Protein AF-W6NCD6-F1 (afdb_monomer_lite)

Structure (mmCIF, N/CA/C/O backbone):
data_AF-W6NCD6-F1
#
_entry.id   AF-W6NCD6-F1
#
loop_
_atom_site.group_PDB
_atom_site.id
_atom_site.type_symbol
_atom_site.label_atom_id
_atom_site.label_alt_id
_atom_site.label_comp_id
_atom_site.label_asym_id
_atom_site.label_entity_id
_atom_site.label_seq_id
_atom_site.pdbx_PDB_ins_code
_atom_site.Cartn_x
_atom_site.Cartn_y
_atom_site.Cartn_z
_atom_site.occupancy
_atom_site.B_iso_or_equiv
_atom_site.auth_seq_id
_atom_site.auth_comp_id
_atom_site.auth_asym_id
_atom_site.auth_atom_id
_atom_site.pdbx_PDB_model_num
ATOM 1 N N . MET A 1 1 ? 37.510 27.294 16.127 1.00 32.56 1 MET A N 1
ATOM 2 C CA . MET A 1 1 ? 36.136 27.109 16.637 1.00 32.56 1 MET A CA 1
ATOM 3 C C . MET A 1 1 ? 35.145 27.165 15.482 1.00 32.56 1 MET A C 1
ATOM 5 O O . MET A 1 1 ? 34.640 28.230 15.162 1.00 32.56 1 MET A O 1
ATOM 9 N N . VAL A 1 2 ? 34.904 26.016 14.852 1.00 23.12 2 VAL A N 1
ATOM 10 C CA . VAL A 1 2 ? 33.651 25.692 14.153 1.00 23.12 2 VAL A CA 1
ATOM 11 C C . VAL A 1 2 ? 33.385 24.240 14.541 1.00 23.12 2 VAL A C 1
ATOM 13 O O . VAL A 1 2 ? 33.982 23.328 13.977 1.00 23.12 2 VAL A O 1
ATOM 16 N N . THR A 1 3 ? 32.606 24.037 15.599 1.00 29.98 3 THR A N 1
ATOM 17 C CA . THR A 1 3 ? 32.344 22.724 16.198 1.00 29.98 3 THR A CA 1
ATOM 18 C C . THR A 1 3 ? 31.242 22.003 15.425 1.00 29.98 3 THR A C 1
ATOM 20 O O . THR A 1 3 ? 30.069 22.026 15.785 1.00 29.98 3 THR A O 1
ATOM 23 N N . SER A 1 4 ? 31.617 21.376 14.308 1.00 26.52 4 SER A N 1
ATOM 24 C CA . SER A 1 4 ? 30.729 20.506 13.531 1.00 26.52 4 SER A CA 1
ATOM 25 C C . SER A 1 4 ? 30.893 19.048 13.971 1.00 26.52 4 SER A C 1
ATOM 27 O O . SER A 1 4 ? 31.775 18.342 13.477 1.00 26.52 4 SER A O 1
ATOM 29 N N . VAL A 1 5 ? 30.046 18.603 14.902 1.00 27.19 5 VAL A N 1
ATOM 30 C CA . VAL A 1 5 ? 29.971 17.200 15.346 1.00 27.19 5 VAL A CA 1
ATOM 31 C C . VAL A 1 5 ? 29.553 16.309 14.172 1.00 27.19 5 VAL A C 1
ATOM 33 O O . VAL A 1 5 ? 28.506 16.530 13.562 1.00 27.19 5 VAL A O 1
ATOM 36 N N . LEU A 1 6 ? 30.354 15.287 13.861 1.00 28.48 6 LEU A N 1
ATOM 37 C CA . LEU A 1 6 ? 30.043 14.320 12.808 1.00 28.48 6 LEU A CA 1
ATOM 38 C C . LEU A 1 6 ? 29.272 13.129 13.396 1.00 28.48 6 LEU A C 1
ATOM 40 O O . LEU A 1 6 ? 29.861 12.115 13.770 1.00 28.48 6 LEU A O 1
ATOM 44 N N . ILE A 1 7 ? 27.946 13.248 13.478 1.00 29.78 7 ILE A N 1
ATOM 45 C CA . ILE A 1 7 ? 27.084 12.122 13.859 1.00 29.78 7 ILE A CA 1
ATOM 46 C C . ILE A 1 7 ? 27.031 11.124 12.695 1.00 29.78 7 ILE A C 1
ATOM 48 O O . ILE A 1 7 ? 26.679 11.483 11.572 1.00 29.78 7 ILE A O 1
ATOM 52 N N . VAL A 1 8 ? 27.370 9.864 12.976 1.00 28.66 8 VAL A N 1
ATOM 53 C CA . VAL A 1 8 ? 27.222 8.737 12.047 1.00 28.66 8 VAL A CA 1
ATOM 54 C C . VAL A 1 8 ? 26.136 7.821 12.597 1.00 28.66 8 VAL A C 1
ATOM 56 O O . VAL A 1 8 ? 26.387 7.059 13.528 1.00 28.66 8 VAL A O 1
ATOM 59 N N . GLU A 1 9 ? 24.935 7.902 12.029 1.00 26.36 9 GLU A N 1
ATOM 60 C CA . GLU A 1 9 ? 23.851 6.963 12.330 1.00 26.36 9 GLU A CA 1
ATOM 61 C C . GLU A 1 9 ? 24.221 5.554 11.829 1.00 26.36 9 GLU A C 1
ATOM 63 O O . GLU A 1 9 ? 24.693 5.384 10.703 1.00 26.36 9 GLU A O 1
ATOM 68 N N . ASP A 1 10 ? 24.018 4.538 12.670 1.00 32.06 10 ASP A N 1
ATOM 69 C CA . ASP A 1 10 ? 24.252 3.123 12.361 1.00 32.06 10 ASP A CA 1
ATOM 70 C C . ASP A 1 10 ? 23.118 2.272 12.958 1.00 32.06 10 ASP A C 1
ATOM 72 O O . ASP A 1 10 ? 22.523 2.633 13.970 1.00 32.06 10 ASP A O 1
ATOM 76 N N . ASN A 1 11 ? 22.809 1.144 12.321 1.00 31.00 11 ASN A N 1
ATOM 77 C CA . ASN A 1 11 ? 21.652 0.288 12.617 1.00 31.00 11 ASN A CA 1
ATOM 78 C C . ASN A 1 11 ? 22.023 -0.984 13.410 1.00 31.00 11 ASN A C 1
ATOM 80 O O . ASN A 1 11 ? 21.273 -1.962 13.407 1.00 31.00 11 ASN A O 1
ATOM 84 N N . CYS A 1 12 ? 23.186 -1.008 14.067 1.00 30.34 12 CYS A N 1
ATOM 85 C CA . CYS A 1 12 ? 23.703 -2.185 14.765 1.00 30.34 12 CYS A CA 1
ATOM 86 C C . CYS A 1 12 ? 23.645 -2.024 16.296 1.00 30.34 12 CYS A C 1
ATOM 88 O O . CYS A 1 12 ? 24.584 -1.521 16.909 1.00 30.34 12 CYS A O 1
ATOM 90 N N . CYS A 1 13 ? 22.553 -2.523 16.892 1.00 30.52 13 CYS A N 1
ATOM 91 C CA . CYS A 1 13 ? 22.258 -2.560 18.335 1.00 30.52 13 CYS A CA 1
ATOM 92 C C . CYS A 1 13 ? 22.010 -1.192 19.012 1.00 30.52 13 CYS A C 1
ATOM 94 O O . CYS A 1 13 ? 22.627 -0.184 18.693 1.00 30.52 13 CYS A O 1
ATOM 96 N N . PHE A 1 14 ? 21.123 -1.164 20.015 1.00 30.02 14 PHE A N 1
ATOM 97 C CA . PHE A 1 14 ? 20.713 0.051 20.750 1.00 30.02 14 PHE A CA 1
ATOM 98 C C . PHE A 1 14 ? 21.757 0.573 21.770 1.00 30.02 14 PHE A C 1
ATOM 100 O O . PHE A 1 14 ? 21.414 1.192 22.775 1.00 30.02 14 PHE A O 1
ATOM 107 N N . CYS A 1 15 ? 23.051 0.354 21.522 1.00 30.30 15 CYS A N 1
ATOM 108 C CA . CYS A 1 15 ? 24.141 0.920 22.316 1.00 30.30 15 CYS A CA 1
ATOM 109 C C . CYS A 1 15 ? 24.669 2.214 21.670 1.00 30.30 15 CYS A C 1
ATOM 111 O O . CYS A 1 15 ? 25.488 2.174 20.750 1.00 30.30 15 CYS A O 1
ATOM 113 N N . ASN A 1 16 ? 24.226 3.370 22.178 1.00 31.03 16 ASN A N 1
ATOM 114 C CA . ASN A 1 16 ? 24.680 4.707 21.759 1.00 31.03 16 ASN A CA 1
ATOM 115 C C . ASN A 1 16 ? 26.126 5.004 22.224 1.00 31.03 16 ASN A C 1
ATOM 117 O O . ASN A 1 16 ? 26.366 5.911 23.018 1.00 31.03 16 ASN A O 1
ATOM 121 N N . THR A 1 17 ? 27.103 4.234 21.740 1.00 32.81 17 THR A N 1
ATOM 122 C CA . THR A 1 17 ? 28.497 4.244 22.227 1.00 32.81 17 THR A CA 1
ATOM 123 C C . THR A 1 17 ? 29.495 4.600 21.116 1.00 32.81 17 THR A C 1
ATOM 125 O O . THR A 1 17 ? 30.497 3.917 20.916 1.00 32.81 17 THR A O 1
ATOM 128 N N . ALA A 1 18 ? 29.208 5.672 20.366 1.00 31.69 18 ALA A N 1
ATOM 129 C CA . ALA A 1 18 ? 30.136 6.288 19.406 1.00 31.69 18 ALA A CA 1
ATOM 130 C C . ALA A 1 18 ? 29.798 7.770 19.119 1.00 31.69 18 ALA A C 1
ATOM 132 O O . ALA A 1 18 ? 29.758 8.200 17.965 1.00 31.69 18 ALA A O 1
ATOM 133 N N . ALA A 1 19 ? 29.534 8.568 20.159 1.00 27.66 19 ALA A N 1
ATOM 134 C CA . ALA A 1 19 ? 29.408 10.016 20.000 1.00 27.66 19 ALA A CA 1
ATOM 135 C C . ALA A 1 19 ? 30.785 10.627 19.677 1.00 27.66 19 ALA A C 1
ATOM 137 O O . ALA A 1 19 ? 31.642 10.741 20.551 1.00 27.66 19 ALA A O 1
ATOM 138 N N . PHE A 1 20 ? 31.005 11.019 18.419 1.00 34.09 20 PHE A N 1
ATOM 139 C CA . PHE A 1 20 ? 32.215 11.732 17.999 1.00 34.09 20 PHE A CA 1
ATOM 140 C C . PHE A 1 20 ? 32.176 13.203 18.438 1.00 34.09 20 PHE A C 1
ATOM 142 O O . PHE A 1 20 ? 32.015 14.112 17.619 1.00 34.09 20 PHE A O 1
ATOM 149 N N . THR A 1 21 ? 32.391 13.450 19.732 1.00 31.09 21 THR A N 1
ATOM 150 C CA . THR A 1 21 ? 32.902 14.749 20.182 1.00 31.09 21 THR A CA 1
ATOM 151 C C . THR A 1 21 ? 34.319 14.891 19.636 1.00 31.09 21 THR A C 1
ATOM 153 O O . THR A 1 21 ? 35.280 14.374 20.200 1.00 31.09 21 THR A O 1
ATOM 156 N N . LEU A 1 22 ? 34.448 15.547 18.481 1.00 33.09 22 LEU A N 1
ATOM 157 C CA . LEU A 1 22 ? 35.745 15.938 17.939 1.00 33.09 22 LEU A CA 1
ATOM 158 C C . LEU A 1 22 ? 36.435 16.842 18.965 1.00 33.09 22 LEU A C 1
ATOM 160 O O . LEU A 1 22 ? 35.840 17.837 19.383 1.00 33.09 22 LEU A O 1
ATOM 164 N N . ALA A 1 23 ? 37.671 16.508 19.341 1.00 35.03 23 ALA A N 1
ATOM 165 C CA . ALA A 1 23 ? 38.485 17.248 20.303 1.00 35.03 23 ALA A CA 1
ATOM 166 C C . ALA A 1 23 ? 38.765 18.685 19.821 1.00 35.03 23 ALA A C 1
ATOM 168 O O . ALA A 1 23 ? 39.742 18.973 19.135 1.00 35.03 23 ALA A O 1
ATOM 169 N N . THR A 1 24 ? 37.801 19.565 20.079 1.00 36.69 24 THR A N 1
ATOM 170 C CA . THR A 1 24 ? 37.738 20.941 19.565 1.00 36.69 24 THR A CA 1
ATOM 171 C C . THR A 1 24 ? 37.051 21.913 20.533 1.00 36.69 24 THR A C 1
ATOM 173 O O . THR A 1 24 ? 37.029 23.118 20.266 1.00 36.69 24 THR A O 1
ATOM 176 N N . GLU A 1 25 ? 36.539 21.404 21.660 1.00 38.94 25 GLU A N 1
ATOM 177 C CA . GLU A 1 25 ? 36.110 22.190 22.826 1.00 38.94 25 GLU A CA 1
ATOM 178 C C . GLU A 1 25 ? 37.101 21.998 23.982 1.00 38.94 25 GLU A C 1
ATOM 180 O O . GLU A 1 25 ? 37.597 22.991 24.521 1.00 38.94 25 GLU A O 1
ATOM 185 N N . ASP A 1 26 ? 37.509 20.752 24.256 1.00 42.72 26 ASP A N 1
ATOM 186 C CA . ASP A 1 26 ? 38.704 20.478 25.055 1.00 42.72 26 ASP A CA 1
ATOM 187 C C . ASP A 1 26 ? 39.990 20.847 24.313 1.00 42.72 26 ASP A C 1
ATOM 189 O O . ASP A 1 26 ? 40.179 20.534 23.137 1.00 42.72 26 ASP A O 1
ATOM 193 N N . LYS A 1 27 ? 40.892 21.525 25.028 1.00 47.91 27 LYS A N 1
ATOM 194 C CA . LYS A 1 27 ? 42.153 22.071 24.488 1.00 47.91 27 LYS A CA 1
ATOM 195 C C . LYS A 1 27 ? 43.330 21.101 24.582 1.00 47.91 27 LYS A C 1
ATOM 197 O O . LYS A 1 27 ? 44.432 21.454 24.170 1.00 47.91 27 LYS A O 1
ATOM 202 N N . ASN A 1 28 ? 43.093 19.926 25.157 1.00 56.69 28 ASN A N 1
ATOM 203 C CA . ASN A 1 28 ? 44.129 19.019 25.629 1.00 56.69 28 ASN A CA 1
ATOM 204 C C . ASN A 1 28 ? 44.162 17.691 24.857 1.00 56.69 28 ASN A C 1
ATOM 206 O O . ASN A 1 28 ? 44.822 16.769 25.312 1.00 56.69 28 ASN A O 1
ATOM 210 N N . VAL A 1 29 ? 43.486 17.557 23.710 1.00 52.00 29 VAL A N 1
ATOM 211 C CA . VAL A 1 29 ? 43.483 16.306 22.929 1.00 52.00 29 VAL A CA 1
ATOM 212 C C . VAL A 1 29 ? 43.707 16.579 21.437 1.00 52.00 29 VAL A C 1
ATOM 214 O O . VAL A 1 29 ? 42.870 17.205 20.793 1.00 52.00 29 VAL A O 1
ATOM 217 N N . ASP A 1 30 ? 44.801 16.061 20.877 1.00 56.19 30 ASP A N 1
ATOM 218 C CA . ASP A 1 30 ? 45.125 16.136 19.445 1.00 56.19 30 ASP A CA 1
ATOM 219 C C . ASP A 1 30 ? 44.758 14.826 18.720 1.00 56.19 30 ASP A C 1
ATOM 221 O O . ASP A 1 30 ? 45.014 13.721 19.203 1.00 56.19 30 ASP A O 1
ATOM 225 N N . LEU A 1 31 ? 44.189 14.930 17.515 1.00 54.69 31 LEU A N 1
ATOM 226 C CA . LEU A 1 31 ? 43.793 13.789 16.677 1.00 54.69 31 LEU A CA 1
ATOM 227 C C . LEU A 1 31 ? 44.863 13.493 15.611 1.00 54.69 31 LEU A C 1
ATOM 229 O O . LEU A 1 31 ? 45.054 14.289 14.693 1.00 54.69 31 LEU A O 1
ATOM 233 N N . PHE A 1 32 ? 45.519 12.330 15.690 1.00 55.84 32 PHE A N 1
ATOM 234 C CA . PHE A 1 32 ? 46.688 12.008 14.857 1.00 55.84 32 PHE A CA 1
ATOM 235 C C . PHE A 1 32 ? 46.392 11.092 13.667 1.00 55.84 32 PHE A C 1
ATOM 237 O O . PHE A 1 32 ? 46.956 11.284 12.590 1.00 55.84 32 PHE A O 1
ATOM 244 N N . PHE A 1 33 ? 45.526 10.088 13.830 1.00 60.16 33 PHE A N 1
ATOM 245 C CA . PHE A 1 33 ? 45.247 9.120 12.765 1.00 60.16 33 PHE A CA 1
ATOM 246 C C . PHE A 1 33 ? 43.812 8.598 12.830 1.00 60.16 33 PHE A C 1
ATOM 248 O O . PHE A 1 33 ? 43.268 8.388 13.911 1.00 60.16 33 PHE A O 1
ATOM 255 N N . VAL A 1 34 ? 43.197 8.346 11.672 1.00 55.19 34 VAL A N 1
ATOM 256 C CA . VAL A 1 34 ? 41.864 7.734 11.578 1.00 55.19 34 VAL A CA 1
ATOM 257 C C . VAL A 1 34 ? 41.810 6.785 10.384 1.00 55.19 34 VAL A C 1
ATOM 259 O O . VAL A 1 34 ? 42.128 7.177 9.261 1.00 55.19 34 VAL A O 1
ATOM 262 N N . SER A 1 35 ? 41.343 5.556 10.609 1.00 59.53 35 SER A N 1
ATOM 263 C CA . SER A 1 35 ? 40.934 4.633 9.551 1.00 59.53 35 SER A CA 1
ATOM 264 C C . SER A 1 35 ? 39.423 4.426 9.582 1.00 59.53 35 SER A C 1
ATOM 266 O O . SER A 1 35 ? 38.862 3.993 10.585 1.00 59.53 35 SER A O 1
ATOM 268 N N . PHE A 1 36 ? 38.769 4.694 8.451 1.00 53.50 36 PHE A N 1
ATOM 269 C CA . PHE A 1 36 ? 37.336 4.458 8.238 1.00 53.50 36 PHE A CA 1
ATOM 270 C C . PHE A 1 36 ? 37.049 3.171 7.445 1.00 53.50 36 PHE A C 1
ATOM 272 O O . PHE A 1 36 ? 35.945 3.004 6.925 1.00 53.50 36 PHE A O 1
ATOM 279 N N . ARG A 1 37 ? 38.032 2.273 7.283 1.00 53.38 37 ARG A N 1
ATOM 280 C CA . ARG A 1 37 ? 37.803 1.013 6.561 1.00 53.38 37 ARG A CA 1
ATOM 281 C C . ARG A 1 37 ? 36.894 0.091 7.368 1.00 53.38 37 ARG A C 1
ATOM 283 O O . ARG A 1 37 ? 37.076 -0.046 8.570 1.00 53.38 37 ARG A O 1
ATOM 290 N N . ASN A 1 38 ? 35.928 -0.514 6.687 1.00 54.44 38 ASN A N 1
ATOM 291 C CA . ASN A 1 38 ? 34.978 -1.465 7.249 1.00 54.44 38 ASN A CA 1
ATOM 292 C C . ASN A 1 38 ? 34.730 -2.550 6.189 1.00 54.44 38 ASN A C 1
ATOM 294 O O . ASN A 1 38 ? 34.022 -2.315 5.207 1.00 54.44 38 ASN A O 1
ATOM 298 N N . GLY A 1 39 ? 35.402 -3.687 6.330 1.00 53.12 39 GLY A N 1
ATOM 299 C CA . GLY A 1 39 ? 35.430 -4.784 5.360 1.00 53.12 39 GLY A CA 1
ATOM 300 C C . GLY A 1 39 ? 35.928 -6.070 6.016 1.00 53.12 39 GLY A C 1
ATOM 301 O O . GLY A 1 39 ? 36.193 -6.064 7.213 1.00 53.12 39 GLY A O 1
ATOM 302 N N . LEU A 1 40 ? 36.071 -7.160 5.251 1.00 57.62 40 LEU A N 1
ATOM 303 C CA . LEU A 1 40 ? 36.496 -8.452 5.808 1.00 57.62 40 LEU A CA 1
ATOM 304 C C . LEU A 1 40 ? 37.850 -8.306 6.525 1.00 57.62 40 LEU A C 1
ATOM 306 O O . LEU A 1 40 ? 38.872 -8.085 5.872 1.00 57.62 40 LEU A O 1
ATOM 310 N N . TYR A 1 41 ? 37.827 -8.414 7.853 1.00 65.19 41 TYR A N 1
ATOM 311 C CA . TYR A 1 41 ? 38.957 -8.159 8.756 1.00 65.19 41 TYR A CA 1
ATOM 312 C C . TYR A 1 41 ? 39.589 -6.741 8.693 1.00 65.19 41 TYR A C 1
ATOM 314 O O . TYR A 1 41 ? 40.673 -6.534 9.235 1.00 65.19 41 TYR A O 1
ATOM 322 N N . GLU A 1 42 ? 38.934 -5.746 8.080 1.00 70.25 42 GLU A N 1
ATOM 323 C CA . GLU A 1 42 ? 39.328 -4.326 8.154 1.00 70.25 42 GLU A CA 1
ATOM 324 C C . GLU A 1 42 ? 38.350 -3.566 9.063 1.00 70.25 42 GLU A C 1
ATOM 326 O O . GLU A 1 42 ? 37.198 -3.362 8.681 1.00 70.25 42 GLU A O 1
ATOM 331 N N . VAL A 1 43 ? 38.800 -3.119 10.243 1.00 64.31 43 VAL A N 1
ATOM 332 C CA . VAL A 1 43 ? 37.953 -2.432 11.243 1.00 64.31 43 VAL A CA 1
ATOM 333 C C . VAL A 1 43 ? 38.239 -0.924 11.352 1.00 64.31 43 VAL A C 1
ATOM 335 O O . VAL A 1 43 ? 39.404 -0.521 11.257 1.00 64.31 43 VAL A O 1
ATOM 338 N N . PRO A 1 44 ? 37.230 -0.071 11.627 1.00 60.59 44 PRO A N 1
ATOM 339 C CA . PRO A 1 44 ? 37.461 1.352 11.863 1.00 60.59 44 PRO A CA 1
ATOM 340 C C . PRO A 1 44 ? 38.169 1.609 13.200 1.00 60.59 44 PRO A C 1
ATOM 342 O O . PRO A 1 44 ? 37.777 1.062 14.234 1.00 60.59 44 PRO A O 1
ATOM 345 N N . PHE A 1 45 ? 39.171 2.489 13.202 1.00 71.75 45 PHE A N 1
ATOM 346 C CA . PHE A 1 45 ? 39.900 2.878 14.413 1.00 71.75 45 PHE A CA 1
ATOM 347 C C . PHE A 1 45 ? 40.453 4.308 14.341 1.00 71.75 45 PHE A C 1
ATOM 349 O O . PHE A 1 45 ? 40.574 4.898 13.266 1.00 71.75 45 PHE A O 1
ATOM 356 N N . VAL A 1 46 ? 40.798 4.855 15.503 1.00 62.41 46 VAL A N 1
ATOM 357 C CA . VAL A 1 46 ? 41.297 6.221 15.714 1.00 62.41 46 VAL A CA 1
ATOM 358 C C . VAL A 1 46 ? 42.553 6.179 16.584 1.00 62.41 46 VAL A C 1
ATOM 360 O O . VAL A 1 46 ? 42.644 5.331 17.465 1.00 62.41 46 VAL A O 1
ATOM 363 N N . VAL A 1 47 ? 43.487 7.109 16.375 1.00 69.81 47 VAL A N 1
ATOM 364 C CA . VAL A 1 47 ? 44.588 7.417 17.300 1.00 69.81 47 VAL A CA 1
ATOM 365 C C . VAL A 1 47 ? 44.578 8.903 17.634 1.00 69.81 47 VAL A C 1
ATOM 367 O O . VAL A 1 47 ? 44.560 9.749 16.734 1.00 69.81 47 VAL A O 1
ATOM 370 N N . LEU A 1 48 ? 44.622 9.210 18.925 1.00 69.12 48 LEU A N 1
ATOM 371 C CA . LEU A 1 48 ? 44.687 10.560 19.483 1.00 69.12 48 LEU A CA 1
ATOM 372 C C . LEU A 1 48 ? 45.755 10.628 20.583 1.00 69.12 48 LEU A C 1
ATOM 374 O O . LEU A 1 48 ? 46.084 9.602 21.175 1.00 69.12 48 LEU A O 1
ATOM 378 N N . ALA A 1 49 ? 46.293 11.814 20.859 1.00 68.94 49 ALA A N 1
ATOM 379 C CA . ALA A 1 49 ? 47.100 12.064 22.048 1.00 68.94 49 ALA A CA 1
ATOM 380 C C . ALA A 1 49 ? 46.316 12.967 22.999 1.00 68.94 49 ALA A C 1
ATOM 382 O O . ALA A 1 49 ? 45.938 14.079 22.646 1.00 68.94 49 ALA A O 1
ATOM 383 N N . ASP A 1 50 ? 46.075 12.469 24.200 1.00 70.06 50 ASP A N 1
ATOM 384 C CA . ASP A 1 50 ? 45.534 13.208 25.327 1.00 70.06 50 ASP A CA 1
ATOM 385 C C . ASP A 1 50 ? 46.706 13.790 26.128 1.00 70.06 50 ASP A C 1
ATOM 387 O O . ASP A 1 50 ? 47.489 13.074 26.751 1.00 70.06 50 ASP A O 1
ATOM 391 N N . HIS A 1 51 ? 46.846 15.109 26.075 1.00 75.69 51 HIS A N 1
ATOM 392 C CA . HIS A 1 51 ? 47.877 15.891 26.745 1.00 75.69 51 HIS A CA 1
ATOM 393 C C . HIS A 1 51 ? 47.588 16.140 28.233 1.00 75.69 51 HIS A C 1
ATOM 395 O O . HIS A 1 51 ? 48.505 16.522 28.967 1.00 75.69 51 HIS A O 1
ATOM 401 N N . GLU A 1 52 ? 46.353 15.912 28.691 1.00 66.81 52 GLU A N 1
ATOM 402 C CA . GLU A 1 52 ? 45.952 16.050 30.093 1.00 66.81 52 GLU A CA 1
ATOM 403 C C . GLU A 1 52 ? 46.294 14.786 30.883 1.00 66.81 52 GLU A C 1
ATOM 405 O O . GLU A 1 52 ? 47.055 14.858 31.852 1.00 66.81 52 GLU A O 1
ATOM 410 N N . THR A 1 53 ? 45.847 13.614 30.418 1.00 63.94 53 THR A N 1
ATOM 411 C CA . THR A 1 53 ? 46.272 12.328 31.004 1.00 63.94 53 THR A CA 1
ATOM 412 C C . THR A 1 53 ? 47.676 11.906 30.567 1.00 63.94 53 THR A C 1
ATOM 414 O O . THR A 1 53 ? 48.242 10.982 31.149 1.00 63.94 53 THR A O 1
ATOM 417 N N . ARG A 1 54 ? 48.261 12.597 29.574 1.00 78.75 54 ARG A N 1
ATOM 418 C CA . ARG A 1 54 ? 49.531 12.252 28.908 1.00 78.75 54 ARG A CA 1
ATOM 419 C C . ARG A 1 54 ? 49.507 10.827 28.363 1.00 78.75 54 ARG A C 1
ATOM 421 O O . ARG A 1 54 ? 50.376 10.013 28.672 1.00 78.75 54 ARG A O 1
ATOM 428 N N . SER A 1 55 ? 48.509 10.544 27.537 1.00 71.88 55 SER A N 1
ATOM 429 C CA . SER A 1 55 ? 48.287 9.234 26.928 1.00 71.88 55 SER A CA 1
ATOM 430 C C . SER A 1 55 ? 48.182 9.330 25.409 1.00 71.88 55 SER A C 1
ATOM 432 O O . SER A 1 55 ? 47.645 10.291 24.873 1.00 71.88 55 SER A O 1
ATOM 434 N N . ILE A 1 56 ? 48.648 8.313 24.695 1.00 77.31 56 ILE A N 1
ATOM 435 C CA . ILE A 1 56 ? 48.345 8.088 23.280 1.00 77.31 56 ILE A CA 1
ATOM 436 C C . ILE A 1 56 ? 47.269 7.007 23.239 1.00 77.31 56 ILE A C 1
ATOM 438 O O . ILE A 1 56 ? 47.543 5.873 23.616 1.00 77.31 56 ILE A O 1
ATOM 442 N N . VAL A 1 57 ? 46.053 7.338 22.811 1.00 71.31 57 VAL A N 1
ATOM 443 C CA . VAL A 1 57 ? 44.898 6.432 22.864 1.00 71.31 57 VAL A CA 1
ATOM 444 C C . VAL A 1 57 ? 44.536 5.937 21.466 1.00 71.31 57 VAL A C 1
ATOM 446 O O . VAL A 1 57 ? 44.226 6.729 20.576 1.00 71.31 57 VAL A O 1
ATOM 449 N N . ILE A 1 58 ? 44.539 4.616 21.285 1.00 75.56 58 ILE A N 1
ATOM 450 C CA . ILE A 1 58 ? 44.069 3.918 20.086 1.00 75.56 58 ILE A CA 1
ATOM 451 C C . ILE A 1 58 ? 42.657 3.386 20.357 1.00 75.56 58 ILE A C 1
ATOM 453 O O . ILE A 1 58 ? 42.498 2.425 21.105 1.00 75.56 58 ILE A O 1
ATOM 457 N N . THR A 1 59 ? 41.628 3.964 19.741 1.00 66.88 59 THR A N 1
ATOM 458 C CA . THR A 1 59 ? 40.222 3.569 19.957 1.00 66.88 59 THR A CA 1
ATOM 459 C C . THR A 1 59 ? 39.679 2.785 18.762 1.00 66.88 59 THR A C 1
ATOM 461 O O . THR A 1 59 ? 39.678 3.292 17.640 1.00 66.88 59 THR A O 1
ATOM 464 N N . ILE A 1 60 ? 39.184 1.563 18.992 1.00 64.94 60 ILE A N 1
ATOM 465 C CA . ILE A 1 60 ? 38.714 0.632 17.948 1.00 64.94 60 ILE A CA 1
ATOM 466 C C . ILE A 1 60 ? 37.185 0.478 17.984 1.00 64.94 60 ILE A C 1
ATOM 468 O O . ILE A 1 60 ? 36.600 0.191 19.033 1.00 64.94 60 ILE A O 1
ATOM 472 N N . ARG A 1 61 ? 36.520 0.610 16.826 1.00 63.31 61 ARG A N 1
ATOM 473 C CA . ARG A 1 61 ? 35.073 0.376 16.685 1.00 63.31 61 ARG A CA 1
ATOM 474 C C . ARG A 1 61 ? 34.774 -1.118 16.566 1.00 63.31 61 ARG A C 1
ATOM 476 O O . ARG A 1 61 ? 35.265 -1.795 15.668 1.00 63.31 61 ARG A O 1
ATOM 483 N N . GLY A 1 62 ? 33.885 -1.618 17.422 1.00 55.16 62 GLY A N 1
ATOM 484 C CA . GLY A 1 62 ? 33.360 -2.980 17.334 1.00 55.16 62 GLY A CA 1
ATOM 485 C C . GLY A 1 62 ? 32.310 -3.155 16.239 1.00 55.16 62 GLY A C 1
ATOM 486 O O . GLY A 1 62 ? 31.126 -3.212 16.550 1.00 55.16 62 GLY A O 1
ATOM 487 N N . SER A 1 63 ? 32.731 -3.266 14.977 1.00 48.47 63 SER A N 1
ATOM 488 C CA . SER A 1 63 ? 31.847 -3.605 13.854 1.00 48.47 63 SER A CA 1
ATOM 489 C C . SER A 1 63 ? 32.380 -4.798 13.057 1.00 48.47 63 SER A C 1
ATOM 491 O O . SER A 1 63 ? 33.127 -4.621 12.100 1.00 48.47 63 SER A O 1
ATOM 493 N N . CYS A 1 64 ? 31.962 -6.013 13.422 1.00 44.00 64 CYS A N 1
ATOM 494 C CA . CYS A 1 64 ? 32.008 -7.145 12.495 1.00 44.00 64 CYS A CA 1
ATOM 495 C C . CYS A 1 64 ? 30.851 -7.000 11.502 1.00 44.00 64 CYS A C 1
ATOM 497 O O . CYS A 1 64 ? 29.712 -6.761 11.914 1.00 44.00 64 CYS A O 1
ATOM 499 N N . SER A 1 65 ? 31.106 -7.166 10.206 1.00 41.28 65 SER A N 1
ATOM 500 C CA . SER A 1 65 ? 30.020 -7.285 9.239 1.00 41.28 65 SER A CA 1
ATOM 501 C C . SER A 1 65 ? 29.342 -8.656 9.365 1.00 41.28 65 SER A C 1
ATOM 503 O O . SER A 1 65 ? 29.904 -9.612 9.907 1.00 41.28 65 SER A O 1
ATOM 505 N N . LEU A 1 66 ? 28.142 -8.796 8.793 1.00 36.72 66 LEU A N 1
ATOM 506 C CA . LEU A 1 66 ? 27.493 -10.106 8.665 1.00 36.72 66 LEU A CA 1
ATOM 507 C C . LEU A 1 66 ? 28.349 -11.095 7.847 1.00 36.72 66 LEU A C 1
ATOM 509 O O . LEU A 1 66 ? 28.214 -12.303 8.016 1.00 36.72 66 LEU A O 1
ATOM 513 N N . VAL A 1 67 ? 29.245 -10.593 6.985 1.00 38.78 67 VAL A N 1
ATOM 514 C CA . VAL A 1 67 ? 30.186 -11.423 6.224 1.00 38.78 67 VAL A CA 1
ATOM 515 C C . VAL A 1 67 ? 31.295 -11.956 7.130 1.00 38.78 67 VAL A C 1
ATOM 517 O O . VAL A 1 67 ? 31.583 -13.144 7.039 1.00 38.78 67 VAL A O 1
ATOM 520 N N . ASP A 1 68 ? 31.859 -11.152 8.039 1.00 44.31 68 ASP A N 1
ATOM 521 C CA . ASP A 1 68 ? 32.837 -11.634 9.032 1.00 44.31 68 ASP A CA 1
ATOM 522 C C . ASP A 1 68 ? 32.202 -12.712 9.922 1.00 44.31 68 ASP A C 1
ATOM 524 O O . ASP A 1 68 ? 32.736 -13.812 10.035 1.00 44.31 68 ASP A O 1
ATOM 528 N N . LEU A 1 69 ? 31.001 -12.446 10.457 1.00 42.72 69 LEU A N 1
ATOM 529 C CA . LEU A 1 69 ? 30.277 -13.382 11.324 1.00 42.72 69 LEU A CA 1
ATOM 530 C C . LEU A 1 69 ? 29.991 -14.728 10.632 1.00 42.72 69 LEU A C 1
ATOM 532 O O . LEU A 1 69 ? 30.155 -15.780 11.240 1.00 42.72 69 LEU A O 1
ATOM 536 N N . VAL A 1 70 ? 29.576 -14.711 9.361 1.00 37.66 70 VAL A N 1
ATOM 537 C CA . VAL A 1 70 ? 29.314 -15.936 8.583 1.00 37.66 70 VAL A CA 1
ATOM 538 C C . VAL A 1 70 ? 30.607 -16.618 8.109 1.00 37.66 70 VAL A C 1
ATOM 540 O O . VAL A 1 70 ? 30.620 -17.838 7.972 1.00 37.66 70 VAL A O 1
ATOM 543 N N . THR A 1 71 ? 31.695 -15.871 7.894 1.00 42.78 71 THR A N 1
ATOM 544 C CA . THR A 1 71 ? 33.004 -16.433 7.509 1.00 42.78 71 THR A CA 1
ATOM 545 C C . THR A 1 71 ? 33.664 -17.151 8.683 1.00 42.78 71 THR A C 1
ATOM 547 O O . THR A 1 71 ? 34.115 -18.286 8.532 1.00 42.78 71 THR A O 1
ATOM 550 N N . ASP A 1 72 ? 33.666 -16.535 9.865 1.00 46.00 72 ASP A N 1
ATOM 551 C CA . ASP A 1 72 ? 34.292 -17.103 11.061 1.00 46.00 72 ASP A CA 1
ATOM 552 C C . ASP A 1 72 ? 33.452 -18.243 11.680 1.00 46.00 72 ASP A C 1
ATOM 554 O O . ASP A 1 72 ? 34.008 -19.146 12.294 1.00 46.00 72 ASP A O 1
ATOM 558 N N . LEU A 1 73 ? 32.138 -18.312 11.412 1.00 40.47 73 LEU A N 1
ATOM 559 C CA . LEU A 1 73 ? 31.303 -19.494 11.707 1.00 40.47 73 LEU A CA 1
ATOM 560 C C . LEU A 1 73 ? 31.691 -20.763 10.910 1.00 40.47 73 LEU A C 1
ATOM 562 O O . LEU A 1 73 ? 31.082 -21.814 11.111 1.00 40.47 73 LEU A O 1
ATOM 566 N N . CYS A 1 74 ? 32.648 -20.674 9.981 1.00 35.66 74 CYS A N 1
ATOM 567 C CA . CYS A 1 74 ? 33.025 -21.742 9.050 1.00 35.66 74 CYS A CA 1
ATOM 568 C C . CYS A 1 74 ? 34.526 -22.101 9.069 1.00 35.66 74 CYS A C 1
ATOM 570 O O . CYS A 1 74 ? 34.962 -22.855 8.197 1.00 35.66 74 CYS A O 1
ATOM 572 N N . LEU A 1 75 ? 35.321 -21.559 10.001 1.00 41.12 75 LEU A N 1
ATOM 573 C CA . LEU A 1 75 ? 36.787 -21.679 10.019 1.00 41.12 75 LEU A CA 1
ATOM 574 C C . LEU A 1 75 ? 37.321 -21.948 11.437 1.00 41.12 75 LEU A C 1
ATOM 576 O O . LEU A 1 75 ? 36.717 -21.526 12.418 1.00 41.12 75 LEU A O 1
ATOM 580 N N . ASP A 1 76 ? 38.457 -22.643 11.535 1.00 41.28 76 ASP A N 1
ATOM 581 C CA . ASP A 1 76 ? 39.117 -22.955 12.811 1.00 41.28 76 ASP A CA 1
ATOM 582 C C . ASP A 1 76 ? 39.796 -21.722 13.456 1.00 41.28 76 ASP A C 1
ATOM 584 O O . ASP A 1 76 ? 40.158 -20.759 12.769 1.00 41.28 76 ASP A O 1
ATOM 588 N N . ASP A 1 77 ? 40.007 -21.771 14.780 1.00 47.31 77 ASP A N 1
ATOM 589 C CA . ASP A 1 77 ? 40.769 -20.764 15.541 1.00 47.31 77 ASP A CA 1
ATOM 590 C C . ASP A 1 77 ? 42.201 -20.596 14.991 1.00 47.31 77 ASP A C 1
ATOM 592 O O . ASP A 1 77 ? 42.877 -21.582 14.686 1.00 47.31 77 ASP A O 1
ATOM 596 N N . GLU A 1 78 ? 42.712 -19.359 14.953 1.00 50.22 78 GLU A N 1
ATOM 597 C CA . GLU A 1 78 ? 44.139 -19.114 14.699 1.00 50.22 78 GLU A CA 1
ATOM 598 C C . GLU A 1 78 ? 44.939 -19.065 16.010 1.00 50.22 78 GLU A C 1
ATOM 600 O O . GLU A 1 78 ? 44.474 -18.601 17.056 1.00 50.22 78 GLU A O 1
ATOM 605 N N . VAL A 1 79 ? 46.181 -19.540 15.935 1.00 51.09 79 VAL A N 1
ATOM 606 C CA . VAL A 1 79 ? 47.163 -19.420 17.013 1.00 51.09 79 VAL A CA 1
ATOM 607 C C . VAL A 1 79 ? 47.900 -18.087 16.889 1.00 51.09 79 VAL A C 1
ATOM 609 O O . VAL A 1 79 ? 48.412 -17.738 15.821 1.00 51.09 79 VAL A O 1
ATOM 612 N N . LEU A 1 80 ? 47.993 -17.366 18.003 1.00 48.62 80 LEU A N 1
ATOM 613 C CA . LEU A 1 80 ? 48.922 -16.263 18.198 1.00 48.62 80 LEU A CA 1
ATOM 614 C C . LEU A 1 80 ? 50.086 -16.751 19.070 1.00 48.62 80 LEU A C 1
ATOM 616 O O . LEU A 1 80 ? 49.942 -16.886 20.281 1.00 48.62 80 LEU A O 1
ATOM 620 N N . SER A 1 81 ? 51.235 -17.008 18.449 1.00 53.03 81 SER A N 1
ATOM 621 C CA . SER A 1 81 ? 52.491 -17.254 19.164 1.00 53.03 81 SER A CA 1
ATOM 622 C C . SER A 1 81 ? 53.019 -15.934 19.735 1.00 53.03 81 SER A C 1
ATOM 624 O O . SER A 1 81 ? 53.207 -14.972 18.985 1.00 53.03 81 SER A O 1
ATOM 626 N N . ILE A 1 82 ? 53.260 -15.884 21.044 1.00 51.72 82 ILE A N 1
ATOM 627 C CA . ILE A 1 82 ? 53.861 -14.742 21.747 1.00 51.72 82 ILE A CA 1
ATOM 628 C C . ILE A 1 82 ? 55.229 -15.177 22.284 1.00 51.72 82 ILE A C 1
ATOM 630 O O . ILE A 1 82 ? 55.355 -16.258 22.853 1.00 51.72 82 ILE A O 1
ATOM 634 N N . ASP A 1 83 ? 56.259 -14.342 22.117 1.00 50.72 83 ASP A N 1
ATOM 635 C CA . ASP A 1 83 ? 57.582 -14.595 22.702 1.00 50.72 83 ASP A CA 1
ATOM 636 C C . ASP A 1 83 ? 57.555 -14.312 24.216 1.00 50.72 83 ASP A C 1
ATOM 638 O O . ASP A 1 83 ? 57.757 -13.186 24.675 1.00 50.72 83 ASP A O 1
ATOM 642 N N . VAL A 1 84 ? 57.239 -15.352 24.993 1.00 48.59 84 VAL A N 1
ATOM 643 C CA . VAL A 1 84 ? 57.107 -15.301 26.460 1.00 48.59 84 VAL A CA 1
ATOM 644 C C . VAL A 1 84 ? 58.438 -14.974 27.154 1.00 48.59 84 VAL A C 1
ATOM 646 O O . VAL A 1 84 ? 58.431 -14.392 28.236 1.00 48.59 84 VAL A O 1
ATOM 649 N N . ASP A 1 85 ? 59.585 -15.281 26.538 1.00 47.41 85 ASP A N 1
ATOM 650 C CA . ASP A 1 85 ? 60.912 -14.955 27.086 1.00 47.41 85 ASP A CA 1
ATOM 651 C C . ASP A 1 85 ? 61.244 -13.449 26.957 1.00 47.41 85 ASP A C 1
ATOM 653 O O . ASP A 1 85 ? 62.124 -12.949 27.671 1.00 47.41 85 ASP A O 1
ATOM 657 N N . ALA A 1 86 ? 60.536 -12.722 26.080 1.00 47.09 86 ALA A N 1
ATOM 658 C CA . ALA A 1 86 ? 60.717 -11.290 25.832 1.00 47.09 86 ALA A CA 1
ATOM 659 C C . ALA A 1 86 ? 59.858 -10.369 26.727 1.00 47.09 86 ALA A C 1
ATOM 661 O O . ALA A 1 86 ? 60.283 -9.244 26.999 1.00 47.09 86 ALA A O 1
ATOM 662 N N . ASP A 1 87 ? 58.691 -10.813 27.214 1.00 45.56 87 ASP A N 1
ATOM 663 C CA . ASP A 1 87 ? 57.843 -10.039 28.142 1.00 45.56 87 ASP A CA 1
ATOM 664 C C . ASP A 1 87 ? 58.259 -10.296 29.612 1.00 45.56 87 ASP A C 1
ATOM 666 O O . ASP A 1 87 ? 58.122 -11.422 30.102 1.00 45.56 87 ASP A O 1
ATOM 670 N N . PRO A 1 88 ? 58.732 -9.279 30.368 1.00 45.97 88 PRO A N 1
ATOM 671 C CA . PRO A 1 88 ? 59.228 -9.469 31.735 1.00 45.97 88 PRO A CA 1
ATOM 672 C C . PRO A 1 88 ? 58.201 -9.969 32.763 1.00 45.97 88 PRO A C 1
ATOM 674 O O . PRO A 1 88 ? 58.609 -10.415 33.835 1.00 45.97 88 PRO A O 1
ATOM 677 N N . LEU A 1 89 ? 56.899 -9.865 32.478 1.00 43.41 89 LEU A N 1
ATOM 678 C CA . LEU A 1 89 ? 55.822 -10.360 33.338 1.00 43.41 89 LEU A CA 1
ATOM 679 C C . LEU A 1 89 ? 55.486 -11.813 32.985 1.00 43.41 89 LEU A C 1
ATOM 681 O O . LEU A 1 89 ? 55.534 -12.679 33.863 1.00 43.41 89 LEU A O 1
ATOM 685 N N . LEU A 1 90 ? 55.207 -12.091 31.704 1.00 43.41 90 LEU A N 1
ATOM 686 C CA . LEU A 1 90 ? 54.788 -13.424 31.241 1.00 43.41 90 LEU A CA 1
ATOM 687 C C . LEU A 1 90 ? 55.862 -14.488 31.506 1.00 43.41 90 LEU A C 1
ATOM 689 O O . LEU A 1 90 ? 55.539 -15.605 31.899 1.00 43.41 90 LEU A O 1
ATOM 693 N N . ARG A 1 91 ? 57.143 -14.106 31.422 1.00 47.78 91 ARG A N 1
ATOM 694 C CA . ARG A 1 91 ? 58.307 -14.947 31.747 1.00 47.78 91 ARG A CA 1
ATOM 695 C C . ARG A 1 91 ? 58.317 -15.529 33.171 1.00 47.78 91 ARG A C 1
ATOM 697 O O . ARG A 1 91 ? 59.143 -16.387 33.478 1.00 47.78 91 ARG A O 1
ATOM 704 N N . THR A 1 92 ? 57.450 -15.049 34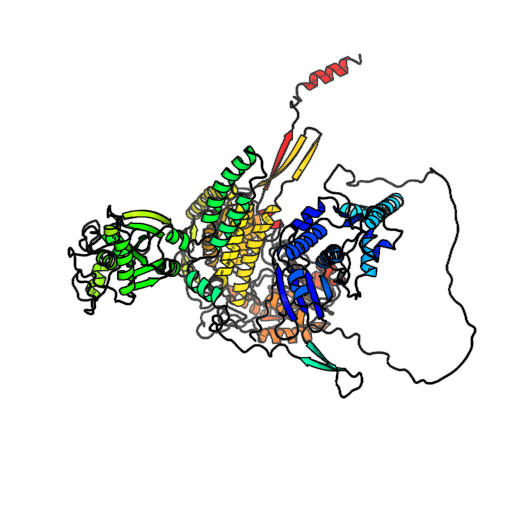.064 1.00 44.50 92 THR A N 1
ATOM 705 C CA . THR A 1 92 ? 57.345 -15.538 35.449 1.00 44.50 92 THR A CA 1
ATOM 706 C C . THR A 1 92 ? 56.178 -16.502 35.692 1.00 44.50 92 THR A C 1
ATOM 708 O O . THR A 1 92 ? 56.126 -17.111 36.763 1.00 44.50 92 THR A O 1
ATOM 711 N N . ASP A 1 93 ? 55.280 -16.700 34.719 1.00 44.62 93 ASP A N 1
ATOM 712 C CA . ASP A 1 93 ? 54.156 -17.633 34.840 1.00 44.62 93 ASP A CA 1
ATOM 713 C C . ASP A 1 93 ? 54.542 -19.042 34.358 1.00 44.62 93 ASP A C 1
ATOM 715 O O . ASP A 1 93 ? 54.716 -19.305 33.171 1.00 44.62 93 ASP A O 1
ATOM 719 N N . ALA A 1 94 ? 54.650 -19.976 35.304 1.00 45.84 94 ALA A N 1
ATOM 720 C CA . ALA A 1 94 ? 55.015 -21.368 35.041 1.00 45.84 94 ALA A CA 1
ATOM 721 C C . ALA A 1 94 ? 53.855 -22.247 34.513 1.00 45.84 94 ALA A C 1
ATOM 723 O O . ALA A 1 94 ? 53.979 -23.474 34.514 1.00 45.84 94 ALA A O 1
ATOM 724 N N . THR A 1 95 ? 52.718 -21.658 34.123 1.00 44.12 95 THR A N 1
ATOM 725 C CA . THR A 1 95 ? 51.545 -22.367 33.574 1.00 44.12 95 THR A CA 1
ATOM 726 C C . THR A 1 95 ? 51.305 -22.120 32.083 1.00 44.12 95 THR A C 1
ATOM 728 O O . THR A 1 95 ? 50.531 -22.858 31.467 1.00 44.12 95 THR A O 1
ATOM 731 N N . LEU A 1 96 ? 51.995 -21.144 31.483 1.00 44.66 96 LEU A N 1
ATOM 732 C CA . LEU A 1 96 ? 52.101 -21.007 30.031 1.00 44.66 96 LEU A CA 1
ATOM 733 C C . LEU A 1 96 ? 53.021 -22.105 29.475 1.00 44.66 96 LEU A C 1
ATOM 735 O O . LEU A 1 96 ? 54.108 -22.346 29.999 1.00 44.66 96 LEU A O 1
ATOM 739 N N . ASP A 1 97 ? 52.569 -22.789 28.421 1.00 43.75 97 ASP A N 1
ATOM 740 C CA . ASP A 1 97 ? 53.354 -23.846 27.776 1.00 43.75 97 ASP A CA 1
ATOM 741 C C . ASP A 1 97 ? 54.539 -23.242 27.003 1.00 43.75 97 ASP A C 1
ATOM 743 O O . ASP A 1 97 ? 54.457 -22.120 26.494 1.00 43.75 97 ASP A O 1
ATOM 747 N N . ALA A 1 98 ? 55.644 -23.982 26.898 1.00 43.94 98 ALA A N 1
ATOM 748 C CA . ALA A 1 98 ? 56.965 -23.442 26.544 1.00 43.94 98 ALA A CA 1
ATOM 749 C C . ALA A 1 98 ? 57.121 -22.966 25.079 1.00 43.94 98 ALA A C 1
ATOM 751 O O . ALA A 1 98 ? 58.209 -22.549 24.685 1.00 43.94 98 ALA A O 1
ATOM 752 N N . GLU A 1 99 ? 56.050 -23.015 24.282 1.00 47.53 99 GLU A N 1
ATOM 753 C CA . GLU A 1 99 ? 55.983 -22.523 22.896 1.00 47.53 99 GLU A CA 1
ATOM 754 C C . GLU A 1 99 ? 55.051 -21.295 22.728 1.00 47.53 99 GLU A C 1
ATOM 756 O O . GLU A 1 99 ? 54.898 -20.781 21.621 1.00 47.53 99 GLU A O 1
ATOM 761 N N . GLY A 1 100 ? 54.457 -20.774 23.815 1.00 50.00 100 GLY A N 1
ATOM 762 C CA . GLY A 1 100 ? 53.818 -19.445 23.837 1.00 50.00 100 GLY A CA 1
ATOM 763 C C . GLY A 1 100 ? 52.538 -19.287 23.001 1.00 50.00 100 GLY A C 1
ATOM 764 O O . GLY A 1 100 ? 52.216 -18.178 22.568 1.00 50.00 100 GLY A O 1
ATOM 765 N N . GLU A 1 101 ? 51.811 -20.375 22.728 1.00 49.03 101 GLU A N 1
ATOM 766 C CA . GLU A 1 101 ? 50.637 -20.378 21.843 1.00 49.03 101 GLU A CA 1
ATOM 767 C C . GLU A 1 101 ? 49.327 -19.933 22.530 1.00 49.03 101 GLU A C 1
ATOM 769 O O . GLU A 1 101 ? 48.649 -20.720 23.197 1.00 49.03 101 GLU A O 1
ATOM 774 N N . VAL A 1 102 ? 48.884 -18.695 22.282 1.00 50.25 102 VAL A N 1
ATOM 775 C CA . VAL A 1 102 ? 47.555 -18.215 22.700 1.00 50.25 102 VAL A CA 1
ATOM 776 C C . VAL A 1 102 ? 46.537 -18.437 21.575 1.00 50.25 102 VAL A C 1
ATOM 778 O O . VAL A 1 102 ? 46.656 -17.884 20.482 1.00 50.25 102 VAL A O 1
ATOM 781 N N . ARG A 1 103 ? 45.493 -19.239 21.826 1.00 48.25 103 ARG A N 1
ATOM 782 C CA . ARG A 1 103 ? 44.388 -19.452 20.865 1.00 48.25 103 ARG A CA 1
ATOM 783 C C . ARG A 1 103 ? 43.371 -18.320 20.925 1.00 48.25 103 ARG A C 1
ATOM 785 O O . ARG A 1 103 ? 42.821 -18.041 21.998 1.00 48.25 103 ARG A O 1
ATOM 792 N N . VAL A 1 104 ? 43.113 -17.704 19.770 1.00 51.72 104 VAL A N 1
ATOM 793 C CA . VAL A 1 104 ? 42.352 -16.454 19.641 1.00 51.72 104 VAL A CA 1
ATOM 794 C C . VAL A 1 104 ? 41.407 -16.485 18.434 1.00 51.72 104 VAL A C 1
ATOM 796 O O . VAL A 1 104 ? 41.683 -17.119 17.416 1.00 51.72 104 VAL A O 1
ATOM 799 N N . HIS A 1 105 ? 40.279 -15.773 18.532 1.00 55.78 105 HIS A N 1
ATOM 800 C CA . HIS A 1 105 ? 39.259 -15.770 17.481 1.00 55.78 105 HIS A CA 1
ATOM 801 C C . HIS A 1 105 ? 39.805 -15.172 16.177 1.00 55.78 105 HIS A C 1
ATOM 803 O O . HIS A 1 105 ? 40.226 -14.010 16.143 1.00 55.78 105 HIS A O 1
ATOM 809 N N . ARG A 1 106 ? 39.759 -15.954 15.094 1.00 60.47 106 ARG A N 1
ATOM 810 C CA . ARG A 1 106 ? 40.469 -15.680 13.837 1.00 60.47 106 ARG A CA 1
ATOM 811 C C . ARG A 1 106 ? 40.227 -14.276 13.277 1.00 60.47 106 ARG A C 1
ATOM 813 O O . ARG A 1 106 ? 41.187 -13.532 13.075 1.00 60.47 106 ARG A O 1
ATOM 820 N N . GLY A 1 107 ? 38.973 -13.859 13.094 1.00 60.47 107 GLY A N 1
ATOM 821 C CA . GLY A 1 107 ? 38.676 -12.518 12.585 1.00 60.47 107 GLY A CA 1
ATOM 822 C C . GLY A 1 107 ? 39.006 -11.379 13.547 1.00 60.47 107 GLY A C 1
ATOM 823 O O . GLY A 1 107 ? 39.274 -10.269 13.090 1.00 60.47 107 GLY A O 1
ATOM 824 N N . MET A 1 108 ? 39.079 -11.631 14.861 1.00 64.44 108 MET A N 1
ATOM 825 C CA . MET A 1 108 ? 39.538 -10.617 15.821 1.00 64.44 108 MET A CA 1
ATOM 826 C C . MET A 1 108 ? 41.057 -10.445 15.745 1.00 64.44 108 MET A C 1
ATOM 828 O O . MET A 1 108 ? 41.530 -9.311 15.742 1.00 64.44 108 MET A O 1
ATOM 832 N N . LEU A 1 109 ? 41.816 -11.540 15.601 1.00 66.88 109 LEU A N 1
ATOM 833 C CA . LEU A 1 109 ? 43.264 -11.487 15.379 1.00 66.88 109 LEU A CA 1
ATOM 834 C C . LEU A 1 109 ? 43.603 -10.816 14.046 1.00 66.88 109 LEU A C 1
ATOM 836 O O . LEU A 1 109 ? 44.477 -9.955 14.002 1.00 66.88 109 LEU A O 1
ATOM 840 N N . MET A 1 110 ? 42.901 -11.165 12.967 1.00 69.69 110 MET A N 1
ATOM 841 C CA . MET A 1 110 ? 43.112 -10.538 11.660 1.00 69.69 110 MET A CA 1
ATOM 842 C C . MET A 1 110 ? 42.734 -9.050 11.670 1.00 69.69 110 MET A C 1
ATOM 844 O O . MET A 1 110 ? 43.467 -8.246 11.099 1.00 69.69 110 MET A O 1
ATOM 848 N N . SER A 1 111 ? 41.682 -8.662 12.400 1.00 74.06 111 SER A N 1
ATOM 849 C CA . SER A 1 111 ? 41.343 -7.250 12.633 1.00 74.06 111 SER A CA 1
ATOM 850 C C . SER A 1 111 ? 42.407 -6.521 13.463 1.00 74.06 111 SER A C 1
ATOM 852 O O . SER A 1 111 ? 42.783 -5.399 13.132 1.00 74.06 111 SER A O 1
ATOM 854 N N . ALA A 1 112 ? 42.947 -7.150 14.512 1.00 75.81 112 ALA A N 1
ATOM 855 C CA . ALA A 1 112 ? 44.006 -6.567 15.340 1.00 75.81 112 ALA A CA 1
ATOM 856 C C . ALA A 1 112 ? 45.312 -6.398 14.547 1.00 75.81 112 ALA A C 1
ATOM 858 O O . ALA A 1 112 ? 45.919 -5.328 14.587 1.00 75.81 112 ALA A O 1
ATOM 859 N N . ARG A 1 113 ? 45.689 -7.405 13.746 1.00 79.81 113 ARG A N 1
ATOM 860 C CA . ARG A 1 113 ? 46.794 -7.329 12.777 1.00 79.81 113 ARG A CA 1
ATOM 861 C C . ARG A 1 113 ? 46.556 -6.233 11.738 1.00 79.81 113 ARG A C 1
ATOM 863 O O . ARG A 1 113 ? 47.476 -5.475 11.466 1.00 79.81 113 ARG A O 1
ATOM 870 N N . TYR A 1 114 ? 45.337 -6.071 11.215 1.00 83.44 114 TYR A N 1
ATOM 871 C CA . TYR A 1 114 ? 45.009 -4.967 10.306 1.00 83.44 114 TYR A CA 1
ATOM 872 C C . TYR A 1 114 ? 45.267 -3.589 10.942 1.00 83.44 114 TYR A C 1
ATOM 874 O O . TYR A 1 114 ? 45.843 -2.715 10.282 1.00 83.44 114 TYR A O 1
ATOM 882 N N . VAL A 1 115 ? 44.884 -3.386 12.209 1.00 80.62 115 VAL A N 1
ATOM 883 C CA . VAL A 1 115 ? 45.167 -2.134 12.930 1.00 80.62 115 VAL A CA 1
ATOM 884 C C . VAL A 1 115 ? 46.674 -1.972 13.150 1.00 80.62 115 VAL A C 1
ATOM 886 O O . VAL A 1 115 ? 47.228 -0.953 12.742 1.00 80.62 115 VAL A O 1
ATOM 889 N N . PHE A 1 116 ? 47.350 -2.987 13.697 1.00 87.25 116 PHE A N 1
ATOM 890 C CA . PHE A 1 116 ? 48.798 -3.003 13.950 1.00 87.25 116 PHE A CA 1
ATOM 891 C C . PHE A 1 116 ? 49.620 -2.697 12.686 1.00 87.25 116 PHE A C 1
ATOM 893 O O . PHE A 1 116 ? 50.393 -1.739 12.654 1.00 87.25 116 PHE A O 1
ATOM 900 N N . ASP A 1 117 ? 49.381 -3.437 11.601 1.00 84.50 117 ASP A N 1
ATOM 901 C CA . ASP A 1 117 ? 50.042 -3.241 10.311 1.00 84.50 117 ASP A CA 1
ATOM 902 C C . ASP A 1 117 ? 49.751 -1.861 9.721 1.00 84.50 117 ASP A C 1
ATOM 904 O O . ASP A 1 117 ? 50.578 -1.315 8.996 1.00 84.50 117 ASP A O 1
ATOM 908 N N . THR A 1 118 ? 48.575 -1.285 9.981 1.00 79.81 118 THR A N 1
ATOM 909 C CA . THR A 1 118 ? 48.221 0.049 9.483 1.00 79.81 118 THR A CA 1
ATOM 910 C C . THR A 1 118 ? 48.905 1.148 10.292 1.00 79.81 118 THR A C 1
ATOM 912 O O . THR A 1 118 ? 49.441 2.074 9.687 1.00 79.81 118 THR A O 1
ATOM 915 N N . LEU A 1 119 ? 48.986 1.015 11.618 1.00 81.94 119 LEU A N 1
ATOM 916 C CA . LEU A 1 119 ? 49.783 1.897 12.477 1.00 81.94 119 LEU A CA 1
ATOM 917 C C . LEU A 1 119 ? 51.262 1.872 12.065 1.00 81.94 119 LEU A C 1
ATOM 919 O O . LEU A 1 119 ? 51.853 2.927 11.836 1.00 81.94 119 LEU A O 1
ATOM 923 N N . ARG A 1 120 ? 51.828 0.672 11.884 1.00 82.12 120 ARG A N 1
ATOM 924 C CA . ARG A 1 120 ? 53.232 0.459 11.503 1.00 82.12 120 ARG A CA 1
ATOM 925 C C . ARG A 1 120 ? 53.552 0.948 10.089 1.00 82.12 120 ARG A C 1
ATOM 927 O O . ARG A 1 120 ? 54.538 1.643 9.885 1.00 82.12 120 ARG A O 1
ATOM 934 N N . ARG A 1 121 ? 52.704 0.642 9.098 1.00 80.88 121 ARG A N 1
ATOM 935 C CA . ARG A 1 121 ? 52.867 1.075 7.690 1.00 80.88 121 ARG A CA 1
ATOM 936 C C . ARG A 1 121 ? 52.852 2.597 7.521 1.00 80.88 121 ARG A C 1
ATOM 938 O O . ARG A 1 121 ? 53.350 3.098 6.515 1.00 80.88 121 ARG A O 1
ATOM 945 N N . HIS A 1 122 ? 52.256 3.310 8.472 1.00 74.94 122 HIS A N 1
ATOM 946 C CA . HIS A 1 122 ? 52.166 4.765 8.485 1.00 74.94 122 HIS A CA 1
ATOM 947 C C . HIS A 1 122 ? 53.005 5.412 9.606 1.00 74.94 122 HIS A C 1
ATOM 949 O O . HIS A 1 122 ? 52.813 6.595 9.855 1.00 74.94 122 HIS A O 1
ATOM 955 N N . SER A 1 123 ? 53.906 4.660 10.264 1.00 79.81 123 SER A N 1
ATOM 956 C CA . SER A 1 123 ? 54.779 5.111 11.371 1.00 79.81 123 SER A CA 1
ATOM 957 C C . SER A 1 123 ? 54.061 5.871 12.499 1.00 79.81 123 SER A C 1
ATOM 959 O O . SER A 1 123 ? 54.674 6.635 13.239 1.00 79.81 123 SER A O 1
ATOM 961 N N . VAL A 1 124 ? 52.755 5.632 12.678 1.00 77.19 124 VAL A N 1
ATOM 962 C CA . VAL A 1 124 ? 51.862 6.479 13.491 1.00 77.19 124 VAL A CA 1
ATOM 963 C C . VAL A 1 124 ? 52.339 6.579 14.937 1.00 77.19 124 VAL A C 1
ATOM 965 O O . VAL A 1 124 ? 52.335 7.663 15.511 1.00 77.19 124 VAL A O 1
ATOM 968 N N . LEU A 1 125 ? 52.763 5.453 15.516 1.00 78.75 125 LEU A N 1
ATOM 969 C CA . LEU A 1 125 ? 53.237 5.381 16.898 1.00 78.75 125 LEU A CA 1
ATOM 970 C C . LEU A 1 125 ? 54.716 5.768 17.053 1.00 78.75 125 LEU A C 1
ATOM 972 O O . LEU A 1 125 ? 55.123 6.152 18.145 1.00 78.75 125 LEU A O 1
ATOM 976 N N . GLU A 1 126 ? 55.511 5.712 15.981 1.00 76.81 126 GLU A N 1
ATOM 977 C CA . GLU A 1 126 ? 56.903 6.181 15.980 1.00 76.81 126 GLU A CA 1
ATOM 978 C C . GLU A 1 126 ? 56.928 7.717 15.999 1.00 76.81 126 GLU A C 1
ATOM 980 O O . GLU A 1 126 ? 57.521 8.315 16.898 1.00 76.81 126 GLU A O 1
ATOM 985 N N . ASP A 1 127 ? 56.193 8.355 15.080 1.00 72.75 127 ASP A N 1
ATOM 986 C CA . ASP A 1 127 ? 56.030 9.813 15.018 1.00 72.75 127 ASP A CA 1
ATOM 987 C C . ASP A 1 127 ? 55.414 10.360 16.319 1.00 72.75 127 ASP A C 1
ATOM 989 O O . ASP A 1 127 ? 55.894 11.349 16.880 1.00 72.75 127 ASP A O 1
ATOM 993 N N . LEU A 1 128 ? 54.386 9.686 16.852 1.00 67.50 128 LEU A N 1
ATOM 994 C CA . LEU A 1 128 ? 53.755 10.059 18.120 1.00 67.50 128 LEU A CA 1
ATOM 995 C C . LEU A 1 128 ? 54.689 9.930 19.324 1.00 67.50 128 LEU A C 1
ATOM 997 O O . LEU A 1 128 ? 54.692 10.831 20.164 1.00 67.50 128 LEU A O 1
ATOM 1001 N N . ALA A 1 129 ? 55.480 8.857 19.416 1.00 64.81 129 ALA A N 1
ATOM 1002 C CA . ALA A 1 129 ? 56.435 8.669 20.507 1.00 64.81 129 ALA A CA 1
ATOM 1003 C C . ALA A 1 129 ? 57.586 9.687 20.447 1.00 64.81 129 ALA A C 1
ATOM 1005 O O . ALA A 1 129 ? 58.028 10.169 21.488 1.00 64.81 129 ALA A O 1
ATOM 1006 N N . VAL A 1 130 ? 58.036 10.078 19.248 1.00 68.56 130 VAL A N 1
ATOM 1007 C CA . VAL A 1 130 ? 59.022 11.158 19.075 1.00 68.56 130 VAL A CA 1
ATOM 1008 C C . VAL A 1 130 ? 58.456 12.501 19.548 1.00 68.56 130 VAL A C 1
ATOM 1010 O O . VAL A 1 130 ? 59.128 13.216 20.295 1.00 68.56 130 VAL A O 1
ATOM 1013 N N . LEU A 1 131 ? 57.220 12.834 19.159 1.00 60.47 131 LEU A N 1
ATOM 1014 C CA . LEU A 1 131 ? 56.565 14.097 19.522 1.00 60.47 131 LEU A CA 1
ATOM 1015 C C . LEU A 1 131 ? 56.139 14.165 21.001 1.00 60.47 131 LEU A C 1
ATOM 1017 O O . LEU A 1 131 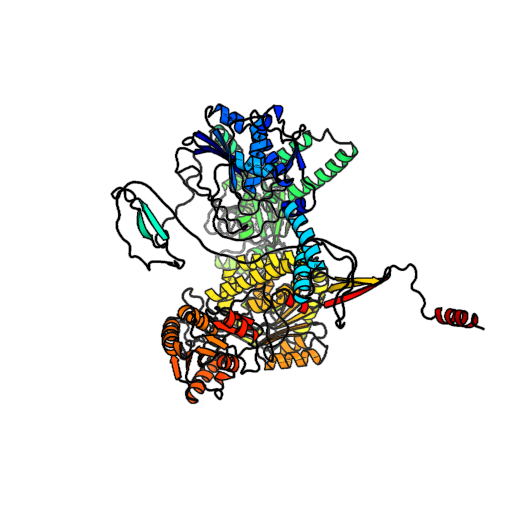? 56.194 15.236 21.601 1.00 60.47 131 LEU A O 1
ATOM 1021 N N . ASN A 1 132 ? 55.747 13.036 21.598 1.00 71.31 132 ASN A N 1
ATOM 1022 C CA . ASN A 1 132 ? 55.170 12.947 22.942 1.00 71.31 132 ASN A CA 1
ATOM 1023 C C . ASN A 1 132 ? 55.946 11.945 23.818 1.00 71.31 132 ASN A C 1
ATOM 1025 O O . ASN A 1 132 ? 55.389 10.999 24.369 1.00 71.31 132 ASN A O 1
ATOM 1029 N N . THR A 1 133 ? 57.252 12.174 23.976 1.00 67.44 133 THR A N 1
ATOM 1030 C CA . THR A 1 133 ? 58.263 11.235 24.521 1.00 67.44 133 THR A CA 1
ATOM 1031 C C . THR A 1 133 ? 58.076 10.769 25.978 1.00 67.44 133 THR A C 1
ATOM 1033 O O . THR A 1 133 ? 58.937 10.077 26.511 1.00 67.44 133 THR A O 1
ATOM 1036 N N . ASN A 1 134 ? 56.987 11.159 26.647 1.00 71.06 134 ASN A N 1
ATOM 1037 C CA . ASN A 1 134 ? 56.644 10.769 28.022 1.00 71.06 134 ASN A CA 1
ATOM 1038 C C . ASN A 1 134 ? 55.162 10.356 28.163 1.00 71.06 134 ASN A C 1
ATOM 1040 O O . ASN A 1 134 ? 54.601 10.491 29.250 1.00 71.06 134 ASN A O 1
ATOM 1044 N N . TYR A 1 135 ? 54.492 9.970 27.069 1.00 80.19 135 TYR A N 1
ATOM 1045 C CA . TYR A 1 135 ? 53.057 9.659 27.073 1.00 80.19 135 TYR A CA 1
ATOM 1046 C C . TYR A 1 135 ? 52.827 8.145 27.087 1.00 80.19 135 TYR A C 1
ATOM 1048 O O . TYR A 1 135 ? 53.504 7.400 26.381 1.00 80.19 135 TYR A O 1
ATOM 1056 N N . GLN A 1 136 ? 51.856 7.688 27.877 1.00 79.06 136 GLN A N 1
ATOM 1057 C CA . GLN A 1 136 ? 51.515 6.271 27.981 1.00 79.06 136 GLN A CA 1
ATOM 1058 C C . GLN A 1 136 ? 50.695 5.811 26.773 1.00 79.06 136 GLN A C 1
ATOM 1060 O O . GLN A 1 136 ? 49.674 6.411 26.451 1.00 79.06 136 GLN A O 1
ATOM 1065 N N . LEU A 1 137 ? 51.092 4.714 26.126 1.00 77.38 137 LEU A N 1
ATOM 1066 C CA . LEU A 1 137 ? 50.265 4.098 25.090 1.00 77.38 137 LEU A CA 1
ATOM 1067 C C . LEU A 1 137 ? 49.059 3.385 25.725 1.00 77.38 137 LEU A C 1
ATOM 1069 O O . LEU A 1 137 ? 49.191 2.651 26.705 1.00 77.38 137 LEU A O 1
ATOM 1073 N N . VAL A 1 138 ? 47.878 3.603 25.160 1.00 69.31 138 VAL A N 1
ATOM 1074 C CA . VAL A 1 138 ? 46.594 3.095 25.646 1.00 69.31 138 VAL A CA 1
ATOM 1075 C C . VAL A 1 138 ? 45.778 2.578 24.462 1.00 69.31 138 VAL A C 1
ATOM 1077 O O . VAL A 1 138 ? 45.723 3.217 23.413 1.00 69.31 138 VAL A O 1
ATOM 1080 N N . VAL A 1 139 ? 45.108 1.440 24.622 1.00 62.53 139 VAL A N 1
ATOM 1081 C CA . VAL A 1 139 ? 44.180 0.872 23.636 1.00 62.53 139 VAL A CA 1
ATOM 1082 C C . VAL A 1 139 ? 42.785 0.775 24.249 1.00 62.53 139 VAL A C 1
ATOM 1084 O O . VAL A 1 139 ? 42.617 0.267 25.356 1.00 62.53 139 VAL A O 1
ATOM 1087 N N . CYS A 1 140 ? 41.772 1.252 23.533 1.00 57.66 140 CYS A N 1
ATOM 1088 C CA . CYS A 1 140 ? 40.382 1.303 23.975 1.00 57.66 140 CYS A CA 1
ATOM 1089 C C . CYS A 1 140 ? 39.470 0.581 22.976 1.00 57.66 140 CYS A C 1
ATOM 1091 O O . CYS A 1 140 ? 39.597 0.743 21.760 1.00 57.66 140 CYS A O 1
ATOM 1093 N N . GLY A 1 141 ? 38.499 -0.181 23.479 1.00 55.12 141 GLY A N 1
ATOM 1094 C CA . GLY A 1 141 ? 37.527 -0.876 22.635 1.00 55.12 141 GLY A CA 1
ATOM 1095 C C . GLY A 1 141 ? 36.253 -1.241 23.387 1.00 55.12 141 GLY A C 1
ATOM 1096 O O . GLY A 1 141 ? 36.287 -1.503 24.586 1.00 55.12 141 GLY A O 1
ATOM 1097 N N . HIS A 1 142 ? 35.124 -1.270 22.676 1.00 53.28 142 HIS A N 1
ATOM 1098 C CA . HIS A 1 142 ? 33.805 -1.587 23.232 1.00 53.28 142 HIS A CA 1
ATOM 1099 C C . HIS A 1 142 ? 33.125 -2.720 22.450 1.00 53.28 142 HIS A C 1
ATOM 1101 O O . HIS A 1 142 ? 33.255 -2.800 21.223 1.00 53.28 142 HIS A O 1
ATOM 1107 N N . SER A 1 143 ? 32.377 -3.582 23.149 1.00 53.62 143 SER A N 1
ATOM 1108 C CA . SER A 1 143 ? 31.693 -4.749 22.567 1.00 53.62 143 SER A CA 1
ATOM 1109 C C . SER A 1 143 ? 32.678 -5.626 21.767 1.00 53.62 143 SER A C 1
ATOM 1111 O O . SER A 1 143 ? 33.762 -5.919 22.265 1.00 53.62 143 SER A O 1
ATOM 1113 N N . LEU A 1 144 ? 32.377 -6.008 20.522 1.00 54.69 144 LEU A N 1
ATOM 1114 C CA . LEU A 1 144 ? 33.295 -6.755 19.643 1.00 54.69 144 LEU A CA 1
ATOM 1115 C C . LEU A 1 144 ? 34.668 -6.071 19.463 1.00 54.69 144 LEU A C 1
ATOM 1117 O O . LEU A 1 144 ? 35.678 -6.749 19.289 1.00 54.69 144 LEU A O 1
ATOM 1121 N N . GLY A 1 145 ? 34.727 -4.739 19.563 1.00 61.16 145 GLY A N 1
ATOM 1122 C CA . GLY A 1 145 ? 35.969 -3.966 19.482 1.00 61.16 145 GLY A CA 1
ATOM 1123 C C . GLY A 1 145 ? 36.862 -4.124 20.713 1.00 61.16 145 GLY A C 1
ATOM 1124 O O . GLY A 1 145 ? 38.065 -3.910 20.613 1.00 61.16 145 GLY A O 1
ATOM 1125 N N . ALA A 1 146 ? 36.309 -4.552 21.854 1.00 57.75 146 ALA A N 1
ATOM 1126 C CA . ALA A 1 146 ? 37.073 -4.852 23.062 1.00 57.75 146 ALA A CA 1
ATOM 1127 C C . ALA A 1 146 ? 38.015 -6.051 22.845 1.00 57.75 146 ALA A C 1
ATOM 1129 O O . ALA A 1 146 ? 39.181 -5.987 23.221 1.00 57.75 146 ALA A O 1
ATOM 1130 N N . GLY A 1 147 ? 37.553 -7.103 22.154 1.00 61.53 147 GLY A N 1
ATOM 1131 C CA . GLY A 1 147 ? 38.397 -8.251 21.796 1.00 61.53 147 GLY A CA 1
ATOM 1132 C C . GLY A 1 147 ? 39.538 -7.871 20.847 1.00 61.53 147 GLY A C 1
ATOM 1133 O O . GLY A 1 147 ? 40.681 -8.272 21.055 1.00 61.53 147 GLY A O 1
ATOM 1134 N N . VAL A 1 148 ? 39.256 -7.025 19.850 1.00 70.00 148 VAL A N 1
ATOM 1135 C CA . VAL A 1 148 ? 40.285 -6.499 18.935 1.00 70.00 148 VAL A CA 1
ATOM 1136 C C . VAL A 1 148 ? 41.283 -5.595 19.674 1.00 70.00 148 VAL A C 1
ATOM 1138 O O . VAL A 1 148 ? 42.477 -5.670 19.396 1.00 70.00 148 VAL A O 1
ATOM 1141 N N . ALA A 1 149 ? 40.832 -4.793 20.645 1.00 63.16 149 ALA A N 1
ATOM 1142 C CA . ALA A 1 149 ? 41.695 -3.939 21.465 1.00 63.16 149 ALA A CA 1
ATOM 1143 C C . ALA A 1 149 ? 42.647 -4.749 22.361 1.00 63.16 149 ALA A C 1
ATOM 1145 O O . ALA A 1 149 ? 43.842 -4.453 22.393 1.00 63.16 149 ALA A O 1
ATOM 1146 N N . SER A 1 150 ? 42.164 -5.810 23.017 1.00 61.62 150 SER A N 1
ATOM 1147 C CA . SER A 1 150 ? 43.021 -6.704 23.810 1.00 61.62 150 SER A CA 1
ATOM 1148 C C . SER A 1 150 ? 44.081 -7.393 22.942 1.00 61.62 150 SER A C 1
ATOM 1150 O O . SER A 1 150 ? 45.260 -7.389 23.291 1.00 61.62 150 SER A O 1
ATOM 1152 N N . LEU A 1 151 ? 43.703 -7.917 21.768 1.00 67.12 151 LEU A N 1
ATOM 1153 C CA . LEU A 1 151 ? 44.657 -8.554 20.849 1.00 67.12 151 LEU A CA 1
ATOM 1154 C C . LEU A 1 151 ? 45.654 -7.555 20.244 1.00 67.12 151 LEU A C 1
ATOM 1156 O O . LEU A 1 151 ? 46.831 -7.880 20.105 1.00 67.12 151 LEU A O 1
ATOM 1160 N N . LEU A 1 152 ? 45.224 -6.328 19.930 1.00 77.50 152 LEU A N 1
ATOM 1161 C CA . LEU A 1 152 ? 46.135 -5.266 19.496 1.00 77.50 152 LEU A CA 1
ATOM 1162 C C . LEU A 1 152 ? 47.109 -4.873 20.614 1.00 77.50 152 LEU A C 1
ATOM 1164 O O . LEU A 1 152 ? 48.279 -4.637 20.334 1.00 77.50 152 LEU A O 1
ATOM 1168 N N . THR A 1 153 ? 46.655 -4.846 21.869 1.00 74.00 153 THR A N 1
ATOM 1169 C CA . THR A 1 153 ? 47.519 -4.585 23.031 1.00 74.00 153 THR A CA 1
ATOM 1170 C C . THR A 1 153 ? 48.622 -5.635 23.128 1.00 74.00 153 THR A C 1
ATOM 1172 O O . THR A 1 153 ? 49.784 -5.262 23.239 1.00 74.00 153 THR A O 1
ATOM 1175 N N . LEU A 1 154 ? 48.296 -6.929 23.003 1.00 67.44 154 LEU A N 1
ATOM 1176 C CA . LEU A 1 154 ? 49.290 -8.012 23.011 1.00 67.44 154 LEU A CA 1
ATOM 1177 C C . LEU A 1 154 ? 50.311 -7.888 21.864 1.00 67.44 154 LEU A C 1
ATOM 1179 O O . LEU A 1 154 ? 51.504 -8.073 22.092 1.00 67.44 154 LEU A O 1
ATOM 1183 N N . LEU A 1 155 ? 49.870 -7.515 20.655 1.00 74.25 155 LEU A N 1
ATOM 1184 C CA . LEU A 1 155 ? 50.772 -7.247 19.523 1.00 74.25 155 LEU A CA 1
ATOM 1185 C C . LEU A 1 155 ? 51.677 -6.024 19.774 1.00 74.25 155 LEU A C 1
ATOM 1187 O O . LEU A 1 155 ? 52.857 -6.053 19.440 1.00 74.25 155 LEU A O 1
ATOM 1191 N N . LEU A 1 156 ? 51.143 -4.956 20.376 1.00 76.69 156 LEU A N 1
ATOM 1192 C CA . LEU A 1 156 ? 51.893 -3.732 20.681 1.00 76.69 156 LEU A CA 1
ATOM 1193 C C . LEU A 1 156 ? 52.865 -3.893 21.855 1.00 76.69 156 LEU A C 1
ATOM 1195 O O . LEU A 1 156 ? 53.900 -3.233 21.857 1.00 76.69 156 LEU A O 1
ATOM 1199 N N . LYS A 1 157 ? 52.576 -4.760 22.831 1.00 71.75 157 LYS A N 1
ATOM 1200 C CA . LYS A 1 157 ? 53.363 -4.913 24.070 1.00 71.75 157 LYS A CA 1
ATOM 1201 C C . LYS A 1 157 ? 54.815 -5.352 23.822 1.00 71.75 157 LYS A C 1
ATOM 1203 O O . LYS A 1 157 ? 55.692 -5.017 24.611 1.00 71.75 157 LYS A O 1
ATOM 1208 N N . GLN A 1 158 ? 55.078 -6.017 22.693 1.00 70.38 158 GLN A N 1
ATOM 1209 C CA . GLN A 1 158 ? 56.428 -6.378 22.231 1.00 70.38 158 GLN A CA 1
ATOM 1210 C C . GLN A 1 158 ? 57.289 -5.158 21.849 1.00 70.38 158 GLN A C 1
ATOM 1212 O O . GLN A 1 158 ? 58.512 -5.213 21.955 1.00 70.38 158 GLN A O 1
ATOM 1217 N N . GLU A 1 159 ? 56.668 -4.058 21.411 1.00 75.38 159 GLU A N 1
ATOM 1218 C CA . GLU A 1 159 ? 57.351 -2.820 20.991 1.00 75.38 159 GLU A CA 1
ATOM 1219 C C . GLU A 1 159 ? 57.143 -1.668 21.996 1.00 75.38 159 GLU A C 1
ATOM 1221 O O . GLU A 1 159 ? 57.971 -0.762 22.083 1.00 75.38 159 GLU A O 1
ATOM 1226 N N . TYR A 1 160 ? 56.081 -1.736 22.807 1.00 77.62 160 TYR A N 1
ATOM 1227 C CA . TYR A 1 160 ? 55.682 -0.746 23.811 1.00 77.62 160 TYR A CA 1
ATOM 1228 C C . TYR A 1 160 ? 55.261 -1.439 25.129 1.00 77.62 160 TYR A C 1
ATOM 1230 O O . TYR A 1 160 ? 54.063 -1.581 25.380 1.00 77.62 160 TYR A O 1
ATOM 1238 N N . PRO A 1 161 ? 56.200 -1.869 25.997 1.00 69.81 161 PRO A N 1
ATOM 1239 C CA . PRO A 1 161 ? 55.885 -2.706 27.167 1.00 69.81 161 PRO A CA 1
ATOM 1240 C C . PRO A 1 161 ? 54.895 -2.099 28.174 1.00 69.81 161 PRO A C 1
ATOM 1242 O O . PRO A 1 161 ? 54.124 -2.829 28.794 1.00 69.81 161 PRO A O 1
ATOM 1245 N N . ASP A 1 162 ? 54.876 -0.768 28.310 1.00 66.69 162 ASP A N 1
ATOM 1246 C CA . ASP A 1 162 ? 53.994 -0.023 29.224 1.00 66.69 162 ASP A CA 1
ATOM 1247 C C . ASP A 1 162 ? 52.581 0.255 28.656 1.00 66.69 162 ASP A C 1
ATOM 1249 O O . ASP A 1 162 ? 51.843 1.085 29.204 1.00 66.69 162 ASP A O 1
ATOM 1253 N N . VAL A 1 163 ? 52.194 -0.394 27.549 1.00 70.88 163 VAL A N 1
ATOM 1254 C CA . VAL A 1 163 ? 50.868 -0.231 26.930 1.00 70.88 163 VAL A CA 1
ATOM 1255 C C . VAL A 1 163 ? 49.741 -0.756 27.832 1.00 70.88 163 VAL A C 1
ATOM 1257 O O . VAL A 1 163 ? 49.824 -1.848 28.392 1.00 70.88 163 VAL A O 1
ATOM 1260 N N . ARG A 1 164 ? 48.655 0.015 27.964 1.00 59.41 164 ARG A N 1
ATOM 1261 C CA . ARG A 1 164 ? 47.459 -0.353 28.751 1.00 59.41 164 ARG A CA 1
ATOM 1262 C C . ARG A 1 164 ? 46.239 -0.597 27.871 1.00 59.41 164 ARG A C 1
ATOM 1264 O O . ARG A 1 164 ? 46.115 0.011 26.814 1.00 59.41 164 ARG A O 1
ATOM 1271 N N . CYS A 1 165 ? 45.302 -1.424 28.339 1.00 58.00 165 CYS A N 1
ATOM 1272 C CA . CYS A 1 165 ? 44.052 -1.706 27.633 1.00 58.00 165 CYS A CA 1
ATOM 1273 C C . CYS A 1 165 ? 42.818 -1.391 28.493 1.00 58.00 165 CYS A C 1
ATOM 1275 O O . CYS A 1 165 ? 42.696 -1.874 29.618 1.00 58.00 165 CYS A O 1
ATOM 1277 N N . PHE A 1 166 ? 41.863 -0.646 27.934 1.00 49.06 166 PHE A N 1
ATOM 1278 C CA . PHE A 1 166 ? 40.527 -0.428 28.495 1.00 49.06 166 PHE A CA 1
ATOM 1279 C C . PHE A 1 166 ? 39.484 -1.055 27.556 1.00 49.06 166 PHE A C 1
ATOM 1281 O O . PHE A 1 166 ? 38.969 -0.432 26.624 1.00 49.06 166 PHE A O 1
ATOM 1288 N N . ALA A 1 167 ? 39.233 -2.347 27.778 1.00 50.09 167 ALA A N 1
ATOM 1289 C CA . ALA A 1 167 ? 38.384 -3.197 26.948 1.00 50.09 167 ALA A CA 1
ATOM 1290 C C . ALA A 1 167 ? 37.006 -3.404 27.604 1.00 50.09 167 ALA A C 1
ATOM 1292 O O . ALA A 1 167 ? 36.832 -4.246 28.484 1.00 50.09 167 ALA A O 1
ATOM 1293 N N . PHE A 1 168 ? 36.003 -2.650 27.154 1.00 45.62 168 PHE A N 1
ATOM 1294 C CA . PHE A 1 168 ? 34.641 -2.686 27.688 1.00 45.62 168 PHE A CA 1
ATOM 1295 C C . PHE A 1 168 ? 33.788 -3.737 26.965 1.00 45.62 168 PHE A C 1
ATOM 1297 O O . PHE A 1 168 ? 33.072 -3.448 26.001 1.00 45.62 168 PHE A O 1
ATOM 1304 N N . ALA A 1 169 ? 33.879 -4.982 27.431 1.00 43.78 169 ALA A N 1
ATOM 1305 C CA . ALA A 1 169 ? 33.094 -6.105 26.928 1.00 43.78 169 ALA A CA 1
ATOM 1306 C C . ALA A 1 169 ? 31.892 -6.408 27.847 1.00 43.78 169 ALA A C 1
ATOM 1308 O O . ALA A 1 169 ? 32.095 -6.738 29.019 1.00 43.78 169 ALA A O 1
ATOM 1309 N N . PRO A 1 170 ? 30.640 -6.402 27.347 1.00 35.06 170 PRO A N 1
ATOM 1310 C CA . PRO A 1 170 ? 29.535 -6.986 28.096 1.00 35.06 170 PRO A CA 1
ATOM 1311 C C . PRO A 1 170 ? 29.723 -8.514 28.194 1.00 35.06 170 PRO A C 1
ATOM 1313 O O . PRO A 1 170 ? 30.453 -9.107 27.391 1.00 35.06 170 PRO A O 1
ATOM 1316 N N . PRO A 1 171 ? 29.032 -9.201 29.119 1.00 30.67 171 PRO A N 1
ATOM 1317 C CA . PRO A 1 171 ? 27.916 -10.096 28.779 1.00 30.67 171 PRO A CA 1
ATOM 1318 C C . PRO A 1 171 ? 28.109 -11.285 27.806 1.00 30.67 171 PRO A C 1
ATOM 1320 O O . PRO A 1 171 ? 27.265 -12.167 27.814 1.00 30.67 171 PRO A O 1
ATOM 1323 N N . GLY A 1 172 ? 29.189 -11.422 27.020 1.00 39.31 172 GLY A N 1
ATOM 1324 C CA . GLY A 1 172 ? 29.372 -12.565 26.106 1.00 39.31 172 GLY A CA 1
ATOM 1325 C C . GLY A 1 172 ? 30.418 -12.502 24.993 1.00 39.31 172 GLY A C 1
ATOM 1326 O O . GLY A 1 172 ? 30.310 -13.303 24.070 1.00 39.31 172 GLY A O 1
ATOM 1327 N N . CYS A 1 173 ? 31.440 -11.643 25.062 1.00 37.50 173 CYS A N 1
ATOM 1328 C CA . CYS A 1 173 ? 32.579 -11.775 24.141 1.00 37.50 173 CYS A CA 1
ATOM 1329 C C . CYS A 1 173 ? 33.317 -13.113 24.367 1.00 37.50 173 CYS A C 1
ATOM 1331 O O . CYS A 1 173 ? 33.510 -13.532 25.511 1.00 37.50 173 CYS A O 1
ATOM 1333 N N . VAL A 1 174 ? 33.703 -13.797 23.284 1.00 38.41 174 VAL A N 1
ATOM 1334 C CA . VAL A 1 174 ? 34.369 -15.108 23.344 1.00 38.41 174 VAL A CA 1
ATOM 1335 C C . VAL A 1 174 ? 35.875 -14.917 23.504 1.00 38.41 174 VAL A C 1
ATOM 1337 O O . VAL A 1 174 ? 36.543 -14.437 22.594 1.00 38.41 174 VAL A O 1
ATOM 1340 N N . ILE A 1 175 ? 36.400 -15.334 24.654 1.00 38.59 175 ILE A N 1
ATOM 1341 C CA . ILE A 1 175 ? 37.835 -15.449 24.932 1.00 38.59 175 ILE A CA 1
ATOM 1342 C C . ILE A 1 175 ? 38.084 -16.871 25.462 1.00 38.59 175 ILE A C 1
ATOM 1344 O O . ILE A 1 175 ? 37.217 -17.461 26.117 1.00 38.59 175 ILE A O 1
ATOM 1348 N N . SER A 1 176 ? 39.239 -17.451 25.131 1.00 39.81 176 SER A N 1
ATOM 1349 C CA . SER A 1 176 ? 39.673 -18.753 25.645 1.00 39.81 176 SER A CA 1
ATOM 1350 C C . SER A 1 176 ? 39.954 -18.691 27.158 1.00 39.81 176 SER A C 1
ATOM 1352 O O . SER A 1 176 ? 40.095 -17.615 27.736 1.00 39.81 176 SER A O 1
ATOM 1354 N N . GLY A 1 177 ? 40.010 -19.851 27.826 1.00 34.38 177 GLY A N 1
ATOM 1355 C CA . GLY A 1 177 ? 40.140 -19.912 29.292 1.00 34.38 177 GLY A CA 1
ATOM 1356 C C . GLY A 1 177 ? 41.370 -19.180 29.844 1.00 34.38 177 GLY A C 1
ATOM 1357 O O . GLY A 1 177 ? 41.274 -18.556 30.895 1.00 34.38 177 GLY A O 1
ATOM 1358 N N . ASN A 1 178 ? 42.482 -19.201 29.1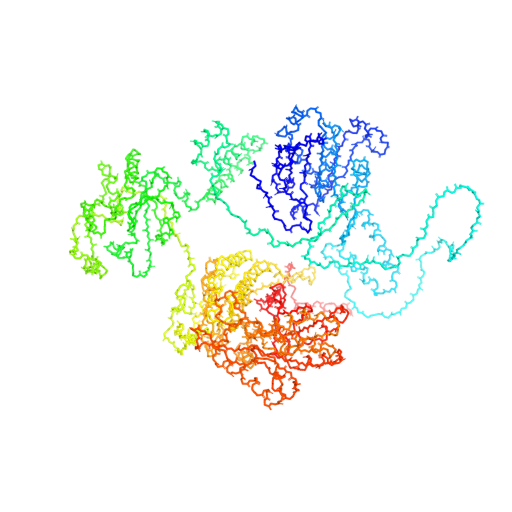04 1.00 37.09 178 ASN A N 1
ATOM 1359 C CA . ASN A 1 178 ? 43.729 -18.540 29.489 1.00 37.09 178 ASN A CA 1
ATOM 1360 C C . ASN A 1 178 ? 43.662 -17.024 29.234 1.00 37.09 178 ASN A C 1
ATOM 1362 O O . ASN A 1 178 ? 44.006 -16.242 30.114 1.00 37.09 178 ASN A O 1
ATOM 1366 N N . GLY A 1 179 ? 43.130 -16.597 28.081 1.00 38.41 179 GLY A N 1
ATOM 1367 C CA . GLY A 1 179 ? 43.000 -15.171 27.751 1.00 38.41 179 GLY A CA 1
ATOM 1368 C C . GLY A 1 179 ? 42.047 -14.402 28.676 1.00 38.41 179 GLY A C 1
ATOM 1369 O O . GLY A 1 179 ? 42.164 -13.187 28.800 1.00 38.41 179 GLY A O 1
ATOM 1370 N N . LEU A 1 180 ? 41.125 -15.091 29.364 1.00 40.09 180 LEU A N 1
ATOM 1371 C CA . LEU A 1 180 ? 40.335 -14.482 30.439 1.00 40.09 180 LEU A CA 1
ATOM 1372 C C . LEU A 1 180 ? 41.226 -14.064 31.623 1.00 40.09 180 LEU A C 1
ATOM 1374 O O . LEU A 1 180 ? 41.040 -12.976 32.158 1.00 40.09 180 LEU A O 1
ATOM 1378 N N . HIS A 1 181 ? 42.213 -14.889 31.987 1.00 37.84 181 HIS A N 1
ATOM 1379 C CA . HIS A 1 181 ? 43.116 -14.616 33.105 1.00 37.84 181 HIS A CA 1
ATOM 1380 C C . HIS A 1 181 ? 44.062 -13.442 32.812 1.00 37.84 181 HIS A C 1
ATOM 1382 O O . HIS A 1 181 ? 44.222 -12.559 33.650 1.00 37.84 181 HIS A O 1
ATOM 1388 N N . GLU A 1 182 ? 44.622 -13.370 31.599 1.00 41.53 182 GLU A N 1
ATOM 1389 C CA . GLU A 1 182 ? 45.420 -12.213 31.164 1.00 41.53 182 GLU A CA 1
ATOM 1390 C C . GLU A 1 182 ? 44.593 -10.917 31.157 1.00 41.53 182 GLU A C 1
ATOM 1392 O O . GLU A 1 182 ? 45.067 -9.870 31.602 1.00 41.53 182 GLU A O 1
ATOM 1397 N N . MET A 1 183 ? 43.330 -10.976 30.712 1.00 41.97 183 MET A N 1
ATOM 1398 C CA . MET A 1 183 ? 42.453 -9.803 30.713 1.00 41.97 183 MET A CA 1
ATOM 1399 C C . MET A 1 183 ? 42.150 -9.313 32.140 1.00 41.97 183 MET A C 1
ATOM 1401 O O . MET A 1 183 ? 42.154 -8.107 32.382 1.00 41.97 183 MET A O 1
ATOM 1405 N N . GLU A 1 184 ? 41.951 -10.231 33.092 1.00 42.41 184 GLU A N 1
ATOM 1406 C CA . GLU A 1 184 ? 41.769 -9.922 34.519 1.00 42.41 184 GLU A CA 1
ATOM 1407 C C . GLU A 1 184 ? 43.026 -9.308 35.169 1.00 42.41 184 GLU A C 1
ATOM 1409 O O . GLU A 1 184 ? 42.897 -8.515 36.101 1.00 42.41 184 GLU A O 1
ATOM 1414 N N . GLN A 1 185 ? 44.232 -9.612 34.670 1.00 37.31 185 GLN A N 1
ATOM 1415 C CA . GLN A 1 185 ? 45.484 -9.007 35.149 1.00 37.31 185 GLN A CA 1
ATOM 1416 C C . GLN A 1 185 ? 45.810 -7.638 34.519 1.00 37.31 185 GLN A C 1
ATOM 1418 O O . GLN A 1 185 ? 46.655 -6.914 35.055 1.00 37.31 185 GLN A O 1
ATOM 1423 N N . HIS A 1 186 ? 45.223 -7.282 33.369 1.00 38.53 186 HIS A N 1
ATOM 1424 C CA . HIS A 1 186 ? 45.687 -6.145 32.551 1.00 38.53 186 HIS A CA 1
ATOM 1425 C C . HIS A 1 186 ? 44.615 -5.102 32.172 1.00 38.53 186 HIS A C 1
ATOM 1427 O O . HIS A 1 186 ? 44.976 -4.041 31.657 1.00 38.53 186 HIS A O 1
ATOM 1433 N N . VAL A 1 187 ? 43.324 -5.339 32.444 1.00 34.03 187 VAL A N 1
ATOM 1434 C CA . VAL A 1 187 ? 42.232 -4.385 32.155 1.00 34.03 187 VAL A CA 1
ATOM 1435 C C . VAL A 1 187 ? 41.634 -3.824 33.447 1.00 34.03 187 VAL A C 1
ATOM 1437 O O . VAL A 1 187 ? 41.162 -4.564 34.308 1.00 34.03 187 VAL A O 1
ATOM 1440 N N . MET A 1 188 ? 41.620 -2.495 33.594 1.00 28.75 188 MET A N 1
ATOM 1441 C CA . MET A 1 188 ? 41.132 -1.851 34.818 1.00 28.75 188 MET A CA 1
ATOM 1442 C C . MET A 1 188 ? 39.620 -1.563 34.781 1.00 28.75 188 MET A C 1
ATOM 1444 O O . MET A 1 188 ? 39.166 -0.638 34.110 1.00 28.75 188 MET A O 1
ATOM 1448 N N . SER A 1 189 ? 38.888 -2.283 35.640 1.00 27.44 189 SER A N 1
ATOM 1449 C CA . SER A 1 189 ? 37.468 -2.126 36.023 1.00 27.44 189 SER A CA 1
ATOM 1450 C C . SER A 1 189 ? 36.387 -2.743 35.116 1.00 27.44 189 SER A C 1
ATOM 1452 O O . SER A 1 189 ? 36.535 -2.892 33.907 1.00 27.44 189 SER A O 1
ATOM 1454 N N . ILE A 1 190 ? 35.272 -3.106 35.764 1.00 28.16 190 ILE A N 1
ATOM 1455 C CA . ILE A 1 190 ? 34.025 -3.627 35.190 1.00 28.16 190 ILE A CA 1
ATOM 1456 C C . ILE A 1 190 ? 32.874 -2.940 35.939 1.00 28.16 190 ILE A C 1
ATOM 1458 O O . ILE A 1 190 ? 32.892 -2.891 37.168 1.00 28.16 190 ILE A O 1
ATOM 1462 N N . VAL A 1 191 ? 31.851 -2.470 35.222 1.00 25.41 191 VAL A N 1
ATOM 1463 C CA . VAL A 1 191 ? 30.561 -2.044 35.795 1.00 25.41 191 VAL A CA 1
ATOM 1464 C C . VAL A 1 191 ? 29.436 -2.713 35.002 1.00 25.41 191 VAL A C 1
ATOM 1466 O O . VAL A 1 191 ? 29.550 -2.885 33.790 1.00 25.41 191 VAL A O 1
ATOM 1469 N N . SER A 1 192 ? 28.376 -3.136 35.693 1.00 27.22 192 SER A N 1
ATOM 1470 C CA . SER A 1 192 ? 27.257 -3.902 35.127 1.00 27.22 192 SER A CA 1
ATOM 1471 C C . SER A 1 192 ? 25.973 -3.073 35.089 1.00 27.22 192 SER A C 1
ATOM 1473 O O . SER A 1 192 ? 25.723 -2.284 35.997 1.00 27.22 192 SER A O 1
ATOM 1475 N N . GLY A 1 193 ? 25.143 -3.305 34.073 1.00 24.59 193 GLY A N 1
ATOM 1476 C CA . GLY A 1 193 ? 23.787 -2.773 33.932 1.00 24.59 193 GLY A CA 1
ATOM 1477 C C . GLY A 1 193 ? 22.947 -3.737 33.091 1.00 24.59 193 GLY A C 1
ATOM 1478 O O . GLY A 1 193 ? 23.492 -4.422 32.223 1.00 24.59 193 GLY A O 1
ATOM 1479 N N . ASP A 1 194 ? 21.659 -3.856 33.402 1.00 30.64 194 ASP A N 1
ATOM 1480 C CA . ASP A 1 194 ? 20.853 -5.008 32.990 1.00 30.64 194 ASP A CA 1
ATOM 1481 C C . ASP A 1 194 ? 20.283 -4.907 31.567 1.00 30.64 194 ASP A C 1
ATOM 1483 O O . ASP A 1 194 ? 19.339 -4.161 31.321 1.00 30.64 194 ASP A O 1
ATOM 1487 N N . ASP A 1 195 ? 20.776 -5.760 30.664 1.00 23.41 195 ASP A N 1
ATOM 1488 C CA . ASP A 1 195 ? 19.945 -6.367 29.616 1.00 23.41 195 ASP A CA 1
ATOM 1489 C C . ASP A 1 195 ? 20.493 -7.759 29.230 1.00 23.41 195 ASP A C 1
ATOM 1491 O O . ASP A 1 195 ? 21.697 -8.015 29.333 1.00 23.41 195 ASP A O 1
ATOM 1495 N N . VAL A 1 196 ? 19.623 -8.700 28.840 1.00 24.83 196 VAL A N 1
ATOM 1496 C CA . VAL A 1 196 ? 19.956 -10.142 28.808 1.00 24.83 196 VAL A CA 1
ATOM 1497 C C . VAL A 1 196 ? 19.837 -10.761 27.413 1.00 24.83 196 VAL A C 1
ATOM 1499 O O . VAL A 1 196 ? 18.763 -11.173 26.979 1.00 24.83 196 VAL A O 1
ATOM 1502 N N . VAL A 1 197 ? 20.990 -10.982 26.771 1.00 22.45 197 VAL A N 1
ATOM 1503 C CA . VAL A 1 197 ? 21.165 -11.950 25.669 1.00 22.45 197 VAL A CA 1
ATOM 1504 C C . VAL A 1 197 ? 22.389 -12.836 25.968 1.00 22.45 197 VAL A C 1
ATOM 1506 O O . VAL A 1 197 ? 23.355 -12.398 26.588 1.00 22.45 197 VAL A O 1
ATOM 1509 N N . SER A 1 198 ? 22.318 -14.129 25.637 1.00 23.95 198 SER A N 1
ATOM 1510 C CA . SER A 1 198 ? 23.014 -15.190 26.390 1.00 23.95 198 SER A CA 1
ATOM 1511 C C . SER A 1 198 ? 24.430 -15.579 25.932 1.00 23.95 198 SER A C 1
ATOM 1513 O O . SER A 1 198 ? 24.642 -15.918 24.767 1.00 23.95 198 SER A O 1
ATOM 1515 N N . ARG A 1 199 ? 25.347 -15.740 26.902 1.00 27.67 199 ARG A N 1
ATOM 1516 C CA . ARG A 1 199 ? 26.617 -16.489 26.766 1.00 27.67 199 ARG A CA 1
ATOM 1517 C C . ARG A 1 199 ? 26.388 -17.990 26.576 1.00 27.67 199 ARG A C 1
ATOM 1519 O O . ARG A 1 199 ? 25.672 -18.579 27.381 1.00 27.67 199 ARG A O 1
ATOM 1526 N N . ILE A 1 200 ? 27.162 -18.639 25.699 1.00 31.83 200 ILE A N 1
ATOM 1527 C CA . ILE A 1 200 ? 27.657 -20.011 25.938 1.00 31.83 200 ILE A CA 1
ATOM 1528 C C . ILE A 1 200 ? 29.094 -20.134 25.395 1.00 31.83 200 ILE A C 1
ATOM 1530 O O . ILE A 1 200 ? 29.326 -19.901 24.216 1.00 31.83 200 ILE A O 1
ATOM 1534 N N . SER A 1 201 ? 30.063 -20.525 26.232 1.00 35.44 201 SER A N 1
ATOM 1535 C CA . SER A 1 201 ? 31.432 -20.851 25.785 1.00 35.44 201 SER A CA 1
ATOM 1536 C C . SER A 1 201 ? 31.538 -22.309 25.325 1.00 35.44 201 SER A C 1
ATOM 1538 O O . SER A 1 201 ? 30.781 -23.153 25.800 1.00 35.44 201 SER A O 1
ATOM 1540 N N . TYR A 1 202 ? 32.494 -22.661 24.460 1.00 33.72 202 TYR A N 1
ATOM 1541 C CA . TYR A 1 202 ? 32.627 -24.023 23.905 1.00 33.72 202 TYR A CA 1
ATOM 1542 C C . TYR A 1 202 ? 32.660 -25.135 24.979 1.00 33.72 202 TYR A C 1
ATOM 1544 O O . TYR A 1 202 ? 31.901 -26.104 24.908 1.00 33.72 202 TYR A O 1
ATOM 1552 N N . HIS A 1 203 ? 33.441 -24.960 26.054 1.00 37.03 203 HIS A N 1
ATOM 1553 C CA . HIS A 1 203 ? 33.483 -25.912 27.177 1.00 37.03 203 HIS A CA 1
ATOM 1554 C C . HIS A 1 203 ? 32.231 -25.898 28.069 1.00 37.03 203 HIS A C 1
ATOM 1556 O O . HIS A 1 203 ? 32.009 -26.859 28.813 1.00 37.03 203 HIS A O 1
ATOM 1562 N N . ALA A 1 204 ? 31.417 -24.839 28.038 1.00 38.94 204 ALA A N 1
ATOM 1563 C CA . ALA A 1 204 ? 30.081 -24.852 28.627 1.00 38.94 204 ALA A CA 1
ATOM 1564 C C . ALA A 1 204 ? 29.096 -25.576 27.697 1.00 38.94 204 ALA A C 1
ATOM 1566 O O . ALA A 1 204 ? 28.361 -26.434 28.170 1.00 38.94 204 ALA A O 1
ATOM 1567 N N . MET A 1 205 ? 29.155 -25.334 26.384 1.00 38.72 205 MET A N 1
ATOM 1568 C CA . MET A 1 205 ? 28.336 -25.993 25.362 1.00 38.72 205 MET A CA 1
ATOM 1569 C C . MET A 1 205 ? 28.538 -27.514 25.372 1.00 38.72 205 MET A C 1
ATOM 1571 O O . MET A 1 205 ? 27.563 -28.257 25.396 1.00 38.72 205 MET A O 1
ATOM 1575 N N . GLN A 1 206 ? 29.784 -27.997 25.445 1.00 40.12 206 GLN A N 1
ATOM 1576 C CA . GLN A 1 206 ? 30.070 -29.436 25.469 1.00 40.12 206 GLN A CA 1
ATOM 1577 C C . GLN A 1 206 ? 29.687 -30.090 26.813 1.00 40.12 206 GLN A C 1
ATOM 1579 O O . GLN A 1 206 ? 29.152 -31.197 26.826 1.00 40.12 206 GLN A O 1
ATOM 1584 N N . ARG A 1 207 ? 29.874 -29.405 27.956 1.00 44.81 207 ARG A N 1
ATOM 1585 C CA . ARG A 1 207 ? 29.382 -29.896 29.263 1.00 44.81 207 ARG A CA 1
ATOM 1586 C C . ARG A 1 207 ? 27.853 -29.868 29.354 1.00 44.81 207 ARG A C 1
ATOM 1588 O O . ARG A 1 207 ? 27.269 -30.775 29.942 1.00 44.81 207 ARG A O 1
ATOM 1595 N N . LEU A 1 208 ? 27.207 -28.883 28.728 1.00 40.84 208 LEU A N 1
ATOM 1596 C CA . LEU A 1 208 ? 25.757 -28.801 28.577 1.00 40.84 208 LEU A CA 1
ATOM 1597 C C . LEU A 1 208 ? 25.245 -29.929 27.679 1.00 40.84 208 LEU A C 1
ATOM 1599 O O . LEU A 1 208 ? 24.322 -30.616 28.081 1.00 40.84 208 LEU A O 1
ATOM 1603 N N . ARG A 1 209 ? 25.881 -30.200 26.533 1.00 43.62 209 ARG A N 1
ATOM 1604 C CA . ARG A 1 209 ? 25.565 -31.331 25.642 1.00 43.62 209 ARG A CA 1
ATOM 1605 C C . ARG A 1 209 ? 25.611 -32.673 26.381 1.00 43.62 209 ARG A C 1
ATOM 1607 O O . ARG A 1 209 ? 24.689 -33.468 26.237 1.00 43.62 209 ARG A O 1
ATOM 1614 N N . ILE A 1 210 ? 26.640 -32.897 27.206 1.00 51.38 210 ILE A N 1
ATOM 1615 C CA . ILE A 1 210 ? 26.781 -34.111 28.029 1.00 51.38 210 ILE A CA 1
ATOM 1616 C C . ILE A 1 210 ? 25.689 -34.182 29.112 1.00 51.38 210 ILE A C 1
ATOM 1618 O O . ILE A 1 210 ? 25.037 -35.215 29.244 1.00 51.38 210 ILE A O 1
ATOM 1622 N N . LYS A 1 211 ? 25.427 -33.090 29.848 1.00 46.75 211 LYS A N 1
ATOM 1623 C CA . LYS A 1 211 ? 24.337 -33.050 30.845 1.00 46.75 211 LYS A CA 1
ATOM 1624 C C . LYS A 1 211 ? 22.952 -33.222 30.223 1.00 46.75 211 LYS A C 1
ATOM 1626 O O . LYS A 1 211 ? 22.132 -33.936 30.777 1.00 46.75 211 LYS A O 1
ATOM 1631 N N . VAL A 1 212 ? 22.691 -32.584 29.085 1.00 45.38 212 VAL A N 1
ATOM 1632 C CA . VAL A 1 212 ? 21.406 -32.641 28.379 1.00 45.38 212 VAL A CA 1
ATOM 1633 C C . VAL A 1 212 ? 21.155 -34.033 27.806 1.00 45.38 212 VAL A C 1
ATOM 1635 O O . VAL A 1 212 ? 20.011 -34.467 27.827 1.00 45.38 212 VAL A O 1
ATOM 1638 N N . ALA A 1 213 ? 22.192 -34.757 27.369 1.00 49.47 213 ALA A N 1
ATOM 1639 C CA . ALA A 1 213 ? 22.074 -36.172 27.018 1.00 49.47 213 ALA A CA 1
ATOM 1640 C C . ALA A 1 213 ? 21.719 -37.037 28.245 1.00 49.47 213 ALA A C 1
ATOM 1642 O O . ALA A 1 213 ? 20.741 -37.776 28.202 1.00 49.47 213 ALA A O 1
ATOM 1643 N N . ALA A 1 214 ? 22.436 -36.877 29.363 1.00 52.44 214 ALA A N 1
ATOM 1644 C CA . ALA A 1 214 ? 22.170 -37.635 30.590 1.00 52.44 214 ALA A CA 1
ATOM 1645 C C . ALA A 1 214 ? 20.774 -37.357 31.193 1.00 52.44 214 ALA A C 1
ATOM 1647 O O . ALA A 1 214 ? 20.098 -38.279 31.644 1.00 52.44 214 ALA A O 1
ATOM 1648 N N . GLU A 1 215 ? 20.310 -36.104 31.162 1.00 48.91 215 GLU A N 1
ATOM 1649 C CA . GLU A 1 215 ? 18.941 -35.732 31.551 1.00 48.91 215 GLU A CA 1
ATOM 1650 C C . GLU A 1 215 ? 17.893 -36.265 30.561 1.00 48.91 215 GLU A C 1
ATOM 1652 O O . GLU A 1 215 ? 16.786 -36.590 30.981 1.00 48.91 215 GLU A O 1
ATOM 1657 N N . LEU A 1 216 ? 18.220 -36.407 29.267 1.00 50.12 216 LEU A N 1
ATOM 1658 C CA . LEU A 1 216 ? 17.354 -37.062 28.277 1.00 50.12 216 LEU A CA 1
ATOM 1659 C C . LEU A 1 216 ? 17.112 -38.527 28.647 1.00 50.12 216 LEU A C 1
ATOM 1661 O O . LEU A 1 216 ? 15.961 -38.952 28.734 1.00 50.12 216 LEU A O 1
ATOM 1665 N N . ASP A 1 217 ? 18.193 -39.268 28.896 1.00 50.97 217 ASP A N 1
ATOM 1666 C CA . ASP A 1 217 ? 18.155 -40.702 29.195 1.00 50.97 217 ASP A CA 1
ATOM 1667 C C . ASP A 1 217 ? 17.505 -40.989 30.565 1.00 50.97 217 ASP A C 1
ATOM 1669 O O . ASP A 1 217 ? 16.924 -42.055 30.777 1.00 50.97 217 ASP A O 1
ATOM 1673 N N . ALA A 1 218 ? 17.521 -40.014 31.482 1.00 49.94 218 ALA A N 1
ATOM 1674 C CA . ALA A 1 218 ? 16.799 -40.058 32.754 1.00 49.94 218 ALA A CA 1
ATOM 1675 C C . ALA A 1 218 ? 15.324 -39.584 32.672 1.00 49.94 218 ALA A C 1
ATOM 1677 O O . ALA A 1 218 ? 14.559 -39.767 33.631 1.00 49.94 218 ALA A O 1
ATOM 1678 N N . CYS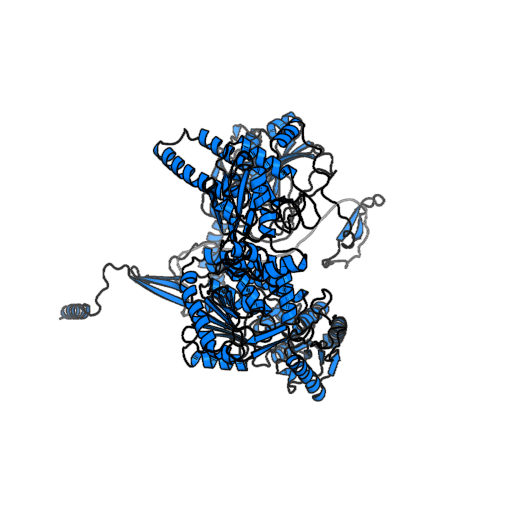 A 1 219 ? 14.884 -38.963 31.568 1.00 47.72 219 CYS A N 1
ATOM 1679 C CA . CYS A 1 219 ? 13.592 -38.273 31.508 1.00 47.72 219 CYS A CA 1
ATOM 1680 C C . CYS A 1 219 ? 12.397 -39.220 31.302 1.00 47.72 219 CYS A C 1
ATOM 1682 O O . CYS A 1 219 ? 11.920 -39.451 30.196 1.00 47.72 219 CYS A O 1
ATOM 1684 N N . THR A 1 220 ? 11.794 -39.678 32.397 1.00 42.56 220 THR A N 1
ATOM 1685 C CA . THR A 1 220 ? 10.587 -40.535 32.374 1.00 42.56 220 THR A CA 1
ATOM 1686 C C . THR A 1 220 ? 9.263 -39.796 32.087 1.00 42.56 220 THR A C 1
ATOM 1688 O O . THR A 1 220 ? 8.183 -40.348 32.305 1.00 42.56 220 THR A O 1
ATOM 1691 N N . LYS A 1 221 ? 9.294 -38.532 31.629 1.00 40.16 221 LYS A N 1
ATOM 1692 C CA . LYS A 1 221 ? 8.095 -37.688 31.434 1.00 40.16 221 LYS A CA 1
ATOM 1693 C C . LYS A 1 221 ? 8.131 -36.929 30.103 1.00 40.16 221 LYS A C 1
ATOM 1695 O O . LYS A 1 221 ? 8.642 -35.813 30.039 1.00 40.16 221 LYS A O 1
ATOM 1700 N N . ALA A 1 222 ? 7.467 -37.486 29.087 1.00 34.12 222 ALA A N 1
ATOM 1701 C CA . ALA A 1 222 ? 7.447 -37.013 27.693 1.00 34.12 222 ALA A CA 1
ATOM 1702 C C . ALA A 1 222 ? 7.286 -35.486 27.493 1.00 34.12 222 ALA A C 1
ATOM 1704 O O . ALA A 1 222 ? 7.945 -34.911 26.634 1.00 34.12 222 ALA A O 1
ATOM 1705 N N . LYS A 1 223 ? 6.469 -34.796 28.311 1.00 35.97 223 LYS A N 1
ATOM 1706 C CA . LYS A 1 223 ? 6.340 -33.319 28.300 1.00 35.97 223 LYS A CA 1
ATOM 1707 C C . LYS A 1 223 ? 7.697 -32.603 28.373 1.00 35.97 223 LYS A C 1
ATOM 1709 O O . LYS A 1 223 ? 7.911 -31.618 27.673 1.00 35.97 223 LYS A O 1
ATOM 1714 N N . TYR A 1 224 ? 8.573 -33.060 29.263 1.00 40.25 224 TYR A N 1
ATOM 1715 C CA . TYR A 1 224 ? 9.873 -32.441 29.512 1.00 40.25 224 TYR A CA 1
ATOM 1716 C C . TYR A 1 224 ? 10.919 -32.954 28.525 1.00 40.25 224 TYR A C 1
ATOM 1718 O O . TYR A 1 224 ? 11.701 -32.161 28.014 1.00 40.25 224 TYR A O 1
ATOM 1726 N N . GLU A 1 225 ? 10.854 -34.234 28.157 1.00 39.41 225 GLU A N 1
ATOM 1727 C CA . GLU A 1 225 ? 11.680 -34.817 27.097 1.00 39.41 225 GLU A CA 1
ATOM 1728 C C . GLU A 1 225 ? 11.535 -34.048 25.767 1.00 39.41 225 GLU A C 1
ATOM 1730 O O . GLU A 1 225 ? 12.534 -33.679 25.153 1.00 39.41 225 GLU A O 1
ATOM 1735 N N . ILE A 1 226 ? 10.302 -33.721 25.355 1.00 43.09 226 ILE A N 1
ATOM 1736 C CA . ILE A 1 226 ? 10.015 -32.917 24.152 1.00 43.09 226 ILE A CA 1
ATOM 1737 C C . ILE A 1 226 ? 10.650 -31.522 24.251 1.00 43.09 226 ILE A C 1
ATOM 1739 O O . ILE A 1 226 ? 11.255 -31.058 23.284 1.00 43.09 226 ILE A O 1
ATOM 1743 N N . LEU A 1 227 ? 10.552 -30.867 25.412 1.00 41.34 227 LEU A N 1
ATOM 1744 C CA . LEU A 1 227 ? 11.125 -29.537 25.637 1.00 41.34 227 LEU A CA 1
ATOM 1745 C C . LEU A 1 227 ? 12.661 -29.567 25.541 1.00 41.34 227 LEU A C 1
ATOM 1747 O O . LEU A 1 227 ? 13.256 -28.754 24.835 1.00 41.34 227 LEU A O 1
ATOM 1751 N N . ILE A 1 228 ? 13.297 -30.543 26.194 1.00 42.84 228 ILE A N 1
ATOM 1752 C CA . ILE A 1 228 ? 14.756 -30.698 26.223 1.00 42.84 228 ILE A CA 1
ATOM 1753 C C . ILE A 1 228 ? 15.287 -31.100 24.831 1.00 42.84 228 ILE A C 1
ATOM 1755 O O . ILE A 1 228 ? 16.265 -30.519 24.357 1.00 42.84 228 ILE A O 1
ATOM 1759 N N . ARG A 1 229 ? 14.604 -32.008 24.112 1.00 44.78 229 ARG A N 1
ATOM 1760 C CA . ARG A 1 229 ? 14.912 -32.340 22.703 1.00 44.78 229 ARG A CA 1
ATOM 1761 C C . ARG A 1 229 ? 14.736 -31.139 21.767 1.00 44.78 229 ARG A C 1
ATOM 1763 O O . ARG A 1 229 ? 15.502 -31.006 20.813 1.00 44.78 229 ARG A O 1
ATOM 1770 N N . GLY A 1 230 ? 13.758 -30.271 22.032 1.00 42.50 230 GLY A N 1
ATOM 1771 C CA . GLY A 1 230 ? 13.547 -29.017 21.305 1.00 42.50 230 GLY A CA 1
ATOM 1772 C C . GLY A 1 230 ? 14.738 -28.071 21.440 1.00 42.50 230 GLY A C 1
ATOM 1773 O O . GLY A 1 230 ? 15.314 -27.668 20.431 1.00 42.50 230 GLY A O 1
ATOM 1774 N N . VAL A 1 231 ? 15.172 -27.802 22.676 1.00 41.03 231 VAL A N 1
ATOM 1775 C CA . VAL A 1 231 ? 16.373 -26.995 22.961 1.00 41.03 231 VAL A CA 1
ATOM 1776 C C . VAL A 1 231 ? 17.615 -27.612 22.308 1.00 41.03 231 VAL A C 1
ATOM 1778 O O . VAL A 1 231 ? 18.353 -26.913 21.618 1.00 41.03 231 VAL A O 1
ATOM 1781 N N . PHE A 1 232 ? 17.824 -28.927 22.435 1.00 40.12 232 PHE A N 1
ATOM 1782 C CA . PHE A 1 232 ? 18.980 -29.598 21.829 1.00 40.12 232 PHE A CA 1
ATOM 1783 C C . PHE A 1 232 ? 19.020 -29.452 20.296 1.00 40.12 232 PHE A C 1
ATOM 1785 O O . PHE A 1 232 ? 20.083 -29.215 19.726 1.00 40.12 232 PHE A O 1
ATOM 1792 N N . ARG A 1 233 ? 17.867 -29.540 19.614 1.00 43.97 233 ARG A N 1
ATOM 1793 C CA . ARG A 1 233 ? 17.780 -29.345 18.155 1.00 43.97 233 ARG A CA 1
ATOM 1794 C C . ARG A 1 233 ? 18.091 -27.916 17.704 1.00 43.97 233 ARG A C 1
ATOM 1796 O O . ARG A 1 233 ? 18.601 -27.763 16.602 1.00 43.97 233 ARG A O 1
ATOM 1803 N N . ILE A 1 234 ? 17.799 -26.904 18.522 1.00 41.31 234 ILE A N 1
ATOM 1804 C CA . ILE A 1 234 ? 18.040 -25.490 18.183 1.00 41.31 234 ILE A CA 1
ATOM 1805 C C . ILE A 1 234 ? 19.539 -25.149 18.209 1.00 41.31 234 ILE A C 1
ATOM 1807 O O . ILE A 1 234 ? 19.992 -24.368 17.378 1.00 41.31 234 ILE A O 1
ATOM 1811 N N . PHE A 1 235 ? 20.313 -25.748 19.122 1.00 35.22 235 PHE A N 1
ATOM 1812 C CA . PHE A 1 235 ? 21.718 -25.375 19.344 1.00 35.22 235 PHE A CA 1
ATOM 1813 C C . PHE A 1 235 ? 22.769 -26.308 18.714 1.00 35.22 235 PHE A C 1
ATOM 1815 O O . PHE A 1 235 ? 23.922 -25.900 18.608 1.00 35.22 235 PHE A O 1
ATOM 1822 N N . PHE A 1 236 ? 22.428 -27.544 18.315 1.00 41.03 236 PHE A N 1
ATOM 1823 C CA . PHE A 1 236 ? 23.444 -28.581 18.041 1.00 41.03 236 PHE A CA 1
ATOM 1824 C C . PHE A 1 236 ? 23.314 -29.369 16.718 1.00 41.03 236 PHE A C 1
ATOM 1826 O O . PHE A 1 236 ? 23.958 -30.412 16.601 1.00 41.03 236 PHE A O 1
ATOM 1833 N N . ASN A 1 237 ? 22.510 -28.953 15.725 1.00 39.56 237 ASN A N 1
ATOM 1834 C CA . ASN A 1 237 ? 22.399 -29.729 14.473 1.00 39.56 237 ASN A CA 1
ATOM 1835 C C . ASN A 1 237 ? 22.095 -28.908 13.193 1.00 39.56 237 ASN A C 1
ATOM 1837 O O . ASN A 1 237 ? 20.977 -28.402 13.058 1.00 39.56 237 ASN A O 1
ATOM 1841 N N . PRO A 1 238 ? 23.017 -28.837 12.210 1.00 38.59 238 PRO A N 1
ATOM 1842 C CA . PRO A 1 238 ? 22.733 -28.291 10.886 1.00 38.59 238 PRO A CA 1
ATOM 1843 C C . PRO A 1 238 ? 22.065 -29.334 9.964 1.00 38.59 238 PRO A C 1
ATOM 1845 O O . PRO A 1 238 ? 22.682 -30.305 9.549 1.00 38.59 238 PRO A O 1
ATOM 1848 N N . SER A 1 239 ? 20.816 -29.069 9.568 1.00 31.03 239 SER A N 1
ATOM 1849 C CA . SER A 1 239 ? 20.153 -29.631 8.372 1.00 31.03 239 SER A CA 1
ATOM 1850 C C . SER A 1 239 ? 20.140 -31.163 8.169 1.00 31.03 239 SER A C 1
ATOM 1852 O O . SER A 1 239 ? 20.857 -31.692 7.330 1.00 31.03 239 SER A O 1
ATOM 1854 N N . TRP A 1 240 ? 19.155 -31.829 8.787 1.00 30.22 240 TRP A N 1
ATOM 1855 C CA . TRP A 1 240 ? 18.462 -33.021 8.246 1.00 30.22 240 TRP A CA 1
ATOM 1856 C C . TRP A 1 240 ? 19.328 -34.182 7.693 1.00 30.22 240 TRP A C 1
ATOM 1858 O O . TRP A 1 240 ? 19.389 -34.409 6.485 1.00 30.22 240 TRP A O 1
ATOM 1868 N N . GLU A 1 241 ? 19.780 -35.061 8.591 1.00 27.14 241 GLU A N 1
ATOM 1869 C CA . GLU A 1 241 ? 19.798 -36.508 8.310 1.00 27.14 241 GLU A CA 1
ATOM 1870 C C . GLU A 1 241 ? 18.684 -37.233 9.102 1.00 27.14 241 GLU A C 1
ATOM 1872 O O . GLU A 1 241 ? 18.002 -36.638 9.943 1.00 27.14 241 GLU A O 1
ATOM 1877 N N . ALA A 1 242 ? 18.371 -38.477 8.727 1.00 32.91 242 ALA A N 1
ATOM 1878 C CA . ALA A 1 242 ? 16.986 -38.964 8.724 1.00 32.91 242 ALA A CA 1
ATOM 1879 C C . ALA A 1 242 ? 16.405 -39.516 10.053 1.00 32.91 242 ALA A C 1
ATOM 1881 O O . ALA A 1 242 ? 16.722 -40.626 10.473 1.00 32.91 242 ALA A O 1
ATOM 1882 N N . GLY A 1 243 ? 15.376 -38.826 10.572 1.00 26.05 243 GLY A N 1
ATOM 1883 C CA . GLY A 1 243 ? 14.272 -39.393 11.377 1.00 26.05 243 GLY A CA 1
ATOM 1884 C C . GLY A 1 243 ? 14.585 -39.840 12.820 1.00 26.05 243 GLY A C 1
ATOM 1885 O O . GLY A 1 243 ? 15.674 -39.588 13.328 1.00 26.05 243 GLY A O 1
ATOM 1886 N N . PRO A 1 244 ? 13.630 -40.500 13.514 1.00 30.53 244 PRO A N 1
ATOM 1887 C CA . PRO A 1 244 ? 12.191 -40.602 13.244 1.00 30.53 244 PRO A CA 1
ATOM 1888 C C . PRO A 1 244 ? 11.392 -39.618 14.149 1.00 30.53 244 PRO A C 1
ATOM 1890 O O . PRO A 1 244 ? 11.835 -38.492 14.372 1.00 30.53 244 PRO A O 1
ATOM 1893 N N . LEU A 1 245 ? 10.229 -40.038 14.674 1.00 25.77 245 LEU A N 1
ATOM 1894 C CA . LEU A 1 245 ? 9.357 -39.321 15.628 1.00 25.77 245 LEU A CA 1
ATOM 1895 C C . LEU A 1 245 ? 8.563 -38.112 15.084 1.00 25.77 245 LEU A C 1
ATOM 1897 O O . LEU A 1 245 ? 8.590 -37.019 15.648 1.00 25.77 245 LEU A O 1
ATOM 1901 N N . SER A 1 246 ? 7.704 -38.359 14.093 1.00 29.66 246 SER A N 1
ATOM 1902 C CA . SER A 1 246 ? 6.289 -38.026 14.312 1.00 29.66 246 SER A CA 1
ATOM 1903 C C . SER A 1 246 ? 5.675 -39.162 15.144 1.00 29.66 246 SER A C 1
ATOM 1905 O O . SER A 1 246 ? 5.884 -40.337 14.845 1.00 29.66 246 SER A O 1
ATOM 1907 N N . GLY A 1 247 ? 5.020 -38.834 16.259 1.00 28.97 247 GLY A N 1
ATOM 1908 C CA . GLY A 1 247 ? 4.577 -39.838 17.233 1.00 28.97 247 GLY A CA 1
ATOM 1909 C C . GLY A 1 247 ? 3.236 -40.484 16.879 1.00 28.97 247 GLY A C 1
ATOM 1910 O O . GLY A 1 247 ? 2.362 -39.824 16.319 1.00 28.97 247 GLY A O 1
ATOM 1911 N N . ASN A 1 248 ? 3.044 -41.748 17.271 1.00 25.91 248 ASN A N 1
ATOM 1912 C CA . ASN A 1 248 ? 1.707 -42.320 17.435 1.00 25.91 248 ASN A CA 1
ATOM 1913 C C . ASN A 1 248 ? 1.709 -43.518 18.408 1.00 25.91 248 ASN A C 1
ATOM 1915 O O . ASN A 1 248 ? 2.455 -44.467 18.205 1.00 25.91 248 ASN A O 1
ATOM 1919 N N . ASN A 1 249 ? 0.846 -43.444 19.428 1.00 27.55 249 ASN A N 1
ATOM 1920 C CA . ASN A 1 249 ? 0.261 -44.519 20.251 1.00 27.55 249 ASN A CA 1
ATOM 1921 C C . ASN A 1 249 ? 1.141 -45.704 20.725 1.00 27.55 249 ASN A C 1
ATOM 1923 O O . ASN A 1 249 ? 1.439 -46.618 19.963 1.00 27.55 249 ASN A O 1
ATOM 1927 N N . GLY A 1 250 ? 1.387 -45.790 22.041 1.00 24.80 250 GLY A N 1
ATOM 1928 C CA . GLY A 1 250 ? 1.951 -46.984 22.690 1.00 24.80 250 GLY A CA 1
ATOM 1929 C C . GLY A 1 250 ? 1.866 -46.929 24.220 1.00 24.80 250 GLY A C 1
ATOM 1930 O O . GLY A 1 250 ? 2.457 -46.060 24.850 1.00 24.80 250 GLY A O 1
ATOM 1931 N N . THR A 1 251 ? 1.098 -47.840 24.814 1.00 24.28 251 THR A N 1
ATOM 1932 C CA . THR A 1 251 ? 0.826 -47.961 26.257 1.00 24.28 251 THR A CA 1
ATOM 1933 C C . THR A 1 251 ? 2.048 -48.260 27.135 1.00 24.28 251 THR A C 1
ATOM 1935 O O . THR A 1 251 ? 2.948 -48.995 26.745 1.00 24.28 251 THR A O 1
ATOM 1938 N N . VAL A 1 252 ? 1.977 -47.766 28.376 1.00 27.83 252 VAL A N 1
ATOM 1939 C CA . VAL A 1 252 ? 2.746 -48.160 29.576 1.00 27.83 252 VAL A CA 1
ATOM 1940 C C . VAL A 1 252 ? 3.087 -49.661 29.638 1.00 27.83 252 VAL A C 1
ATOM 1942 O O . VAL A 1 252 ? 2.154 -50.454 29.585 1.00 27.83 252 VAL A O 1
ATOM 1945 N N . THR A 1 253 ? 4.359 -50.018 29.901 1.00 25.16 253 THR A N 1
ATOM 1946 C CA . THR A 1 253 ? 4.762 -50.879 31.049 1.00 25.16 253 THR A CA 1
ATOM 1947 C C . THR A 1 253 ? 6.283 -50.990 31.271 1.00 25.16 253 THR A C 1
ATOM 1949 O O . THR A 1 253 ? 7.052 -51.134 30.331 1.00 25.16 253 THR A O 1
ATOM 1952 N N . ASP A 1 254 ? 6.622 -51.051 32.563 1.00 25.44 254 ASP A N 1
ATOM 1953 C CA . ASP A 1 254 ? 7.732 -51.763 33.226 1.00 25.44 254 ASP A CA 1
ATOM 1954 C C . ASP A 1 254 ? 9.192 -51.267 33.295 1.00 25.44 254 ASP A C 1
ATOM 1956 O O . ASP A 1 254 ? 9.713 -50.525 32.467 1.00 25.44 254 ASP A O 1
ATOM 1960 N N . ARG A 1 255 ? 9.841 -51.729 34.378 1.00 24.45 255 ARG A N 1
ATOM 1961 C CA . ARG A 1 255 ? 11.262 -51.585 34.733 1.00 24.45 255 ARG A CA 1
ATOM 1962 C C . ARG A 1 255 ? 11.931 -52.964 34.714 1.00 24.45 255 ARG A C 1
ATOM 1964 O O . ARG A 1 255 ? 11.443 -53.859 35.396 1.00 24.45 255 ARG A O 1
ATOM 1971 N N . ALA A 1 256 ? 13.124 -53.102 34.131 1.00 25.08 256 ALA A N 1
ATOM 1972 C CA . ALA A 1 256 ? 14.064 -54.148 34.555 1.00 25.08 256 ALA A CA 1
ATOM 1973 C C . ALA A 1 256 ? 15.529 -53.830 34.197 1.00 25.08 256 ALA A C 1
ATOM 1975 O O . ALA A 1 256 ? 15.892 -53.781 33.031 1.00 25.08 256 ALA A O 1
ATOM 1976 N N . ASN A 1 257 ? 16.342 -53.658 35.242 1.00 26.94 257 ASN A N 1
ATOM 1977 C CA . ASN A 1 257 ? 17.743 -54.071 35.409 1.00 26.94 257 ASN A CA 1
ATOM 1978 C C . ASN A 1 257 ? 18.672 -54.198 34.184 1.00 26.94 257 ASN A C 1
ATOM 1980 O O . ASN A 1 257 ? 18.516 -55.122 33.392 1.00 26.94 257 ASN A O 1
ATOM 1984 N N . LEU A 1 258 ? 19.748 -53.395 34.196 1.00 24.41 258 LEU A N 1
ATOM 1985 C CA . LEU A 1 258 ? 21.181 -53.723 33.983 1.00 24.41 258 LEU A CA 1
ATOM 1986 C C . LEU A 1 258 ? 21.922 -52.355 33.920 1.00 24.41 258 LEU A C 1
ATOM 1988 O O . LEU A 1 258 ? 21.545 -51.533 33.096 1.00 24.41 258 LEU A O 1
ATOM 1992 N N . ILE A 1 259 ? 22.910 -51.976 34.751 1.00 25.78 259 ILE A N 1
ATOM 1993 C CA . ILE A 1 259 ? 23.802 -52.693 35.691 1.00 25.78 259 ILE A CA 1
ATOM 1994 C C . ILE A 1 259 ? 24.082 -51.847 36.973 1.00 25.78 259 ILE A C 1
ATOM 1996 O O . ILE A 1 259 ? 24.268 -50.640 36.881 1.00 25.78 259 ILE A O 1
ATOM 2000 N N . THR A 1 260 ? 24.091 -52.531 38.130 1.00 25.14 260 THR A N 1
ATOM 2001 C CA . THR A 1 260 ? 24.630 -52.269 39.504 1.00 25.14 260 THR A CA 1
ATOM 2002 C C . THR A 1 260 ? 25.170 -50.898 39.984 1.00 25.14 260 THR A C 1
ATOM 2004 O O . THR A 1 260 ? 26.000 -50.290 39.323 1.00 25.14 260 THR A O 1
ATOM 2007 N N . ASP A 1 261 ? 24.814 -50.566 41.242 1.00 25.12 261 ASP A N 1
ATOM 2008 C CA . ASP A 1 261 ? 25.635 -50.140 42.416 1.00 25.12 261 ASP A CA 1
ATOM 2009 C C . ASP A 1 261 ? 26.917 -49.286 42.228 1.00 25.12 261 ASP A C 1
ATOM 2011 O O . ASP A 1 261 ? 27.771 -49.600 41.409 1.00 25.12 261 ASP A O 1
ATOM 2015 N N . GLY A 1 262 ? 27.224 -48.259 43.040 1.00 24.55 262 GLY A N 1
ATOM 2016 C CA . GLY A 1 262 ? 26.605 -47.664 44.248 1.00 24.55 262 GLY A CA 1
ATOM 2017 C C . GLY A 1 262 ? 27.329 -46.329 44.592 1.00 24.55 262 GLY A C 1
ATOM 2018 O O . GLY A 1 262 ? 28.154 -45.886 43.803 1.00 24.55 262 GLY A O 1
ATOM 2019 N N . THR A 1 263 ? 27.114 -45.601 45.698 1.00 26.80 263 THR A N 1
ATOM 2020 C CA . THR A 1 263 ? 26.372 -45.846 46.953 1.00 26.80 263 THR A CA 1
ATOM 2021 C C . THR A 1 263 ? 25.731 -44.555 47.516 1.00 26.80 263 THR A C 1
ATOM 2023 O O . THR A 1 263 ? 26.193 -43.451 47.251 1.00 26.80 263 THR A O 1
ATOM 2026 N N . ASN A 1 264 ? 24.697 -44.714 48.351 1.00 23.48 264 ASN A N 1
ATOM 2027 C CA . ASN A 1 264 ? 24.015 -43.692 49.188 1.00 23.48 264 ASN A CA 1
ATOM 2028 C C . ASN A 1 264 ? 24.936 -43.217 50.374 1.00 23.48 264 ASN A C 1
ATOM 2030 O O . ASN A 1 264 ? 26.016 -43.804 50.484 1.00 23.48 264 ASN A O 1
ATOM 2034 N N . PRO A 1 265 ? 24.567 -42.307 51.331 1.00 35.16 265 PRO A N 1
ATOM 2035 C CA . PRO A 1 265 ? 23.289 -41.584 51.536 1.00 35.16 265 PRO A CA 1
ATOM 2036 C C . PRO A 1 265 ? 23.331 -40.111 52.082 1.00 35.16 265 PRO A C 1
ATOM 2038 O O . PRO A 1 265 ? 24.366 -39.622 52.519 1.00 35.16 265 PRO A O 1
ATOM 2041 N N . ASN A 1 266 ? 22.132 -39.508 52.235 1.00 24.86 266 ASN A N 1
ATOM 2042 C CA . ASN A 1 266 ? 21.742 -38.403 53.161 1.00 24.86 266 ASN A CA 1
ATOM 2043 C C . ASN A 1 266 ? 22.288 -36.964 52.917 1.00 24.86 266 ASN A C 1
ATOM 2045 O O . ASN A 1 266 ? 23.376 -36.782 52.395 1.00 24.86 266 ASN A O 1
ATOM 2049 N N . GLY A 1 267 ? 21.587 -35.882 53.312 1.00 23.45 267 GLY A N 1
ATOM 2050 C CA . GLY A 1 267 ? 20.215 -35.789 53.852 1.00 23.45 267 GLY A CA 1
ATOM 2051 C C . GLY A 1 267 ? 19.761 -34.371 54.291 1.00 23.45 267 GLY A C 1
ATOM 2052 O O . GLY A 1 267 ? 20.581 -33.524 54.612 1.00 23.45 267 GLY A O 1
ATOM 2053 N N . SER A 1 268 ? 18.435 -34.157 54.279 1.00 23.11 268 SER A N 1
ATOM 2054 C CA . SER A 1 268 ? 17.577 -33.211 55.049 1.00 23.11 268 SER A CA 1
ATOM 2055 C C . SER A 1 268 ? 18.096 -31.899 55.700 1.00 23.11 268 SER A C 1
ATOM 2057 O O . SER A 1 268 ? 18.975 -31.933 56.548 1.00 23.11 268 SER A O 1
ATOM 2059 N N . TYR A 1 269 ? 17.338 -30.810 55.459 1.00 23.33 269 TYR A N 1
ATOM 2060 C CA . TYR A 1 269 ? 16.846 -29.761 56.398 1.00 23.33 269 TYR A CA 1
ATOM 2061 C C . TYR A 1 269 ? 17.621 -29.389 57.692 1.00 23.33 269 TYR A C 1
ATOM 2063 O O . TYR A 1 269 ? 17.836 -30.232 58.557 1.00 23.33 269 TYR A O 1
ATOM 2071 N N . GLY A 1 270 ? 17.772 -28.079 57.959 1.00 22.67 270 GLY A N 1
ATOM 2072 C CA . GLY A 1 270 ? 17.986 -27.536 59.319 1.00 22.67 270 GLY A CA 1
ATOM 2073 C C . GLY A 1 270 ? 18.313 -26.031 59.362 1.00 22.67 270 GLY A C 1
ATOM 2074 O O . GLY A 1 270 ? 18.914 -25.521 58.423 1.00 22.67 270 GLY A O 1
ATOM 2075 N N . ALA A 1 271 ? 17.922 -25.315 60.428 1.00 24.05 271 ALA A N 1
ATOM 2076 C CA . ALA A 1 271 ? 18.176 -23.874 60.619 1.00 24.05 271 ALA A CA 1
ATOM 2077 C C . ALA A 1 271 ? 18.446 -23.509 62.101 1.00 24.05 271 ALA A C 1
ATOM 2079 O O . ALA A 1 271 ? 18.010 -24.248 62.982 1.00 24.05 271 ALA A O 1
ATOM 2080 N N . ALA A 1 272 ? 19.080 -22.342 62.341 1.00 25.44 272 ALA A N 1
ATOM 2081 C CA . ALA A 1 272 ? 19.539 -21.794 63.645 1.00 25.44 272 ALA A CA 1
ATOM 2082 C C . ALA A 1 272 ? 20.597 -22.669 64.371 1.00 25.44 272 ALA A C 1
ATOM 2084 O O . ALA A 1 272 ? 20.718 -23.851 64.077 1.00 25.44 272 ALA A O 1
ATOM 2085 N N . GLY A 1 273 ? 21.443 -22.209 65.305 1.00 24.56 273 GLY A N 1
ATOM 2086 C CA . GLY A 1 273 ? 21.697 -20.947 66.042 1.00 24.56 273 GLY A CA 1
ATOM 2087 C C . GLY A 1 273 ? 22.636 -21.309 67.234 1.00 24.56 273 GLY A C 1
ATOM 2088 O O . GLY A 1 273 ? 22.876 -22.496 67.436 1.00 24.56 273 GLY A O 1
ATOM 2089 N N . SER A 1 274 ? 23.221 -20.448 68.078 1.00 25.84 274 SER A N 1
ATOM 2090 C CA . SER A 1 274 ? 23.298 -18.979 68.200 1.00 25.84 274 SER A CA 1
ATOM 2091 C C . SER A 1 274 ? 24.352 -18.593 69.278 1.00 25.84 274 SER A C 1
ATOM 2093 O O . SER A 1 274 ? 24.442 -19.291 70.280 1.00 25.84 274 SER A O 1
ATOM 2095 N N . GLU A 1 275 ? 25.055 -17.461 69.099 1.00 27.33 275 GLU A N 1
ATOM 2096 C CA . GLU A 1 275 ? 25.637 -16.541 70.124 1.00 27.33 275 GLU A CA 1
ATOM 2097 C C . GLU A 1 275 ? 26.630 -16.986 71.240 1.00 27.33 275 GLU A C 1
ATOM 2099 O O . GLU A 1 275 ? 26.330 -17.843 72.065 1.00 27.33 275 GLU A O 1
ATOM 2104 N N . ALA A 1 276 ? 27.734 -16.219 71.389 1.00 25.64 276 ALA A N 1
ATOM 2105 C CA . ALA A 1 276 ? 28.200 -15.608 72.661 1.00 25.64 276 ALA A CA 1
ATOM 2106 C C . ALA A 1 276 ? 29.261 -14.474 72.417 1.00 25.64 276 ALA A C 1
ATOM 2108 O O . ALA A 1 276 ? 29.995 -14.578 71.434 1.00 25.64 276 ALA A O 1
ATOM 2109 N N . PRO A 1 277 ? 29.376 -13.401 73.250 1.00 40.06 277 PRO A N 1
ATOM 2110 C CA . PRO A 1 277 ? 30.229 -12.200 73.017 1.00 40.06 277 PRO A CA 1
ATOM 2111 C C . PRO A 1 277 ? 31.432 -12.084 74.013 1.00 40.06 277 PRO A C 1
ATOM 2113 O O . PRO A 1 277 ? 31.620 -13.004 74.802 1.00 40.06 277 PRO A O 1
ATOM 2116 N N . THR A 1 278 ? 32.345 -11.086 74.073 1.00 28.55 278 THR A N 1
ATOM 2117 C CA . THR A 1 278 ? 32.337 -9.587 73.975 1.00 28.55 278 THR A CA 1
ATOM 2118 C C . THR A 1 278 ? 33.724 -9.040 73.480 1.00 28.55 278 THR A C 1
ATOM 2120 O O . THR A 1 278 ? 34.624 -9.842 73.265 1.00 28.55 278 THR A O 1
ATOM 2123 N N . THR A 1 279 ? 34.068 -7.742 73.272 1.00 26.44 279 THR A N 1
ATOM 2124 C CA . THR A 1 279 ? 33.963 -6.544 74.163 1.00 26.44 279 THR A CA 1
ATOM 2125 C C . THR A 1 279 ? 34.409 -5.212 73.487 1.00 26.44 279 THR A C 1
ATOM 2127 O O . THR A 1 279 ? 35.375 -5.235 72.738 1.00 26.44 279 THR A O 1
ATOM 2130 N N . ALA A 1 280 ? 33.806 -4.074 73.898 1.00 25.64 280 ALA A N 1
ATOM 2131 C CA . ALA A 1 280 ? 34.313 -2.668 73.902 1.00 25.64 280 ALA A CA 1
ATOM 2132 C C . ALA A 1 280 ? 34.581 -1.872 72.584 1.00 25.64 280 ALA A C 1
ATOM 2134 O O . ALA A 1 280 ? 35.138 -2.421 71.646 1.00 25.64 280 ALA A O 1
ATOM 2135 N N . THR A 1 281 ? 34.326 -0.545 72.450 1.00 25.50 281 THR A N 1
ATOM 2136 C CA . THR A 1 281 ? 33.509 0.446 73.222 1.00 25.50 281 THR A CA 1
ATOM 2137 C C . THR A 1 281 ? 33.263 1.754 72.411 1.00 25.50 281 THR A C 1
ATOM 2139 O O . THR A 1 281 ? 34.222 2.483 72.200 1.00 25.50 281 THR A O 1
ATOM 2142 N N . MET A 1 282 ? 31.986 2.081 72.098 1.00 23.38 282 MET A N 1
ATOM 2143 C CA . MET A 1 282 ? 31.339 3.432 71.956 1.00 23.38 282 MET A CA 1
ATOM 2144 C C . MET A 1 282 ? 31.902 4.490 70.955 1.00 23.38 282 MET A C 1
ATOM 2146 O O . MET A 1 282 ? 33.070 4.457 70.610 1.00 23.38 282 MET A O 1
ATOM 2150 N N . ILE A 1 283 ? 31.158 5.487 70.427 1.00 22.73 283 ILE A N 1
ATOM 2151 C CA . ILE A 1 283 ? 29.769 6.028 70.572 1.00 22.73 283 ILE A CA 1
ATOM 2152 C C . ILE A 1 283 ? 29.417 6.771 69.239 1.00 22.73 283 ILE A C 1
ATOM 2154 O O . ILE A 1 283 ? 30.356 7.081 68.514 1.00 22.73 283 ILE A O 1
ATOM 2158 N N . THR A 1 284 ? 28.207 7.134 68.769 1.00 21.89 284 THR A N 1
ATOM 2159 C CA . THR A 1 284 ? 26.749 7.027 69.091 1.00 21.89 284 THR A CA 1
ATOM 2160 C C . THR A 1 284 ? 26.021 6.736 67.744 1.00 21.89 284 THR A C 1
ATOM 2162 O O . THR A 1 284 ? 26.588 7.014 66.696 1.00 21.89 284 THR A O 1
ATOM 2165 N N . MET A 1 285 ? 24.868 6.058 67.631 1.00 22.17 285 MET A N 1
ATOM 2166 C CA . MET A 1 285 ? 23.458 6.470 67.891 1.00 22.17 285 MET A CA 1
ATOM 2167 C C . MET A 1 285 ? 23.032 7.798 67.209 1.00 22.17 285 MET A C 1
ATOM 2169 O O . MET A 1 285 ? 23.729 8.794 67.339 1.00 22.17 285 MET A O 1
ATOM 2173 N N . VAL A 1 286 ? 21.915 7.885 66.465 1.00 22.70 286 VAL A N 1
ATOM 2174 C CA . VAL A 1 286 ? 20.509 7.728 66.923 1.00 22.70 286 VAL A CA 1
ATOM 2175 C C . VAL A 1 286 ? 19.522 7.410 65.755 1.00 22.70 286 VAL A C 1
ATOM 2177 O O . VAL A 1 286 ? 19.769 7.804 64.625 1.00 22.70 286 VAL A O 1
ATOM 2180 N N . THR A 1 287 ? 18.429 6.685 66.072 1.00 23.92 287 THR A N 1
ATOM 2181 C CA . THR A 1 287 ? 17.134 6.388 65.364 1.00 23.92 287 THR A CA 1
ATOM 2182 C C . THR A 1 287 ? 16.887 6.854 63.906 1.00 23.92 287 THR A C 1
ATOM 2184 O O . THR A 1 287 ? 17.061 8.029 63.618 1.00 23.92 287 THR A O 1
ATOM 2187 N N . ASN A 1 288 ? 16.455 6.003 62.953 1.00 26.19 288 ASN A N 1
ATOM 2188 C CA . ASN A 1 288 ? 15.154 5.283 62.770 1.00 26.19 288 ASN A CA 1
ATOM 2189 C C . ASN A 1 288 ? 14.114 6.073 61.919 1.00 26.19 288 ASN A C 1
ATOM 2191 O O . ASN A 1 288 ? 14.261 7.266 61.703 1.00 26.19 288 ASN A O 1
ATOM 2195 N N . GLU A 1 289 ? 13.059 5.386 61.460 1.00 24.09 289 GLU A N 1
ATOM 2196 C CA . GLU A 1 289 ? 11.828 5.920 60.838 1.00 24.09 289 GLU A CA 1
ATOM 2197 C C . GLU A 1 289 ? 11.932 6.584 59.448 1.00 24.09 289 GLU A C 1
ATOM 2199 O O . GLU A 1 289 ? 11.583 7.749 59.257 1.00 24.09 289 GLU A O 1
ATOM 2204 N N . ARG A 1 290 ? 12.205 5.773 58.412 1.00 24.50 290 ARG A N 1
ATOM 2205 C CA . ARG A 1 290 ? 11.473 5.937 57.138 1.00 24.50 290 ARG A CA 1
ATOM 2206 C C . ARG A 1 290 ? 11.257 4.639 56.361 1.00 24.50 290 ARG A C 1
ATOM 2208 O O . ARG A 1 290 ? 11.998 4.278 55.452 1.00 24.50 290 ARG A O 1
ATOM 2215 N N . LEU A 1 291 ? 10.152 3.974 56.684 1.00 29.45 291 LEU A N 1
ATOM 2216 C CA . LEU A 1 291 ? 9.420 3.189 55.693 1.00 29.45 291 LEU A CA 1
ATOM 2217 C C . LEU A 1 291 ? 8.750 4.188 54.721 1.00 29.45 291 LEU A C 1
ATOM 2219 O O . LEU A 1 291 ? 8.341 5.268 55.144 1.00 29.45 291 LEU A O 1
ATOM 2223 N N . ALA A 1 292 ? 8.642 3.826 53.441 1.00 25.98 292 ALA A N 1
ATOM 2224 C CA . ALA A 1 292 ? 8.024 4.606 52.359 1.00 25.98 292 ALA A CA 1
ATOM 2225 C C . ALA A 1 292 ? 8.710 5.934 51.943 1.00 25.98 292 ALA A C 1
ATOM 2227 O O . ALA A 1 292 ? 8.267 7.030 52.284 1.00 25.98 292 ALA A O 1
ATOM 2228 N N . SER A 1 293 ? 9.660 5.830 51.006 1.00 24.23 293 SER A N 1
ATOM 2229 C CA . SER A 1 293 ? 9.682 6.726 49.837 1.00 24.23 293 SER A CA 1
ATOM 2230 C C . SER A 1 293 ? 10.415 6.099 48.643 1.00 24.23 293 SER A C 1
ATOM 2232 O O . SER A 1 293 ? 11.624 5.925 48.718 1.00 24.23 293 SER A O 1
ATOM 2234 N N . ARG A 1 294 ? 9.678 5.873 47.542 1.00 26.94 294 ARG A N 1
ATOM 2235 C CA . ARG A 1 294 ? 10.156 5.839 46.141 1.00 26.94 294 ARG A CA 1
ATOM 2236 C C . ARG A 1 294 ? 11.209 4.749 45.826 1.00 26.94 294 ARG A C 1
ATOM 2238 O O . ARG A 1 294 ? 12.389 4.938 46.068 1.00 26.94 294 ARG A O 1
ATOM 2245 N N . VAL A 1 295 ? 10.865 3.559 45.323 1.00 31.30 295 VAL A N 1
ATOM 2246 C CA . VAL A 1 295 ? 10.277 3.277 43.990 1.00 31.30 295 VAL A CA 1
ATOM 2247 C C . VAL A 1 295 ? 9.497 4.433 43.362 1.00 31.30 295 VAL A C 1
ATOM 2249 O O . VAL A 1 295 ? 8.307 4.602 43.613 1.00 31.30 295 VAL A O 1
ATOM 2252 N N . GLU A 1 296 ? 10.169 5.208 42.514 1.00 21.92 296 GLU A N 1
ATOM 2253 C CA . GLU A 1 296 ? 9.516 6.051 41.512 1.00 21.92 296 GLU A CA 1
ATOM 2254 C C . GLU A 1 296 ? 9.918 5.570 40.118 1.00 21.92 296 GLU A C 1
ATOM 2256 O O . GLU A 1 296 ? 11.070 5.677 39.706 1.00 21.92 296 GLU A O 1
ATOM 2261 N N . LEU A 1 297 ? 8.940 5.019 39.398 1.00 23.55 297 LEU A N 1
ATOM 2262 C CA . LEU A 1 297 ? 9.019 4.838 37.955 1.00 23.55 297 LEU A CA 1
ATOM 2263 C C . LEU A 1 297 ? 8.891 6.222 37.312 1.00 23.55 297 LEU A C 1
ATOM 2265 O O . LEU A 1 297 ? 7.802 6.797 37.295 1.00 23.55 297 LEU A O 1
ATOM 2269 N N . PHE A 1 298 ? 9.987 6.760 36.783 1.00 25.08 298 PHE A N 1
ATOM 2270 C CA . PHE A 1 298 ? 9.933 7.984 35.991 1.00 25.08 298 PHE A CA 1
ATOM 2271 C C . PHE A 1 298 ? 9.442 7.663 34.577 1.00 25.08 298 PHE A C 1
ATOM 2273 O O . PHE A 1 298 ? 10.101 6.954 33.818 1.00 25.08 298 PHE A O 1
ATOM 2280 N N . ALA A 1 299 ? 8.261 8.178 34.232 1.00 24.34 299 ALA A N 1
ATOM 2281 C CA . ALA A 1 299 ? 7.716 8.088 32.882 1.00 24.34 299 ALA A CA 1
ATOM 2282 C C . ALA A 1 299 ? 8.599 8.871 31.881 1.00 24.34 299 ALA A C 1
ATOM 2284 O O . ALA A 1 299 ? 9.174 9.901 32.249 1.00 24.34 299 ALA A O 1
ATOM 2285 N N . PRO A 1 300 ? 8.715 8.420 30.619 1.00 24.91 300 PRO A N 1
ATOM 2286 C CA . PRO A 1 300 ? 9.613 9.038 29.647 1.00 24.91 300 PRO A CA 1
ATOM 2287 C C . PRO A 1 300 ? 9.152 10.452 29.264 1.00 24.91 300 PRO A C 1
ATOM 2289 O O . PRO A 1 300 ? 7.981 10.660 28.952 1.00 24.91 300 PRO A O 1
ATOM 2292 N N . GLY A 1 301 ? 10.081 11.418 29.222 1.00 33.59 301 GLY A N 1
ATOM 2293 C CA . GLY A 1 301 ? 9.827 12.715 28.572 1.00 33.59 301 GLY A CA 1
ATOM 2294 C C . GLY A 1 301 ? 10.445 13.978 29.183 1.00 33.59 301 GLY A C 1
ATOM 2295 O O . GLY A 1 301 ? 10.258 15.045 28.601 1.00 33.59 301 GLY A O 1
ATOM 2296 N N . LYS A 1 302 ? 11.166 13.916 30.313 1.00 29.25 302 LYS A N 1
ATOM 2297 C CA . LYS A 1 302 ? 11.896 15.076 30.871 1.00 29.25 302 LYS A CA 1
ATOM 2298 C C . LYS A 1 302 ? 13.289 14.696 31.363 1.00 29.25 302 LYS A C 1
ATOM 2300 O O . LYS A 1 302 ? 13.488 13.590 31.853 1.00 29.25 302 LYS A O 1
ATOM 2305 N N . LEU A 1 303 ? 14.231 15.631 31.245 1.00 29.70 303 LEU A N 1
ATOM 2306 C CA . LEU A 1 303 ? 15.599 15.490 31.745 1.00 29.70 303 LEU A CA 1
ATOM 2307 C C . LEU A 1 303 ? 15.712 16.101 33.142 1.00 29.70 303 LEU A C 1
ATOM 2309 O O . LEU A 1 303 ? 15.314 17.250 33.345 1.00 29.70 303 LEU A O 1
ATOM 2313 N N . LEU A 1 304 ? 16.268 15.333 34.079 1.00 30.25 304 LEU A N 1
ATOM 2314 C CA . LEU A 1 304 ? 16.684 15.811 35.392 1.00 30.25 304 LEU A CA 1
ATOM 2315 C C . LEU A 1 304 ? 18.155 16.220 35.306 1.00 30.25 304 LEU A C 1
ATOM 2317 O O . LEU A 1 304 ? 19.033 15.369 35.194 1.00 30.25 304 LEU A O 1
ATOM 2321 N N . TYR A 1 305 ? 18.414 17.523 35.337 1.00 33.88 305 TYR A N 1
ATOM 2322 C CA . TYR A 1 305 ? 19.753 18.054 35.543 1.00 33.88 305 TYR A CA 1
ATOM 2323 C C . TYR A 1 305 ? 20.115 17.891 37.021 1.00 33.88 305 TYR A C 1
ATOM 2325 O O . TYR A 1 305 ? 19.319 18.240 37.894 1.00 33.88 305 TYR A O 1
ATOM 2333 N N . ILE A 1 306 ? 21.295 17.340 37.292 1.00 30.50 306 ILE A N 1
ATOM 2334 C CA . ILE A 1 306 ? 21.830 17.088 38.632 1.00 30.50 306 ILE A CA 1
ATOM 2335 C C . ILE A 1 306 ? 23.228 17.705 38.672 1.00 30.50 306 ILE A C 1
ATOM 2337 O O . ILE A 1 306 ? 24.030 17.433 37.782 1.00 30.50 306 ILE A O 1
ATOM 2341 N N . ALA A 1 307 ? 23.509 18.533 39.677 1.00 34.00 307 ALA A N 1
ATOM 2342 C CA . ALA A 1 307 ? 24.800 19.197 39.847 1.00 34.00 307 ALA A CA 1
ATOM 2343 C C . ALA A 1 307 ? 25.128 19.369 41.334 1.00 34.00 307 ALA A C 1
ATOM 2345 O O . ALA A 1 307 ? 24.243 19.699 42.129 1.00 34.00 307 ALA A O 1
ATOM 2346 N N . GLU A 1 308 ? 26.391 19.160 41.705 1.00 37.06 308 GLU A N 1
ATOM 2347 C CA . GLU A 1 308 ? 26.873 19.446 43.060 1.00 37.06 308 GLU A CA 1
ATOM 2348 C C . GLU A 1 308 ? 26.672 20.931 43.383 1.00 37.06 308 GLU A C 1
ATOM 2350 O O . GLU A 1 308 ? 26.940 21.805 42.557 1.00 37.06 308 GLU A O 1
ATOM 2355 N N . ASP A 1 309 ? 26.143 21.211 44.573 1.00 42.00 309 ASP A N 1
ATOM 2356 C CA . ASP A 1 309 ? 26.023 22.570 45.088 1.00 42.00 309 ASP A CA 1
ATOM 2357 C C . ASP A 1 309 ? 27.240 22.832 45.975 1.00 42.00 309 ASP A C 1
ATOM 2359 O O . ASP A 1 309 ? 27.331 22.299 47.078 1.00 42.00 309 ASP A O 1
ATOM 2363 N N . GLU A 1 310 ? 28.177 23.660 45.505 1.00 39.88 310 GLU A N 1
ATOM 2364 C CA . GLU A 1 310 ? 29.419 23.992 46.224 1.00 39.88 310 GLU A CA 1
ATOM 2365 C C . GLU A 1 310 ? 29.176 24.613 47.621 1.00 39.88 310 GLU A C 1
ATOM 2367 O O . GLU A 1 310 ? 30.104 24.728 48.420 1.00 39.88 310 GLU A O 1
ATOM 2372 N N . ASN A 1 311 ? 27.933 24.994 47.946 1.00 38.41 311 ASN A N 1
ATOM 2373 C CA . ASN A 1 311 ? 27.522 25.513 49.253 1.00 38.41 311 ASN A CA 1
ATOM 2374 C C . ASN A 1 311 ? 27.046 24.418 50.235 1.00 38.41 311 ASN A C 1
ATOM 2376 O O . ASN A 1 311 ? 26.710 24.730 51.381 1.00 38.41 311 ASN A O 1
ATOM 2380 N N . LEU A 1 312 ? 26.996 23.150 49.812 1.00 39.81 312 LEU A N 1
ATOM 2381 C CA . LEU A 1 312 ? 26.609 21.994 50.623 1.00 39.81 312 LEU A CA 1
ATOM 2382 C C . LEU A 1 312 ? 27.681 20.900 50.512 1.00 39.81 312 LEU A C 1
ATOM 2384 O O . LEU A 1 312 ? 27.785 20.230 49.490 1.00 39.81 312 LEU A O 1
ATOM 2388 N N . GLU A 1 313 ? 28.453 20.663 51.577 1.00 29.81 313 GLU A N 1
ATOM 2389 C CA . GLU A 1 313 ? 29.476 19.604 51.592 1.00 29.81 313 GLU A CA 1
ATOM 2390 C C . GLU A 1 313 ? 28.845 18.217 51.338 1.00 29.81 313 GLU A C 1
ATOM 2392 O O . GLU A 1 313 ? 28.154 17.662 52.195 1.00 29.81 313 GLU A O 1
ATOM 2397 N N . GLY A 1 314 ? 29.060 17.668 50.135 1.00 44.97 314 GLY A N 1
ATOM 2398 C CA . GLY A 1 314 ? 28.445 16.416 49.670 1.00 44.97 314 GLY A CA 1
ATOM 2399 C C . GLY A 1 314 ? 26.967 16.524 49.256 1.00 44.97 314 GLY A C 1
ATOM 2400 O O . GLY A 1 314 ? 26.290 15.502 49.141 1.00 44.97 314 GLY A O 1
ATOM 2401 N N . GLY A 1 315 ? 26.439 17.738 49.065 1.00 31.22 315 GLY A N 1
ATOM 2402 C CA . GLY A 1 315 ? 25.054 17.989 48.667 1.00 31.22 315 GLY A CA 1
ATOM 2403 C C . GLY A 1 315 ? 24.893 18.193 47.161 1.00 31.22 315 GLY A C 1
ATOM 2404 O O . GLY A 1 315 ? 25.530 19.054 46.561 1.00 31.22 315 GLY A O 1
ATOM 2405 N N . VAL A 1 316 ? 23.981 17.435 46.549 1.00 34.66 316 VAL A N 1
ATOM 2406 C CA . VAL A 1 316 ? 23.714 17.506 45.106 1.00 34.66 316 VAL A CA 1
ATOM 2407 C C . VAL A 1 316 ? 22.339 18.124 44.850 1.00 34.66 316 VAL A C 1
ATOM 2409 O O . VAL A 1 316 ? 21.316 17.611 45.308 1.00 34.66 316 VAL A O 1
ATOM 2412 N N . SER A 1 317 ? 22.310 19.235 44.116 1.00 36.56 317 SER A N 1
ATOM 2413 C CA . SER A 1 317 ? 21.083 19.907 43.679 1.00 36.56 317 SER A CA 1
ATOM 2414 C C . SER A 1 317 ? 20.516 19.254 42.412 1.00 36.56 317 SER A C 1
ATOM 2416 O O . SER A 1 317 ? 21.243 18.610 41.650 1.00 36.56 317 SER A O 1
ATOM 2418 N N . SER A 1 318 ? 19.208 19.397 42.160 1.00 38.78 318 SER A N 1
ATOM 2419 C CA . SER A 1 318 ? 18.612 18.892 40.917 1.00 38.78 318 SER A CA 1
ATOM 2420 C C . SER A 1 318 ? 17.382 19.677 40.443 1.00 38.78 318 SER A C 1
ATOM 2422 O O . SER A 1 318 ? 16.576 20.155 41.243 1.00 38.78 318 SER A O 1
ATOM 2424 N N . GLN A 1 319 ? 17.243 19.815 39.120 1.00 35.91 319 GLN A N 1
ATOM 2425 C CA . GLN A 1 319 ? 16.191 20.580 38.444 1.00 35.91 319 GLN A CA 1
ATOM 2426 C C . GLN A 1 319 ? 15.788 19.917 37.116 1.00 35.91 319 GLN A C 1
ATOM 2428 O O . GLN A 1 319 ? 16.626 19.416 36.375 1.00 35.91 319 GLN A O 1
ATOM 2433 N N . TRP A 1 320 ? 14.500 19.960 36.768 1.00 38.94 320 TRP A N 1
ATOM 2434 C CA . TRP A 1 320 ? 13.991 19.427 35.497 1.00 38.94 320 TRP A CA 1
ATOM 2435 C C . TRP A 1 320 ? 14.022 20.468 34.364 1.00 38.94 320 TRP A C 1
ATOM 2437 O O . TRP A 1 320 ? 13.685 21.633 34.588 1.00 38.94 320 TRP A O 1
ATOM 2447 N N . ILE A 1 321 ? 14.362 20.042 33.142 1.00 36.09 321 ILE A N 1
ATOM 2448 C CA . ILE A 1 321 ? 14.454 20.893 31.937 1.00 36.09 321 ILE A CA 1
ATOM 2449 C C . ILE A 1 321 ? 13.535 20.354 30.816 1.00 36.09 321 ILE A C 1
ATOM 2451 O O . ILE A 1 321 ? 13.335 19.143 30.689 1.00 36.09 321 ILE A O 1
ATOM 2455 N N . ASP A 1 322 ? 12.947 21.257 30.020 1.00 36.41 322 ASP A N 1
ATOM 2456 C CA . ASP A 1 322 ? 12.048 20.954 28.890 1.00 36.41 322 ASP A CA 1
ATOM 2457 C C . ASP A 1 322 ? 12.798 21.050 27.535 1.00 36.41 322 ASP A C 1
ATOM 2459 O O . ASP A 1 322 ? 13.495 22.044 27.316 1.00 36.41 322 ASP A O 1
ATOM 2463 N N . PRO A 1 323 ? 12.677 20.075 26.606 1.00 33.66 323 PRO A N 1
ATOM 2464 C CA . PRO A 1 323 ? 13.466 20.052 25.363 1.00 33.66 323 PRO A CA 1
ATOM 2465 C C . PRO A 1 323 ? 13.201 21.170 24.336 1.00 33.66 323 PRO A C 1
ATOM 2467 O O . PRO A 1 323 ? 13.918 21.255 23.341 1.00 33.66 323 PRO A O 1
ATOM 2470 N N . LYS A 1 324 ? 12.172 22.011 24.505 1.00 30.22 324 LYS A N 1
ATOM 2471 C CA . LYS A 1 324 ? 11.700 22.938 23.450 1.00 30.22 324 LYS A CA 1
ATOM 2472 C C . LYS A 1 324 ? 12.589 24.159 23.158 1.00 30.22 324 LYS A C 1
ATOM 2474 O O . LYS A 1 324 ? 12.254 24.938 22.273 1.00 30.22 324 LYS A O 1
ATOM 2479 N N . CYS A 1 325 ? 13.704 24.344 23.860 1.00 27.39 325 CYS A N 1
ATOM 2480 C CA . CYS A 1 325 ? 14.470 25.599 23.860 1.00 27.39 325 CYS A CA 1
ATOM 2481 C C . CYS A 1 325 ? 15.593 25.717 22.799 1.00 27.39 325 CYS A C 1
ATOM 2483 O O . CYS A 1 325 ? 16.475 26.556 22.962 1.00 27.39 325 CYS A O 1
ATOM 2485 N N . LEU A 1 326 ? 15.604 24.891 21.741 1.00 28.61 326 LEU A N 1
ATOM 2486 C CA . LEU A 1 326 ? 16.733 24.774 20.789 1.00 28.61 326 LEU A CA 1
ATOM 2487 C C . LEU A 1 326 ? 16.370 24.980 19.298 1.00 28.61 326 LEU A C 1
ATOM 2489 O O . LEU A 1 326 ? 17.110 24.547 18.418 1.00 28.61 326 LEU A O 1
ATOM 2493 N N . THR A 1 327 ? 15.240 25.616 18.972 1.00 24.69 327 THR A N 1
ATOM 2494 C CA . THR A 1 327 ? 14.730 25.683 17.583 1.00 24.69 327 THR A CA 1
ATOM 2495 C C . THR A 1 327 ? 15.352 26.743 16.667 1.00 24.69 327 THR A C 1
ATOM 2497 O O . THR A 1 327 ? 15.145 26.668 15.456 1.00 24.69 327 THR A O 1
ATOM 2500 N N . ASP A 1 328 ? 16.107 27.714 17.191 1.00 27.25 328 ASP A N 1
ATOM 2501 C CA . ASP A 1 328 ? 16.445 28.941 16.455 1.00 27.25 328 ASP A CA 1
ATOM 2502 C C . ASP A 1 328 ? 17.953 29.224 16.346 1.00 27.25 328 ASP A C 1
ATOM 2504 O O . ASP A 1 328 ? 18.548 29.785 17.260 1.00 27.25 328 ASP A O 1
ATOM 2508 N N . VAL A 1 329 ? 18.547 28.885 15.188 1.00 23.42 329 VAL A N 1
ATOM 2509 C CA . VAL A 1 329 ? 19.558 29.665 14.421 1.00 23.42 329 VAL A CA 1
ATOM 2510 C C . VAL A 1 329 ? 19.967 28.893 13.145 1.00 23.42 329 VAL A C 1
ATOM 2512 O O . VAL A 1 329 ? 19.998 27.665 13.128 1.00 23.42 329 VAL A O 1
ATOM 2515 N N . LYS A 1 330 ? 20.289 29.605 12.051 1.00 27.83 330 LYS A N 1
ATOM 2516 C CA . LYS A 1 330 ? 20.824 29.054 10.782 1.00 27.83 330 LYS A CA 1
ATOM 2517 C C . LYS A 1 330 ? 21.960 29.931 10.242 1.00 27.83 330 LYS A C 1
ATOM 2519 O O . LYS A 1 330 ? 21.819 31.150 10.268 1.00 27.83 330 LYS A O 1
ATOM 2524 N N . LEU A 1 331 ? 23.009 29.338 9.661 1.00 22.83 331 LEU A N 1
ATOM 2525 C CA . LEU A 1 331 ? 24.062 30.046 8.903 1.00 22.83 331 LEU A CA 1
ATOM 2526 C C . LEU A 1 331 ? 24.564 29.240 7.684 1.00 22.83 331 LEU A C 1
ATOM 2528 O O . LEU A 1 331 ? 24.186 28.085 7.498 1.00 22.83 331 LEU A O 1
ATOM 2532 N N . THR A 1 332 ? 25.341 29.889 6.806 1.00 23.64 332 THR A N 1
ATOM 2533 C CA . THR A 1 332 ? 25.572 29.480 5.403 1.00 23.64 332 THR A CA 1
ATOM 2534 C C . THR A 1 332 ? 27.057 29.436 4.977 1.00 23.64 332 THR A C 1
ATOM 2536 O O . THR A 1 332 ? 27.967 29.755 5.735 1.00 23.64 332 THR A O 1
ATOM 2539 N N . ALA A 1 333 ? 27.311 28.966 3.749 1.00 24.36 333 ALA A N 1
ATOM 2540 C CA . ALA A 1 333 ? 28.542 28.283 3.325 1.00 24.36 333 ALA A CA 1
ATOM 2541 C C . ALA A 1 333 ? 29.785 29.145 2.967 1.00 24.36 333 ALA A C 1
ATOM 2543 O O . ALA A 1 333 ? 30.580 28.736 2.123 1.00 24.36 333 ALA A O 1
ATOM 2544 N N . SER A 1 334 ? 29.999 30.319 3.568 1.00 25.19 334 SER A N 1
ATOM 2545 C CA . SER A 1 334 ? 31.080 31.247 3.163 1.00 25.19 334 SER A CA 1
ATOM 2546 C C . SER A 1 334 ? 32.421 31.093 3.912 1.00 25.19 334 SER A C 1
ATOM 2548 O O . SER A 1 334 ? 33.191 32.048 3.954 1.00 25.19 334 SER A O 1
ATOM 2550 N N . ALA A 1 335 ? 32.697 29.947 4.550 1.00 25.39 335 ALA A N 1
ATOM 2551 C CA . ALA A 1 335 ? 33.723 29.834 5.605 1.00 25.39 335 ALA A CA 1
ATOM 2552 C C . ALA A 1 335 ? 34.795 28.731 5.405 1.00 25.39 335 ALA A C 1
ATOM 2554 O O . ALA A 1 335 ? 35.413 28.305 6.376 1.00 25.39 335 ALA A O 1
ATOM 2555 N N . LEU A 1 336 ? 35.008 28.232 4.178 1.00 25.95 336 LEU A N 1
ATOM 2556 C CA . LEU A 1 336 ? 35.775 26.991 3.928 1.00 25.95 336 LEU A CA 1
ATOM 2557 C C . LEU A 1 336 ? 37.097 27.129 3.138 1.00 25.95 336 LEU A C 1
ATOM 2559 O O . LEU A 1 336 ? 37.735 26.118 2.854 1.00 25.95 336 LEU A O 1
ATOM 2563 N N . THR A 1 337 ? 37.536 28.336 2.768 1.00 31.16 337 THR A N 1
ATOM 2564 C CA . THR A 1 337 ? 38.661 28.529 1.822 1.00 31.16 337 THR A CA 1
ATOM 2565 C C . THR A 1 337 ? 40.042 28.781 2.439 1.00 31.16 337 THR A C 1
ATOM 2567 O O . THR A 1 337 ? 41.049 28.594 1.756 1.00 31.16 337 THR A O 1
ATOM 2570 N N . ASP A 1 338 ? 40.127 29.192 3.706 1.00 27.22 338 ASP A N 1
ATOM 2571 C CA . ASP A 1 338 ? 41.246 30.044 4.156 1.00 27.22 338 ASP A CA 1
ATOM 2572 C C . ASP A 1 338 ? 42.351 29.323 4.961 1.00 27.22 338 ASP A C 1
ATOM 2574 O O . ASP A 1 338 ? 43.275 29.964 5.467 1.00 27.22 338 ASP A O 1
ATOM 2578 N N . HIS A 1 339 ? 42.281 27.994 5.114 1.00 33.25 339 HIS A N 1
ATOM 2579 C CA . HIS A 1 339 ? 43.102 27.239 6.083 1.00 33.25 339 HIS A CA 1
ATOM 2580 C C . HIS A 1 339 ? 43.874 26.038 5.491 1.00 33.25 339 HIS A C 1
ATOM 2582 O O . HIS A 1 339 ? 44.062 25.025 6.161 1.00 33.25 339 HIS A O 1
ATOM 2588 N N . LEU A 1 340 ? 44.361 26.137 4.246 1.00 31.00 340 LEU A N 1
ATOM 2589 C CA . LEU A 1 340 ? 45.176 25.086 3.604 1.00 31.00 340 LEU A CA 1
ATOM 2590 C C . LEU A 1 340 ? 46.642 25.523 3.361 1.00 31.00 340 LEU A C 1
ATOM 2592 O O . LEU A 1 340 ? 46.881 26.674 2.989 1.00 31.00 340 LEU A O 1
ATOM 2596 N N . PRO A 1 341 ? 47.652 24.636 3.524 1.00 32.72 341 PRO A N 1
ATOM 2597 C CA . PRO A 1 341 ? 49.068 25.006 3.387 1.00 32.72 341 PRO A CA 1
ATOM 2598 C C . PRO A 1 341 ? 49.438 25.507 1.984 1.00 32.72 341 PRO A C 1
ATOM 2600 O O . PRO A 1 341 ? 49.071 24.877 1.001 1.00 32.72 341 PRO A O 1
ATOM 2603 N N . LYS A 1 342 ? 50.270 26.553 1.852 1.00 35.12 342 LYS A N 1
ATOM 2604 C CA . LYS A 1 342 ? 50.628 27.203 0.559 1.00 35.12 342 LYS A CA 1
ATOM 2605 C C . LYS A 1 342 ? 51.291 26.312 -0.513 1.00 35.12 342 LYS A C 1
ATOM 2607 O O . LYS A 1 342 ? 51.555 26.781 -1.626 1.00 35.12 342 LYS A O 1
ATOM 2612 N N . SER A 1 343 ? 51.634 25.064 -0.204 1.00 33.19 343 SER A N 1
ATOM 2613 C CA . SER A 1 343 ? 52.003 24.019 -1.172 1.00 33.19 343 SER A CA 1
ATOM 2614 C C . SER A 1 343 ? 50.753 23.313 -1.704 1.00 33.19 343 SER A C 1
ATOM 2616 O O . SER A 1 343 ? 50.519 23.332 -2.909 1.00 33.19 343 SER A O 1
ATOM 2618 N N . VAL A 1 344 ? 49.915 22.791 -0.804 1.00 33.84 344 VAL A N 1
ATOM 2619 C CA . VAL A 1 344 ? 48.594 22.199 -1.074 1.00 33.84 344 VAL A CA 1
ATOM 2620 C C . VAL A 1 344 ? 47.658 23.208 -1.739 1.00 33.84 344 VAL A C 1
ATOM 2622 O O . VAL A 1 344 ? 47.008 22.874 -2.714 1.00 33.84 344 VAL A O 1
ATOM 2625 N N . GLU A 1 345 ? 47.660 24.470 -1.321 1.00 35.66 345 GLU A N 1
ATOM 2626 C CA . GLU A 1 345 ? 46.899 25.565 -1.930 1.00 35.66 345 GLU A CA 1
ATOM 2627 C C . GLU A 1 345 ? 47.321 25.813 -3.391 1.00 35.66 345 GLU A C 1
ATOM 2629 O O . GLU A 1 345 ? 46.475 25.988 -4.262 1.00 35.66 345 GLU A O 1
ATOM 2634 N N . ARG A 1 346 ? 48.629 25.763 -3.702 1.00 35.72 346 ARG A N 1
ATOM 2635 C CA . ARG A 1 346 ? 49.147 25.842 -5.086 1.00 35.72 346 ARG A CA 1
ATOM 2636 C C . ARG A 1 346 ? 48.937 24.556 -5.879 1.00 35.72 346 ARG A C 1
ATOM 2638 O O . ARG A 1 346 ? 48.877 24.613 -7.105 1.00 35.72 346 ARG A O 1
ATOM 2645 N N . MET A 1 347 ? 48.853 23.417 -5.199 1.00 33.47 347 MET A N 1
ATOM 2646 C CA . MET A 1 347 ? 48.553 22.126 -5.802 1.00 33.47 347 MET A CA 1
ATOM 2647 C C . MET A 1 347 ? 47.073 22.070 -6.185 1.00 33.47 347 MET A C 1
ATOM 2649 O O . MET A 1 347 ? 46.777 21.843 -7.347 1.00 33.47 347 MET A O 1
ATOM 2653 N N . LEU A 1 348 ? 46.157 22.419 -5.280 1.00 33.38 348 LEU A N 1
ATOM 2654 C CA . LEU A 1 348 ? 44.720 22.560 -5.523 1.00 33.38 348 LEU A CA 1
ATOM 2655 C C . LEU A 1 348 ? 44.412 23.682 -6.525 1.00 33.38 348 LEU A C 1
ATOM 2657 O O . LEU A 1 348 ? 43.641 23.450 -7.445 1.00 33.38 348 LEU A O 1
ATOM 2661 N N . LYS A 1 349 ? 45.108 24.828 -6.496 1.00 34.84 349 LYS A N 1
ATOM 2662 C CA . LYS A 1 349 ? 45.033 25.846 -7.573 1.00 34.84 349 LYS A CA 1
ATOM 2663 C C . LYS A 1 349 ? 45.619 25.385 -8.927 1.00 34.84 349 LYS A C 1
ATOM 2665 O O . LYS A 1 349 ? 45.593 26.148 -9.887 1.00 34.84 349 LYS A O 1
ATOM 2670 N N . LYS A 1 350 ? 46.129 24.148 -9.024 1.00 33.72 350 LYS A N 1
ATOM 2671 C CA . LYS A 1 350 ? 46.479 23.431 -10.271 1.00 33.72 350 LYS A CA 1
ATOM 2672 C C . LYS A 1 350 ? 45.706 22.114 -10.481 1.00 33.72 350 LYS A C 1
ATOM 2674 O O . LYS A 1 350 ? 45.821 21.522 -11.549 1.00 33.72 350 LYS A O 1
ATOM 2679 N N . ILE A 1 351 ? 44.972 21.641 -9.473 1.00 33.97 351 ILE A N 1
ATOM 2680 C CA . ILE A 1 351 ? 44.234 20.363 -9.427 1.00 33.97 351 ILE A CA 1
ATOM 2681 C C . ILE A 1 351 ? 42.716 20.600 -9.301 1.00 33.97 351 ILE A C 1
ATOM 2683 O O . ILE A 1 351 ? 41.948 19.646 -9.323 1.00 33.97 351 ILE A O 1
ATOM 2687 N N . ALA A 1 352 ? 42.267 21.860 -9.274 1.00 29.03 352 ALA A N 1
ATOM 2688 C CA . ALA A 1 352 ? 40.858 22.261 -9.286 1.00 29.03 352 ALA A CA 1
ATOM 2689 C C . ALA A 1 352 ? 40.033 21.546 -10.378 1.00 29.03 352 ALA A C 1
ATOM 2691 O O . ALA A 1 352 ? 38.880 21.205 -10.137 1.00 29.03 352 ALA A O 1
ATOM 2692 N N . ASP A 1 353 ? 40.658 21.230 -11.518 1.00 34.47 353 ASP A N 1
ATOM 2693 C CA . ASP A 1 353 ? 40.043 20.529 -12.653 1.00 34.47 353 ASP A CA 1
ATOM 2694 C C . ASP A 1 353 ? 40.358 19.010 -12.719 1.00 34.47 353 ASP A C 1
ATOM 2696 O O . ASP A 1 353 ? 40.141 18.373 -13.753 1.00 34.47 353 ASP A O 1
ATOM 2700 N N . VAL A 1 354 ? 40.903 18.387 -11.658 1.00 33.81 354 VAL A N 1
ATOM 2701 C CA . VAL A 1 354 ? 41.363 16.978 -11.680 1.00 33.81 354 VAL A CA 1
ATOM 2702 C C . VAL A 1 354 ? 40.745 16.124 -10.562 1.00 33.81 354 VAL A C 1
ATOM 2704 O O . VAL A 1 354 ? 41.253 16.001 -9.452 1.00 33.81 354 VAL A O 1
ATOM 2707 N N . SER A 1 355 ? 39.653 15.449 -10.922 1.00 32.09 355 SER A N 1
ATOM 2708 C CA . SER A 1 355 ? 38.856 14.523 -10.099 1.00 32.09 355 SER A CA 1
ATOM 2709 C C . SER A 1 355 ? 39.617 13.354 -9.439 1.00 32.09 355 SER A C 1
ATOM 2711 O O . SER A 1 355 ? 40.489 12.742 -10.064 1.00 32.09 355 SER A O 1
ATOM 2713 N N . CYS A 1 356 ? 39.120 12.899 -8.282 1.00 34.16 356 CYS A N 1
ATOM 2714 C CA . CYS A 1 356 ? 39.643 11.792 -7.462 1.00 34.16 356 CYS A CA 1
ATOM 2715 C C . CYS A 1 356 ? 39.941 10.470 -8.203 1.00 34.16 356 CYS A C 1
ATOM 2717 O O . CYS A 1 356 ? 40.837 9.732 -7.794 1.00 34.16 356 CYS A O 1
ATOM 2719 N N . LEU A 1 357 ? 39.240 10.156 -9.303 1.00 35.22 357 LEU A N 1
ATOM 2720 C CA . LEU A 1 357 ? 39.419 8.894 -10.044 1.00 35.22 357 LEU A CA 1
ATOM 2721 C C . LEU A 1 357 ? 40.857 8.697 -10.570 1.00 35.22 357 LEU A C 1
ATOM 2723 O O . LEU A 1 357 ? 41.306 7.567 -10.759 1.00 35.22 357 LEU A O 1
ATOM 2727 N N . GLN A 1 358 ? 41.607 9.785 -10.771 1.00 34.00 358 GLN A N 1
ATOM 2728 C CA . GLN A 1 358 ? 42.994 9.724 -11.235 1.00 34.00 358 GLN A CA 1
ATOM 2729 C C . GLN A 1 358 ? 43.938 9.125 -10.173 1.00 34.00 358 GLN A C 1
ATOM 2731 O O . GLN A 1 358 ? 44.892 8.434 -10.522 1.00 34.00 358 GLN A O 1
ATOM 2736 N N . ILE A 1 359 ? 43.619 9.299 -8.884 1.00 37.16 359 ILE A N 1
ATOM 2737 C CA . ILE A 1 359 ? 44.352 8.708 -7.751 1.00 37.16 359 ILE A CA 1
ATOM 2738 C C . ILE A 1 359 ? 44.125 7.187 -7.708 1.00 37.16 359 ILE A C 1
ATOM 2740 O O . ILE A 1 359 ? 45.074 6.424 -7.537 1.00 37.16 359 ILE A O 1
ATOM 2744 N N . ALA A 1 360 ? 42.893 6.727 -7.956 1.00 32.78 360 ALA A N 1
ATOM 2745 C CA . ALA A 1 360 ? 42.565 5.298 -8.012 1.00 32.78 360 ALA A CA 1
ATOM 2746 C C . ALA A 1 360 ? 43.271 4.569 -9.174 1.00 32.78 360 ALA A C 1
ATOM 2748 O O . ALA A 1 360 ? 43.750 3.446 -9.010 1.00 32.78 360 ALA A O 1
ATOM 2749 N N . ILE A 1 361 ? 43.399 5.220 -10.338 1.00 35.00 361 ILE A N 1
ATOM 2750 C CA . ILE A 1 361 ? 44.154 4.680 -11.482 1.00 35.00 361 ILE A CA 1
ATOM 2751 C C . ILE A 1 361 ? 45.648 4.551 -11.139 1.00 35.00 361 ILE A C 1
ATOM 2753 O O . ILE A 1 361 ? 46.258 3.533 -11.466 1.00 35.00 361 ILE A O 1
ATOM 2757 N N . ILE A 1 362 ? 46.223 5.531 -10.434 1.00 39.06 362 ILE A N 1
ATOM 2758 C CA . ILE A 1 362 ? 47.616 5.480 -9.964 1.00 39.06 362 ILE A CA 1
ATOM 2759 C C . ILE A 1 362 ? 47.811 4.345 -8.942 1.00 39.06 362 ILE A C 1
ATOM 2761 O O . ILE A 1 362 ? 48.768 3.583 -9.065 1.00 39.06 362 ILE A O 1
ATOM 2765 N N . ALA A 1 363 ? 46.886 4.152 -7.996 1.00 35.81 363 ALA A N 1
ATOM 2766 C CA . ALA A 1 363 ? 46.947 3.048 -7.029 1.00 35.81 363 ALA A CA 1
ATOM 2767 C C . ALA A 1 363 ? 46.927 1.657 -7.704 1.00 35.81 363 ALA A C 1
ATOM 2769 O O . ALA A 1 363 ? 47.727 0.784 -7.359 1.00 35.81 363 ALA A O 1
ATOM 2770 N N . LEU A 1 364 ? 46.085 1.465 -8.727 1.00 34.47 364 LEU A N 1
ATOM 2771 C CA . LEU A 1 364 ? 46.047 0.231 -9.527 1.00 34.47 364 LEU A CA 1
ATOM 2772 C C . LEU A 1 364 ? 47.312 0.023 -10.380 1.00 34.47 364 LEU A C 1
ATOM 2774 O O . LEU A 1 364 ? 47.754 -1.112 -10.563 1.00 34.47 364 LEU A O 1
ATOM 2778 N N . GLN A 1 365 ? 47.934 1.099 -10.874 1.00 35.78 365 GLN A N 1
ATOM 2779 C CA . GLN A 1 365 ? 49.237 1.024 -11.548 1.00 35.78 365 GLN A CA 1
ATOM 2780 C C . GLN A 1 365 ? 50.381 0.677 -10.580 1.00 35.78 365 GLN A C 1
ATOM 2782 O O . GLN A 1 365 ? 51.323 -0.008 -10.978 1.00 35.78 365 GLN A O 1
ATOM 2787 N N . ILE A 1 366 ? 50.290 1.094 -9.312 1.00 39.38 366 ILE A N 1
ATOM 2788 C CA . ILE A 1 366 ? 51.258 0.742 -8.263 1.00 39.38 366 ILE A CA 1
ATOM 2789 C C . ILE A 1 366 ? 51.162 -0.748 -7.908 1.00 39.38 366 ILE A C 1
ATOM 2791 O O . ILE A 1 366 ? 52.192 -1.418 -7.898 1.00 39.38 366 ILE A O 1
ATOM 2795 N N . GLN A 1 367 ? 49.959 -1.311 -7.722 1.00 37.62 367 GLN A N 1
ATOM 2796 C CA . GLN A 1 367 ? 49.809 -2.757 -7.471 1.00 37.62 367 GLN A CA 1
ATOM 2797 C C . GLN A 1 367 ? 50.429 -3.622 -8.583 1.00 37.62 367 GLN A C 1
ATOM 2799 O O . GLN A 1 367 ? 51.049 -4.646 -8.300 1.00 37.62 367 GLN A O 1
ATOM 2804 N N . LEU A 1 368 ? 50.342 -3.194 -9.847 1.00 37.25 368 LEU A N 1
ATOM 2805 C CA . LEU A 1 368 ? 50.940 -3.927 -10.968 1.00 37.25 368 LEU A CA 1
ATOM 2806 C C . LEU A 1 368 ? 52.474 -3.909 -11.006 1.00 37.25 368 LEU A C 1
ATOM 2808 O O . LEU A 1 368 ? 53.052 -4.815 -11.604 1.00 37.25 368 LEU A O 1
ATOM 2812 N N . LYS A 1 369 ? 53.145 -2.955 -10.343 1.00 38.72 369 LYS A N 1
ATOM 2813 C CA . LYS A 1 369 ? 54.609 -3.001 -10.165 1.00 38.72 369 LYS A CA 1
ATOM 2814 C C . LYS A 1 369 ? 55.072 -4.114 -9.219 1.00 38.72 369 LYS A C 1
ATOM 2816 O O . LYS A 1 369 ? 56.239 -4.472 -9.264 1.00 38.72 369 LYS A O 1
ATOM 2821 N N . HIS A 1 370 ? 54.178 -4.683 -8.410 1.00 41.62 370 HIS A N 1
ATOM 2822 C CA . HIS A 1 370 ? 54.479 -5.809 -7.517 1.00 41.62 370 HIS A CA 1
ATOM 2823 C C . HIS A 1 370 ? 54.072 -7.176 -8.104 1.00 41.62 370 HIS A C 1
ATOM 2825 O O . HIS A 1 370 ? 54.210 -8.204 -7.445 1.00 41.62 370 HIS A O 1
ATOM 2831 N N . ALA A 1 371 ? 53.596 -7.224 -9.354 1.00 36.66 371 ALA A N 1
ATOM 2832 C CA . ALA A 1 371 ? 53.119 -8.453 -9.996 1.00 36.66 371 ALA A CA 1
ATOM 2833 C C . ALA A 1 371 ? 54.234 -9.363 -10.564 1.00 36.66 371 ALA A C 1
ATOM 2835 O O . ALA A 1 371 ? 53.930 -10.338 -11.251 1.00 36.66 371 ALA A O 1
ATOM 2836 N N . GLU A 1 372 ? 55.511 -9.068 -10.299 1.00 38.62 372 GLU A N 1
ATOM 2837 C CA . GLU A 1 372 ? 56.659 -9.852 -10.792 1.00 38.62 372 GLU A CA 1
ATOM 2838 C C . GLU A 1 372 ? 56.850 -11.193 -10.048 1.00 38.62 372 GLU A C 1
ATOM 2840 O O . GLU A 1 372 ? 57.581 -12.059 -10.521 1.00 38.62 372 GLU A O 1
ATOM 2845 N N . CYS A 1 373 ? 56.137 -11.411 -8.936 1.00 43.69 373 CYS A N 1
ATOM 2846 C CA . CYS A 1 373 ? 56.229 -12.618 -8.103 1.00 43.69 373 CYS A CA 1
ATOM 2847 C C . CYS A 1 373 ? 55.278 -13.775 -8.499 1.00 43.69 373 CYS A C 1
ATOM 2849 O O . CYS A 1 373 ? 55.144 -14.727 -7.732 1.00 43.69 373 CYS A O 1
ATOM 2851 N N . PHE A 1 374 ? 54.598 -13.720 -9.654 1.00 40.78 374 PHE A N 1
ATOM 2852 C CA . PHE A 1 374 ? 53.612 -14.736 -10.075 1.00 40.78 374 PHE A CA 1
ATOM 2853 C C . PHE A 1 374 ? 53.907 -15.357 -11.451 1.00 40.78 374 PHE A C 1
ATOM 2855 O O . PHE A 1 374 ? 54.560 -14.759 -12.305 1.00 40.78 374 PHE A O 1
ATOM 2862 N N . ASP A 1 375 ? 53.406 -16.578 -11.676 1.00 46.12 375 ASP A N 1
ATOM 2863 C CA . ASP A 1 375 ? 53.748 -17.398 -12.847 1.00 46.12 375 ASP A CA 1
ATOM 2864 C C . ASP A 1 375 ? 53.274 -16.811 -14.197 1.00 46.12 375 ASP A C 1
ATOM 2866 O O . ASP A 1 375 ? 52.303 -16.054 -14.300 1.00 46.12 375 ASP A O 1
ATOM 2870 N N . GLY A 1 376 ? 53.953 -17.214 -15.276 1.00 43.22 376 GLY A N 1
ATOM 2871 C CA . GLY A 1 376 ? 53.722 -16.695 -16.627 1.00 43.22 376 GLY A CA 1
ATOM 2872 C C . GLY A 1 376 ? 52.335 -16.988 -17.221 1.00 43.22 376 GLY A C 1
ATOM 2873 O O . GLY A 1 376 ? 51.941 -16.314 -18.176 1.00 43.22 376 GLY A O 1
ATOM 2874 N N . LYS A 1 377 ? 51.571 -17.949 -16.679 1.00 44.06 377 LYS A N 1
ATOM 2875 C CA . LYS A 1 377 ? 50.158 -18.161 -17.045 1.00 44.06 377 LYS A CA 1
ATOM 2876 C C . LYS A 1 377 ? 49.237 -17.231 -16.256 1.00 44.06 377 LYS A C 1
ATOM 2878 O O . LYS A 1 377 ? 48.388 -16.568 -16.853 1.00 44.06 377 LYS A O 1
ATOM 2883 N N . THR A 1 378 ? 49.455 -17.123 -14.950 1.00 40.97 378 THR A N 1
ATOM 2884 C CA . THR A 1 378 ? 48.709 -16.277 -14.011 1.00 40.97 378 THR A CA 1
ATOM 2885 C C . THR A 1 378 ? 48.820 -14.806 -14.400 1.00 40.97 378 THR A C 1
ATOM 2887 O O . THR A 1 378 ? 47.802 -14.140 -14.569 1.00 40.97 378 THR A O 1
ATOM 2890 N N . VAL A 1 379 ? 50.028 -14.316 -14.702 1.00 45.38 379 VAL A N 1
ATOM 2891 C CA . VAL A 1 379 ? 50.259 -12.951 -15.214 1.00 45.38 379 VAL A CA 1
ATOM 2892 C C . VAL A 1 379 ? 49.523 -12.699 -16.539 1.00 45.38 379 VAL A C 1
ATOM 2894 O O . VAL A 1 379 ? 49.076 -11.580 -16.796 1.00 45.38 379 VAL A O 1
ATOM 2897 N N . LYS A 1 380 ? 49.353 -13.720 -17.388 1.00 44.09 380 LYS A N 1
ATOM 2898 C CA . LYS A 1 380 ? 48.643 -13.599 -18.673 1.00 44.09 380 LYS A CA 1
ATOM 2899 C C . LYS A 1 380 ? 47.122 -13.551 -18.487 1.00 44.09 380 LYS A C 1
ATOM 2901 O O . LYS A 1 380 ? 46.464 -12.753 -19.152 1.00 44.09 380 LYS A O 1
ATOM 2906 N N . LEU A 1 381 ? 46.585 -14.337 -17.550 1.00 42.47 381 LEU A N 1
ATOM 2907 C CA . LEU A 1 381 ? 45.175 -14.303 -17.153 1.00 42.47 381 LEU A CA 1
ATOM 2908 C C . LEU A 1 381 ? 44.827 -12.974 -16.464 1.00 42.47 381 LEU A C 1
ATOM 2910 O O . LEU A 1 381 ? 43.890 -12.293 -16.878 1.00 42.47 381 LEU A O 1
ATOM 2914 N N . LEU A 1 382 ? 45.646 -12.550 -15.494 1.00 40.19 382 LEU A N 1
ATOM 2915 C CA . LEU A 1 382 ? 45.503 -11.276 -14.788 1.00 40.19 382 LEU A CA 1
ATOM 2916 C C . LEU A 1 382 ? 45.582 -10.082 -15.739 1.00 40.19 382 LEU A C 1
ATOM 2918 O O . LEU A 1 382 ? 44.758 -9.184 -15.626 1.00 40.19 382 LEU A O 1
ATOM 2922 N N . LYS A 1 383 ? 46.487 -10.073 -16.729 1.00 42.59 383 LYS A N 1
ATOM 2923 C CA . LYS A 1 383 ? 46.517 -9.009 -17.753 1.00 42.59 383 LYS A CA 1
ATOM 2924 C C . LYS A 1 383 ? 45.250 -8.992 -18.621 1.00 42.59 383 LYS A C 1
ATOM 2926 O O . LYS A 1 383 ? 44.791 -7.910 -18.991 1.00 42.59 383 LYS A O 1
ATOM 2931 N N . HIS A 1 384 ? 44.643 -10.146 -18.907 1.00 42.62 384 HIS A N 1
ATOM 2932 C CA . HIS A 1 384 ? 43.380 -10.209 -19.653 1.00 42.62 384 HIS A CA 1
ATOM 2933 C C . HIS A 1 384 ? 42.202 -9.679 -18.816 1.00 42.62 384 HIS A C 1
ATOM 2935 O O . HIS A 1 384 ? 41.481 -8.788 -19.265 1.00 42.62 384 HIS A O 1
ATOM 2941 N N . MET A 1 385 ? 42.082 -10.132 -17.562 1.00 36.66 385 MET A N 1
ATOM 2942 C CA . MET A 1 385 ? 41.084 -9.639 -16.604 1.00 36.66 385 MET A CA 1
ATOM 2943 C C . MET A 1 385 ? 41.254 -8.142 -16.325 1.00 36.66 385 MET A C 1
ATOM 2945 O O . MET A 1 385 ? 40.287 -7.401 -16.406 1.00 36.66 385 MET A O 1
ATOM 2949 N N . HIS A 1 386 ? 42.478 -7.662 -16.100 1.00 40.25 386 HIS A N 1
ATOM 2950 C CA . HIS A 1 386 ? 42.808 -6.242 -15.940 1.00 40.25 386 HIS A CA 1
ATOM 2951 C C . HIS A 1 386 ? 42.344 -5.394 -17.136 1.00 40.25 386 HIS A C 1
ATOM 2953 O O . HIS A 1 386 ? 41.754 -4.332 -16.943 1.00 40.25 386 HIS A O 1
ATOM 2959 N N . THR A 1 387 ? 42.531 -5.885 -18.368 1.00 40.91 387 THR A N 1
ATOM 2960 C CA . THR A 1 387 ? 42.084 -5.186 -19.588 1.00 40.91 387 THR A CA 1
ATOM 2961 C C . THR A 1 387 ? 40.553 -5.090 -19.679 1.00 40.91 387 THR A C 1
ATOM 2963 O O . THR A 1 387 ? 40.034 -4.084 -20.165 1.00 40.91 387 THR A O 1
ATOM 2966 N N . MET A 1 388 ? 39.818 -6.097 -19.188 1.00 37.47 388 MET A N 1
ATOM 2967 C CA . MET A 1 388 ? 38.355 -6.035 -19.066 1.00 37.47 388 MET A CA 1
ATOM 2968 C C . MET A 1 388 ? 37.914 -5.131 -17.909 1.00 37.47 388 MET A C 1
ATOM 2970 O O . MET A 1 388 ? 37.141 -4.201 -18.125 1.00 37.47 388 MET A O 1
ATOM 2974 N N . SER A 1 389 ? 38.420 -5.365 -16.698 1.00 37.25 389 SER A N 1
ATOM 2975 C CA . SER A 1 389 ? 37.975 -4.693 -15.475 1.00 37.25 389 SER A CA 1
ATOM 2976 C C . SER A 1 389 ? 38.315 -3.206 -15.443 1.00 37.25 389 SER A C 1
ATOM 2978 O O . SER A 1 389 ? 37.495 -2.431 -14.964 1.00 37.25 389 SER A O 1
ATOM 2980 N N . ILE A 1 390 ? 39.458 -2.768 -15.993 1.00 37.41 390 ILE A N 1
ATOM 2981 C CA . ILE A 1 390 ? 39.738 -1.328 -16.116 1.00 37.41 390 ILE A CA 1
ATOM 2982 C C . ILE A 1 390 ? 38.789 -0.667 -17.116 1.00 37.41 390 ILE A C 1
ATOM 2984 O O . ILE A 1 390 ? 38.236 0.378 -16.785 1.00 37.41 390 ILE A O 1
ATOM 2988 N N . LYS A 1 391 ? 38.519 -1.277 -18.281 1.00 35.59 391 LYS A N 1
ATOM 2989 C CA . LYS A 1 391 ? 37.491 -0.755 -19.199 1.00 35.59 391 LYS A CA 1
ATOM 2990 C C . LYS A 1 391 ? 36.128 -0.660 -18.511 1.00 35.59 391 LYS A C 1
ATOM 2992 O O . LYS A 1 391 ? 35.478 0.372 -18.595 1.00 35.59 391 LYS A O 1
ATOM 2997 N N . TRP A 1 392 ? 35.723 -1.710 -17.801 1.00 38.47 392 TRP A N 1
ATOM 2998 C CA . TRP A 1 392 ? 34.418 -1.781 -17.147 1.00 38.47 392 TRP A CA 1
ATOM 2999 C C . TRP A 1 392 ? 34.272 -0.742 -16.020 1.00 38.47 392 TRP A C 1
ATOM 3001 O O . TRP A 1 392 ? 33.308 0.018 -16.009 1.00 38.47 392 TRP A O 1
ATOM 3011 N N . LEU A 1 393 ? 35.260 -0.627 -15.124 1.00 32.38 393 LEU A N 1
ATOM 3012 C CA . LEU A 1 393 ? 35.225 0.310 -13.992 1.00 32.38 393 LEU A CA 1
ATOM 3013 C C . LEU A 1 393 ? 35.436 1.777 -14.400 1.00 32.38 393 LEU A C 1
ATOM 3015 O O . LEU A 1 393 ? 34.804 2.657 -13.816 1.00 32.38 393 LEU A O 1
ATOM 3019 N N . GLN A 1 394 ? 36.260 2.063 -15.417 1.00 34.06 394 GLN A N 1
ATOM 3020 C CA . GLN A 1 394 ? 36.401 3.427 -15.951 1.00 34.06 394 GLN A CA 1
ATOM 3021 C C . GLN A 1 394 ? 35.120 3.914 -16.645 1.00 34.06 394 GLN A C 1
ATOM 3023 O O . GLN A 1 394 ? 34.822 5.105 -16.586 1.00 34.06 394 GLN A O 1
ATOM 3028 N N . THR A 1 395 ? 34.345 3.013 -17.259 1.00 36.94 395 THR A N 1
ATOM 3029 C CA . THR A 1 395 ? 33.038 3.334 -17.854 1.00 36.94 395 THR A CA 1
ATOM 3030 C C . THR A 1 395 ? 31.925 3.513 -16.813 1.00 36.94 395 THR A C 1
ATOM 3032 O O . THR A 1 395 ? 30.972 4.235 -17.086 1.00 36.94 395 THR A O 1
ATOM 3035 N N . LEU A 1 396 ? 32.021 2.889 -15.631 1.00 33.41 396 LEU A N 1
ATOM 3036 C CA . LEU A 1 396 ? 30.920 2.867 -14.658 1.00 33.41 396 LEU A CA 1
ATOM 3037 C C . LEU A 1 396 ? 30.899 4.059 -13.682 1.00 33.41 396 LEU A C 1
ATOM 3039 O O . LEU A 1 396 ? 29.825 4.493 -13.276 1.00 33.41 396 LEU A O 1
ATOM 3043 N N . LEU A 1 397 ? 32.072 4.550 -13.261 1.00 35.09 397 LEU A N 1
ATOM 3044 C CA . LEU A 1 397 ? 32.202 5.415 -12.072 1.00 35.09 397 LEU A CA 1
ATOM 3045 C C . LEU A 1 397 ? 32.634 6.859 -12.344 1.00 35.09 397 LEU A C 1
ATOM 3047 O O . LEU A 1 397 ? 32.708 7.658 -11.409 1.00 35.09 397 LEU A O 1
ATOM 3051 N N . LYS A 1 398 ? 32.861 7.233 -13.606 1.00 34.09 398 LYS A N 1
ATOM 3052 C CA . LYS A 1 398 ? 32.833 8.644 -13.996 1.00 34.09 398 LYS A CA 1
ATOM 3053 C C . LYS A 1 398 ? 31.496 8.963 -14.659 1.00 34.09 398 LYS A C 1
ATOM 3055 O O . LYS A 1 398 ? 31.194 8.466 -15.736 1.00 34.09 398 LYS A O 1
ATOM 3060 N N . THR A 1 399 ? 30.732 9.817 -13.980 1.00 40.16 399 THR A N 1
ATOM 3061 C CA . THR A 1 399 ? 30.037 10.964 -14.582 1.00 40.16 399 THR A CA 1
ATOM 3062 C C . THR A 1 399 ? 29.196 10.668 -15.829 1.00 40.16 399 THR A C 1
ATOM 3064 O O . THR A 1 399 ? 29.635 10.873 -16.956 1.00 40.16 399 THR A O 1
ATOM 3067 N N . MET A 1 400 ? 27.920 10.311 -15.644 1.00 38.38 400 MET A N 1
ATOM 3068 C CA . MET A 1 400 ? 26.973 10.156 -16.762 1.00 38.38 400 MET A CA 1
ATOM 3069 C C . MET A 1 400 ? 26.742 11.437 -17.592 1.00 38.38 400 MET A C 1
ATOM 3071 O O . MET A 1 400 ? 26.099 11.337 -18.626 1.00 38.38 400 MET A O 1
ATOM 3075 N N . SER A 1 401 ? 27.252 12.596 -17.171 1.00 43.88 401 SER A N 1
ATOM 3076 C CA . SER A 1 401 ? 27.384 13.836 -17.950 1.00 43.88 401 SER A CA 1
ATOM 3077 C C . SER A 1 401 ? 28.822 14.043 -18.452 1.00 43.88 401 SER A C 1
ATOM 3079 O O . SER A 1 401 ? 29.086 14.195 -19.644 1.00 43.88 401 SER A O 1
ATOM 3081 N N . ASP A 1 402 ? 29.793 14.024 -17.539 1.00 43.81 402 ASP A N 1
ATOM 3082 C CA . ASP A 1 402 ? 31.150 14.494 -17.836 1.00 43.81 402 ASP A CA 1
ATOM 3083 C C . ASP A 1 402 ? 32.018 13.413 -18.496 1.00 43.81 402 ASP A C 1
ATOM 3085 O O . ASP A 1 402 ? 33.086 13.723 -19.008 1.00 43.81 402 ASP A O 1
ATOM 3089 N N . LEU A 1 403 ? 31.592 12.142 -18.515 1.00 46.12 403 LEU A N 1
ATOM 3090 C CA . LEU A 1 403 ? 32.226 11.079 -19.308 1.00 46.12 403 LEU A CA 1
ATOM 3091 C C . LEU A 1 403 ? 31.953 11.297 -20.800 1.00 46.12 403 LEU A C 1
ATOM 3093 O O . LEU A 1 403 ? 32.819 11.035 -21.632 1.00 46.12 403 LEU A O 1
ATOM 3097 N N . GLU A 1 404 ? 30.792 11.863 -21.124 1.00 54.69 404 GLU A N 1
ATOM 3098 C CA . GLU A 1 404 ? 30.409 12.275 -22.475 1.00 54.69 404 GLU A CA 1
ATOM 3099 C C . GLU A 1 404 ? 31.301 13.433 -22.929 1.00 54.69 404 GLU A C 1
ATOM 3101 O O . GLU A 1 404 ? 31.989 13.352 -23.947 1.00 54.69 404 GLU A O 1
ATOM 3106 N N . LEU A 1 405 ? 31.404 14.460 -22.081 1.00 57.97 405 LEU A N 1
ATOM 3107 C CA . LEU A 1 405 ? 32.315 15.586 -22.277 1.00 57.97 405 LEU A CA 1
ATOM 3108 C C . LEU A 1 405 ? 33.799 15.209 -22.134 1.00 57.97 405 LEU A C 1
ATOM 3110 O O . LEU A 1 405 ? 34.656 15.951 -22.614 1.00 57.97 405 LEU A O 1
ATOM 3114 N N . SER A 1 406 ? 34.149 14.068 -21.530 1.00 61.25 406 SER A N 1
ATOM 3115 C CA . SER A 1 406 ? 35.547 13.618 -21.425 1.00 61.25 406 SER A CA 1
ATOM 3116 C C . SER A 1 406 ? 36.129 13.215 -22.781 1.00 61.25 406 SER A C 1
ATOM 3118 O O . SER A 1 406 ? 37.321 13.405 -23.010 1.00 61.25 406 SER A O 1
ATOM 3120 N N . GLN A 1 407 ? 35.282 12.729 -23.696 1.00 59.84 407 GLN A N 1
ATOM 3121 C CA . GLN A 1 407 ? 35.668 12.321 -25.052 1.00 59.84 407 GLN A CA 1
ATOM 3122 C C . GLN A 1 407 ? 35.637 13.479 -26.066 1.00 59.84 407 GLN A C 1
ATOM 3124 O O . GLN A 1 407 ? 36.031 13.298 -27.221 1.00 59.84 407 GLN A O 1
ATOM 3129 N N . ALA A 1 408 ? 35.184 14.658 -25.636 1.00 75.44 408 ALA A N 1
ATOM 3130 C CA . ALA A 1 408 ? 34.986 15.841 -26.463 1.00 75.44 408 ALA A CA 1
ATOM 3131 C C . ALA A 1 408 ? 36.073 16.905 -26.233 1.00 75.44 408 ALA A C 1
ATOM 3133 O O . ALA A 1 408 ? 36.528 17.127 -25.107 1.00 75.44 408 ALA A O 1
ATOM 3134 N N . CYS A 1 409 ? 36.483 17.601 -27.287 1.00 86.25 409 CYS A N 1
ATOM 3135 C CA . CYS A 1 409 ? 37.423 18.720 -27.216 1.00 86.25 409 CYS A CA 1
ATOM 3136 C C . CYS A 1 409 ? 36.699 20.057 -26.983 1.00 86.25 409 CYS A C 1
ATOM 3138 O O . CYS A 1 409 ? 35.518 20.193 -27.291 1.00 86.25 409 CYS A O 1
ATOM 3140 N N . ALA A 1 410 ? 37.416 21.073 -26.492 1.00 89.50 410 ALA A N 1
ATOM 3141 C CA . ALA A 1 410 ? 36.921 22.448 -26.584 1.00 89.50 410 ALA A CA 1
ATOM 3142 C C . ALA A 1 410 ? 36.751 22.812 -28.071 1.00 89.50 410 ALA A C 1
ATOM 3144 O O . ALA A 1 410 ? 37.654 22.552 -28.874 1.00 89.50 410 ALA A O 1
ATOM 3145 N N . GLY A 1 411 ? 35.588 23.352 -28.425 1.00 89.44 411 GLY A N 1
ATOM 3146 C CA . GLY A 1 411 ? 35.148 23.584 -29.802 1.00 89.44 411 GLY A CA 1
ATOM 3147 C C . GLY A 1 411 ? 34.334 22.444 -30.436 1.00 89.44 411 GLY A C 1
ATOM 3148 O O . GLY A 1 411 ? 33.667 22.668 -31.442 1.00 89.44 411 GLY A O 1
ATOM 3149 N N . ASP A 1 412 ? 34.310 21.238 -29.856 1.00 93.50 412 ASP A N 1
ATOM 3150 C CA . ASP A 1 412 ? 33.387 20.196 -30.330 1.00 93.50 412 ASP A CA 1
ATOM 3151 C C . ASP A 1 412 ? 31.926 20.609 -30.057 1.00 93.50 412 ASP A C 1
ATOM 3153 O O . ASP A 1 412 ? 31.640 21.403 -29.156 1.00 93.50 412 ASP A O 1
ATOM 3157 N N . LEU A 1 413 ? 30.996 20.097 -30.865 1.00 94.81 413 LEU A N 1
ATOM 3158 C CA . LEU A 1 413 ? 29.599 20.535 -30.886 1.00 94.81 413 LEU A CA 1
ATOM 3159 C C . LEU A 1 413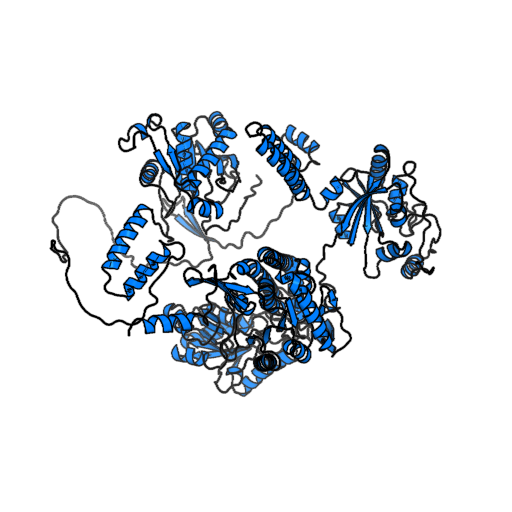 ? 28.673 19.501 -30.245 1.00 94.81 413 LEU A C 1
ATOM 3161 O O . LEU A 1 413 ? 28.870 18.296 -30.402 1.00 94.81 413 LEU A O 1
ATOM 3165 N N . VAL A 1 414 ? 27.614 19.975 -29.591 1.00 93.38 414 VAL A N 1
ATOM 3166 C CA . VAL A 1 414 ? 26.553 19.145 -29.006 1.00 93.38 414 VAL A CA 1
ATOM 3167 C C . VAL A 1 414 ? 25.225 19.483 -29.670 1.00 93.38 414 VAL A C 1
ATOM 3169 O O . VAL A 1 414 ? 24.719 20.591 -29.522 1.00 93.38 414 VAL A O 1
ATOM 3172 N N . PHE A 1 415 ? 24.654 18.528 -30.397 1.00 93.31 415 PHE A N 1
ATOM 3173 C CA . PHE A 1 415 ? 23.348 18.633 -31.044 1.00 93.31 415 PHE A CA 1
ATOM 3174 C C . PHE A 1 415 ? 22.272 17.951 -30.199 1.00 93.31 415 PHE A C 1
ATOM 3176 O O . PHE A 1 415 ? 22.471 16.836 -29.710 1.00 93.31 415 PHE A O 1
ATOM 3183 N N . LEU A 1 416 ? 21.113 18.600 -30.070 1.00 90.88 416 LEU A N 1
ATOM 3184 C CA . LEU A 1 416 ? 19.946 18.048 -29.382 1.00 90.88 416 LEU A CA 1
ATOM 3185 C C . LEU A 1 416 ? 18.856 17.644 -30.371 1.00 90.88 416 LEU A C 1
ATOM 3187 O O . LEU A 1 416 ? 18.584 18.365 -31.334 1.00 90.88 416 LEU A O 1
ATOM 3191 N N . ALA A 1 417 ? 18.218 16.504 -30.100 1.00 85.44 417 ALA A N 1
ATOM 3192 C CA . ALA A 1 417 ? 17.169 15.932 -30.928 1.00 85.44 417 ALA A CA 1
ATOM 3193 C C . ALA A 1 417 ? 15.958 15.428 -30.122 1.00 85.44 417 ALA A C 1
ATOM 3195 O O . ALA A 1 417 ? 16.086 14.901 -29.011 1.00 85.44 417 ALA A O 1
ATOM 3196 N N . LYS A 1 418 ? 14.766 15.583 -30.706 1.00 79.75 418 LYS A N 1
ATOM 3197 C CA . LYS A 1 418 ? 13.473 15.104 -30.186 1.00 79.75 418 LYS A CA 1
ATOM 3198 C C . LYS A 1 418 ? 12.773 14.268 -31.257 1.00 79.75 418 LYS A C 1
ATOM 3200 O O . LYS A 1 418 ? 12.934 14.525 -32.445 1.00 79.75 418 LYS A O 1
ATOM 3205 N N . GLU A 1 419 ? 12.037 13.242 -30.830 1.00 64.62 419 GLU A N 1
ATOM 3206 C CA . GLU A 1 419 ? 11.458 12.245 -31.752 1.00 64.62 419 GLU A CA 1
ATOM 3207 C C . GLU A 1 419 ? 9.932 12.407 -31.900 1.00 64.62 419 GLU A C 1
ATOM 3209 O O . GLU A 1 419 ? 9.438 12.355 -33.020 1.00 64.62 419 GLU A O 1
ATOM 3214 N N . THR A 1 420 ? 9.196 12.727 -30.823 1.00 55.56 420 THR A N 1
ATOM 3215 C CA . THR A 1 420 ? 7.790 13.195 -30.877 1.00 55.56 420 THR A CA 1
ATOM 3216 C C . THR A 1 420 ? 7.401 13.973 -29.615 1.00 55.56 420 THR A C 1
ATOM 3218 O O . THR A 1 420 ? 7.543 13.441 -28.515 1.00 55.56 420 THR A O 1
ATOM 3221 N N . SER A 1 421 ? 6.808 15.163 -29.755 1.00 40.88 421 SER A N 1
ATOM 3222 C CA . SER A 1 421 ? 6.103 15.869 -28.667 1.00 40.88 421 SER A CA 1
ATOM 3223 C C . SER A 1 421 ? 5.008 16.813 -29.203 1.00 40.88 421 SER A C 1
ATOM 3225 O O . SER A 1 421 ? 4.807 16.936 -30.419 1.00 40.88 421 SER A O 1
ATOM 3227 N N . ALA A 1 422 ? 4.261 17.443 -28.288 1.00 41.47 422 ALA A N 1
ATOM 3228 C CA . ALA A 1 422 ? 3.187 18.394 -28.590 1.00 41.47 422 ALA A CA 1
ATOM 3229 C C . ALA A 1 422 ? 3.693 19.682 -29.282 1.00 41.47 422 ALA A C 1
ATOM 3231 O O . ALA A 1 422 ? 4.895 19.885 -29.434 1.00 41.47 422 ALA A O 1
ATOM 3232 N N . CYS A 1 423 ? 2.764 20.538 -29.725 1.00 50.06 423 CYS A N 1
ATOM 3233 C CA . CYS A 1 423 ? 3.059 21.752 -30.493 1.00 50.06 423 CYS A CA 1
ATOM 3234 C C . CYS A 1 423 ? 3.877 22.771 -29.672 1.00 50.06 423 CYS A C 1
ATOM 3236 O O . CYS A 1 423 ? 3.336 23.444 -28.795 1.00 50.06 423 CYS A O 1
ATOM 3238 N N . SER A 1 424 ? 5.177 22.865 -29.957 1.00 66.62 424 SER A N 1
ATOM 3239 C CA . SER A 1 424 ? 6.133 23.765 -29.304 1.00 66.62 424 SER A CA 1
ATOM 3240 C C . SER A 1 424 ? 7.136 24.346 -30.311 1.00 66.62 424 SER A C 1
ATOM 3242 O O . SER A 1 424 ? 7.212 23.905 -31.461 1.00 66.62 424 SER A O 1
ATOM 3244 N N . PHE A 1 425 ? 7.917 25.337 -29.875 1.00 76.25 425 PHE A N 1
ATOM 3245 C CA . PHE A 1 425 ? 8.923 26.025 -30.693 1.00 76.25 425 PHE A CA 1
ATOM 3246 C C . PHE A 1 425 ? 9.973 25.060 -31.267 1.00 76.25 425 PHE A C 1
ATOM 3248 O O . PHE A 1 425 ? 10.274 25.096 -32.457 1.00 76.25 425 PHE A O 1
ATOM 3255 N N . GLU A 1 426 ? 10.465 24.128 -30.447 1.00 77.19 426 GLU A N 1
ATOM 3256 C CA . GLU A 1 426 ? 11.481 23.133 -30.822 1.00 77.19 426 GLU A CA 1
ATOM 3257 C C . GLU A 1 426 ? 10.994 22.241 -31.967 1.00 77.19 426 GLU A C 1
ATOM 3259 O O . GLU A 1 426 ? 11.771 21.843 -32.833 1.00 77.19 426 GLU A O 1
ATOM 3264 N N . ARG A 1 427 ? 9.689 21.951 -31.995 1.00 74.38 427 ARG A N 1
ATOM 3265 C CA . ARG A 1 427 ? 9.064 21.193 -33.074 1.00 74.38 427 ARG A CA 1
ATOM 3266 C C . ARG A 1 427 ? 8.931 22.022 -34.352 1.00 74.38 427 ARG A C 1
ATOM 3268 O O . ARG A 1 427 ? 9.266 21.516 -35.415 1.00 74.38 427 ARG A O 1
ATOM 3275 N N . ALA A 1 428 ? 8.508 23.283 -34.260 1.00 77.12 428 ALA A N 1
ATOM 3276 C CA . ALA A 1 428 ? 8.419 24.170 -35.424 1.00 77.12 428 ALA A CA 1
ATOM 3277 C C . ALA A 1 428 ? 9.788 24.409 -36.098 1.00 77.12 428 ALA A C 1
ATOM 3279 O O . ALA A 1 428 ? 9.850 24.614 -37.310 1.00 77.12 428 ALA A O 1
ATOM 3280 N N . VAL A 1 429 ? 10.877 24.335 -35.323 1.00 81.38 429 VAL A N 1
ATOM 3281 C CA . VAL A 1 429 ? 12.271 24.326 -35.800 1.00 81.38 429 VAL A CA 1
ATOM 3282 C C . VAL A 1 429 ? 12.630 22.980 -36.462 1.00 81.38 429 VAL A C 1
ATOM 3284 O O . VAL A 1 429 ? 13.104 22.959 -37.595 1.00 81.38 429 VAL A O 1
ATOM 3287 N N . SER A 1 430 ? 12.348 21.840 -35.820 1.00 77.12 430 SER A N 1
ATOM 3288 C CA . SER A 1 430 ? 12.584 20.501 -36.398 1.00 77.12 430 SER A CA 1
ATOM 3289 C C . SER A 1 430 ? 11.853 20.259 -37.730 1.00 77.12 430 SER A C 1
ATOM 3291 O O . SER A 1 430 ? 12.454 19.783 -38.702 1.00 77.12 430 SER A O 1
ATOM 3293 N N . ASP A 1 431 ? 10.562 20.602 -37.785 1.00 77.50 431 ASP A N 1
ATOM 3294 C CA . ASP A 1 431 ? 9.675 20.343 -38.926 1.00 77.50 431 ASP A CA 1
ATOM 3295 C C . ASP A 1 431 ? 10.145 21.127 -40.178 1.00 77.50 431 ASP A C 1
ATOM 3297 O O . ASP A 1 431 ? 10.193 20.566 -41.276 1.00 77.50 431 ASP A O 1
ATOM 3301 N N . VAL A 1 432 ? 10.640 22.362 -39.994 1.00 78.00 432 VAL A N 1
ATOM 3302 C CA . VAL A 1 432 ? 11.231 23.251 -41.026 1.00 78.00 432 VAL A CA 1
ATOM 3303 C C . VAL A 1 432 ? 12.353 22.613 -41.849 1.00 78.00 432 VAL A C 1
ATOM 3305 O O . VAL A 1 432 ? 12.521 22.916 -43.033 1.00 78.00 432 VAL A O 1
ATOM 3308 N N . ALA A 1 433 ? 13.146 21.739 -41.228 1.00 75.44 433 ALA A N 1
ATOM 3309 C CA . ALA A 1 433 ? 14.255 21.048 -41.878 1.00 75.44 433 ALA A CA 1
ATOM 3310 C C . ALA A 1 433 ? 13.977 19.552 -42.105 1.00 75.44 433 ALA A C 1
ATOM 3312 O O . ALA A 1 433 ? 14.893 18.834 -42.521 1.00 75.44 433 ALA A O 1
ATOM 3313 N N . SER A 1 434 ? 12.754 19.086 -41.803 1.00 78.44 434 SER A N 1
ATOM 3314 C CA . SER A 1 434 ? 12.362 17.668 -41.754 1.00 78.44 434 SER A CA 1
ATOM 3315 C C . SER A 1 434 ? 13.392 16.811 -41.004 1.00 78.44 434 SER A C 1
ATOM 3317 O O . SER A 1 434 ? 13.870 15.786 -41.492 1.00 78.44 434 SER A O 1
ATOM 3319 N N . SER A 1 435 ? 13.802 17.286 -39.825 1.00 81.62 435 SER A N 1
ATOM 3320 C CA . SER A 1 435 ? 14.961 16.787 -39.082 1.00 81.62 435 SER A CA 1
ATOM 3321 C C . SER A 1 435 ? 14.666 16.746 -37.583 1.00 81.62 435 SER A C 1
ATOM 3323 O O . SER A 1 435 ? 14.111 17.708 -37.069 1.00 81.62 435 SER A O 1
ATOM 3325 N N . PRO A 1 436 ? 15.129 15.727 -36.837 1.00 80.38 436 PRO A N 1
ATOM 3326 C CA . PRO A 1 436 ? 14.903 15.661 -35.395 1.00 80.38 436 PRO A CA 1
ATOM 3327 C C . PRO A 1 436 ? 15.742 16.676 -34.593 1.00 80.38 436 PRO A C 1
ATOM 3329 O O . PRO A 1 436 ? 15.478 16.853 -33.405 1.00 80.38 436 PRO A O 1
ATOM 3332 N N . TYR A 1 437 ? 16.764 17.304 -35.198 1.00 89.31 437 TYR A N 1
ATOM 3333 C CA . TYR A 1 437 ? 17.659 18.265 -34.536 1.00 89.31 437 TYR A CA 1
ATOM 3334 C C . TYR A 1 437 ? 17.073 19.682 -34.502 1.00 89.31 437 TYR A C 1
ATOM 3336 O O . TYR A 1 437 ? 16.884 20.282 -35.564 1.00 89.31 437 TYR A O 1
ATOM 3344 N N . TYR A 1 438 ? 16.903 20.232 -33.295 1.00 88.75 438 TYR A N 1
ATOM 3345 C CA . TYR A 1 438 ? 16.317 21.562 -33.049 1.00 88.75 438 TYR A CA 1
ATOM 3346 C C . TYR A 1 438 ? 17.276 22.568 -32.395 1.00 88.75 438 TYR A C 1
ATOM 3348 O O . TYR A 1 438 ? 17.021 23.770 -32.434 1.00 88.75 438 TYR A O 1
ATOM 3356 N N . HIS A 1 439 ? 18.380 22.107 -31.792 1.00 92.81 439 HIS A N 1
ATOM 3357 C CA . HIS A 1 439 ? 19.306 22.966 -31.040 1.00 92.81 439 HIS A CA 1
ATOM 3358 C C . HIS A 1 439 ? 20.758 22.489 -31.146 1.00 92.81 439 HIS A C 1
ATOM 3360 O O . HIS A 1 439 ? 21.013 21.305 -31.390 1.00 92.81 439 HIS A O 1
ATOM 3366 N N . VAL A 1 440 ? 21.710 23.407 -30.951 1.00 94.94 440 VAL A N 1
ATOM 3367 C CA . VAL A 1 440 ? 23.155 23.120 -30.946 1.00 94.94 440 VAL A CA 1
ATOM 3368 C C . VAL A 1 440 ? 23.908 23.991 -29.933 1.00 94.94 440 VAL A C 1
ATOM 3370 O O . VAL A 1 440 ? 23.581 25.161 -29.747 1.00 94.94 440 VAL A O 1
ATOM 3373 N N . ALA A 1 441 ? 24.935 23.422 -29.305 1.00 96.12 441 ALA A N 1
ATOM 3374 C CA . ALA A 1 441 ? 25.900 24.101 -28.441 1.00 96.12 441 ALA A CA 1
ATOM 3375 C C . ALA A 1 441 ? 27.346 23.817 -28.888 1.00 96.12 441 ALA A C 1
ATOM 3377 O O . ALA A 1 441 ? 27.601 22.827 -29.575 1.00 96.12 441 ALA A O 1
ATOM 3378 N N . ILE A 1 442 ? 28.292 24.652 -28.456 1.00 95.94 442 ILE A N 1
ATOM 3379 C CA . ILE A 1 442 ? 29.743 24.429 -28.550 1.00 95.94 442 ILE A CA 1
ATOM 3380 C C . ILE A 1 442 ? 30.325 24.205 -27.151 1.00 95.94 442 ILE A C 1
ATOM 3382 O O . ILE A 1 442 ? 29.874 24.804 -26.174 1.00 95.94 442 ILE A O 1
ATOM 3386 N N . ILE A 1 443 ? 31.303 23.310 -27.035 1.00 93.81 443 ILE A N 1
ATOM 3387 C CA . ILE A 1 443 ? 31.935 22.961 -25.758 1.00 93.81 443 ILE A CA 1
ATOM 3388 C C . ILE A 1 443 ? 33.025 23.985 -25.427 1.00 93.81 443 ILE A C 1
ATOM 3390 O O . ILE A 1 443 ? 33.986 24.151 -26.183 1.00 93.81 443 ILE A O 1
ATOM 3394 N N . GLY A 1 444 ? 32.873 24.654 -24.285 1.00 91.88 444 GLY A N 1
ATOM 3395 C CA . GLY A 1 444 ? 33.814 25.631 -23.746 1.00 91.88 444 GLY A CA 1
ATOM 3396 C C . GLY A 1 444 ? 35.125 25.019 -23.256 1.00 91.88 444 GLY A C 1
ATOM 3397 O O . GLY A 1 444 ? 35.275 23.800 -23.111 1.00 91.88 444 GLY A O 1
ATOM 3398 N N . ARG A 1 445 ? 36.104 25.884 -22.978 1.00 88.75 445 ARG A N 1
ATOM 3399 C CA . ARG A 1 445 ? 37.426 25.491 -22.457 1.00 88.75 445 ARG A CA 1
ATOM 3400 C C . ARG A 1 445 ? 37.347 24.889 -21.049 1.00 88.75 445 ARG A C 1
ATOM 3402 O O . ARG A 1 445 ? 38.168 24.043 -20.710 1.00 88.75 445 ARG A O 1
ATOM 3409 N N . ASP A 1 446 ? 36.329 25.278 -20.288 1.00 85.44 446 ASP A N 1
ATOM 3410 C CA . ASP A 1 446 ? 35.945 24.802 -18.952 1.00 85.44 446 ASP A CA 1
ATOM 3411 C C . ASP A 1 446 ? 34.991 23.586 -18.971 1.00 85.44 446 ASP A C 1
ATOM 3413 O O . ASP A 1 446 ? 34.472 23.188 -17.931 1.00 85.44 446 ASP A O 1
ATOM 3417 N N . LYS A 1 447 ? 34.736 23.001 -20.153 1.00 84.75 447 LYS A N 1
ATOM 3418 C CA . LYS A 1 447 ? 33.746 21.933 -20.401 1.00 84.75 447 LYS A CA 1
ATOM 3419 C C . LYS A 1 447 ? 32.277 22.327 -20.175 1.00 84.75 447 LYS A C 1
ATOM 3421 O O . LYS A 1 447 ? 31.420 21.447 -20.253 1.00 84.75 447 LYS A O 1
ATOM 3426 N N . ARG A 1 448 ? 31.936 23.604 -19.974 1.00 91.31 448 ARG A N 1
ATOM 3427 C CA . ARG A 1 448 ? 30.533 24.057 -20.019 1.00 91.31 448 ARG A CA 1
ATOM 3428 C C . ARG A 1 448 ? 30.030 24.122 -21.465 1.00 91.31 448 ARG A C 1
ATOM 3430 O O . ARG A 1 448 ? 30.808 24.120 -22.420 1.00 91.31 448 ARG A O 1
ATOM 3437 N N . LEU A 1 449 ? 28.712 24.134 -21.634 1.00 92.88 449 LEU A N 1
ATOM 3438 C CA . LEU A 1 449 ? 28.037 24.209 -22.927 1.00 92.88 449 LEU A CA 1
ATOM 3439 C C . LEU A 1 449 ? 27.611 25.642 -23.224 1.00 92.88 449 LEU A C 1
ATOM 3441 O O . LEU A 1 449 ? 26.874 26.256 -22.450 1.00 92.88 449 LEU A O 1
ATOM 3445 N N . LEU A 1 450 ? 28.074 26.143 -24.365 1.00 96.19 450 LEU A N 1
ATOM 3446 C CA . LEU A 1 450 ? 27.883 27.508 -24.836 1.00 96.19 450 LEU A CA 1
ATOM 3447 C C . LEU A 1 450 ? 26.894 27.498 -25.999 1.00 96.19 450 LEU A C 1
ATOM 3449 O O . LEU A 1 450 ? 27.117 26.829 -27.009 1.00 96.19 450 LEU A O 1
ATOM 3453 N N . HIS A 1 451 ? 25.781 28.210 -25.866 1.00 96.25 451 HIS A N 1
ATOM 3454 C CA . HIS A 1 451 ? 24.721 28.235 -26.879 1.00 96.25 451 HIS A CA 1
ATOM 3455 C C . HIS A 1 451 ? 23.853 29.480 -26.741 1.00 96.25 451 HIS A C 1
ATOM 3457 O O . HIS A 1 451 ? 23.841 30.117 -25.690 1.00 96.25 451 HIS A O 1
ATOM 3463 N N . ALA A 1 452 ? 23.109 29.812 -27.797 1.00 94.06 452 ALA A N 1
ATOM 3464 C CA . ALA A 1 452 ? 22.133 30.895 -27.772 1.00 94.06 452 ALA A CA 1
ATOM 3465 C C . ALA A 1 452 ? 20.706 30.352 -27.624 1.00 94.06 452 ALA A C 1
ATOM 3467 O O . ALA A 1 452 ? 20.231 29.582 -28.460 1.00 94.06 452 ALA A O 1
ATOM 3468 N N . SER A 1 453 ? 20.028 30.796 -26.571 1.00 89.94 453 SER A N 1
ATOM 3469 C CA . SER A 1 453 ? 18.665 30.429 -26.173 1.00 89.94 453 SER A CA 1
ATOM 3470 C C . SER A 1 453 ? 17.746 31.646 -26.192 1.00 89.94 453 SER A C 1
ATOM 3472 O O . SER A 1 453 ? 18.234 32.771 -26.224 1.00 89.94 453 SER A O 1
ATOM 3474 N N . THR A 1 454 ? 16.433 31.464 -26.031 1.00 85.06 454 THR A N 1
ATOM 3475 C CA . THR A 1 454 ? 15.483 32.579 -25.824 1.00 85.06 454 THR A CA 1
ATOM 3476 C C . THR A 1 454 ? 15.809 33.465 -24.610 1.00 85.06 454 THR A C 1
ATOM 3478 O O . THR A 1 454 ? 15.286 34.572 -24.511 1.00 85.06 454 THR A O 1
ATOM 3481 N N . ARG A 1 455 ? 16.698 33.017 -23.709 1.00 87.06 455 ARG A N 1
ATOM 3482 C CA . ARG A 1 455 ? 17.233 33.771 -22.559 1.00 87.06 455 ARG A CA 1
ATOM 3483 C C . ARG A 1 455 ? 18.566 34.484 -22.861 1.00 87.06 455 ARG A C 1
ATOM 3485 O O . ARG A 1 455 ? 19.191 35.006 -21.944 1.00 87.06 455 ARG A O 1
ATOM 3492 N N . GLY A 1 456 ? 19.002 34.499 -24.123 1.00 90.56 456 GLY A N 1
ATOM 3493 C CA . GLY A 1 456 ? 20.313 34.976 -24.572 1.00 90.56 456 GLY A CA 1
ATOM 3494 C C . GLY A 1 456 ? 21.352 33.858 -24.708 1.00 90.56 456 GLY A C 1
ATOM 3495 O O . GLY A 1 456 ? 21.031 32.666 -24.638 1.00 90.56 456 GLY A O 1
ATOM 3496 N N . VAL A 1 457 ? 22.610 34.242 -24.923 1.00 95.50 457 VAL A N 1
ATOM 3497 C CA . VAL A 1 457 ? 23.762 33.329 -24.964 1.00 95.50 457 VAL A CA 1
ATOM 3498 C C . VAL A 1 457 ? 24.157 32.921 -23.545 1.00 95.50 457 VAL A C 1
ATOM 3500 O O . VAL A 1 457 ? 24.432 33.776 -22.704 1.00 95.50 457 VAL A O 1
ATOM 3503 N N . LEU A 1 458 ? 24.204 31.618 -23.274 1.00 94.31 458 LEU A N 1
ATOM 3504 C CA . LEU A 1 458 ? 24.431 31.047 -21.945 1.00 94.31 458 LEU A CA 1
ATOM 3505 C C . LEU A 1 458 ? 25.705 30.191 -21.901 1.00 94.31 458 LEU A C 1
ATOM 3507 O O . LEU A 1 458 ? 26.125 29.646 -22.918 1.00 94.31 458 LEU A O 1
ATOM 3511 N N . SER A 1 459 ? 26.261 30.022 -20.697 1.00 95.00 459 SER A N 1
ATOM 3512 C CA . SER A 1 459 ? 27.233 28.972 -20.360 1.00 95.00 459 SER A CA 1
ATOM 3513 C C . SER A 1 459 ? 26.629 28.072 -19.282 1.00 95.00 459 SER A C 1
ATOM 3515 O O . SER A 1 459 ? 26.428 28.517 -18.149 1.00 95.00 459 SER A O 1
ATOM 3517 N N . GLN A 1 460 ? 26.317 26.820 -19.620 1.00 87.69 460 GLN A N 1
ATOM 3518 C CA . GLN A 1 460 ? 25.608 25.877 -18.744 1.00 87.69 460 GLN A CA 1
ATOM 3519 C C . GLN A 1 460 ? 26.410 24.606 -18.460 1.00 87.69 460 GLN A C 1
ATOM 3521 O O . GLN A 1 460 ? 27.203 24.160 -19.286 1.00 87.69 460 GLN A O 1
ATOM 3526 N N . SER A 1 461 ? 26.190 23.984 -17.300 1.00 84.06 461 SER A N 1
ATOM 3527 C CA . SER A 1 461 ? 26.614 22.595 -17.102 1.00 84.06 461 SER A CA 1
ATOM 3528 C C . SER A 1 461 ? 25.805 21.665 -18.015 1.00 84.06 461 SER A C 1
ATOM 3530 O O . SER A 1 461 ? 24.703 22.002 -18.454 1.00 84.06 461 SER A O 1
ATOM 3532 N N . MET A 1 462 ? 26.333 20.471 -18.296 1.00 78.62 462 MET A N 1
ATOM 3533 C CA . MET A 1 462 ? 25.595 19.456 -19.058 1.00 78.62 462 MET A CA 1
ATOM 3534 C C . MET A 1 462 ? 24.251 19.121 -18.393 1.00 78.62 462 MET A C 1
ATOM 3536 O O . MET A 1 462 ? 23.257 18.940 -19.087 1.00 78.62 462 MET A O 1
ATOM 3540 N N . GLU A 1 463 ? 24.181 19.092 -17.058 1.00 69.44 463 GLU A N 1
ATOM 3541 C CA . GLU A 1 463 ? 22.914 18.850 -16.363 1.00 69.44 463 GLU A CA 1
ATOM 3542 C C . GLU A 1 463 ? 21.931 20.028 -16.488 1.00 69.44 463 GLU A C 1
ATOM 3544 O O . GLU A 1 463 ? 20.768 19.800 -16.813 1.00 69.44 463 GLU A O 1
ATOM 3549 N N . GLU A 1 464 ? 22.380 21.275 -16.300 1.00 75.44 464 GLU A N 1
ATOM 3550 C CA . GLU A 1 464 ? 21.546 22.472 -16.518 1.00 75.44 464 GLU A CA 1
ATOM 3551 C C . GLU A 1 464 ? 20.949 22.486 -17.936 1.00 75.44 464 GLU A C 1
ATOM 3553 O O . GLU A 1 464 ? 19.754 22.714 -18.108 1.00 75.44 464 GLU A O 1
ATOM 3558 N N . PHE A 1 465 ? 21.776 22.192 -18.943 1.00 81.06 465 PHE A N 1
ATOM 3559 C CA . PHE A 1 465 ? 21.387 22.155 -20.351 1.00 81.06 465 PHE A CA 1
ATOM 3560 C C . PHE A 1 465 ? 20.398 21.016 -20.652 1.00 81.06 465 PHE A C 1
ATOM 3562 O O . PHE A 1 465 ? 19.340 21.243 -21.237 1.00 81.06 465 PHE A O 1
ATOM 3569 N N . LEU A 1 466 ? 20.689 19.785 -20.223 1.00 77.31 466 LEU A N 1
ATOM 3570 C CA . LEU A 1 466 ? 19.806 18.645 -20.489 1.00 77.31 466 LEU A CA 1
ATOM 3571 C C . LEU A 1 466 ? 18.467 18.737 -19.740 1.00 77.31 466 LEU A C 1
ATOM 3573 O O . LEU A 1 466 ? 17.449 18.308 -20.284 1.00 77.31 466 LEU A O 1
ATOM 3577 N N . ASN A 1 467 ? 18.450 19.319 -18.537 1.00 68.38 467 ASN A N 1
ATOM 3578 C CA . ASN A 1 467 ? 17.220 19.542 -17.774 1.00 68.38 467 ASN A CA 1
ATOM 3579 C C . ASN A 1 467 ? 16.367 20.699 -18.339 1.00 68.38 467 ASN A C 1
ATOM 3581 O O . ASN A 1 467 ? 15.154 20.674 -18.164 1.00 68.38 467 ASN A O 1
ATOM 3585 N N . GLU A 1 468 ? 16.956 21.698 -19.013 1.00 77.19 468 GLU A N 1
ATOM 3586 C CA . GLU A 1 468 ? 16.200 22.795 -19.647 1.00 77.19 468 GLU A CA 1
ATOM 3587 C C . GLU A 1 468 ? 15.595 22.395 -21.001 1.00 77.19 468 GLU A C 1
ATOM 3589 O O . GLU A 1 468 ? 14.443 22.721 -21.281 1.00 77.19 468 GLU A O 1
ATOM 3594 N N . TYR A 1 469 ? 16.352 21.690 -21.851 1.00 76.88 469 TYR A N 1
ATOM 3595 C CA . TYR A 1 469 ? 15.926 21.405 -23.229 1.00 76.88 469 TYR A CA 1
ATOM 3596 C C . TYR A 1 469 ? 15.219 20.052 -23.409 1.00 76.88 469 TYR A C 1
ATOM 3598 O O . TYR A 1 469 ? 14.658 19.816 -24.484 1.00 76.88 469 TYR A O 1
ATOM 3606 N N . GLU A 1 470 ? 15.229 19.180 -22.393 1.00 72.44 470 GLU A N 1
ATOM 3607 C CA . GLU A 1 470 ? 14.575 17.855 -22.338 1.00 72.44 470 GLU A CA 1
ATOM 3608 C C . GLU A 1 470 ? 14.734 16.976 -23.613 1.00 72.44 470 GLU A C 1
ATOM 3610 O O . GLU A 1 470 ? 13.742 16.473 -24.151 1.00 72.44 470 GLU A O 1
ATOM 3615 N N . PRO A 1 471 ? 15.944 16.805 -24.180 1.00 77.25 471 PRO A N 1
ATOM 3616 C CA . PRO A 1 471 ? 16.131 16.086 -25.443 1.00 77.25 471 PRO A CA 1
ATOM 3617 C C . PRO A 1 471 ? 15.841 14.582 -25.324 1.00 77.25 471 PRO A C 1
ATOM 3619 O O . PRO A 1 471 ? 16.228 13.930 -24.358 1.00 77.25 471 PRO A O 1
ATOM 3622 N N . HIS A 1 472 ? 15.251 13.987 -26.367 1.00 73.19 472 HIS A N 1
ATOM 3623 C CA . HIS A 1 472 ? 15.133 12.523 -26.460 1.00 73.19 472 HIS A CA 1
ATOM 3624 C C . HIS A 1 472 ? 16.486 11.884 -26.796 1.00 73.19 472 HIS A C 1
ATOM 3626 O O . HIS A 1 472 ? 16.779 10.772 -26.352 1.00 73.19 472 HIS A O 1
ATOM 3632 N N . ARG A 1 473 ? 17.311 12.586 -27.584 1.00 82.06 473 ARG A N 1
ATOM 3633 C CA . ARG A 1 473 ? 18.638 12.147 -28.014 1.00 82.06 473 ARG A CA 1
ATOM 3634 C C . ARG A 1 473 ? 19.611 13.327 -28.044 1.00 82.06 473 ARG A C 1
ATOM 3636 O O . ARG A 1 473 ? 19.252 14.416 -28.484 1.00 82.06 473 ARG A O 1
ATOM 3643 N N . MET A 1 474 ? 20.841 13.099 -27.601 1.00 88.38 474 MET A N 1
ATOM 3644 C CA . MET A 1 474 ? 21.965 14.027 -27.730 1.00 88.38 474 MET A CA 1
ATOM 3645 C C . MET A 1 474 ? 23.051 13.408 -28.606 1.00 88.38 474 MET A C 1
ATOM 3647 O O . MET A 1 474 ? 23.283 12.197 -28.572 1.00 88.38 474 MET A O 1
ATOM 3651 N N . GLU A 1 475 ? 23.727 14.253 -29.376 1.00 89.88 475 GLU A N 1
ATOM 3652 C CA . GLU A 1 475 ? 24.843 13.882 -30.236 1.00 89.88 475 GLU A CA 1
ATOM 3653 C C . GLU A 1 475 ? 26.023 14.837 -30.041 1.00 89.88 475 GLU A C 1
ATOM 3655 O O . GLU A 1 475 ? 25.912 16.025 -30.331 1.00 89.88 475 GLU A O 1
ATOM 3660 N N . ILE A 1 476 ? 27.162 14.314 -29.584 1.00 90.19 476 ILE A N 1
ATOM 3661 C CA . ILE A 1 476 ? 28.428 15.048 -29.525 1.00 90.19 476 ILE A CA 1
ATOM 3662 C C . ILE A 1 476 ? 29.221 14.742 -30.797 1.00 90.19 476 ILE A C 1
ATOM 3664 O O . ILE A 1 476 ? 29.464 13.575 -31.124 1.00 90.19 476 ILE A O 1
ATOM 3668 N N . VAL A 1 477 ? 29.638 15.786 -31.513 1.00 90.38 477 VAL A N 1
ATOM 3669 C CA . VAL A 1 477 ? 30.351 15.684 -32.792 1.00 90.38 477 VAL A CA 1
ATOM 3670 C C . VAL A 1 477 ? 31.591 16.572 -32.825 1.00 90.38 477 VAL A C 1
ATOM 3672 O O . VAL A 1 477 ? 31.630 17.663 -32.263 1.00 90.38 477 VAL A O 1
ATOM 3675 N N . HIS A 1 478 ? 32.616 16.091 -33.512 1.00 92.31 478 HIS A N 1
ATOM 3676 C CA . HIS A 1 478 ? 33.935 16.700 -33.585 1.00 92.31 478 HIS A CA 1
ATOM 3677 C C . HIS A 1 478 ? 34.109 17.483 -34.873 1.00 92.31 478 HIS A C 1
ATOM 3679 O O . HIS A 1 478 ? 33.824 16.964 -35.953 1.00 92.31 478 HIS A O 1
ATOM 3685 N N . VAL A 1 479 ? 34.632 18.702 -34.768 1.00 92.44 479 VAL A N 1
ATOM 3686 C CA . VAL A 1 479 ? 34.891 19.544 -35.938 1.00 92.44 479 VAL A CA 1
ATOM 3687 C C . VAL A 1 479 ? 36.260 19.198 -36.533 1.00 92.44 479 VAL A C 1
ATOM 3689 O O . VAL A 1 479 ? 37.272 19.203 -35.829 1.00 92.44 479 VAL A O 1
ATOM 3692 N N . LYS A 1 480 ? 36.319 18.915 -37.841 1.00 90.62 480 LYS A N 1
ATOM 3693 C CA . LYS A 1 480 ? 37.558 18.673 -38.607 1.00 90.62 480 LYS A CA 1
ATOM 3694 C C . LYS A 1 480 ? 38.314 19.981 -38.848 1.00 90.62 480 LYS A C 1
ATOM 3696 O O . LYS A 1 480 ? 38.389 20.476 -39.968 1.00 90.62 480 LYS A O 1
ATOM 3701 N N . ALA A 1 481 ? 38.862 20.537 -37.775 1.00 89.12 481 ALA A N 1
ATOM 3702 C CA . ALA A 1 481 ? 39.562 21.813 -37.763 1.00 89.12 481 ALA A CA 1
ATOM 3703 C C . ALA A 1 481 ? 40.864 21.734 -36.948 1.00 89.12 481 ALA A C 1
ATOM 3705 O O . ALA A 1 481 ? 40.955 20.922 -36.019 1.00 89.12 481 ALA A O 1
ATOM 3706 N N . PRO A 1 482 ? 41.863 22.591 -37.235 1.00 90.50 482 PRO A N 1
ATOM 3707 C CA . PRO A 1 482 ? 43.065 22.697 -36.416 1.00 90.50 482 PRO A CA 1
ATOM 3708 C C . PRO A 1 482 ? 42.731 22.972 -34.945 1.00 90.50 482 PRO A C 1
ATOM 3710 O O . PRO A 1 482 ? 41.865 23.788 -34.638 1.00 90.50 482 PRO A O 1
ATOM 3713 N N . GLU A 1 483 ? 43.474 22.355 -34.023 1.00 86.06 483 GLU A N 1
ATOM 3714 C CA . GLU A 1 483 ? 43.291 22.522 -32.569 1.00 86.06 483 GLU A CA 1
ATOM 3715 C C . GLU A 1 483 ? 43.277 23.985 -32.108 1.00 86.06 483 GLU A C 1
ATOM 3717 O O . GLU A 1 483 ? 42.581 24.320 -31.153 1.00 86.06 483 GLU A O 1
ATOM 3722 N N . LYS A 1 484 ? 44.010 24.868 -32.800 1.00 89.69 484 LYS A N 1
ATOM 3723 C CA . LYS A 1 484 ? 43.958 26.310 -32.546 1.00 89.69 484 LYS A CA 1
ATOM 3724 C C . LYS A 1 484 ? 42.568 26.881 -32.856 1.00 89.69 484 LYS A C 1
ATOM 3726 O O . LYS A 1 484 ? 41.944 27.438 -31.966 1.00 89.69 484 LYS A O 1
ATOM 3731 N N . ALA A 1 485 ? 42.052 26.658 -34.067 1.00 90.50 485 ALA A N 1
ATOM 3732 C CA . ALA A 1 485 ? 40.752 27.172 -34.501 1.00 90.50 485 ALA A CA 1
ATOM 3733 C C . ALA A 1 485 ? 39.599 26.722 -33.590 1.00 90.50 485 ALA A C 1
ATOM 3735 O O . ALA A 1 485 ? 38.706 27.505 -33.303 1.00 90.50 485 ALA A O 1
ATOM 3736 N N . LYS A 1 486 ? 39.637 25.486 -33.074 1.00 91.94 486 LYS A N 1
ATOM 3737 C CA . LYS A 1 486 ? 38.607 24.985 -32.145 1.00 91.94 486 LYS A CA 1
ATOM 3738 C C . LYS A 1 486 ? 38.646 25.673 -30.772 1.00 91.94 486 LYS A C 1
ATOM 3740 O O . LYS A 1 486 ? 37.602 25.920 -30.178 1.00 91.94 486 LYS A O 1
ATOM 3745 N N . ARG A 1 487 ? 39.839 26.038 -30.288 1.00 90.69 487 ARG A N 1
ATOM 3746 C CA . ARG A 1 487 ? 40.016 26.829 -29.054 1.00 90.69 487 ARG A CA 1
ATOM 3747 C C . ARG A 1 487 ? 39.654 28.295 -29.259 1.00 90.69 487 ARG A C 1
ATOM 3749 O O . ARG A 1 487 ? 39.052 28.880 -28.365 1.00 90.69 487 ARG A O 1
ATOM 3756 N N . ASP A 1 488 ? 40.003 28.853 -30.416 1.00 93.00 488 ASP A N 1
ATOM 3757 C CA . ASP A 1 488 ? 39.646 30.214 -30.816 1.00 93.00 488 ASP A CA 1
ATOM 3758 C C . ASP A 1 488 ? 38.103 30.330 -30.923 1.00 93.00 488 ASP A C 1
ATOM 3760 O O . ASP A 1 488 ? 37.524 31.255 -30.357 1.00 93.00 488 ASP A O 1
ATOM 3764 N N . ALA A 1 489 ? 37.423 29.327 -31.499 1.00 94.06 489 ALA A N 1
ATOM 3765 C CA . ALA A 1 489 ? 35.959 29.227 -31.568 1.00 94.06 489 ALA A CA 1
ATOM 3766 C C . ALA A 1 489 ? 35.281 29.090 -30.193 1.00 94.06 489 ALA A C 1
ATOM 3768 O O . ALA A 1 489 ? 34.309 29.789 -29.903 1.00 94.06 489 ALA A O 1
ATOM 3769 N N . ALA A 1 490 ? 35.806 28.231 -29.311 1.00 93.31 490 ALA A N 1
ATOM 3770 C CA . ALA A 1 490 ? 35.314 28.130 -27.936 1.00 93.31 490 ALA A CA 1
ATOM 3771 C C . ALA A 1 490 ? 35.466 29.468 -27.187 1.00 93.31 490 ALA A C 1
ATOM 3773 O O . ALA A 1 490 ? 34.508 29.951 -26.589 1.00 93.31 490 ALA A O 1
ATOM 3774 N N . ALA A 1 491 ? 36.630 30.120 -27.290 1.00 94.38 491 ALA A N 1
ATOM 3775 C CA . ALA A 1 491 ? 36.882 31.420 -26.670 1.00 94.38 491 ALA A CA 1
ATOM 3776 C C . ALA A 1 491 ? 36.000 32.544 -27.251 1.00 94.38 491 ALA A C 1
ATOM 3778 O O . ALA A 1 491 ? 35.582 33.433 -26.508 1.00 94.38 491 ALA A O 1
ATOM 3779 N N . PHE A 1 492 ? 35.673 32.495 -28.548 1.00 95.62 492 PHE A N 1
ATOM 3780 C CA . PHE A 1 492 ? 34.689 33.393 -29.150 1.00 95.62 492 PHE A CA 1
ATOM 3781 C C . PHE A 1 492 ? 33.309 33.202 -28.510 1.00 95.62 492 PHE A C 1
ATOM 3783 O O . PHE A 1 492 ? 32.727 34.175 -28.034 1.00 95.62 492 PHE A O 1
ATOM 3790 N N . ALA A 1 493 ? 32.807 31.966 -28.431 1.00 94.75 493 ALA A N 1
ATOM 3791 C CA . ALA A 1 493 ? 31.497 31.681 -27.844 1.00 94.75 493 ALA A CA 1
ATOM 3792 C C . ALA A 1 493 ? 31.428 32.044 -26.348 1.00 94.75 493 ALA A C 1
ATOM 3794 O O . ALA A 1 493 ? 30.421 32.590 -25.902 1.00 94.75 493 ALA A O 1
ATOM 3795 N N . GLU A 1 494 ? 32.515 31.842 -25.593 1.00 94.94 494 GLU A N 1
ATOM 3796 C CA . GLU A 1 494 ? 32.665 32.341 -24.217 1.00 94.94 494 GLU A CA 1
ATOM 3797 C C . GLU A 1 494 ? 32.561 33.876 -24.149 1.00 94.94 494 GLU A C 1
ATOM 3799 O O . GLU A 1 494 ? 31.856 34.402 -23.290 1.00 94.94 494 GLU A O 1
ATOM 3804 N N . SER A 1 495 ? 33.188 34.609 -25.079 1.00 95.31 495 SER A N 1
ATOM 3805 C CA . SER A 1 495 ? 33.120 36.083 -25.123 1.00 95.31 495 SER A CA 1
ATOM 3806 C C . SER A 1 495 ? 31.731 36.653 -25.450 1.00 95.31 495 SER A C 1
ATOM 3808 O O . SER A 1 495 ? 31.495 37.841 -25.236 1.00 95.31 495 SER A O 1
ATOM 3810 N N . LYS A 1 496 ? 30.813 35.818 -25.955 1.00 95.75 496 LYS A N 1
ATOM 3811 C CA . LYS A 1 496 ? 29.443 36.197 -26.333 1.00 95.75 496 LYS A CA 1
ATOM 3812 C C . LYS A 1 496 ? 28.391 35.843 -25.276 1.00 95.75 496 LYS A C 1
ATOM 3814 O O . LYS A 1 496 ? 27.225 36.179 -25.464 1.00 95.75 496 LYS A O 1
ATOM 3819 N N . VAL A 1 497 ? 28.768 35.203 -24.164 1.00 94.75 497 VAL A N 1
ATOM 3820 C CA . VAL A 1 497 ? 27.850 34.894 -23.052 1.00 94.75 497 VAL A CA 1
ATOM 3821 C C . VAL A 1 497 ? 27.227 36.181 -22.497 1.00 94.75 497 VAL A C 1
ATOM 3823 O O . VAL A 1 497 ? 27.917 37.164 -22.243 1.00 94.75 497 VAL A O 1
ATOM 3826 N N . GLY A 1 498 ? 25.905 36.172 -22.317 1.00 91.75 498 GLY A N 1
ATOM 3827 C CA . GLY A 1 498 ? 25.105 37.330 -21.915 1.00 91.75 498 GLY A CA 1
ATOM 3828 C C . GLY A 1 498 ? 24.538 38.164 -23.072 1.00 91.75 498 GLY A C 1
ATOM 3829 O O . GLY A 1 498 ? 23.724 39.048 -22.814 1.00 91.75 498 GLY A O 1
ATOM 3830 N N . MET A 1 499 ? 24.904 37.899 -24.334 1.00 94.50 499 MET A N 1
ATOM 3831 C CA . MET A 1 499 ? 24.315 38.620 -25.472 1.00 94.50 499 MET A CA 1
ATOM 3832 C C . MET A 1 499 ? 22.868 38.170 -25.777 1.00 94.50 499 MET A C 1
ATOM 3834 O O . MET A 1 499 ? 22.531 37.006 -25.536 1.00 94.50 499 MET A O 1
ATOM 3838 N N . PRO A 1 500 ? 22.002 39.055 -26.313 1.00 92.00 500 PRO A N 1
ATOM 3839 C CA . PRO A 1 500 ? 20.616 38.736 -26.665 1.00 92.00 500 PRO A CA 1
ATOM 3840 C C . PRO A 1 500 ? 20.425 37.573 -27.653 1.00 92.00 500 PRO A C 1
ATOM 3842 O O . PRO A 1 500 ? 21.309 37.212 -28.433 1.00 92.00 500 PRO A O 1
ATOM 3845 N N . TYR A 1 501 ? 19.210 37.023 -27.661 1.00 93.12 501 TYR A N 1
ATOM 3846 C CA . TYR A 1 501 ? 18.762 36.048 -28.658 1.00 93.12 501 TYR A CA 1
ATOM 3847 C C . TYR A 1 501 ? 18.363 36.726 -29.969 1.00 93.12 501 TYR A C 1
ATOM 3849 O O . TYR A 1 501 ? 17.726 37.780 -29.939 1.00 93.12 501 TYR A O 1
ATOM 3857 N N . ASN A 1 502 ? 18.681 36.106 -31.107 1.00 90.56 502 ASN A N 1
ATOM 3858 C CA . ASN A 1 502 ? 18.180 36.540 -32.412 1.00 90.56 502 ASN A CA 1
ATOM 3859 C C . ASN A 1 502 ? 16.760 35.986 -32.633 1.00 90.56 502 ASN A C 1
ATOM 3861 O O . ASN A 1 502 ? 16.568 34.959 -33.282 1.00 90.56 502 ASN A O 1
ATOM 3865 N N . ASP A 1 503 ? 15.766 36.662 -32.054 1.00 86.31 503 ASP A N 1
ATOM 3866 C CA . ASP A 1 503 ? 14.350 36.262 -32.051 1.00 86.31 503 ASP A CA 1
ATOM 3867 C C . ASP A 1 503 ? 13.624 36.445 -33.396 1.00 86.31 503 ASP A C 1
ATOM 3869 O O . ASP A 1 503 ? 12.449 36.112 -33.510 1.00 86.31 503 ASP A O 1
ATOM 3873 N N . ILE A 1 504 ? 14.311 36.971 -34.410 1.00 86.62 504 ILE A N 1
ATOM 3874 C CA . ILE A 1 504 ? 13.816 37.136 -35.787 1.00 86.62 504 ILE A CA 1
ATOM 3875 C C . ILE A 1 504 ? 14.751 36.489 -36.825 1.00 86.62 504 ILE A C 1
ATOM 3877 O O . ILE A 1 504 ? 14.581 36.682 -38.024 1.00 86.62 504 ILE A O 1
ATOM 3881 N N . PHE A 1 505 ? 15.726 35.694 -36.362 1.00 86.62 505 PHE A N 1
ATOM 3882 C CA . PHE A 1 505 ? 16.625 34.848 -37.160 1.00 86.62 505 PHE A CA 1
ATOM 3883 C C . PHE A 1 505 ? 17.456 35.563 -38.249 1.00 86.62 505 PHE A C 1
ATOM 3885 O O . PHE A 1 505 ? 18.007 34.899 -39.127 1.00 86.62 505 PHE A O 1
ATOM 3892 N N . THR A 1 506 ? 17.608 36.892 -38.193 1.00 84.69 506 THR A N 1
ATOM 3893 C CA . THR A 1 506 ? 18.234 37.676 -39.278 1.00 84.69 506 THR A CA 1
ATOM 3894 C C . THR A 1 506 ? 19.678 37.241 -39.583 1.00 84.69 506 THR A C 1
ATOM 3896 O O . THR A 1 506 ? 20.436 36.968 -38.643 1.00 84.69 506 THR A O 1
ATOM 3899 N N . PRO A 1 507 ? 20.124 37.239 -40.859 1.00 81.56 507 PRO A N 1
ATOM 3900 C CA . PRO A 1 507 ? 21.521 36.955 -41.213 1.00 81.56 507 PRO A CA 1
ATOM 3901 C C . PRO A 1 507 ? 22.516 37.910 -40.541 1.00 81.56 507 PRO A C 1
ATOM 3903 O O . PRO A 1 507 ? 23.580 37.487 -40.096 1.00 81.56 507 PRO A O 1
ATOM 3906 N N . ASN A 1 508 ? 22.133 39.182 -40.397 1.00 84.50 508 ASN A N 1
ATOM 3907 C CA . ASN A 1 508 ? 22.967 40.241 -39.824 1.00 84.50 508 ASN A CA 1
ATOM 3908 C C . ASN A 1 508 ? 23.127 40.162 -38.294 1.00 84.50 508 ASN A C 1
ATOM 3910 O O . ASN A 1 508 ? 23.707 41.078 -37.717 1.00 84.50 508 ASN A O 1
ATOM 3914 N N . ARG A 1 509 ? 22.631 39.099 -37.636 1.00 89.81 509 ARG A N 1
ATOM 3915 C CA . ARG A 1 509 ? 22.744 38.883 -36.179 1.00 89.81 509 ARG A CA 1
ATOM 3916 C C . ARG A 1 509 ? 22.089 39.993 -35.347 1.00 89.81 509 ARG A C 1
ATOM 3918 O O . ARG A 1 509 ? 22.594 40.374 -34.295 1.00 89.81 509 ARG A O 1
ATOM 3925 N N . ILE A 1 510 ? 20.957 40.523 -35.808 1.00 88.38 510 ILE A N 1
ATOM 3926 C CA . ILE A 1 510 ? 20.223 41.612 -35.147 1.00 88.38 510 ILE A CA 1
ATOM 3927 C C . ILE A 1 510 ? 18.821 41.142 -34.740 1.00 88.38 510 ILE A C 1
ATOM 3929 O O . ILE A 1 510 ? 18.077 40.618 -35.571 1.00 88.38 510 ILE A O 1
ATOM 3933 N N . ASN A 1 511 ? 18.467 41.346 -33.469 1.00 89.19 511 ASN A N 1
ATOM 3934 C CA . ASN A 1 511 ? 17.161 40.980 -32.917 1.00 89.19 511 ASN A CA 1
ATOM 3935 C C . ASN A 1 511 ? 16.078 42.029 -33.228 1.00 89.19 511 ASN A C 1
ATOM 3937 O O . ASN A 1 511 ? 16.362 43.107 -33.756 1.00 89.19 511 ASN A O 1
ATOM 3941 N N . SER A 1 512 ? 14.833 41.752 -32.837 1.00 86.12 512 SER A N 1
ATOM 3942 C CA . SER A 1 512 ? 13.689 42.664 -33.002 1.00 86.12 512 SER A CA 1
ATOM 3943 C C . SER A 1 512 ? 13.847 44.033 -32.316 1.00 86.12 512 SER A C 1
ATOM 3945 O O . SER A 1 512 ? 13.078 44.951 -32.597 1.00 86.12 512 SER A O 1
ATOM 3947 N N . GLN A 1 513 ? 14.856 44.200 -31.453 1.00 85.81 513 GLN A N 1
ATOM 3948 C CA . GLN A 1 513 ? 15.175 45.436 -30.729 1.00 85.81 513 GLN A CA 1
ATOM 3949 C C . GLN A 1 513 ? 16.407 46.172 -31.294 1.00 85.81 513 GLN A C 1
ATOM 3951 O O . GLN A 1 513 ? 16.855 47.155 -30.704 1.00 85.81 513 GLN A O 1
ATOM 3956 N N . GLY A 1 514 ? 16.969 45.723 -32.423 1.00 85.88 514 GLY A N 1
ATOM 3957 C CA . GLY A 1 514 ? 18.128 46.361 -33.060 1.00 85.88 514 GLY A CA 1
ATOM 3958 C C . GLY A 1 514 ? 19.481 46.048 -32.405 1.00 85.88 514 GLY A C 1
ATOM 3959 O O . GLY A 1 514 ? 20.462 46.734 -32.683 1.00 85.88 514 GLY A O 1
ATOM 3960 N N . GLN A 1 515 ? 19.552 45.040 -31.532 1.00 90.12 515 GLN A N 1
ATOM 3961 C CA . GLN A 1 515 ? 20.760 44.660 -30.793 1.00 90.12 515 GLN A CA 1
ATOM 3962 C C . GLN A 1 515 ? 21.506 43.508 -31.479 1.00 90.12 515 GLN A C 1
ATOM 3964 O O . GLN A 1 515 ? 20.873 42.601 -32.021 1.00 90.12 515 GLN A O 1
ATOM 3969 N N . GLU A 1 516 ? 22.842 43.495 -31.382 1.00 92.69 516 GLU A N 1
ATOM 3970 C CA . GLU A 1 516 ? 23.650 42.321 -31.747 1.00 92.69 516 GLU A CA 1
ATOM 3971 C C . GLU A 1 516 ? 23.214 41.106 -30.910 1.00 92.69 516 GLU A C 1
ATOM 3973 O O . GLU A 1 516 ? 23.031 41.199 -29.695 1.00 92.69 516 GLU A O 1
ATOM 3978 N N . SER A 1 517 ? 23.002 39.972 -31.573 1.00 93.31 517 SER A N 1
ATOM 3979 C CA . SER A 1 517 ? 22.269 38.834 -31.030 1.00 93.31 517 SER A CA 1
ATOM 3980 C C . SER A 1 517 ? 22.546 37.547 -31.808 1.00 93.31 517 SER A C 1
ATOM 3982 O O . SER A 1 517 ? 22.933 37.585 -32.974 1.00 93.31 517 SER A O 1
ATOM 3984 N N . TYR A 1 518 ? 22.315 36.388 -31.192 1.00 93.69 518 TYR A N 1
ATOM 3985 C CA . TYR A 1 518 ? 22.630 35.100 -31.816 1.00 93.69 518 TYR A CA 1
ATOM 3986 C C . TYR A 1 518 ? 21.460 34.114 -31.748 1.00 93.69 518 TYR A C 1
ATOM 3988 O O . TYR A 1 518 ? 20.783 34.001 -30.728 1.00 93.69 518 TYR A O 1
ATOM 3996 N N . TYR A 1 519 ? 21.246 33.356 -32.827 1.00 92.81 519 TYR A N 1
ATOM 3997 C CA . TYR A 1 519 ? 20.563 32.057 -32.782 1.00 92.81 519 TYR A CA 1
ATOM 3998 C C . TYR A 1 519 ? 21.607 30.938 -32.593 1.00 92.81 519 TYR A C 1
ATOM 4000 O O . TYR A 1 519 ? 22.782 31.123 -32.921 1.00 92.81 519 TYR A O 1
ATOM 4008 N N . CYS A 1 520 ? 21.213 29.779 -32.050 1.00 92.12 520 CYS A N 1
ATOM 4009 C CA . CYS A 1 520 ? 22.154 28.742 -31.600 1.00 92.12 520 CYS A CA 1
ATOM 4010 C C . CYS A 1 520 ? 23.136 28.298 -32.697 1.00 92.12 520 CYS A C 1
ATOM 4012 O O . CYS A 1 520 ? 24.336 28.218 -32.458 1.00 92.12 520 CYS A O 1
ATOM 4014 N N . SER A 1 521 ? 22.642 28.104 -33.918 1.00 92.50 521 SER A N 1
ATOM 4015 C CA . SER A 1 521 ? 23.415 27.719 -35.102 1.00 92.50 521 SER A CA 1
ATOM 4016 C C . SER A 1 521 ? 24.264 28.860 -35.681 1.00 92.50 521 SER A C 1
ATOM 4018 O O . SER A 1 521 ? 25.324 28.598 -36.248 1.00 92.50 521 SER A O 1
ATOM 4020 N N . GLN A 1 522 ? 23.837 30.118 -35.524 1.00 92.19 522 GLN A N 1
ATOM 4021 C CA . GLN A 1 522 ? 24.597 31.299 -35.952 1.00 92.19 522 GLN A CA 1
ATOM 4022 C C . GLN A 1 522 ? 25.824 31.526 -35.064 1.00 92.19 522 GLN A C 1
ATOM 4024 O O . GLN A 1 522 ? 26.881 31.903 -35.564 1.00 92.19 522 GLN A O 1
ATOM 4029 N N . LEU A 1 523 ? 25.702 31.253 -33.758 1.00 94.12 523 LEU A N 1
ATOM 4030 C CA . LEU A 1 523 ? 26.830 31.292 -32.825 1.00 94.12 523 LEU A CA 1
ATOM 4031 C C . LEU A 1 523 ? 27.930 30.307 -33.250 1.00 94.12 523 LEU A C 1
ATOM 4033 O O . LEU A 1 523 ? 29.104 30.656 -33.201 1.00 94.12 523 LEU A O 1
ATOM 4037 N N . ILE A 1 524 ? 27.554 29.113 -33.730 1.00 94.25 524 ILE A N 1
ATOM 4038 C CA . ILE A 1 524 ? 28.508 28.111 -34.231 1.00 94.25 524 ILE A CA 1
ATOM 4039 C C . ILE A 1 524 ? 29.203 28.574 -35.514 1.00 94.25 524 ILE A C 1
ATOM 4041 O O . ILE A 1 524 ? 30.418 28.436 -35.623 1.00 94.25 524 ILE A O 1
ATOM 4045 N N . THR A 1 525 ? 28.454 29.100 -36.490 1.00 91.69 525 THR A N 1
ATOM 4046 C CA . THR A 1 525 ? 29.042 29.529 -37.771 1.00 91.69 525 THR A CA 1
ATOM 4047 C C . THR A 1 525 ? 29.971 30.723 -37.602 1.00 91.69 525 THR A C 1
ATOM 4049 O O . THR A 1 525 ? 31.033 30.737 -38.208 1.00 91.69 525 THR A O 1
ATOM 4052 N N . GLU A 1 526 ? 29.606 31.684 -36.750 1.00 91.62 526 GLU A N 1
ATOM 4053 C CA . GLU A 1 526 ? 30.434 32.860 -36.470 1.00 91.62 526 GLU A CA 1
ATOM 4054 C C . GLU A 1 526 ? 31.702 32.488 -35.683 1.00 91.62 526 GLU A C 1
ATOM 4056 O O . GLU A 1 526 ? 32.794 32.927 -36.031 1.00 91.62 526 GLU A O 1
ATOM 4061 N N . ALA A 1 527 ? 31.586 31.623 -34.666 1.00 93.12 527 ALA A N 1
ATOM 4062 C CA . ALA A 1 527 ? 32.731 31.162 -33.875 1.00 93.12 527 ALA A CA 1
ATOM 4063 C C . ALA A 1 527 ? 33.808 30.458 -34.722 1.00 93.12 527 ALA A C 1
ATOM 4065 O O . ALA A 1 527 ? 34.977 30.437 -34.345 1.00 93.12 527 ALA A O 1
ATOM 4066 N N . TYR A 1 528 ? 33.413 29.880 -35.856 1.00 93.00 528 TYR A N 1
ATOM 4067 C CA . TYR A 1 528 ? 34.280 29.139 -36.766 1.00 93.00 528 TYR A CA 1
ATOM 4068 C C . TYR A 1 528 ? 34.620 29.876 -38.071 1.00 93.00 528 TYR A C 1
ATOM 4070 O O . TYR A 1 528 ? 35.270 29.282 -38.941 1.00 93.00 528 TYR A O 1
ATOM 4078 N N . ASP A 1 529 ? 34.222 31.143 -38.221 1.00 88.38 529 ASP A N 1
ATOM 4079 C CA . ASP A 1 529 ? 34.469 31.896 -39.451 1.00 88.38 529 ASP A CA 1
ATOM 4080 C C . ASP A 1 529 ? 35.972 32.022 -39.771 1.00 88.38 529 ASP A C 1
ATOM 4082 O O . ASP A 1 529 ? 36.844 31.983 -38.898 1.00 88.38 529 ASP A O 1
ATOM 4086 N N . GLY A 1 530 ? 36.295 32.057 -41.063 1.00 81.44 530 GLY A N 1
ATOM 4087 C CA . GLY A 1 530 ? 37.663 31.996 -41.581 1.00 81.44 530 GLY A CA 1
ATOM 4088 C C . GLY A 1 530 ? 38.407 30.668 -41.344 1.00 81.44 530 GLY A C 1
ATOM 4089 O O . GLY A 1 530 ? 39.490 30.488 -41.901 1.00 81.44 530 GLY A O 1
ATOM 4090 N N . ALA A 1 531 ? 37.856 29.727 -40.563 1.00 83.81 531 ALA A N 1
ATOM 4091 C CA . ALA A 1 531 ? 38.512 28.464 -40.209 1.00 83.81 531 ALA A CA 1
ATOM 4092 C C . ALA A 1 531 ? 37.742 27.199 -40.631 1.00 83.81 531 ALA A C 1
ATOM 4094 O O . ALA A 1 531 ? 38.374 26.208 -41.001 1.00 83.81 531 ALA A O 1
ATOM 4095 N N . VAL A 1 532 ? 36.404 27.205 -40.582 1.00 84.69 532 VAL A N 1
ATOM 4096 C CA . VAL A 1 532 ? 35.548 26.084 -41.011 1.00 84.69 532 VAL A CA 1
ATOM 4097 C C . VAL A 1 532 ? 34.314 26.622 -41.726 1.00 84.69 532 VAL A C 1
ATOM 4099 O O . VAL A 1 532 ? 33.396 27.148 -41.103 1.00 84.69 532 VAL A O 1
ATOM 4102 N N . HIS A 1 533 ? 34.257 26.433 -43.042 1.00 84.25 533 HIS A N 1
ATOM 4103 C CA . HIS A 1 533 ? 33.070 26.776 -43.818 1.00 84.25 533 HIS A CA 1
ATOM 4104 C C . HIS A 1 533 ? 32.020 25.659 -43.690 1.00 84.25 533 HIS A C 1
ATOM 4106 O O . HIS A 1 533 ? 32.159 24.577 -44.268 1.00 84.25 533 HIS A O 1
ATOM 4112 N N . PHE A 1 534 ? 30.986 25.905 -42.886 1.00 86.00 534 PHE A N 1
ATOM 4113 C CA . PHE A 1 534 ? 29.813 25.034 -42.791 1.00 86.00 534 PHE A CA 1
ATOM 4114 C C . PHE A 1 534 ? 28.891 25.213 -44.012 1.00 86.00 534 PHE A C 1
ATOM 4116 O O . PHE A 1 534 ? 28.904 26.282 -44.617 1.00 86.00 534 PHE A O 1
ATOM 4123 N N . PRO A 1 535 ? 28.073 24.202 -44.378 1.00 82.25 535 PRO A N 1
ATOM 4124 C CA . PRO A 1 535 ? 27.151 24.314 -45.505 1.00 82.25 535 PRO A CA 1
ATOM 4125 C C . PRO A 1 535 ? 26.194 25.496 -45.342 1.00 82.25 535 PRO A C 1
ATOM 4127 O O . PRO A 1 535 ? 25.504 25.594 -44.322 1.00 82.25 535 PRO A O 1
ATOM 4130 N N . GLU A 1 536 ? 26.124 26.352 -46.362 1.00 75.81 536 GLU A N 1
ATOM 4131 C CA . GLU A 1 536 ? 25.160 27.449 -46.407 1.00 75.81 536 GLU A CA 1
ATOM 4132 C C . GLU A 1 536 ? 23.727 26.931 -46.252 1.00 75.81 536 GLU A C 1
ATOM 4134 O O . GLU A 1 536 ? 23.353 25.865 -46.756 1.00 75.81 536 GLU A O 1
ATOM 4139 N N . HIS A 1 537 ? 22.901 27.711 -45.562 1.00 79.88 537 HIS A N 1
ATOM 4140 C CA . HIS A 1 537 ? 21.494 27.410 -45.390 1.00 79.88 537 HIS A CA 1
ATOM 4141 C C . HIS A 1 537 ? 20.660 28.655 -45.669 1.00 79.88 537 HIS A C 1
ATOM 4143 O O . HIS A 1 537 ? 20.974 29.750 -45.204 1.00 79.88 537 HIS A O 1
ATOM 4149 N N . LYS A 1 538 ? 19.577 28.469 -46.419 1.00 84.56 538 LYS A N 1
ATOM 4150 C CA . LYS A 1 538 ? 18.511 29.457 -46.525 1.00 84.56 538 LYS A CA 1
ATOM 4151 C C . LYS A 1 538 ? 17.480 29.195 -45.438 1.00 84.56 538 LYS A C 1
ATOM 4153 O O . LYS A 1 538 ? 17.127 28.037 -45.214 1.00 84.56 538 LYS A O 1
ATOM 4158 N N . LEU A 1 539 ? 17.017 30.250 -44.780 1.00 83.19 539 LEU A N 1
ATOM 4159 C CA . LEU A 1 539 ? 15.924 30.182 -43.823 1.00 83.19 539 LEU A CA 1
ATOM 4160 C C . LEU A 1 539 ? 14.678 29.633 -44.523 1.00 83.19 539 LEU A C 1
ATOM 4162 O O . LEU A 1 539 ? 14.227 30.166 -45.536 1.00 83.19 539 LEU A O 1
ATOM 4166 N N . ASN A 1 540 ? 14.129 28.556 -43.976 1.00 85.38 540 ASN A N 1
ATOM 4167 C CA . ASN A 1 540 ? 12.870 27.985 -44.416 1.00 85.38 540 ASN A CA 1
ATOM 4168 C C . ASN A 1 540 ? 11.880 28.035 -43.253 1.00 85.38 540 ASN A C 1
ATOM 4170 O O . ASN A 1 540 ? 12.247 27.719 -42.127 1.00 85.38 540 ASN A O 1
ATOM 4174 N N . PHE A 1 541 ? 10.633 28.402 -43.530 1.00 87.69 541 PHE A N 1
ATOM 4175 C CA . PHE A 1 541 ? 9.528 28.399 -42.565 1.00 87.69 541 PHE A CA 1
ATOM 4176 C C . PHE A 1 541 ? 8.319 27.595 -43.075 1.00 87.69 541 PHE A C 1
ATOM 4178 O O . PHE A 1 541 ? 7.247 27.598 -42.461 1.00 87.69 541 PHE A O 1
ATOM 4185 N N . LYS A 1 542 ? 8.508 26.893 -44.198 1.00 84.38 542 LYS A N 1
ATOM 4186 C CA . LYS A 1 542 ? 7.551 25.974 -44.813 1.00 84.38 542 LYS A CA 1
ATOM 4187 C C . LYS A 1 542 ? 7.807 24.535 -44.386 1.00 84.38 542 LYS A C 1
ATOM 4189 O O . LYS A 1 542 ? 8.923 24.182 -44.004 1.00 84.38 542 LYS A O 1
ATOM 4194 N N . ASP A 1 543 ? 6.778 23.710 -44.478 1.00 77.69 543 ASP A N 1
ATOM 4195 C CA . ASP A 1 543 ? 6.896 22.267 -44.319 1.00 77.69 543 ASP A CA 1
ATOM 4196 C C . ASP A 1 543 ? 7.457 21.573 -45.582 1.00 77.69 543 ASP A C 1
ATOM 4198 O O . ASP A 1 543 ? 7.977 22.201 -46.508 1.00 77.69 543 ASP A O 1
ATOM 4202 N N . LYS A 1 544 ? 7.384 20.239 -45.588 1.00 72.56 544 LYS A N 1
ATOM 4203 C CA . LYS A 1 544 ? 7.809 19.358 -46.688 1.00 72.56 544 LYS A CA 1
ATOM 4204 C C . LYS A 1 544 ? 6.920 19.441 -47.944 1.00 72.56 544 LYS A C 1
ATOM 4206 O O . LYS A 1 544 ? 7.367 19.016 -49.006 1.00 72.56 544 LYS A O 1
ATOM 4211 N N . ASP A 1 545 ? 5.674 19.898 -47.806 1.00 77.62 545 ASP A N 1
ATOM 4212 C CA . ASP A 1 545 ? 4.652 19.911 -48.858 1.00 77.62 545 ASP A CA 1
ATOM 4213 C C . ASP A 1 545 ? 4.598 21.299 -49.537 1.00 77.62 545 ASP A C 1
ATOM 4215 O O . ASP A 1 545 ? 4.187 21.414 -50.692 1.00 77.62 545 ASP A O 1
ATOM 4219 N N . GLY A 1 546 ? 5.136 22.327 -48.867 1.00 80.12 546 GLY A N 1
ATOM 4220 C CA . GLY A 1 546 ? 5.446 23.652 -49.413 1.00 80.12 546 GLY A CA 1
ATOM 4221 C C . GLY A 1 546 ? 4.712 24.805 -48.726 1.00 80.12 546 GLY A C 1
ATOM 4222 O O . GLY A 1 546 ? 4.975 25.969 -49.050 1.00 80.12 546 GLY A O 1
ATOM 4223 N N . ASP A 1 547 ? 3.832 24.499 -47.774 1.00 84.56 547 ASP A N 1
ATOM 4224 C CA . ASP A 1 547 ? 3.005 25.469 -47.064 1.00 84.56 547 ASP A CA 1
ATOM 4225 C C . ASP A 1 547 ? 3.718 26.026 -45.825 1.00 84.56 547 ASP A C 1
ATOM 4227 O O . ASP A 1 547 ? 4.506 25.347 -45.165 1.00 84.56 547 ASP A O 1
ATOM 4231 N N . TYR A 1 548 ? 3.453 27.292 -45.491 1.00 87.19 548 TYR A N 1
ATOM 4232 C CA . TYR A 1 548 ? 4.002 27.912 -44.283 1.00 87.19 548 TYR A CA 1
ATOM 4233 C C . TYR A 1 548 ? 3.388 27.293 -43.025 1.00 87.19 548 TYR A C 1
ATOM 4235 O O . TYR A 1 548 ? 2.170 27.321 -42.842 1.00 87.19 548 TYR A O 1
ATOM 4243 N N . LEU A 1 549 ? 4.235 26.818 -42.109 1.00 83.56 549 LEU A N 1
ATOM 4244 C CA . LEU A 1 549 ? 3.786 26.263 -40.833 1.00 83.56 549 LEU A CA 1
ATOM 4245 C C . LEU A 1 549 ? 3.032 27.331 -40.022 1.00 83.56 549 LEU A C 1
ATOM 4247 O O . LEU A 1 549 ? 3.547 28.429 -39.787 1.00 83.56 549 LEU A O 1
ATOM 4251 N N . GLU A 1 550 ? 1.836 26.986 -39.533 1.00 85.94 550 GLU A N 1
ATOM 4252 C CA . GLU A 1 550 ? 0.947 27.891 -38.781 1.00 85.94 550 GLU A CA 1
ATOM 4253 C C . GLU A 1 550 ? 1.660 28.581 -37.604 1.00 85.94 550 GLU A C 1
ATOM 4255 O O . GLU A 1 550 ? 1.445 29.766 -37.341 1.00 85.94 550 GLU A O 1
ATOM 4260 N N . TYR A 1 551 ? 2.574 27.859 -36.944 1.00 87.31 551 TYR A N 1
ATOM 4261 C CA . TYR A 1 551 ? 3.410 28.392 -35.872 1.00 87.31 551 TYR A CA 1
ATOM 4262 C C . TYR A 1 551 ? 4.190 29.643 -36.309 1.00 87.31 551 TYR A C 1
ATOM 4264 O O . TYR A 1 551 ? 4.122 30.671 -35.636 1.00 87.31 551 TYR A O 1
ATOM 4272 N N . TRP A 1 552 ? 4.889 29.591 -37.448 1.00 87.50 552 TRP A N 1
ATOM 4273 C CA . TRP A 1 552 ? 5.705 30.707 -37.937 1.00 87.50 552 TRP A CA 1
ATOM 4274 C C . TRP A 1 552 ? 4.844 31.853 -38.485 1.00 87.50 552 TRP A C 1
ATOM 4276 O O . TRP A 1 552 ? 5.144 33.018 -38.216 1.00 87.50 552 TRP A O 1
ATOM 4286 N N . LEU A 1 553 ? 3.717 31.537 -39.140 1.00 88.31 553 LEU A N 1
ATOM 4287 C CA . LEU A 1 553 ? 2.708 32.527 -39.551 1.00 88.31 553 LEU A CA 1
ATOM 4288 C C . LEU A 1 553 ? 2.147 33.332 -38.373 1.00 88.31 553 LEU A C 1
ATOM 4290 O O . LEU A 1 553 ? 1.839 34.513 -38.534 1.00 88.31 553 LEU A O 1
ATOM 4294 N N . LYS A 1 554 ? 2.006 32.711 -37.198 1.00 87.56 554 LYS A N 1
ATOM 4295 C CA . LYS A 1 554 ? 1.628 33.398 -35.960 1.00 87.56 554 LYS A CA 1
ATOM 4296 C C . LYS A 1 554 ? 2.809 34.172 -35.363 1.00 87.56 554 LYS A C 1
ATOM 4298 O O . LYS A 1 554 ? 2.678 35.363 -35.098 1.00 87.56 554 LYS A O 1
ATOM 4303 N N . TYR A 1 555 ? 3.960 33.515 -35.215 1.00 87.19 555 TYR A N 1
ATOM 4304 C CA . TYR A 1 555 ? 5.162 34.040 -34.558 1.00 87.19 555 TYR A CA 1
ATOM 4305 C C . TYR A 1 555 ? 5.648 35.380 -35.134 1.00 87.19 555 TYR A C 1
ATOM 4307 O O . TYR A 1 555 ? 5.958 36.302 -34.377 1.00 87.19 555 TYR A O 1
ATOM 4315 N N . TYR A 1 556 ? 5.693 35.498 -36.465 1.00 87.25 556 TYR A N 1
ATOM 4316 C CA . TYR A 1 556 ? 6.124 36.718 -37.155 1.00 87.25 556 TYR A CA 1
ATOM 4317 C C . TYR A 1 556 ? 5.022 37.788 -37.207 1.00 87.25 556 TYR A C 1
ATOM 4319 O O . TYR A 1 556 ? 5.291 38.966 -36.969 1.00 87.25 556 TYR A O 1
ATOM 4327 N N . ARG A 1 557 ? 3.753 37.387 -37.384 1.00 86.44 557 ARG A N 1
ATOM 4328 C CA . ARG A 1 557 ? 2.597 38.303 -37.343 1.00 86.44 557 ARG A CA 1
ATOM 4329 C C . ARG A 1 557 ? 2.472 39.026 -36.001 1.00 86.44 557 ARG A C 1
ATOM 4331 O O . ARG A 1 557 ? 2.196 40.219 -35.987 1.00 86.44 557 ARG A O 1
ATOM 4338 N N . GLU A 1 558 ? 2.713 38.331 -34.890 1.00 85.56 558 GLU A N 1
ATOM 4339 C CA . GLU A 1 558 ? 2.728 38.920 -33.540 1.00 85.56 558 GLU A CA 1
ATOM 4340 C C . GLU A 1 558 ? 3.867 39.938 -33.329 1.00 85.56 558 GLU A C 1
ATOM 4342 O O . GLU A 1 558 ? 3.801 40.737 -32.399 1.00 85.56 558 GLU A O 1
ATOM 4347 N N . ARG A 1 559 ? 4.887 39.939 -34.199 1.00 82.75 559 ARG A N 1
ATOM 4348 C CA . ARG A 1 559 ? 6.034 40.865 -34.178 1.00 82.75 559 ARG A CA 1
ATOM 4349 C C . ARG A 1 559 ? 5.930 42.000 -35.202 1.00 82.75 559 ARG A C 1
ATOM 4351 O O . ARG A 1 559 ? 6.737 42.919 -35.151 1.00 82.75 559 ARG A O 1
ATOM 4358 N N . GLY A 1 560 ? 4.948 41.959 -36.108 1.00 83.06 560 GLY A N 1
ATOM 4359 C CA . GLY A 1 560 ? 4.754 42.984 -37.143 1.00 83.06 560 GLY A CA 1
ATOM 4360 C C . GLY A 1 560 ? 5.839 43.007 -38.228 1.00 83.06 560 GLY A C 1
ATOM 4361 O O . GLY A 1 560 ? 6.064 44.054 -38.829 1.00 83.06 560 GLY A O 1
ATOM 4362 N N . ILE A 1 561 ? 6.519 41.879 -38.455 1.00 82.50 561 ILE A N 1
ATOM 4363 C CA . ILE A 1 561 ? 7.622 41.723 -39.415 1.00 82.50 561 ILE A CA 1
ATOM 4364 C C . ILE A 1 561 ? 7.280 40.553 -40.348 1.00 82.50 561 ILE A C 1
ATOM 4366 O O . ILE A 1 561 ? 6.703 39.561 -39.899 1.00 82.50 561 ILE A O 1
ATOM 4370 N N . ASP A 1 562 ? 7.618 40.659 -41.634 1.00 84.69 562 ASP A N 1
ATOM 4371 C CA . ASP A 1 562 ? 7.435 39.571 -42.601 1.00 84.69 562 ASP A CA 1
ATOM 4372 C C . ASP A 1 562 ? 8.344 38.366 -42.299 1.00 84.69 562 ASP A C 1
ATOM 4374 O O . ASP A 1 562 ? 9.400 38.489 -41.682 1.00 84.69 562 ASP A O 1
ATOM 4378 N N . ILE A 1 563 ? 7.937 37.177 -42.751 1.00 86.88 563 ILE A N 1
ATOM 4379 C CA . ILE A 1 563 ? 8.740 35.955 -42.607 1.00 86.88 563 ILE A CA 1
ATOM 4380 C C . ILE A 1 563 ? 9.960 36.044 -43.549 1.00 86.88 563 ILE A C 1
ATOM 4382 O O . ILE A 1 563 ? 9.748 36.119 -44.763 1.00 86.88 563 ILE A O 1
ATOM 4386 N N . PRO A 1 564 ? 11.214 35.959 -43.053 1.00 85.69 564 PRO A N 1
ATOM 4387 C CA . PRO A 1 564 ? 12.429 36.005 -43.870 1.00 85.69 564 PRO A CA 1
ATOM 4388 C C . PRO A 1 564 ? 12.677 34.650 -44.557 1.00 85.69 564 PRO A C 1
ATOM 4390 O O . PRO A 1 564 ? 13.640 33.937 -44.282 1.00 85.69 564 PRO A O 1
ATOM 4393 N N . GLN A 1 565 ? 11.742 34.239 -45.413 1.00 88.44 565 GLN A N 1
ATOM 4394 C CA . GLN A 1 565 ? 11.821 33.010 -46.198 1.00 88.44 565 GLN A CA 1
ATOM 4395 C C . GLN A 1 565 ? 12.861 33.157 -47.316 1.00 88.44 565 GLN A C 1
ATOM 4397 O O . GLN A 1 565 ? 12.902 34.163 -48.016 1.00 88.44 565 GLN A O 1
ATOM 4402 N N . ASP A 1 566 ? 13.659 32.111 -47.519 1.00 85.44 566 ASP A N 1
ATOM 4403 C CA . ASP A 1 566 ? 14.722 32.007 -48.524 1.00 85.44 566 ASP A CA 1
ATOM 4404 C C . ASP A 1 566 ? 15.911 32.981 -48.330 1.00 85.44 566 ASP A C 1
ATOM 4406 O O . ASP A 1 566 ? 16.865 32.937 -49.116 1.00 85.44 566 ASP A O 1
ATOM 4410 N N . ASP A 1 567 ? 15.917 33.785 -47.262 1.00 85.69 567 ASP A N 1
ATOM 4411 C CA . ASP A 1 567 ? 17.053 34.600 -46.804 1.00 85.69 567 ASP A CA 1
ATOM 4412 C C . ASP A 1 567 ? 18.221 33.741 -46.293 1.00 85.69 567 ASP A C 1
ATOM 4414 O O . ASP A 1 567 ? 18.064 32.567 -45.959 1.00 85.69 567 ASP A O 1
ATOM 4418 N N . GLN A 1 568 ? 19.421 34.321 -46.210 1.00 83.25 568 GLN A N 1
ATOM 4419 C CA . GLN A 1 568 ? 20.593 33.637 -45.654 1.00 83.25 568 GLN A CA 1
ATOM 4420 C C . GLN A 1 568 ? 20.426 33.390 -44.143 1.00 83.25 568 GLN A C 1
ATOM 4422 O O . GLN A 1 568 ? 20.022 34.276 -43.395 1.00 83.25 568 GLN A O 1
ATOM 4427 N N . GLY A 1 569 ? 20.778 32.193 -43.673 1.00 80.44 569 GLY A N 1
ATOM 4428 C CA . GLY A 1 569 ? 20.689 31.838 -42.261 1.00 80.44 569 GLY A CA 1
ATOM 4429 C C . GLY A 1 569 ? 21.475 30.580 -41.903 1.00 80.44 569 GLY A C 1
ATOM 4430 O O . GLY A 1 569 ? 22.393 30.162 -42.604 1.00 80.44 569 GLY A O 1
ATOM 4431 N N . SER A 1 570 ? 21.128 29.970 -40.770 1.00 79.38 570 SER A N 1
ATOM 4432 C CA . SER A 1 570 ? 21.792 28.766 -40.266 1.00 79.38 570 SER A CA 1
ATOM 4433 C C . SER A 1 570 ? 20.812 27.937 -39.441 1.00 79.38 570 SER A C 1
ATOM 4435 O O . SER A 1 570 ? 20.049 28.485 -38.649 1.00 79.38 570 SER A O 1
ATOM 4437 N N . HIS A 1 571 ? 20.834 26.613 -39.580 1.00 88.19 571 HIS A N 1
ATOM 4438 C CA . HIS A 1 571 ? 19.944 25.703 -38.849 1.00 88.19 571 HIS A CA 1
ATOM 4439 C C . HIS A 1 571 ? 20.732 24.496 -38.322 1.00 88.19 571 HIS A C 1
ATOM 4441 O O . HIS A 1 571 ? 21.571 23.978 -39.070 1.00 88.19 571 HIS A O 1
ATOM 4447 N N . PRO A 1 572 ? 20.470 23.992 -37.096 1.00 90.44 572 PRO A N 1
ATOM 4448 C CA . PRO A 1 572 ? 21.203 22.860 -36.523 1.00 90.44 572 PRO A CA 1
ATOM 4449 C C . PRO A 1 572 ? 21.287 21.650 -37.465 1.00 90.44 572 PRO A C 1
ATOM 4451 O O . PRO A 1 572 ? 22.370 21.111 -37.675 1.00 90.44 572 PRO A O 1
ATOM 4454 N N . ALA A 1 573 ? 20.190 21.290 -38.138 1.00 88.00 573 ALA A N 1
ATOM 4455 C CA . ALA A 1 573 ? 20.175 20.209 -39.131 1.00 88.00 573 ALA A CA 1
ATOM 4456 C C . ALA A 1 573 ? 21.150 20.415 -40.310 1.00 88.00 573 ALA A C 1
ATOM 4458 O O . ALA A 1 573 ? 21.698 19.451 -40.842 1.00 88.00 573 ALA A O 1
ATOM 4459 N N . SER A 1 574 ? 21.364 21.657 -40.749 1.00 86.56 574 SER A N 1
ATOM 4460 C CA . SER A 1 574 ? 22.251 21.981 -41.875 1.00 86.56 574 SER A CA 1
ATOM 4461 C C . SER A 1 574 ? 23.720 21.947 -41.459 1.00 86.56 574 SER A C 1
ATOM 4463 O O . SER A 1 574 ? 24.526 21.347 -42.166 1.00 86.56 574 SER A O 1
ATOM 4465 N N . LEU A 1 575 ? 24.044 22.438 -40.257 1.00 89.06 575 LEU A N 1
ATOM 4466 C CA . LEU A 1 575 ? 25.369 22.249 -39.658 1.00 89.06 575 LEU A CA 1
ATOM 4467 C C . LEU A 1 575 ? 25.678 20.760 -39.465 1.00 89.06 575 LEU A C 1
ATOM 4469 O O . LEU A 1 575 ? 26.718 20.280 -39.908 1.00 89.06 575 LEU A O 1
ATOM 4473 N N . ARG A 1 576 ? 24.733 20.007 -38.887 1.00 90.44 576 ARG A N 1
ATOM 4474 C CA . ARG A 1 576 ? 24.844 18.568 -38.597 1.00 90.44 576 ARG A CA 1
ATOM 4475 C C . ARG A 1 576 ? 25.026 17.693 -39.846 1.00 90.44 576 ARG A C 1
ATOM 4477 O O . ARG A 1 576 ? 25.534 16.578 -39.717 1.00 90.44 576 ARG A O 1
ATOM 4484 N N . ARG A 1 577 ? 24.647 18.188 -41.034 1.00 87.50 577 ARG A N 1
ATOM 4485 C CA . ARG A 1 577 ? 24.877 17.561 -42.354 1.00 87.50 577 ARG A CA 1
ATOM 4486 C C . ARG A 1 577 ? 26.278 17.818 -42.936 1.00 87.50 577 ARG A C 1
ATOM 4488 O O . ARG A 1 577 ? 26.604 17.236 -43.966 1.00 87.50 577 ARG A O 1
ATOM 4495 N N . SER A 1 578 ? 27.106 18.657 -42.310 1.00 86.94 578 SER A N 1
ATOM 4496 C CA . SER A 1 578 ? 28.458 18.959 -42.795 1.00 86.94 578 SER A CA 1
ATOM 4497 C C . SER A 1 578 ? 29.375 17.723 -42.792 1.00 86.94 578 SER A C 1
ATOM 4499 O O . SER A 1 578 ? 29.497 17.068 -41.755 1.00 86.94 578 SER A O 1
ATOM 4501 N N . PRO A 1 579 ? 30.116 17.433 -43.885 1.00 84.12 579 PRO A N 1
ATOM 4502 C CA . PRO A 1 579 ? 31.127 16.367 -43.905 1.00 84.12 579 PRO A CA 1
ATOM 4503 C C . PRO A 1 579 ? 32.344 16.684 -43.013 1.00 84.12 579 PRO A C 1
ATOM 4505 O O . PRO A 1 579 ? 33.178 15.811 -42.750 1.00 84.12 579 PRO A O 1
ATOM 4508 N N . LEU A 1 580 ? 32.444 17.929 -42.531 1.00 85.62 580 LEU A N 1
ATOM 4509 C CA . LEU A 1 580 ? 33.466 18.393 -41.594 1.00 85.62 580 LEU A CA 1
ATOM 4510 C C . LEU A 1 580 ? 33.155 18.021 -40.132 1.00 85.62 580 LEU A C 1
ATOM 4512 O O . LEU A 1 580 ? 33.934 18.375 -39.251 1.00 85.62 580 LEU A O 1
ATOM 4516 N N . LEU A 1 581 ? 32.058 17.301 -39.868 1.00 90.56 581 LEU A N 1
ATOM 4517 C CA . LEU A 1 581 ? 31.700 16.789 -38.544 1.00 90.56 581 LEU A CA 1
ATOM 4518 C C . LEU A 1 581 ? 31.832 15.261 -38.483 1.00 90.56 581 LEU A C 1
ATOM 4520 O O . LEU A 1 581 ? 31.183 14.551 -39.248 1.00 90.56 581 LEU A O 1
ATOM 4524 N N . ASP A 1 582 ? 32.634 14.755 -37.543 1.00 86.88 582 ASP A N 1
ATOM 4525 C CA . ASP A 1 582 ? 32.673 13.327 -37.195 1.00 86.88 582 ASP A CA 1
ATOM 4526 C C . ASP A 1 582 ? 31.852 13.054 -35.934 1.00 86.88 582 ASP A C 1
ATOM 4528 O O . ASP A 1 582 ? 31.949 13.783 -34.947 1.00 86.88 582 ASP A O 1
ATOM 4532 N N . MET A 1 583 ? 31.083 11.965 -35.926 1.00 85.38 583 MET A N 1
ATOM 4533 C CA . MET A 1 583 ? 30.372 11.532 -34.722 1.00 85.38 583 MET A CA 1
ATOM 4534 C C . MET A 1 583 ? 31.356 11.076 -33.637 1.00 85.38 583 MET A C 1
ATOM 4536 O O . MET A 1 583 ? 32.225 10.246 -33.906 1.00 85.38 583 MET A O 1
ATOM 4540 N N . LYS A 1 584 ? 31.198 11.579 -32.406 1.00 79.81 584 LYS A N 1
ATOM 4541 C CA . LYS A 1 584 ? 31.918 11.081 -31.220 1.00 79.81 584 LYS A CA 1
ATOM 4542 C C . LYS A 1 584 ? 31.018 10.228 -30.338 1.00 79.81 584 LYS A C 1
ATOM 4544 O O . LYS A 1 584 ? 31.424 9.140 -29.944 1.00 79.81 584 LYS A O 1
ATOM 4549 N N . LEU A 1 585 ? 29.807 10.703 -30.053 1.00 79.12 585 LEU A N 1
ATOM 4550 C CA . LEU A 1 585 ? 28.868 10.033 -29.159 1.00 79.12 585 LEU A CA 1
ATOM 4551 C C . LEU A 1 585 ? 27.421 10.334 -29.555 1.00 79.12 585 LEU A C 1
ATOM 4553 O O . LEU A 1 585 ? 27.049 11.495 -29.676 1.00 79.12 585 LEU A O 1
ATOM 4557 N N . THR A 1 586 ? 26.591 9.298 -29.653 1.00 79.44 586 THR A N 1
ATOM 4558 C CA . THR A 1 586 ? 25.126 9.413 -29.706 1.00 79.44 586 THR A CA 1
ATOM 4559 C C . THR A 1 586 ? 24.548 8.772 -28.452 1.00 79.44 586 THR A C 1
ATOM 4561 O O . THR A 1 586 ? 24.941 7.658 -28.105 1.00 79.44 586 THR A O 1
ATOM 4564 N N . ARG A 1 587 ? 23.586 9.425 -27.793 1.00 68.94 587 ARG A N 1
ATOM 4565 C CA . ARG A 1 587 ? 22.898 8.862 -26.626 1.00 68.94 587 ARG A CA 1
ATOM 4566 C C . ARG A 1 587 ? 21.422 9.220 -26.590 1.00 68.94 587 ARG A C 1
ATOM 4568 O O . ARG A 1 587 ? 21.058 10.380 -26.746 1.00 68.94 587 ARG A O 1
ATOM 4575 N N . HIS A 1 588 ? 20.588 8.226 -26.297 1.00 67.44 588 HIS A N 1
ATOM 4576 C CA . HIS A 1 588 ? 19.180 8.423 -25.961 1.00 67.44 588 HIS A CA 1
ATOM 4577 C C . HIS A 1 588 ? 19.060 8.768 -24.467 1.00 67.44 588 HIS A C 1
ATOM 4579 O O . HIS A 1 588 ? 19.650 8.097 -23.618 1.00 67.44 588 HIS A O 1
ATOM 4585 N N . LEU A 1 589 ? 18.339 9.843 -24.155 1.00 63.06 589 LEU A N 1
ATOM 4586 C CA . LEU A 1 589 ? 18.387 10.551 -22.870 1.00 63.06 589 LEU A CA 1
ATOM 4587 C C . LEU A 1 589 ? 17.053 10.536 -22.110 1.00 63.06 589 LEU A C 1
ATOM 4589 O O . LEU A 1 589 ? 16.761 11.458 -21.355 1.00 63.06 589 LEU A O 1
ATOM 4593 N N . GLN A 1 590 ? 16.245 9.482 -22.263 1.00 49.97 590 GLN A N 1
ATOM 4594 C CA . GLN A 1 590 ? 14.987 9.336 -21.520 1.00 49.97 590 GLN A CA 1
ATOM 4595 C C . GLN A 1 590 ? 15.203 9.165 -19.999 1.00 49.97 590 GLN A C 1
ATOM 4597 O O . GLN A 1 590 ? 15.026 8.080 -19.445 1.00 49.97 590 GLN A O 1
ATOM 4602 N N . LYS A 1 591 ? 15.449 10.277 -19.290 1.00 47.25 591 LYS A N 1
ATOM 4603 C CA . LYS A 1 591 ? 14.809 10.514 -17.991 1.00 47.25 591 LYS A CA 1
ATOM 4604 C C . LYS A 1 591 ? 13.299 10.507 -18.276 1.00 47.25 591 LYS A C 1
ATOM 4606 O O . LYS A 1 591 ? 12.744 11.527 -18.674 1.00 47.25 591 LYS A O 1
ATOM 4611 N N . LYS A 1 592 ? 12.624 9.360 -18.141 1.00 51.59 592 LYS A N 1
ATOM 4612 C CA . LYS A 1 592 ? 11.154 9.335 -18.089 1.00 51.59 592 LYS A CA 1
ATOM 4613 C C . LYS A 1 592 ? 10.764 10.049 -16.781 1.00 51.59 592 LYS A C 1
ATOM 4615 O O . LYS A 1 592 ? 10.902 9.478 -15.707 1.00 51.59 592 LYS A O 1
ATOM 4620 N N . ILE A 1 593 ? 10.398 11.330 -16.854 1.00 56.53 593 ILE A N 1
ATOM 4621 C CA . ILE A 1 593 ? 10.009 12.138 -15.684 1.00 56.53 593 ILE A CA 1
ATOM 4622 C C . ILE A 1 593 ? 8.553 11.817 -15.323 1.00 56.53 593 ILE A C 1
ATOM 4624 O O . ILE A 1 593 ? 7.705 11.715 -16.210 1.00 56.53 593 ILE A O 1
ATOM 4628 N N . LEU A 1 594 ? 8.249 11.681 -14.028 1.00 73.88 594 LEU A N 1
ATOM 4629 C CA . LEU A 1 594 ? 6.887 11.437 -13.550 1.00 73.88 594 LEU A CA 1
ATOM 4630 C C . LEU A 1 594 ? 5.971 12.636 -13.865 1.00 73.88 594 LEU A C 1
ATOM 4632 O O . LEU A 1 594 ? 6.085 13.695 -13.244 1.00 73.88 594 LEU A O 1
ATOM 4636 N N . ASN A 1 595 ? 5.038 12.482 -14.809 1.00 70.25 595 ASN A N 1
ATOM 4637 C CA . ASN A 1 595 ? 4.176 13.580 -15.253 1.00 70.25 595 ASN A CA 1
ATOM 4638 C C . ASN A 1 595 ? 2.789 13.523 -14.599 1.00 70.25 595 ASN A C 1
ATOM 4640 O O . ASN A 1 595 ? 1.782 13.160 -15.211 1.00 70.25 595 ASN A O 1
ATOM 4644 N N . CYS A 1 596 ? 2.730 13.962 -13.343 1.00 79.06 596 CYS A N 1
ATOM 4645 C CA . CYS A 1 596 ? 1.479 14.097 -12.596 1.00 79.06 596 CYS A CA 1
ATOM 4646 C C . CYS A 1 596 ? 0.650 15.346 -12.963 1.00 79.06 596 CYS A C 1
ATOM 4648 O O . CYS A 1 596 ? -0.429 15.516 -12.404 1.00 79.06 596 CYS A O 1
ATOM 4650 N N . LYS A 1 597 ? 1.110 16.238 -13.859 1.00 72.12 597 LYS A N 1
ATOM 4651 C CA . LYS A 1 597 ? 0.357 17.464 -14.218 1.00 72.12 597 LYS A CA 1
ATOM 4652 C C . LYS A 1 597 ? -0.870 17.163 -15.082 1.00 72.12 597 LYS A C 1
ATOM 4654 O O . LYS A 1 597 ? -1.907 17.786 -14.904 1.00 72.12 597 LYS A O 1
ATOM 4659 N N . ASN A 1 598 ? -0.740 16.197 -15.992 1.00 76.00 598 ASN A N 1
ATOM 4660 C CA . ASN A 1 598 ? -1.731 15.895 -17.030 1.00 76.00 598 ASN A CA 1
ATOM 4661 C C . ASN A 1 598 ? -2.449 14.547 -16.814 1.00 76.00 598 ASN A C 1
ATOM 4663 O O . ASN A 1 598 ? -3.058 14.024 -17.747 1.00 76.00 598 ASN A O 1
ATOM 4667 N N . VAL A 1 599 ? -2.370 13.958 -15.614 1.00 87.00 599 VAL A N 1
ATOM 4668 C CA . VAL A 1 599 ? -2.889 12.603 -15.330 1.00 87.00 599 VAL A CA 1
ATOM 4669 C C . VAL A 1 599 ? -4.400 12.472 -15.589 1.00 87.00 599 VAL A C 1
ATOM 4671 O O . VAL A 1 599 ? -4.860 11.455 -16.101 1.00 87.00 599 VAL A O 1
ATOM 4674 N N . THR A 1 600 ? -5.167 13.538 -15.358 1.00 90.31 600 THR A N 1
ATOM 4675 C CA . THR A 1 600 ? -6.616 13.615 -15.612 1.00 90.31 600 THR A CA 1
ATOM 4676 C C . THR A 1 600 ? -7.009 13.592 -17.097 1.00 90.31 600 THR A C 1
ATOM 4678 O O . THR A 1 600 ? -8.184 13.381 -17.405 1.00 90.31 600 THR A O 1
ATOM 4681 N N . ASN A 1 601 ? -6.060 13.749 -18.031 1.00 87.69 601 ASN A N 1
ATOM 4682 C CA . ASN A 1 601 ? -6.327 13.690 -19.477 1.00 87.69 601 ASN A CA 1
ATOM 4683 C C . ASN A 1 601 ? -6.495 12.250 -20.004 1.00 87.69 601 ASN A C 1
ATOM 4685 O O . ASN A 1 601 ? -7.090 12.052 -21.067 1.00 87.69 601 ASN A O 1
ATOM 4689 N N . ALA A 1 602 ? -5.938 11.256 -19.303 1.00 88.00 602 ALA A N 1
ATOM 4690 C CA . ALA A 1 602 ? -5.916 9.855 -19.720 1.00 88.00 602 ALA A CA 1
ATOM 4691 C C . ALA A 1 602 ? -5.769 8.931 -18.497 1.00 88.00 602 ALA A C 1
ATOM 4693 O O . ALA A 1 602 ? -4.661 8.645 -18.049 1.00 88.00 602 ALA A O 1
ATOM 4694 N N . LEU A 1 603 ? -6.903 8.469 -17.959 1.00 95.44 603 LEU A N 1
ATOM 4695 C CA . LEU A 1 603 ? -6.944 7.664 -16.731 1.00 95.44 603 LEU A CA 1
ATOM 4696 C C . LEU A 1 603 ? -6.810 6.146 -16.947 1.00 95.44 603 LEU A C 1
ATOM 4698 O O . LEU A 1 603 ? -6.751 5.404 -15.971 1.00 95.44 603 LEU A O 1
ATOM 4702 N N . HIS A 1 604 ? -6.754 5.654 -18.186 1.00 96.06 604 HIS A N 1
ATOM 4703 C CA . HIS A 1 604 ? -6.345 4.266 -18.444 1.00 96.06 604 HIS A CA 1
ATOM 4704 C C . HIS A 1 604 ? -4.838 4.223 -18.668 1.00 96.06 604 HIS A C 1
ATOM 4706 O O . HIS A 1 604 ? -4.254 5.188 -19.155 1.00 96.06 604 HIS A O 1
ATOM 4712 N N . TYR A 1 605 ? -4.208 3.095 -18.366 1.00 95.81 605 TYR A N 1
ATOM 4713 C CA . TYR A 1 605 ? -2.793 2.877 -18.642 1.00 95.81 605 TYR A CA 1
ATOM 4714 C C . TYR A 1 605 ? -2.595 1.463 -19.177 1.00 95.81 605 TYR A C 1
ATOM 4716 O O . TYR A 1 605 ? -2.806 0.495 -18.452 1.00 95.81 605 TYR A O 1
ATOM 4724 N N . ILE A 1 606 ? -2.233 1.325 -20.448 1.00 91.62 606 ILE A N 1
ATOM 4725 C CA . ILE A 1 606 ? -2.152 0.027 -21.130 1.00 91.62 606 ILE A CA 1
ATOM 4726 C C . ILE A 1 606 ? -0.851 -0.011 -21.928 1.00 91.62 606 ILE A C 1
ATOM 4728 O O . ILE A 1 606 ? -0.510 0.953 -22.610 1.00 91.62 606 ILE A O 1
ATOM 4732 N N . GLY A 1 607 ? -0.100 -1.110 -21.829 1.00 84.25 607 GLY A N 1
ATOM 4733 C CA . GLY A 1 607 ? 1.090 -1.325 -22.662 1.00 84.25 607 GLY A CA 1
ATOM 4734 C C . GLY A 1 607 ? 2.231 -0.327 -22.442 1.00 84.25 607 GLY A C 1
ATOM 4735 O O . GLY A 1 607 ? 3.023 -0.118 -23.350 1.00 84.25 607 GLY A O 1
ATOM 4736 N N . GLY A 1 608 ? 2.320 0.300 -21.263 1.00 84.12 608 GLY A N 1
ATOM 4737 C CA . GLY A 1 608 ? 3.349 1.308 -20.968 1.00 84.12 608 GLY A CA 1
ATOM 4738 C C . GLY A 1 608 ? 2.993 2.744 -21.376 1.00 84.12 608 GLY A C 1
ATOM 4739 O O . GLY A 1 608 ? 3.864 3.610 -21.341 1.00 84.12 608 GLY A O 1
ATOM 4740 N N . ALA A 1 609 ? 1.742 3.021 -21.752 1.00 84.12 609 ALA A N 1
ATOM 4741 C CA . ALA A 1 609 ? 1.278 4.366 -22.083 1.00 84.12 609 ALA A CA 1
ATOM 4742 C C . ALA A 1 609 ? -0.038 4.708 -21.372 1.00 84.12 609 ALA A C 1
ATOM 4744 O O . ALA A 1 609 ? -0.883 3.839 -21.153 1.00 84.12 609 ALA A O 1
ATOM 4745 N N . ALA A 1 610 ? -0.236 5.992 -21.061 1.00 87.25 610 ALA A N 1
ATOM 4746 C CA . ALA A 1 610 ? -1.541 6.508 -20.661 1.00 87.25 610 ALA A CA 1
ATOM 4747 C C . ALA A 1 610 ? -2.467 6.578 -21.889 1.00 87.25 610 ALA A C 1
ATOM 4749 O O . ALA A 1 610 ? -2.079 7.086 -22.942 1.00 87.25 610 ALA A O 1
ATOM 4750 N N . VAL A 1 611 ? -3.689 6.062 -21.760 1.00 86.50 611 VAL A N 1
ATOM 4751 C CA . VAL A 1 611 ? -4.641 5.876 -22.861 1.00 86.50 611 VAL A CA 1
ATOM 4752 C C . VAL A 1 611 ? -5.948 6.612 -22.565 1.00 86.50 611 VAL A C 1
ATOM 4754 O O . VAL A 1 611 ? -6.511 6.526 -21.472 1.00 86.50 611 VAL A O 1
ATOM 4757 N N . ARG A 1 612 ? -6.468 7.312 -23.578 1.00 90.00 612 ARG A N 1
ATOM 4758 C CA . ARG A 1 612 ? -7.830 7.852 -23.583 1.00 90.00 612 ARG A CA 1
ATOM 4759 C C . ARG A 1 612 ? -8.718 6.958 -24.444 1.00 90.00 612 ARG A C 1
ATOM 4761 O O . ARG A 1 612 ? -8.512 6.868 -25.651 1.00 90.00 612 ARG A O 1
ATOM 4768 N N . LEU A 1 613 ? -9.701 6.316 -23.818 1.00 88.75 613 LEU A N 1
ATOM 4769 C CA . LEU A 1 613 ? -10.743 5.560 -24.514 1.00 88.75 613 LEU A CA 1
ATOM 4770 C C . LEU A 1 613 ? -11.874 6.496 -24.967 1.00 88.75 613 LEU A C 1
ATOM 4772 O O . LEU A 1 613 ? -12.077 7.568 -24.391 1.00 88.75 613 LEU A O 1
ATOM 4776 N N . THR A 1 614 ? -12.587 6.086 -26.014 1.00 87.19 614 THR A N 1
ATOM 4777 C CA . THR A 1 614 ? -13.708 6.827 -26.628 1.00 87.19 614 THR A CA 1
ATOM 4778 C C . THR A 1 614 ? -14.981 5.986 -26.771 1.00 87.19 614 THR A C 1
ATOM 4780 O O . THR A 1 614 ? -16.044 6.537 -27.056 1.00 87.19 614 THR A O 1
ATOM 4783 N N . ALA A 1 615 ? -14.888 4.669 -26.562 1.00 81.56 615 ALA A N 1
ATOM 4784 C CA . ALA A 1 615 ? -16.017 3.750 -26.468 1.00 81.56 615 ALA A CA 1
ATOM 4785 C C . ALA A 1 615 ? -16.480 3.600 -25.006 1.00 81.56 615 ALA A C 1
ATOM 4787 O O . ALA A 1 615 ? -15.887 4.172 -24.095 1.00 81.56 615 ALA A O 1
ATOM 4788 N N . GLY A 1 616 ? -17.556 2.849 -24.772 1.00 92.00 616 GLY A N 1
ATOM 4789 C CA . GLY A 1 616 ? -18.042 2.565 -23.420 1.00 92.00 616 GLY A CA 1
ATOM 4790 C C . GLY A 1 616 ? -18.725 3.740 -22.709 1.00 92.00 616 GLY A C 1
ATOM 4791 O O . GLY A 1 616 ? -18.795 4.870 -23.200 1.00 92.00 616 GLY A O 1
ATOM 4792 N N . LYS A 1 617 ? -19.289 3.435 -21.539 1.00 95.50 617 LYS A N 1
ATOM 4793 C CA . LYS A 1 617 ? -20.107 4.346 -20.729 1.00 95.50 617 LYS A CA 1
ATOM 4794 C C . LYS A 1 617 ? -19.251 5.442 -20.088 1.00 95.50 617 LYS A C 1
ATOM 4796 O O . LYS A 1 617 ? -18.254 5.154 -19.432 1.00 95.50 617 LYS A O 1
ATOM 4801 N N . LYS A 1 618 ? -19.676 6.697 -20.224 1.00 96.25 618 LYS A N 1
ATOM 4802 C CA . LYS A 1 618 ? -19.052 7.851 -19.561 1.00 96.25 618 LYS A CA 1
ATOM 4803 C C . LYS A 1 618 ? -19.406 7.913 -18.073 1.00 96.25 618 LYS A C 1
ATOM 4805 O O . LYS A 1 618 ? -20.541 7.627 -17.694 1.00 96.25 618 LYS A O 1
ATOM 4810 N N . PHE A 1 619 ? -18.453 8.342 -17.252 1.00 95.94 619 PHE A N 1
ATOM 4811 C CA . PHE A 1 619 ? -18.651 8.714 -15.852 1.00 95.94 619 PHE A CA 1
ATOM 4812 C C . PHE A 1 619 ? -17.781 9.928 -15.488 1.00 95.94 619 PHE A C 1
ATOM 4814 O O . PHE A 1 619 ? -16.769 10.203 -16.134 1.00 95.94 619 PHE A O 1
ATOM 4821 N N . GLN A 1 620 ? -18.191 10.674 -14.464 1.00 97.00 620 GLN A N 1
ATOM 4822 C CA . GLN A 1 620 ? -17.441 11.819 -13.946 1.00 97.00 620 GLN A CA 1
ATOM 4823 C C . GLN A 1 620 ? -16.534 11.385 -12.794 1.00 97.00 620 GLN A C 1
ATOM 4825 O O . GLN A 1 620 ? -16.939 10.574 -11.963 1.00 97.00 620 GLN A O 1
ATOM 4830 N N . VAL A 1 621 ? -15.335 11.961 -12.730 1.00 97.31 621 VAL A N 1
ATOM 4831 C CA . VAL A 1 621 ? -14.452 11.894 -11.559 1.00 97.31 621 VAL A CA 1
ATOM 4832 C C . VAL A 1 621 ? -14.623 13.203 -10.797 1.00 97.31 621 VAL A C 1
ATOM 4834 O O . VAL A 1 621 ? -14.460 14.274 -11.385 1.00 97.31 621 VAL A O 1
ATOM 4837 N N . ILE A 1 622 ? -15.000 13.131 -9.522 1.00 98.00 622 ILE A N 1
ATOM 4838 C CA . ILE A 1 622 ? -15.372 14.289 -8.699 1.00 98.00 622 ILE A CA 1
ATOM 4839 C C . ILE A 1 622 ? -14.325 14.487 -7.605 1.00 98.00 622 ILE A C 1
ATOM 4841 O O . ILE A 1 622 ? -13.984 13.534 -6.919 1.00 98.00 622 ILE A O 1
ATOM 4845 N N . GLU A 1 623 ? -13.848 15.716 -7.415 1.00 97.94 623 GLU A N 1
ATOM 4846 C CA . GLU A 1 623 ? -12.988 16.081 -6.288 1.00 97.94 623 GLU A CA 1
ATOM 4847 C C . GLU A 1 623 ? -13.837 16.169 -5.006 1.00 97.94 623 GLU A C 1
ATOM 4849 O O . GLU A 1 623 ? -14.628 17.112 -4.878 1.00 97.94 623 GLU A O 1
ATOM 4854 N N . PRO A 1 624 ? -13.686 15.272 -4.011 1.00 98.19 624 PRO A N 1
ATOM 4855 C CA . PRO A 1 624 ? -14.592 15.249 -2.859 1.00 98.19 624 PRO A CA 1
ATOM 4856 C C . PRO A 1 624 ? -14.465 16.498 -1.971 1.00 98.19 624 PRO A C 1
ATOM 4858 O O . PRO A 1 624 ? -15.418 16.903 -1.301 1.00 98.19 624 PRO A O 1
ATOM 4861 N N . ARG A 1 625 ? -13.293 17.154 -2.021 1.00 97.50 625 ARG A N 1
ATOM 4862 C CA . ARG A 1 625 ? -12.999 18.422 -1.338 1.00 97.50 625 ARG A CA 1
ATOM 4863 C C . ARG A 1 625 ? -13.933 19.562 -1.757 1.00 97.50 625 ARG A C 1
ATOM 4865 O O . ARG A 1 625 ? -14.338 20.340 -0.897 1.00 97.50 625 ARG A O 1
ATOM 4872 N N . SER A 1 626 ? -14.209 19.697 -3.055 1.00 97.00 626 SER A N 1
ATOM 4873 C CA . SER A 1 626 ? -14.928 20.847 -3.632 1.00 97.00 626 SER A CA 1
ATOM 4874 C C . SER A 1 626 ? -16.268 20.482 -4.270 1.00 97.00 626 SER A C 1
ATOM 4876 O O . SER A 1 626 ? -17.050 21.373 -4.585 1.00 97.00 626 SER A O 1
ATOM 4878 N N . GLY A 1 627 ? -16.531 19.193 -4.499 1.00 96.75 627 GLY A N 1
ATOM 4879 C CA . GLY A 1 627 ? -17.677 18.720 -5.274 1.00 96.75 627 GLY A CA 1
ATOM 4880 C C . GLY A 1 627 ? -17.575 18.999 -6.781 1.00 96.75 627 GLY A C 1
ATOM 4881 O O . GLY A 1 627 ? -18.549 18.777 -7.499 1.00 96.75 627 GLY A O 1
ATOM 4882 N N . SER A 1 628 ? -16.431 19.489 -7.276 1.00 96.69 628 SER A N 1
ATOM 4883 C CA . SER A 1 628 ? -16.223 19.806 -8.696 1.00 96.69 628 SER A CA 1
ATOM 4884 C C . SER A 1 628 ? -15.760 18.593 -9.515 1.00 96.69 628 SER A C 1
ATOM 4886 O O . SER A 1 628 ? -15.147 17.664 -8.993 1.00 96.69 628 SER A O 1
ATOM 4888 N N . THR A 1 629 ? -16.044 18.581 -10.820 1.00 97.38 629 THR A N 1
ATOM 4889 C CA . THR A 1 629 ? -15.591 17.513 -11.725 1.00 97.38 629 THR A CA 1
ATOM 4890 C C . THR A 1 629 ? -14.127 17.717 -12.126 1.00 97.38 629 THR A C 1
ATOM 4892 O O . THR A 1 629 ? -13.808 18.682 -12.816 1.00 97.38 629 THR A O 1
ATOM 4895 N N . LEU A 1 630 ? -13.250 16.778 -11.756 1.00 95.19 630 LEU A N 1
ATOM 4896 C CA . LEU A 1 630 ? -11.836 16.756 -12.154 1.00 95.19 630 LEU A CA 1
ATOM 4897 C C . LEU A 1 630 ? -11.659 16.411 -13.636 1.00 95.19 630 LEU A C 1
ATOM 4899 O O . LEU A 1 630 ? -10.816 16.991 -14.317 1.00 95.19 630 LEU A O 1
ATOM 4903 N N . THR A 1 631 ? -12.419 15.426 -14.124 1.00 95.69 631 THR A N 1
ATOM 4904 C CA . THR A 1 631 ? -12.409 14.978 -15.523 1.00 95.69 631 THR A CA 1
ATOM 4905 C C . THR A 1 631 ? -13.611 14.076 -15.824 1.00 95.69 631 THR A C 1
ATOM 4907 O O . THR A 1 631 ? -14.311 13.612 -14.921 1.00 95.69 631 THR A O 1
ATOM 4910 N N . GLU A 1 632 ? -13.843 13.803 -17.105 1.00 95.44 632 GLU A N 1
ATOM 4911 C CA . GLU A 1 632 ? -14.801 12.808 -17.586 1.00 95.44 632 GLU A CA 1
ATOM 4912 C C . GLU A 1 632 ? -14.030 11.604 -18.142 1.00 95.44 632 GLU A C 1
ATOM 4914 O O . GLU A 1 632 ? -13.149 11.750 -18.993 1.00 95.44 632 GLU A O 1
ATOM 4919 N N . CYS A 1 633 ? -14.368 10.402 -17.680 1.00 95.50 633 CYS A N 1
ATOM 4920 C CA . CYS A 1 633 ? -13.722 9.166 -18.095 1.00 95.50 633 CYS A CA 1
ATOM 4921 C C . CYS A 1 633 ? -14.710 8.237 -18.811 1.00 95.50 633 CYS A C 1
ATOM 4923 O O . CYS A 1 633 ? -15.880 8.138 -18.449 1.00 95.50 633 CYS A O 1
ATOM 4925 N N . HIS A 1 634 ? -14.222 7.525 -19.823 1.00 96.50 634 HIS A N 1
ATOM 4926 C CA . HIS A 1 634 ? -14.928 6.406 -20.440 1.00 96.50 634 HIS A CA 1
ATOM 4927 C C . HIS A 1 634 ? -14.569 5.108 -19.706 1.00 96.50 634 HIS A C 1
ATOM 4929 O O . HIS A 1 634 ? -13.387 4.817 -19.522 1.00 96.50 634 HIS A O 1
ATOM 4935 N N . ALA A 1 635 ? -15.565 4.325 -19.294 1.00 97.81 635 ALA A N 1
ATOM 4936 C CA . ALA A 1 635 ? -15.371 2.983 -18.756 1.00 97.81 635 ALA A CA 1
ATOM 4937 C C . ALA A 1 635 ? -14.929 2.012 -19.864 1.00 97.81 635 ALA A C 1
ATOM 4939 O O . ALA A 1 635 ? -15.501 2.017 -20.953 1.00 97.81 635 ALA A O 1
ATOM 4940 N N . ALA A 1 636 ? -13.941 1.165 -19.573 1.00 98.19 636 ALA A N 1
ATOM 4941 C CA . ALA A 1 636 ? -13.439 0.164 -20.505 1.00 98.19 636 ALA A CA 1
ATOM 4942 C C . ALA A 1 636 ? -14.504 -0.912 -20.772 1.00 98.19 636 ALA A C 1
ATOM 4944 O O . ALA A 1 636 ? -14.958 -1.606 -19.855 1.00 98.19 636 ALA A O 1
ATOM 4945 N N . THR A 1 637 ? -14.873 -1.047 -22.043 1.00 97.94 637 THR A N 1
ATOM 4946 C CA . THR A 1 637 ? -15.723 -2.117 -22.582 1.00 97.94 637 THR A CA 1
ATOM 4947 C C . THR A 1 637 ? -15.040 -3.490 -22.476 1.00 97.94 637 THR A C 1
ATOM 4949 O O . THR A 1 637 ? -13.821 -3.554 -22.289 1.00 97.94 637 THR A O 1
ATOM 4952 N N . PRO A 1 638 ? -15.768 -4.613 -22.643 1.00 97.56 638 PRO A N 1
ATOM 4953 C CA . PRO A 1 638 ? -15.163 -5.947 -22.672 1.00 97.56 638 PRO A CA 1
ATOM 4954 C C . PRO A 1 638 ? -13.983 -6.090 -23.651 1.00 97.56 638 PRO A C 1
ATOM 4956 O O . PRO A 1 638 ? -12.989 -6.720 -23.298 1.00 97.56 638 PRO A O 1
ATOM 4959 N N . ASP A 1 639 ? -14.034 -5.439 -24.817 1.00 96.56 639 ASP A N 1
ATOM 4960 C CA . ASP A 1 639 ? -12.957 -5.451 -25.825 1.00 96.56 639 ASP A CA 1
ATOM 4961 C C . ASP A 1 639 ? -11.720 -4.641 -25.382 1.00 96.56 639 ASP A C 1
ATOM 4963 O O . ASP A 1 639 ? -10.589 -4.888 -25.803 1.00 96.56 639 ASP A O 1
ATOM 4967 N N . GLU A 1 640 ? -11.906 -3.643 -24.518 1.00 97.38 640 GLU A N 1
ATOM 4968 C CA . GLU A 1 640 ? -10.815 -2.880 -23.900 1.00 97.38 640 GLU A CA 1
ATOM 4969 C C . GLU A 1 640 ? -10.184 -3.645 -22.731 1.00 97.38 640 GLU A C 1
ATOM 4971 O O . GLU A 1 640 ? -8.970 -3.563 -22.530 1.00 97.38 640 GLU A O 1
ATOM 4976 N N . VAL A 1 641 ? -10.972 -4.468 -22.031 1.00 98.62 641 VAL A N 1
ATOM 4977 C CA . VAL A 1 641 ? -10.465 -5.431 -21.045 1.00 98.62 641 VAL A CA 1
ATOM 4978 C C . VAL A 1 641 ? -9.681 -6.565 -21.715 1.00 98.62 641 VAL A C 1
ATOM 4980 O O . VAL A 1 641 ? -8.587 -6.879 -21.246 1.00 98.62 641 VAL A O 1
ATOM 4983 N N . ASP A 1 642 ? -10.179 -7.145 -22.815 1.00 98.12 642 ASP A N 1
ATOM 4984 C CA . ASP A 1 642 ? -9.461 -8.185 -23.573 1.00 98.12 642 ASP A CA 1
ATOM 4985 C C . ASP A 1 642 ? -8.097 -7.674 -24.051 1.00 98.12 642 ASP A C 1
ATOM 4987 O O . ASP A 1 642 ? -7.072 -8.277 -23.724 1.00 98.12 642 ASP A O 1
ATOM 4991 N N . ARG A 1 643 ? -8.054 -6.491 -24.686 1.00 95.50 643 ARG A N 1
ATOM 4992 C CA . ARG A 1 643 ? -6.793 -5.850 -25.097 1.00 95.50 643 ARG A CA 1
ATOM 4993 C C . ARG A 1 643 ? -5.823 -5.669 -23.927 1.00 95.50 643 ARG A C 1
ATOM 4995 O O . ARG A 1 643 ? -4.659 -6.047 -24.051 1.00 95.50 643 ARG A O 1
ATOM 5002 N N . ALA A 1 644 ? -6.282 -5.157 -22.782 1.00 98.06 644 ALA A N 1
ATOM 5003 C CA . ALA A 1 644 ? -5.432 -4.992 -21.600 1.00 98.06 644 ALA A CA 1
ATOM 5004 C C . ALA A 1 644 ? -4.902 -6.334 -21.051 1.00 98.06 644 ALA A C 1
ATOM 5006 O O . ALA A 1 644 ? -3.739 -6.423 -20.653 1.00 98.06 644 ALA A O 1
ATOM 5007 N N . VAL A 1 645 ? -5.717 -7.395 -21.058 1.00 98.81 645 VAL A N 1
ATOM 5008 C CA . VAL A 1 645 ? -5.300 -8.731 -20.602 1.00 98.81 645 VAL A CA 1
ATOM 5009 C C . VAL A 1 645 ? -4.373 -9.424 -21.609 1.00 98.81 645 VAL A C 1
ATOM 5011 O O . VAL A 1 645 ? -3.435 -10.101 -21.186 1.00 98.81 645 VAL A O 1
ATOM 5014 N N . ALA A 1 646 ? -4.571 -9.241 -22.915 1.00 97.44 646 ALA A N 1
ATOM 5015 C CA . ALA A 1 646 ? -3.671 -9.743 -23.953 1.00 97.44 646 ALA A CA 1
ATOM 5016 C C . ALA A 1 646 ? -2.287 -9.072 -23.865 1.00 97.44 646 ALA A C 1
ATOM 5018 O O . ALA A 1 646 ? -1.263 -9.757 -23.854 1.00 97.44 646 ALA A O 1
ATOM 5019 N N . THR A 1 647 ? -2.250 -7.746 -23.687 1.00 94.50 647 THR A N 1
ATOM 5020 C CA . THR A 1 647 ? -1.017 -6.994 -23.405 1.00 94.50 647 THR A CA 1
ATOM 5021 C C . THR A 1 647 ? -0.319 -7.500 -22.138 1.00 94.50 647 THR A C 1
ATOM 5023 O O . THR A 1 647 ? 0.885 -7.765 -22.169 1.00 94.50 647 THR A O 1
ATOM 5026 N N . ALA A 1 648 ? -1.068 -7.723 -21.051 1.00 98.44 648 ALA A N 1
ATOM 5027 C CA . ALA A 1 648 ? -0.529 -8.316 -19.829 1.00 98.44 648 ALA A CA 1
ATOM 5028 C C . ALA A 1 648 ? 0.033 -9.730 -20.053 1.00 98.44 648 ALA A C 1
ATOM 5030 O O . ALA A 1 648 ? 1.088 -10.060 -19.515 1.00 98.44 648 ALA A O 1
ATOM 5031 N N . GLN A 1 649 ? -0.633 -10.563 -20.861 1.00 98.50 649 GLN A N 1
ATOM 5032 C CA . GLN A 1 649 ? -0.188 -11.927 -21.149 1.00 98.50 649 GLN A CA 1
ATOM 5033 C C . GLN A 1 649 ? 1.149 -11.955 -21.899 1.00 98.50 649 GLN A C 1
ATOM 5035 O O . GLN A 1 649 ? 1.990 -12.800 -21.592 1.00 98.50 649 GLN A O 1
ATOM 5040 N N . GLU A 1 650 ? 1.367 -11.057 -22.864 1.00 96.62 650 GLU A N 1
ATOM 5041 C CA . GLU A 1 650 ? 2.636 -11.006 -23.597 1.00 96.62 650 GLU A CA 1
ATOM 5042 C C . GLU A 1 650 ? 3.779 -10.528 -22.693 1.00 96.62 650 GLU A C 1
ATOM 5044 O O . GLU A 1 650 ? 4.800 -11.208 -22.578 1.00 96.62 650 GLU A O 1
ATOM 5049 N N . ALA A 1 651 ? 3.575 -9.421 -21.971 1.00 92.94 651 ALA A N 1
ATOM 5050 C CA . ALA A 1 651 ? 4.570 -8.862 -21.055 1.00 92.94 651 ALA A CA 1
ATOM 5051 C C . ALA A 1 651 ? 4.977 -9.854 -19.947 1.00 92.94 651 ALA A C 1
ATOM 5053 O O . ALA A 1 651 ? 6.161 -9.973 -19.603 1.00 92.94 651 ALA A O 1
ATOM 5054 N N . GLN A 1 652 ? 4.020 -10.647 -19.446 1.00 98.31 652 GLN A N 1
ATOM 5055 C CA . GLN A 1 652 ? 4.259 -11.671 -18.427 1.00 98.31 652 GLN A CA 1
ATOM 5056 C C . GLN A 1 652 ? 5.306 -12.707 -18.855 1.00 98.31 652 GLN A C 1
ATOM 5058 O O . GLN A 1 652 ? 6.106 -13.120 -18.017 1.00 98.31 652 GLN A O 1
ATOM 5063 N N . LYS A 1 653 ? 5.377 -13.070 -20.146 1.00 96.75 653 LYS A N 1
ATOM 5064 C CA . LYS A 1 653 ? 6.367 -14.029 -20.681 1.00 96.75 653 LYS A CA 1
ATOM 5065 C C . LYS A 1 653 ? 7.810 -13.530 -20.593 1.00 96.75 653 LYS A C 1
ATOM 5067 O O . LYS A 1 653 ? 8.732 -14.342 -20.714 1.00 96.75 653 LYS A O 1
ATOM 5072 N N . THR A 1 654 ? 8.012 -12.222 -20.458 1.00 93.50 654 THR A N 1
ATOM 5073 C CA . THR A 1 654 ? 9.322 -11.600 -20.227 1.00 93.50 654 THR A CA 1
ATOM 5074 C C . THR A 1 654 ? 9.555 -11.452 -18.730 1.00 93.50 654 THR A C 1
ATOM 5076 O O . THR A 1 654 ? 10.538 -11.980 -18.211 1.00 93.50 654 THR A O 1
ATOM 5079 N N . TRP A 1 655 ? 8.609 -10.838 -18.013 1.00 97.31 655 TRP A N 1
ATOM 5080 C CA . TRP A 1 655 ? 8.720 -10.591 -16.573 1.00 97.31 655 TRP A CA 1
ATOM 5081 C C . TRP A 1 655 ? 8.928 -11.872 -15.747 1.00 97.31 655 TRP A C 1
ATOM 5083 O O . TRP A 1 655 ? 9.766 -11.905 -14.849 1.00 97.31 655 TRP A O 1
ATOM 5093 N N . SER A 1 656 ? 8.249 -12.972 -16.085 1.00 96.25 656 SER A N 1
ATOM 5094 C CA . SER A 1 656 ? 8.388 -14.242 -15.360 1.00 96.25 656 SER A CA 1
ATOM 5095 C C . SER A 1 656 ? 9.730 -14.949 -15.567 1.00 96.25 656 SER A C 1
ATOM 5097 O O . SER A 1 656 ? 10.051 -15.854 -14.797 1.00 96.25 656 SER A O 1
ATOM 5099 N N . LYS A 1 657 ? 10.490 -14.587 -16.611 1.00 94.19 657 LYS A N 1
ATOM 5100 C CA . LYS A 1 657 ? 11.823 -15.147 -16.898 1.00 94.19 657 LYS A CA 1
ATOM 5101 C C . LYS A 1 657 ? 12.942 -14.417 -16.158 1.00 94.19 657 LYS A C 1
ATOM 5103 O O . LYS A 1 657 ? 13.998 -15.011 -15.970 1.00 94.19 657 LYS A O 1
ATOM 5108 N N . MET A 1 658 ? 12.712 -13.171 -15.738 1.00 91.94 658 MET A N 1
ATOM 5109 C CA . MET A 1 658 ? 13.667 -12.411 -14.930 1.00 91.94 658 MET A CA 1
ATOM 5110 C C . MET A 1 658 ? 13.867 -13.088 -13.571 1.00 91.94 658 MET A C 1
ATOM 5112 O O . MET A 1 658 ? 12.903 -13.524 -12.930 1.00 91.94 658 MET A O 1
ATOM 5116 N N . GLY A 1 659 ? 15.117 -13.172 -13.126 1.00 88.44 659 GLY A N 1
ATOM 5117 C CA . GLY A 1 659 ? 15.509 -13.753 -11.850 1.00 88.44 659 GLY A CA 1
ATOM 5118 C C . GLY A 1 659 ? 14.971 -12.963 -10.656 1.00 88.44 659 GLY A C 1
ATOM 5119 O O . GLY A 1 659 ? 14.636 -11.781 -10.754 1.00 88.44 659 GLY A O 1
ATOM 5120 N N . TRP A 1 660 ? 14.905 -13.607 -9.488 1.00 89.69 660 TRP A N 1
ATOM 5121 C CA . TRP A 1 660 ? 14.353 -12.984 -8.278 1.00 89.69 660 TRP A CA 1
ATOM 5122 C C . TRP A 1 660 ? 15.099 -11.702 -7.875 1.00 89.69 660 TRP A C 1
ATOM 5124 O O . TRP A 1 660 ? 14.467 -10.739 -7.453 1.00 89.69 660 TRP A O 1
ATOM 5134 N N . LEU A 1 661 ? 16.423 -11.659 -8.068 1.00 87.88 661 LEU A N 1
ATOM 5135 C CA . LEU A 1 661 ? 17.251 -10.474 -7.810 1.00 87.88 661 LEU A CA 1
ATOM 5136 C C . LEU A 1 661 ? 16.890 -9.295 -8.729 1.00 87.88 661 LEU A C 1
ATOM 5138 O O . LEU A 1 661 ? 16.821 -8.159 -8.263 1.00 87.88 661 LEU A O 1
ATOM 5142 N N . GLU A 1 662 ? 16.624 -9.566 -10.010 1.00 88.00 662 GLU A N 1
ATOM 5143 C CA . GLU A 1 662 ? 16.262 -8.556 -11.014 1.00 88.00 662 GLU A CA 1
ATOM 5144 C C . GLU A 1 662 ? 14.866 -7.989 -10.735 1.00 88.00 662 GLU A C 1
ATOM 5146 O O . GLU A 1 662 ? 14.686 -6.773 -10.681 1.00 88.00 662 GLU A O 1
ATOM 5151 N N . ARG A 1 663 ? 13.884 -8.865 -10.465 1.00 95.06 663 ARG A N 1
ATOM 5152 C CA . ARG A 1 663 ? 12.532 -8.433 -10.076 1.00 95.06 663 ARG A CA 1
ATOM 5153 C C . ARG A 1 663 ? 12.555 -7.653 -8.762 1.00 95.06 663 ARG A C 1
ATOM 5155 O O . ARG A 1 663 ? 11.933 -6.599 -8.665 1.00 95.06 663 ARG A O 1
ATOM 5162 N N . GLY A 1 664 ? 13.320 -8.125 -7.777 1.00 93.81 664 GLY A N 1
ATOM 5163 C CA . GLY A 1 664 ? 13.503 -7.438 -6.501 1.00 93.81 664 GLY A CA 1
ATOM 5164 C C . GLY A 1 664 ? 14.171 -6.066 -6.642 1.00 93.81 664 GLY A C 1
ATOM 5165 O O . GLY A 1 664 ? 13.809 -5.144 -5.917 1.00 93.81 664 GLY A O 1
ATOM 5166 N N . LEU A 1 665 ? 15.104 -5.897 -7.588 1.00 92.06 665 LEU A N 1
ATOM 5167 C CA . LEU A 1 665 ? 15.722 -4.601 -7.884 1.00 92.06 665 LEU A CA 1
ATOM 5168 C C . LEU A 1 665 ? 14.702 -3.600 -8.442 1.00 92.06 665 LEU A C 1
ATOM 5170 O O . LEU A 1 665 ? 14.645 -2.477 -7.949 1.00 92.06 665 LEU A O 1
ATOM 5174 N N . VAL A 1 666 ? 13.856 -4.013 -9.393 1.00 94.88 666 VAL A N 1
ATOM 5175 C CA . VAL A 1 666 ? 12.766 -3.162 -9.905 1.00 94.88 666 VAL A CA 1
ATOM 5176 C C . VAL A 1 666 ? 11.825 -2.745 -8.771 1.00 94.88 666 VAL A C 1
ATOM 5178 O O . VAL A 1 666 ? 11.538 -1.562 -8.635 1.00 94.88 666 VAL A O 1
ATOM 5181 N N . LEU A 1 667 ? 11.401 -3.663 -7.893 1.00 98.12 667 LEU A N 1
ATOM 5182 C CA . LEU A 1 667 ? 10.512 -3.315 -6.771 1.00 98.12 667 LEU A CA 1
ATOM 5183 C C . LEU A 1 667 ? 11.169 -2.342 -5.767 1.00 98.12 667 LEU A C 1
ATOM 5185 O O . LEU A 1 667 ? 10.510 -1.413 -5.304 1.00 98.12 667 LEU A O 1
ATOM 5189 N N . ARG A 1 668 ? 12.475 -2.463 -5.494 1.00 94.50 668 ARG A N 1
ATOM 5190 C CA . ARG A 1 668 ? 13.211 -1.475 -4.676 1.00 94.50 668 ARG A CA 1
ATOM 5191 C C . ARG A 1 668 ? 13.358 -0.117 -5.382 1.00 94.50 668 ARG A C 1
ATOM 5193 O O . ARG A 1 668 ? 13.283 0.918 -4.725 1.00 94.50 668 ARG A O 1
ATOM 5200 N N . ASN A 1 669 ? 13.482 -0.092 -6.711 1.00 92.75 669 ASN A N 1
ATOM 5201 C CA . ASN A 1 669 ? 13.448 1.153 -7.489 1.00 92.75 669 ASN A CA 1
ATOM 5202 C C . ASN A 1 669 ? 12.065 1.834 -7.423 1.00 92.75 669 ASN A C 1
ATOM 5204 O O . ASN A 1 669 ? 12.005 3.055 -7.302 1.00 92.75 669 ASN A O 1
ATOM 5208 N N . VAL A 1 670 ? 10.962 1.068 -7.435 1.00 98.25 670 VAL A N 1
ATOM 5209 C CA . VAL A 1 670 ? 9.598 1.599 -7.210 1.00 98.25 670 VAL A CA 1
ATOM 5210 C C . VAL A 1 670 ? 9.508 2.259 -5.838 1.00 98.25 670 VAL A C 1
ATOM 5212 O O . VAL A 1 670 ? 9.063 3.398 -5.738 1.00 98.25 670 VAL A O 1
ATOM 5215 N N . ALA A 1 671 ? 9.975 1.577 -4.789 1.00 98.06 671 ALA A N 1
ATOM 5216 C CA . ALA A 1 671 ? 9.979 2.108 -3.429 1.00 98.06 671 ALA A CA 1
ATOM 5217 C C . ALA A 1 671 ? 10.791 3.411 -3.309 1.00 98.06 671 ALA A C 1
ATOM 5219 O O . ALA A 1 671 ? 10.331 4.374 -2.695 1.00 98.06 671 ALA A O 1
ATOM 5220 N N . LYS A 1 672 ? 11.965 3.481 -3.952 1.00 92.19 672 LYS A N 1
ATOM 5221 C CA . LYS A 1 672 ? 12.759 4.713 -4.046 1.00 92.19 672 LYS A CA 1
ATOM 5222 C C . LYS A 1 672 ? 11.956 5.853 -4.694 1.00 92.19 672 LYS A C 1
ATOM 5224 O O . LYS A 1 672 ? 11.820 6.913 -4.091 1.00 92.19 672 LYS A O 1
ATOM 5229 N N . LEU A 1 673 ? 11.395 5.622 -5.881 1.00 93.56 673 LEU A N 1
ATOM 5230 C CA . LEU A 1 673 ? 10.669 6.639 -6.651 1.00 93.56 673 LEU A CA 1
ATOM 5231 C C . LEU A 1 673 ? 9.367 7.096 -5.969 1.00 93.56 673 LEU A C 1
ATOM 5233 O O . LEU A 1 673 ? 9.028 8.276 -6.023 1.00 93.56 673 LEU A O 1
ATOM 5237 N N . LEU A 1 674 ? 8.658 6.194 -5.280 1.00 97.88 674 LEU A N 1
ATOM 5238 C CA . LEU A 1 674 ? 7.507 6.536 -4.434 1.00 97.88 674 LEU A CA 1
ATOM 5239 C C . LEU A 1 674 ? 7.904 7.496 -3.300 1.00 97.88 674 LEU A C 1
ATOM 5241 O O . LEU A 1 674 ? 7.164 8.433 -3.011 1.00 97.88 674 LEU A O 1
ATOM 5245 N N . ARG A 1 675 ? 9.082 7.303 -2.688 1.00 95.44 675 ARG A N 1
ATOM 5246 C CA . ARG A 1 675 ? 9.609 8.192 -1.640 1.00 95.44 675 ARG A CA 1
ATOM 5247 C C . ARG A 1 675 ? 10.057 9.540 -2.214 1.00 95.44 675 ARG A C 1
ATOM 5249 O O . ARG A 1 675 ? 9.696 10.573 -1.661 1.00 95.44 675 ARG A O 1
ATOM 5256 N N . GLU A 1 676 ? 10.774 9.543 -3.339 1.00 91.94 676 GLU A N 1
ATOM 5257 C CA . GLU A 1 676 ? 11.225 10.763 -4.038 1.00 91.94 676 GLU A CA 1
ATOM 5258 C C . GLU A 1 676 ? 10.062 11.633 -4.555 1.00 91.94 676 GLU A C 1
ATOM 5260 O O . GLU A 1 676 ? 10.203 12.849 -4.680 1.00 91.94 676 GLU A O 1
ATOM 5265 N N . HIS A 1 677 ? 8.898 11.034 -4.822 1.00 92.69 677 HIS A N 1
ATOM 5266 C CA . HIS A 1 677 ? 7.701 11.728 -5.303 1.00 92.69 677 HIS A CA 1
ATOM 5267 C C . HIS A 1 677 ? 6.553 11.792 -4.278 1.00 92.69 677 HIS A C 1
ATOM 5269 O O . HIS A 1 677 ? 5.431 12.136 -4.655 1.00 92.69 677 HIS A O 1
ATOM 5275 N N . CYS A 1 678 ? 6.815 11.511 -2.994 1.00 95.62 678 CYS A N 1
ATOM 5276 C CA . CYS A 1 678 ? 5.782 11.355 -1.962 1.00 95.62 678 CYS A CA 1
ATOM 5277 C C . CYS A 1 678 ? 4.753 12.502 -1.948 1.00 95.62 678 CYS A C 1
ATOM 5279 O O . CYS A 1 678 ? 3.558 12.255 -2.087 1.00 95.62 678 CYS A O 1
ATOM 5281 N N . GLU A 1 679 ? 5.213 13.756 -1.907 1.00 94.38 679 GLU A N 1
ATOM 5282 C CA . GLU A 1 679 ? 4.356 14.951 -1.842 1.00 94.38 679 GLU A CA 1
ATOM 5283 C C . GLU A 1 679 ? 3.379 15.087 -3.020 1.00 94.38 679 GLU A C 1
ATOM 5285 O O . GLU A 1 679 ? 2.204 15.407 -2.829 1.00 94.38 679 GLU A O 1
ATOM 5290 N N . VAL A 1 680 ? 3.833 14.834 -4.255 1.00 92.75 680 VAL A N 1
ATOM 5291 C CA . VAL A 1 680 ? 2.972 14.976 -5.441 1.00 92.75 680 VAL A CA 1
ATOM 5292 C C . VAL A 1 680 ? 1.977 13.820 -5.560 1.00 92.75 680 VAL A C 1
ATOM 5294 O O . VAL A 1 680 ? 0.875 14.022 -6.066 1.00 92.75 680 VAL A O 1
ATOM 5297 N N . ILE A 1 681 ? 2.330 12.634 -5.060 1.00 97.25 681 ILE A N 1
ATOM 5298 C CA . ILE A 1 681 ? 1.424 11.483 -4.999 1.00 97.25 681 ILE A CA 1
ATOM 5299 C C . ILE A 1 681 ? 0.377 11.704 -3.899 1.00 97.25 681 ILE A C 1
ATOM 5301 O O . ILE A 1 681 ? -0.816 11.616 -4.176 1.00 97.25 681 ILE A O 1
ATOM 5305 N N . ALA A 1 682 ? 0.803 12.066 -2.685 1.00 98.12 682 ALA A N 1
ATOM 5306 C CA . ALA A 1 682 ? -0.074 12.328 -1.546 1.00 98.12 682 ALA A CA 1
ATOM 5307 C C . ALA A 1 682 ? -1.077 13.453 -1.845 1.00 98.12 682 ALA A C 1
ATOM 5309 O O . ALA A 1 682 ? -2.265 13.317 -1.560 1.00 98.12 682 ALA A O 1
ATOM 5310 N N . ARG A 1 683 ? -0.639 14.530 -2.515 1.00 97.69 683 ARG A N 1
ATOM 5311 C CA . ARG A 1 683 ? -1.540 15.602 -2.963 1.00 97.69 683 ARG A CA 1
ATOM 5312 C C . ARG A 1 683 ? -2.625 15.097 -3.918 1.00 97.69 683 ARG A C 1
ATOM 5314 O O . ARG A 1 683 ? -3.758 15.565 -3.827 1.00 97.69 683 ARG A O 1
ATOM 5321 N N . TRP A 1 684 ? -2.306 14.170 -4.823 1.00 97.50 684 TRP A N 1
ATOM 5322 C CA . TRP A 1 684 ? -3.313 13.557 -5.693 1.00 97.50 684 TRP A CA 1
ATOM 5323 C C . TRP A 1 684 ? -4.225 12.591 -4.929 1.00 97.50 684 TRP A C 1
ATOM 5325 O O . TRP A 1 684 ? -5.432 12.676 -5.109 1.00 97.50 684 TRP A O 1
ATOM 5335 N N . GLU A 1 685 ? -3.702 11.770 -4.016 1.00 98.06 685 GLU A N 1
ATOM 5336 C CA . GLU A 1 685 ? -4.512 10.875 -3.172 1.00 98.06 685 GLU A CA 1
ATOM 5337 C C . GLU A 1 685 ? -5.523 11.662 -2.308 1.00 98.06 685 GLU A C 1
ATOM 5339 O O . GLU A 1 685 ? -6.691 11.282 -2.222 1.00 98.06 685 GLU A O 1
ATOM 5344 N N . SER A 1 686 ? -5.133 12.811 -1.740 1.00 98.06 686 SER A N 1
ATOM 5345 C CA . SER A 1 686 ? -6.043 13.725 -1.023 1.00 98.06 686 SER A CA 1
ATOM 5346 C C . SER A 1 686 ? -7.076 14.413 -1.922 1.00 98.06 686 SER A C 1
ATOM 5348 O O . SER A 1 686 ? -8.195 14.669 -1.477 1.00 98.06 686 SER A O 1
ATOM 5350 N N . ILE A 1 687 ? -6.732 14.716 -3.178 1.00 97.31 687 ILE A N 1
ATOM 5351 C CA . ILE A 1 687 ? -7.665 15.282 -4.171 1.00 97.31 687 ILE A CA 1
ATOM 5352 C C . ILE A 1 687 ? -8.690 14.240 -4.630 1.00 97.31 687 ILE A C 1
ATOM 5354 O O . ILE A 1 687 ? -9.858 14.575 -4.795 1.00 97.31 687 ILE A O 1
ATOM 5358 N N . ASP A 1 688 ? -8.259 12.993 -4.812 1.00 96.12 688 ASP A N 1
ATOM 5359 C CA . ASP A 1 688 ? -9.052 11.907 -5.396 1.00 96.12 688 ASP A CA 1
ATOM 5360 C C . ASP A 1 688 ? -9.905 11.166 -4.344 1.00 96.12 688 ASP A C 1
ATOM 5362 O O . ASP A 1 688 ? -10.979 10.667 -4.656 1.00 96.12 688 ASP A O 1
ATOM 5366 N N . SER A 1 689 ? -9.467 11.126 -3.075 1.00 97.19 689 SER A N 1
ATOM 5367 C CA . SER A 1 689 ? -10.186 10.450 -1.974 1.00 97.19 689 SER A CA 1
ATOM 5368 C C . SER A 1 689 ? -10.766 11.378 -0.896 1.00 97.19 689 SER A C 1
ATOM 5370 O O . SER A 1 689 ? -11.567 10.938 -0.070 1.00 97.19 689 SER A O 1
ATOM 5372 N N . GLY A 1 690 ? -10.365 12.654 -0.868 1.00 97.69 690 GLY A N 1
ATOM 5373 C CA . GLY A 1 690 ? -10.809 13.632 0.131 1.00 97.69 690 GLY A CA 1
ATOM 5374 C C . GLY A 1 690 ? -10.147 13.529 1.514 1.00 97.69 690 GLY A C 1
ATOM 5375 O O . GLY A 1 690 ? -10.513 14.307 2.395 1.00 97.69 690 GLY A O 1
ATOM 5376 N N . LYS A 1 691 ? -9.195 12.607 1.740 1.00 98.25 691 LYS A N 1
ATOM 5377 C CA . LYS A 1 691 ? -8.499 12.436 3.037 1.00 98.25 691 LYS A CA 1
ATOM 5378 C C . LYS A 1 691 ? -7.435 13.513 3.318 1.00 98.25 691 LYS A C 1
ATOM 5380 O O . LYS A 1 691 ? -6.837 14.010 2.362 1.00 98.25 691 LYS A O 1
ATOM 5385 N N . PRO A 1 692 ? -7.140 13.844 4.593 1.00 98.50 692 PRO A N 1
ATOM 5386 C CA . PRO A 1 692 ? -6.080 14.785 4.957 1.00 98.50 692 PRO A CA 1
ATOM 5387 C C . PRO A 1 692 ? -4.713 14.428 4.355 1.00 98.50 692 PRO A C 1
ATOM 5389 O O . PRO A 1 692 ? -4.327 13.261 4.315 1.00 98.50 692 PRO A O 1
ATOM 5392 N N . ILE A 1 693 ? -3.950 15.442 3.946 1.00 98.56 693 ILE A N 1
ATOM 5393 C CA . ILE A 1 693 ? -2.629 15.306 3.314 1.00 98.56 693 ILE A CA 1
ATOM 5394 C C . ILE A 1 693 ? -1.617 14.590 4.216 1.00 98.56 693 ILE A C 1
ATOM 5396 O O . ILE A 1 693 ? -0.762 13.843 3.743 1.00 98.56 693 ILE A O 1
ATOM 5400 N N . THR A 1 694 ? -1.763 14.744 5.532 1.00 97.94 694 THR A N 1
ATOM 5401 C CA . THR A 1 694 ? -0.985 14.020 6.541 1.00 97.94 694 THR A CA 1
ATOM 5402 C C . THR A 1 694 ? -1.234 12.511 6.507 1.00 97.94 694 THR A C 1
ATOM 5404 O O . THR A 1 694 ? -0.281 11.753 6.647 1.00 97.94 694 THR A O 1
ATOM 5407 N N . GLU A 1 695 ? -2.468 12.059 6.264 1.00 97.75 695 GLU A N 1
ATOM 5408 C CA . GLU A 1 695 ? -2.775 10.636 6.059 1.00 97.75 695 GLU A CA 1
ATOM 5409 C C . GLU A 1 695 ? -2.285 10.156 4.690 1.00 97.75 695 GLU A C 1
ATOM 5411 O O . GLU A 1 695 ? -1.631 9.122 4.595 1.00 97.75 695 GLU A O 1
ATOM 5416 N N . ALA A 1 696 ? -2.526 10.939 3.635 1.00 98.38 696 ALA A N 1
ATOM 5417 C CA . ALA A 1 696 ? -2.125 10.587 2.275 1.00 98.38 696 ALA A CA 1
ATOM 5418 C C . ALA A 1 696 ? -0.603 10.384 2.124 1.00 98.38 696 ALA A C 1
ATOM 5420 O O . ALA A 1 696 ? -0.168 9.512 1.373 1.00 98.38 696 ALA A O 1
ATOM 5421 N N . ARG A 1 697 ? 0.227 11.129 2.870 1.00 98.19 697 ARG A N 1
ATOM 5422 C CA . ARG A 1 697 ? 1.675 10.863 2.953 1.00 98.19 697 ARG A CA 1
ATOM 5423 C C . ARG A 1 697 ? 1.979 9.505 3.582 1.00 98.19 697 ARG A C 1
ATOM 5425 O O . ARG A 1 697 ? 2.830 8.782 3.068 1.00 98.19 697 ARG A O 1
ATOM 5432 N N . MET A 1 698 ? 1.284 9.137 4.659 1.00 97.38 698 MET A N 1
ATOM 5433 C CA . MET A 1 698 ? 1.471 7.836 5.313 1.00 97.38 698 MET A CA 1
ATOM 5434 C C . MET A 1 698 ? 1.021 6.677 4.417 1.00 97.38 698 MET A C 1
ATOM 5436 O O . MET A 1 698 ? 1.699 5.653 4.383 1.00 97.38 698 MET A O 1
ATOM 5440 N N . ASP A 1 699 ? -0.034 6.854 3.617 1.00 97.69 699 ASP A N 1
ATOM 5441 C CA . ASP A 1 699 ? -0.453 5.872 2.608 1.00 97.69 699 ASP A CA 1
ATOM 5442 C C . ASP A 1 699 ? 0.651 5.631 1.564 1.00 97.69 699 ASP A C 1
ATOM 5444 O O . ASP A 1 699 ? 0.971 4.484 1.241 1.00 97.69 699 ASP A O 1
ATOM 5448 N N . VAL A 1 700 ? 1.292 6.697 1.068 1.00 98.44 700 VAL A N 1
ATOM 5449 C CA . VAL A 1 700 ? 2.397 6.587 0.099 1.00 98.44 700 VAL A CA 1
ATOM 5450 C C . VAL A 1 700 ? 3.650 5.978 0.736 1.00 98.44 700 VAL A C 1
ATOM 5452 O O . VAL A 1 700 ? 4.278 5.114 0.123 1.00 98.44 700 VAL A O 1
ATOM 5455 N N . LEU A 1 701 ? 3.995 6.340 1.974 1.00 97.81 701 LEU A N 1
ATOM 5456 C CA . LEU A 1 701 ? 5.108 5.719 2.706 1.00 97.81 701 LEU A CA 1
ATOM 5457 C C . LEU A 1 701 ? 4.841 4.231 3.005 1.00 97.81 701 LEU A C 1
ATOM 5459 O O . LEU A 1 701 ? 5.723 3.399 2.807 1.00 97.81 701 LEU A O 1
ATOM 5463 N N . SER A 1 702 ? 3.602 3.858 3.331 1.00 97.38 702 SER A N 1
ATOM 5464 C CA . SER A 1 702 ? 3.178 2.456 3.441 1.00 97.38 702 SER A CA 1
ATOM 5465 C C . SER A 1 702 ? 3.373 1.691 2.120 1.00 97.38 702 SER A C 1
ATOM 5467 O O . SER A 1 702 ? 3.779 0.524 2.125 1.00 97.38 702 SER A O 1
ATOM 5469 N N . CYS A 1 703 ? 3.183 2.346 0.967 1.00 98.56 703 CYS A N 1
ATOM 5470 C CA . CYS A 1 703 ? 3.515 1.767 -0.340 1.00 98.56 703 CYS A CA 1
ATOM 5471 C C . CYS A 1 703 ? 5.031 1.596 -0.534 1.00 98.56 703 CYS A C 1
ATOM 5473 O O . CYS A 1 703 ? 5.454 0.549 -1.025 1.00 98.56 703 CYS A O 1
ATOM 5475 N N . VAL A 1 704 ? 5.851 2.575 -0.129 1.00 98.50 704 VAL A N 1
ATOM 5476 C CA . VAL A 1 704 ? 7.325 2.472 -0.155 1.00 98.50 704 VAL A CA 1
ATOM 5477 C C . VAL A 1 704 ? 7.786 1.225 0.600 1.00 98.50 704 VAL A C 1
ATOM 5479 O O . VAL A 1 704 ? 8.552 0.422 0.063 1.00 98.50 704 VAL A O 1
ATOM 5482 N N . ASP A 1 705 ? 7.276 1.018 1.811 1.00 97.88 705 ASP A N 1
ATOM 5483 C CA . ASP A 1 705 ? 7.679 -0.109 2.651 1.00 97.88 705 ASP A CA 1
ATOM 5484 C C . ASP A 1 705 ? 7.117 -1.442 2.133 1.00 97.88 705 ASP A C 1
ATOM 5486 O O . ASP A 1 705 ? 7.818 -2.453 2.159 1.00 97.88 705 ASP A O 1
ATOM 5490 N N . THR A 1 706 ? 5.917 -1.442 1.540 1.00 98.56 706 THR A N 1
ATOM 5491 C CA . THR A 1 706 ? 5.349 -2.605 0.828 1.00 98.56 706 THR A CA 1
ATOM 5492 C C . THR A 1 706 ? 6.234 -3.044 -0.347 1.00 98.56 706 THR A C 1
ATOM 5494 O O . THR A 1 706 ? 6.550 -4.229 -0.487 1.00 98.56 706 THR A O 1
ATOM 5497 N N . PHE A 1 707 ? 6.668 -2.106 -1.195 1.00 98.62 707 PHE A N 1
ATOM 5498 C CA . PHE A 1 707 ? 7.521 -2.408 -2.349 1.00 98.62 707 PHE A CA 1
ATOM 5499 C C . PHE A 1 707 ? 8.952 -2.796 -1.940 1.00 98.62 707 PHE A C 1
ATOM 5501 O O . PHE A 1 707 ? 9.516 -3.724 -2.526 1.00 98.62 707 PHE A O 1
ATOM 5508 N N . ASN A 1 708 ? 9.512 -2.173 -0.896 1.00 97.25 708 ASN A N 1
ATOM 5509 C CA . ASN A 1 708 ? 10.781 -2.597 -0.296 1.00 97.25 708 ASN A CA 1
ATOM 5510 C C . ASN A 1 708 ? 10.691 -4.022 0.263 1.00 97.25 708 ASN A C 1
ATOM 5512 O O . ASN A 1 708 ? 11.540 -4.856 -0.061 1.00 97.25 708 ASN A O 1
ATOM 5516 N N . TYR A 1 709 ? 9.649 -4.317 1.050 1.00 97.62 709 TYR A N 1
ATOM 5517 C CA . TYR A 1 709 ? 9.432 -5.636 1.637 1.00 97.62 709 TYR A CA 1
ATOM 5518 C C . TYR A 1 709 ? 9.360 -6.711 0.559 1.00 97.62 709 TYR A C 1
ATOM 5520 O O . TYR A 1 709 ? 10.161 -7.640 0.589 1.00 97.62 709 TYR A O 1
ATOM 5528 N N . TYR A 1 710 ? 8.491 -6.576 -0.447 1.00 97.94 710 TYR A N 1
ATOM 5529 C CA . TYR A 1 710 ? 8.385 -7.594 -1.498 1.00 97.94 710 TYR A CA 1
ATOM 5530 C C . TYR A 1 710 ? 9.595 -7.651 -2.440 1.00 97.94 710 TYR A C 1
ATOM 5532 O O . TYR A 1 710 ? 9.890 -8.717 -2.986 1.00 97.94 710 TYR A O 1
ATOM 5540 N N . GLY A 1 711 ? 10.368 -6.566 -2.545 1.00 95.19 711 GLY A N 1
ATOM 5541 C CA . GLY A 1 711 ? 11.689 -6.565 -3.172 1.00 95.19 711 GLY A CA 1
ATOM 5542 C C . GLY A 1 711 ? 12.758 -7.384 -2.426 1.00 95.19 711 GLY A C 1
ATOM 5543 O O . GLY A 1 711 ? 13.795 -7.692 -3.018 1.00 95.19 711 GLY A O 1
ATOM 5544 N N . GLY A 1 712 ? 12.528 -7.747 -1.158 1.00 90.75 712 GLY A N 1
ATOM 5545 C CA . GLY A 1 712 ? 13.373 -8.648 -0.360 1.00 90.75 712 GLY A CA 1
ATOM 5546 C C . GLY A 1 712 ? 12.731 -10.013 -0.070 1.00 90.75 712 GLY A C 1
ATOM 5547 O O . GLY A 1 712 ? 13.364 -11.052 -0.230 1.00 90.75 712 GLY A O 1
ATOM 5548 N N . ALA A 1 713 ? 11.450 -10.041 0.294 1.00 90.38 713 ALA A N 1
ATOM 5549 C CA . ALA A 1 713 ? 10.711 -11.237 0.699 1.00 90.38 713 ALA A CA 1
ATOM 5550 C C . ALA A 1 713 ? 10.594 -12.301 -0.405 1.00 90.38 713 ALA A C 1
ATOM 5552 O O . ALA A 1 713 ? 10.402 -13.479 -0.103 1.00 90.38 713 ALA A O 1
ATOM 5553 N N . ILE A 1 714 ? 10.752 -11.916 -1.676 1.00 83.88 714 ILE A N 1
ATOM 5554 C CA . ILE A 1 714 ? 10.746 -12.811 -2.843 1.00 83.88 714 ILE A CA 1
ATOM 5555 C C . ILE A 1 714 ? 11.664 -14.039 -2.690 1.00 83.88 714 ILE A C 1
ATOM 5557 O O . ILE A 1 714 ? 11.276 -15.130 -3.107 1.00 83.88 714 ILE A O 1
ATOM 5561 N N . TYR A 1 715 ? 12.834 -13.914 -2.050 1.00 79.38 715 TYR A N 1
ATOM 5562 C CA . TYR A 1 715 ? 13.786 -15.031 -1.917 1.00 79.38 715 TYR A CA 1
ATOM 5563 C C . TYR A 1 715 ? 13.298 -16.144 -0.969 1.00 79.38 715 TYR A C 1
ATOM 5565 O O . TYR A 1 715 ? 13.809 -17.259 -1.028 1.00 79.38 715 TYR A O 1
ATOM 5573 N N . SER A 1 716 ? 12.270 -15.881 -0.147 1.00 76.81 716 SER A N 1
ATOM 5574 C CA . SER A 1 716 ? 11.609 -16.894 0.696 1.00 76.81 716 SER A CA 1
ATOM 5575 C C . SER A 1 716 ? 10.856 -17.967 -0.101 1.00 76.81 716 SER A C 1
ATOM 5577 O O . SER A 1 716 ? 10.537 -19.023 0.438 1.00 76.81 716 SER A O 1
ATOM 5579 N N . GLN A 1 717 ? 10.556 -17.717 -1.381 1.00 77.00 717 GLN A N 1
ATOM 5580 C CA . GLN A 1 717 ? 9.692 -18.557 -2.221 1.00 77.00 717 GLN A CA 1
ATOM 5581 C C . GLN A 1 717 ? 10.406 -19.807 -2.773 1.00 77.00 717 GLN A C 1
ATOM 5583 O O . GLN A 1 717 ? 10.131 -20.265 -3.885 1.00 77.00 717 GLN A O 1
ATOM 5588 N N . ALA A 1 718 ? 11.326 -20.364 -1.985 1.00 84.44 718 ALA A N 1
ATOM 5589 C CA . ALA A 1 718 ? 12.053 -21.585 -2.283 1.00 84.44 718 ALA A CA 1
ATOM 5590 C C . ALA A 1 718 ? 11.120 -22.799 -2.442 1.00 84.44 718 ALA A C 1
ATOM 5592 O O . ALA A 1 718 ? 10.032 -22.885 -1.865 1.00 84.44 718 ALA A O 1
ATOM 5593 N N . GLY A 1 719 ? 11.579 -23.753 -3.250 1.00 88.62 719 GLY A N 1
ATOM 5594 C CA . GLY A 1 719 ? 11.010 -25.094 -3.316 1.00 88.62 719 GLY A CA 1
ATOM 5595 C C . GLY A 1 719 ? 11.512 -25.988 -2.182 1.00 88.62 719 GLY A C 1
ATOM 5596 O O . GLY A 1 719 ? 12.473 -25.665 -1.488 1.00 88.62 719 GLY A O 1
ATOM 5597 N N . GLN A 1 720 ? 10.879 -27.144 -2.033 1.00 95.00 720 GLN A N 1
ATOM 5598 C CA . GLN A 1 720 ? 11.289 -28.219 -1.131 1.00 95.00 720 GLN A CA 1
ATOM 5599 C C . GLN A 1 720 ? 11.902 -29.366 -1.939 1.00 95.00 720 GLN A C 1
ATOM 5601 O O . GLN A 1 720 ? 11.447 -29.649 -3.048 1.00 95.00 720 GLN A O 1
ATOM 5606 N N . HIS A 1 721 ? 12.885 -30.059 -1.365 1.00 96.75 721 HIS A N 1
ATOM 5607 C CA . HIS A 1 721 ? 13.377 -31.346 -1.856 1.00 96.75 721 HIS A CA 1
ATOM 5608 C C . HIS A 1 721 ? 12.858 -32.465 -0.942 1.00 96.75 721 HIS A C 1
ATOM 5610 O O . HIS A 1 721 ? 12.909 -32.338 0.279 1.00 96.75 721 HIS A O 1
ATOM 5616 N N . ILE A 1 722 ? 12.331 -33.540 -1.529 1.00 97.81 722 ILE A N 1
ATOM 5617 C CA . ILE A 1 722 ? 11.564 -34.580 -0.835 1.00 97.81 722 ILE A CA 1
ATOM 5618 C C . ILE A 1 722 ? 12.091 -35.959 -1.276 1.00 97.81 722 ILE A C 1
ATOM 5620 O O . ILE A 1 722 ? 11.830 -36.368 -2.410 1.00 97.81 722 ILE A O 1
ATOM 5624 N N . PRO A 1 723 ? 12.828 -36.704 -0.432 1.00 95.38 723 PRO A N 1
ATOM 5625 C CA . PRO A 1 723 ? 13.300 -38.044 -0.780 1.00 95.38 723 PRO A CA 1
ATOM 5626 C C . PRO A 1 723 ? 12.140 -39.055 -0.836 1.00 95.38 723 PRO A C 1
ATOM 5628 O O . PRO A 1 723 ? 11.249 -39.042 0.011 1.00 95.38 723 PRO A O 1
ATOM 5631 N N . LEU A 1 724 ? 12.159 -39.956 -1.826 1.00 95.44 724 LEU A N 1
ATOM 5632 C CA . LEU A 1 724 ? 11.122 -40.976 -2.086 1.00 95.44 724 LEU A CA 1
ATOM 5633 C C . LEU A 1 724 ? 11.712 -42.400 -2.223 1.00 95.44 724 LEU A C 1
ATOM 5635 O O . LEU A 1 724 ? 11.105 -43.297 -2.827 1.00 95.44 724 LEU A O 1
ATOM 5639 N N . GLY A 1 725 ? 12.926 -42.595 -1.707 1.00 90.81 725 GLY A N 1
ATOM 5640 C CA . GLY A 1 725 ? 13.760 -43.790 -1.846 1.00 90.81 725 GLY A CA 1
ATOM 5641 C C . GLY A 1 725 ? 15.196 -43.422 -2.237 1.00 90.81 725 GLY A C 1
ATOM 5642 O O . GLY A 1 725 ? 15.509 -42.248 -2.400 1.00 90.81 725 GLY A O 1
ATOM 5643 N N . ILE A 1 726 ? 16.058 -44.426 -2.413 1.00 90.31 726 ILE A N 1
ATOM 5644 C CA . ILE A 1 726 ? 17.482 -44.225 -2.749 1.00 90.31 726 ILE A CA 1
ATOM 5645 C C . ILE A 1 726 ? 17.639 -43.587 -4.143 1.00 90.31 726 ILE A C 1
ATOM 5647 O O . ILE A 1 726 ? 18.343 -42.597 -4.301 1.00 90.31 726 ILE A O 1
ATOM 5651 N N . GLU A 1 727 ? 16.935 -44.112 -5.150 1.00 93.88 727 GLU A N 1
ATOM 5652 C CA . GLU A 1 727 ? 17.024 -43.647 -6.546 1.00 93.88 727 GLU A CA 1
ATOM 5653 C C . GLU A 1 727 ? 15.836 -42.763 -6.978 1.00 93.88 727 GLU A C 1
ATOM 5655 O O . GLU A 1 727 ? 15.541 -42.644 -8.174 1.00 93.88 727 GLU A O 1
ATOM 5660 N N . ARG A 1 728 ? 15.089 -42.185 -6.026 1.00 95.50 728 ARG A N 1
ATOM 5661 C CA . ARG A 1 728 ? 13.881 -41.390 -6.308 1.00 95.50 728 ARG A CA 1
ATOM 5662 C C . ARG A 1 728 ? 13.731 -40.214 -5.358 1.00 95.50 728 ARG A C 1
ATOM 5664 O O . ARG A 1 728 ? 13.770 -40.384 -4.143 1.00 95.50 728 ARG A O 1
ATOM 5671 N N . PHE A 1 729 ? 13.415 -39.054 -5.911 1.00 97.06 729 PHE A N 1
ATOM 5672 C CA . PHE A 1 729 ? 13.039 -37.867 -5.153 1.00 97.06 729 PHE A CA 1
ATOM 5673 C C . PHE A 1 729 ? 11.936 -37.100 -5.881 1.00 97.06 729 PHE A C 1
ATOM 5675 O O . PHE A 1 729 ? 11.687 -37.298 -7.070 1.00 97.06 729 PHE A O 1
ATOM 5682 N N . ALA A 1 730 ? 11.269 -36.209 -5.164 1.00 98.25 730 ALA A N 1
ATOM 5683 C CA . ALA A 1 730 ? 10.529 -35.116 -5.760 1.00 98.25 730 ALA A CA 1
ATOM 5684 C C . ALA A 1 730 ? 11.158 -33.791 -5.336 1.00 98.25 730 ALA A C 1
ATOM 5686 O O . ALA A 1 730 ? 11.771 -33.683 -4.275 1.00 98.25 730 ALA A O 1
ATOM 5687 N N . TYR A 1 731 ? 10.973 -32.764 -6.152 1.00 97.81 731 TYR A N 1
ATOM 5688 C CA . TYR A 1 731 ? 11.202 -31.390 -5.736 1.00 97.81 731 TYR A CA 1
ATOM 5689 C C . TYR A 1 731 ? 10.022 -30.522 -6.151 1.00 97.81 731 TYR A C 1
ATOM 5691 O O . TYR A 1 731 ? 9.360 -30.784 -7.158 1.00 97.81 731 TYR A O 1
ATOM 5699 N N . THR A 1 732 ? 9.738 -29.488 -5.369 1.00 97.44 732 THR A N 1
ATOM 5700 C CA . THR A 1 732 ? 8.728 -28.493 -5.722 1.00 97.44 732 THR A CA 1
ATOM 5701 C C . THR A 1 732 ? 9.368 -27.244 -6.316 1.00 97.44 732 THR A C 1
ATOM 5703 O O . THR A 1 732 ? 10.516 -26.905 -6.039 1.00 97.44 732 THR A O 1
ATOM 5706 N N . LYS A 1 733 ? 8.610 -26.536 -7.151 1.00 94.31 733 LYS A N 1
ATOM 5707 C CA . LYS A 1 733 ? 8.908 -25.174 -7.601 1.00 94.31 733 LYS A CA 1
ATOM 5708 C C . LYS A 1 733 ? 7.712 -24.287 -7.293 1.00 94.31 733 LYS A C 1
ATOM 5710 O O . LYS A 1 733 ? 6.587 -24.695 -7.580 1.00 94.31 733 LYS A O 1
ATOM 5715 N N . ARG A 1 734 ? 7.947 -23.067 -6.810 1.00 94.12 734 ARG A N 1
ATOM 5716 C CA . ARG A 1 734 ? 6.947 -21.997 -6.896 1.00 94.12 734 ARG A CA 1
ATOM 5717 C C . ARG A 1 734 ? 7.066 -21.303 -8.247 1.00 94.12 734 ARG A C 1
ATOM 5719 O O . ARG A 1 734 ? 8.157 -20.929 -8.672 1.00 94.12 734 ARG A O 1
ATOM 5726 N N . GLU A 1 735 ? 5.943 -21.171 -8.936 1.00 95.00 735 GLU A N 1
ATOM 5727 C CA . GLU A 1 735 ? 5.831 -20.511 -10.238 1.00 95.00 735 GLU A CA 1
ATOM 5728 C C . GLU A 1 735 ? 4.703 -19.462 -10.188 1.00 95.00 735 GLU A C 1
ATOM 5730 O O . GLU A 1 735 ? 3.783 -19.607 -9.379 1.00 95.00 735 GLU A O 1
ATOM 5735 N N . PRO A 1 736 ? 4.745 -18.393 -11.007 1.00 96.88 736 PRO A N 1
ATOM 5736 C CA . PRO A 1 736 ? 3.637 -17.444 -11.103 1.00 96.88 736 PRO A CA 1
ATOM 5737 C C . PRO A 1 736 ? 2.359 -18.105 -11.632 1.00 96.88 736 PRO A C 1
ATOM 5739 O O . PRO A 1 736 ? 2.394 -19.128 -12.319 1.00 96.88 736 PRO A O 1
ATOM 5742 N N . LEU A 1 737 ? 1.222 -17.476 -11.345 1.00 97.94 737 LEU A N 1
ATOM 5743 C CA . LEU A 1 737 ? -0.09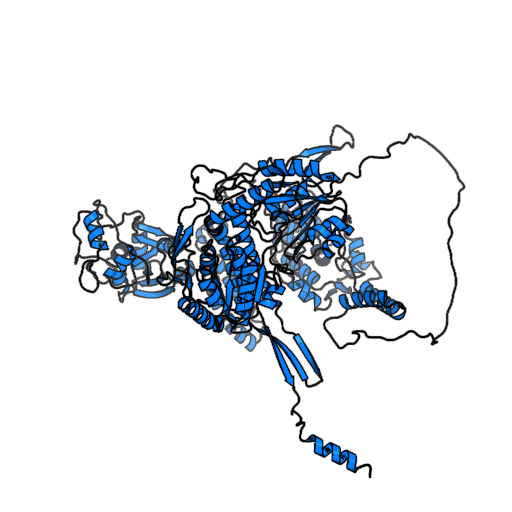5 -17.876 -11.840 1.00 97.94 737 LEU A CA 1
ATOM 5744 C C . LEU A 1 737 ? -0.312 -17.439 -13.297 1.00 97.94 737 LEU A C 1
ATOM 5746 O O . LEU A 1 737 ? -0.926 -18.174 -14.067 1.00 97.94 737 LEU A O 1
ATOM 5750 N N . GLY A 1 738 ? 0.197 -16.264 -13.685 1.00 98.38 738 GLY A N 1
ATOM 5751 C CA . GLY A 1 738 ? 0.087 -15.712 -15.041 1.00 98.38 738 GLY A CA 1
ATOM 5752 C C . GLY A 1 738 ? -0.363 -14.253 -15.022 1.00 98.38 738 GLY A C 1
ATOM 5753 O O . GLY A 1 738 ? 0.294 -13.416 -14.406 1.00 98.38 738 GLY A O 1
ATOM 5754 N N . VAL A 1 739 ? -1.480 -13.941 -15.688 1.00 98.81 739 VAL A N 1
ATOM 5755 C CA . VAL A 1 739 ? -2.156 -12.640 -15.541 1.00 98.81 739 VAL A CA 1
ATOM 5756 C C . VAL A 1 739 ? -3.142 -12.707 -14.377 1.00 98.81 739 VAL A C 1
ATOM 5758 O O . VAL A 1 739 ? -3.964 -13.626 -14.320 1.00 98.81 739 VAL A O 1
ATOM 5761 N N . VAL A 1 740 ? -3.101 -11.729 -13.474 1.00 98.75 740 VAL A N 1
ATOM 5762 C CA . VAL A 1 740 ? -4.050 -11.597 -12.358 1.00 98.75 740 VAL A CA 1
ATOM 5763 C C . VAL A 1 740 ? -4.907 -10.338 -12.512 1.00 98.75 740 VAL A C 1
ATOM 5765 O O . VAL A 1 740 ? -4.416 -9.282 -12.913 1.00 98.75 740 VAL A O 1
ATOM 5768 N N . GLY A 1 741 ? -6.204 -10.467 -12.230 1.00 98.69 741 GLY A N 1
ATOM 5769 C CA . GLY A 1 741 ? -7.158 -9.359 -12.236 1.00 98.69 741 GLY A CA 1
ATOM 5770 C C . GLY A 1 741 ? -7.325 -8.817 -10.823 1.00 98.69 741 GLY A C 1
ATOM 5771 O O . GLY A 1 741 ? -7.849 -9.515 -9.957 1.00 98.69 741 GLY A O 1
ATOM 5772 N N . CYS A 1 742 ? -6.880 -7.591 -10.574 1.00 98.69 742 CYS A N 1
ATOM 5773 C CA . CYS A 1 742 ? -6.932 -6.986 -9.245 1.00 98.69 742 CYS A CA 1
ATOM 5774 C C . CYS A 1 742 ? -7.938 -5.830 -9.243 1.00 98.69 742 CYS A C 1
ATOM 5776 O O . CYS A 1 742 ? -7.877 -4.946 -10.091 1.00 98.69 742 CYS A O 1
ATOM 5778 N N . ILE A 1 743 ? -8.884 -5.836 -8.306 1.00 98.62 743 ILE A N 1
ATOM 5779 C CA . ILE A 1 743 ? -9.945 -4.830 -8.207 1.00 98.62 743 ILE A CA 1
ATOM 5780 C C . ILE A 1 743 ? -9.793 -4.086 -6.880 1.00 98.62 743 ILE A C 1
ATOM 5782 O O . ILE A 1 743 ? -9.745 -4.700 -5.811 1.00 98.62 743 ILE A O 1
ATOM 5786 N N . GLY A 1 744 ? -9.677 -2.764 -6.985 1.00 95.88 744 GLY A N 1
ATOM 5787 C CA . GLY A 1 744 ? -9.400 -1.852 -5.882 1.00 95.88 744 GLY A CA 1
ATOM 5788 C C . GLY A 1 744 ? -10.634 -1.185 -5.282 1.00 95.88 744 GLY A C 1
ATOM 5789 O O . GLY A 1 744 ? -11.718 -1.172 -5.867 1.00 95.88 744 GLY A O 1
ATOM 5790 N N . THR A 1 745 ? -10.411 -0.570 -4.125 1.00 95.06 745 THR A N 1
ATOM 5791 C CA . THR A 1 745 ? -11.365 0.272 -3.392 1.00 95.06 745 THR A CA 1
ATOM 5792 C C . THR A 1 745 ? -10.985 1.759 -3.522 1.00 95.06 745 THR A C 1
ATOM 5794 O O . THR A 1 745 ? -9.979 2.093 -4.146 1.00 95.06 745 THR A O 1
ATOM 5797 N N . TRP A 1 746 ? -11.813 2.662 -2.995 1.00 97.12 746 TRP A N 1
ATOM 5798 C CA . TRP A 1 746 ? -11.666 4.124 -3.095 1.00 97.12 746 TRP A CA 1
ATOM 5799 C C . TRP A 1 746 ? -11.142 4.808 -1.825 1.00 97.12 746 TRP A C 1
ATOM 5801 O O . TRP A 1 746 ? -10.790 5.980 -1.870 1.00 97.12 746 TRP A O 1
ATOM 5811 N N . ASN A 1 747 ? -11.119 4.115 -0.686 1.00 97.25 747 ASN A N 1
ATOM 5812 C CA . ASN A 1 747 ? -10.759 4.702 0.608 1.00 97.25 747 ASN A CA 1
ATOM 5813 C C . ASN A 1 747 ? -9.243 4.736 0.866 1.00 97.25 747 ASN A C 1
ATOM 5815 O O . ASN A 1 747 ? -8.751 5.658 1.510 1.00 97.25 747 ASN A O 1
ATOM 5819 N N . TYR A 1 748 ? -8.504 3.764 0.326 1.00 97.50 748 TYR A N 1
ATOM 5820 C CA . TYR A 1 748 ? -7.036 3.764 0.272 1.00 97.50 748 TYR A CA 1
ATOM 5821 C C . TYR A 1 748 ? -6.557 3.346 -1.139 1.00 97.50 748 TYR A C 1
ATOM 5823 O O . TYR A 1 748 ? -6.057 2.224 -1.314 1.00 97.50 748 TYR A O 1
ATOM 5831 N N . PRO A 1 749 ? -6.790 4.181 -2.177 1.00 97.88 749 PRO A N 1
ATOM 5832 C CA . PRO A 1 749 ? -6.547 3.834 -3.582 1.00 97.88 749 PRO A CA 1
ATOM 5833 C C . PRO A 1 749 ? -5.135 3.323 -3.894 1.00 97.88 749 PRO A C 1
ATOM 5835 O O . PRO A 1 749 ? -5.001 2.268 -4.524 1.00 97.88 749 PRO A O 1
ATOM 5838 N N . ILE A 1 750 ? -4.079 4.025 -3.463 1.00 97.81 750 ILE A N 1
ATOM 5839 C CA . ILE A 1 750 ? -2.693 3.650 -3.785 1.00 97.81 750 ILE A CA 1
ATOM 5840 C C . ILE A 1 750 ? -2.174 2.505 -2.913 1.00 97.81 750 ILE A C 1
ATOM 5842 O O . ILE A 1 750 ? -1.481 1.614 -3.414 1.00 97.81 750 ILE A O 1
ATOM 5846 N N . GLN A 1 751 ? -2.558 2.473 -1.638 1.00 97.25 751 GLN A N 1
ATOM 5847 C CA . GLN A 1 751 ? -2.130 1.444 -0.691 1.00 97.25 751 GLN A CA 1
ATOM 5848 C C . GLN A 1 751 ? -2.727 0.076 -1.050 1.00 97.25 751 GLN A C 1
ATOM 5850 O O . GLN A 1 751 ? -1.987 -0.892 -1.225 1.00 97.25 751 GLN A O 1
ATOM 5855 N N . THR A 1 752 ? -4.043 0.001 -1.286 1.00 95.56 752 THR A N 1
ATOM 5856 C CA . THR A 1 752 ? -4.703 -1.261 -1.683 1.00 95.56 752 THR A CA 1
ATOM 5857 C C . THR A 1 752 ? -4.344 -1.710 -3.102 1.00 95.56 752 THR A C 1
ATOM 5859 O O . THR A 1 752 ? -4.392 -2.908 -3.394 1.00 95.56 752 THR A O 1
ATOM 5862 N N . CYS A 1 753 ? -3.903 -0.789 -3.969 1.00 98.38 753 CYS A N 1
ATOM 5863 C CA . CYS A 1 753 ? -3.228 -1.138 -5.217 1.00 98.38 753 CYS A CA 1
ATOM 5864 C C . CYS A 1 753 ? -1.872 -1.802 -4.930 1.00 98.38 753 CYS A C 1
ATOM 5866 O O . CYS A 1 753 ? -1.614 -2.918 -5.381 1.00 98.38 753 CYS A O 1
ATOM 5868 N N . SER A 1 754 ? -1.026 -1.157 -4.124 1.00 98.44 754 SER A N 1
ATOM 5869 C CA . SER A 1 754 ? 0.340 -1.606 -3.830 1.00 98.44 754 SER A CA 1
ATOM 5870 C C . SER A 1 754 ? 0.387 -2.963 -3.125 1.00 98.44 754 SER A C 1
ATOM 5872 O O . SER A 1 754 ? 1.175 -3.815 -3.534 1.00 98.44 754 SER A O 1
ATOM 5874 N N . TRP A 1 755 ? -0.500 -3.216 -2.154 1.00 98.19 755 TRP A N 1
ATOM 5875 C CA . TRP A 1 755 ? -0.616 -4.517 -1.476 1.00 98.19 755 TRP A CA 1
ATOM 5876 C C . TRP A 1 755 ? -0.926 -5.670 -2.439 1.00 98.19 755 TRP A C 1
ATOM 5878 O O . TRP A 1 755 ? -0.436 -6.774 -2.238 1.00 98.19 755 TRP A O 1
ATOM 5888 N N . LYS A 1 756 ? -1.691 -5.419 -3.510 1.00 98.62 756 LYS A N 1
ATOM 5889 C CA . LYS A 1 756 ? -2.009 -6.424 -4.540 1.00 98.62 756 LYS A CA 1
ATOM 5890 C C . LYS A 1 756 ? -0.899 -6.548 -5.581 1.00 98.62 756 LYS A C 1
ATOM 5892 O O . LYS A 1 756 ? -0.579 -7.643 -6.037 1.00 98.62 756 LYS A O 1
ATOM 5897 N N . VAL A 1 757 ? -0.323 -5.419 -5.989 1.00 98.50 757 VAL A N 1
ATOM 5898 C CA . VAL A 1 757 ? 0.625 -5.330 -7.108 1.00 98.50 757 VAL A CA 1
ATOM 5899 C C . VAL A 1 757 ? 2.023 -5.796 -6.715 1.00 98.50 757 VAL A C 1
ATOM 5901 O O . VAL A 1 757 ? 2.619 -6.579 -7.451 1.00 98.50 757 VAL A O 1
ATOM 5904 N N . ALA A 1 758 ? 2.546 -5.376 -5.562 1.00 98.56 758 ALA A N 1
ATOM 5905 C CA . ALA A 1 758 ? 3.901 -5.718 -5.136 1.00 98.56 758 ALA A CA 1
ATOM 5906 C C . ALA A 1 758 ? 4.149 -7.243 -5.006 1.00 98.56 758 ALA A C 1
ATOM 5908 O O . ALA A 1 758 ? 5.097 -7.723 -5.639 1.00 98.56 758 ALA A O 1
ATOM 5909 N N . PRO A 1 759 ? 3.317 -8.047 -4.304 1.00 98.25 759 PRO A N 1
ATOM 5910 C CA . PRO A 1 759 ? 3.507 -9.498 -4.250 1.00 98.25 759 PRO A CA 1
ATOM 5911 C C . PRO A 1 759 ? 3.189 -10.186 -5.586 1.00 98.25 759 PRO A C 1
ATOM 5913 O O . PRO A 1 759 ? 3.893 -11.122 -5.971 1.00 98.25 759 PRO A O 1
ATOM 5916 N N . ALA A 1 760 ? 2.197 -9.705 -6.350 1.00 98.62 760 ALA A N 1
ATOM 5917 C CA . ALA A 1 760 ? 1.900 -10.247 -7.677 1.00 98.62 760 ALA A CA 1
ATOM 5918 C C . ALA A 1 760 ? 3.104 -10.122 -8.625 1.00 98.62 760 ALA A C 1
ATOM 5920 O O . ALA A 1 760 ? 3.501 -11.111 -9.255 1.00 98.62 760 ALA A O 1
ATOM 5921 N N . LEU A 1 761 ? 3.719 -8.936 -8.683 1.00 98.69 761 LEU A N 1
ATOM 5922 C CA . LEU A 1 761 ? 4.920 -8.681 -9.472 1.00 98.69 761 LEU A CA 1
ATOM 5923 C C . LEU A 1 761 ? 6.127 -9.458 -8.928 1.00 98.69 761 LEU A C 1
ATOM 5925 O O . LEU A 1 761 ? 6.842 -10.067 -9.725 1.00 98.69 761 LEU A O 1
ATOM 5929 N N . ALA A 1 762 ? 6.321 -9.531 -7.605 1.00 97.81 762 ALA A N 1
ATOM 5930 C CA . ALA A 1 762 ? 7.391 -10.322 -6.991 1.00 97.81 762 ALA A CA 1
ATOM 5931 C C . ALA A 1 762 ? 7.329 -11.801 -7.415 1.00 97.81 762 ALA A C 1
ATOM 5933 O O . ALA A 1 762 ? 8.324 -12.358 -7.886 1.00 97.81 762 ALA A O 1
ATOM 5934 N N . CYS A 1 763 ? 6.151 -12.430 -7.369 1.00 97.56 763 CYS A N 1
ATOM 5935 C CA . CYS A 1 763 ? 5.956 -13.807 -7.835 1.00 97.56 763 CYS A CA 1
ATOM 5936 C C . CYS A 1 763 ? 6.184 -13.996 -9.352 1.00 97.56 763 CYS A C 1
ATOM 5938 O O . CYS A 1 763 ? 6.430 -15.122 -9.785 1.00 97.56 763 CYS A O 1
ATOM 5940 N N . GLY A 1 764 ? 6.184 -12.925 -10.157 1.00 97.56 764 GLY A N 1
ATOM 5941 C CA . GLY A 1 764 ? 6.390 -12.969 -11.613 1.00 97.56 764 GLY A CA 1
ATOM 5942 C C . GLY A 1 764 ? 5.094 -12.976 -12.435 1.00 97.56 764 GLY A C 1
ATOM 5943 O O . GLY A 1 764 ? 5.078 -13.473 -13.564 1.00 97.56 764 GLY A O 1
ATOM 5944 N N . ASN A 1 765 ? 3.994 -12.474 -11.871 1.00 98.81 765 ASN A N 1
ATOM 5945 C CA . ASN A 1 765 ? 2.728 -12.280 -12.582 1.00 98.81 765 ASN A CA 1
ATOM 5946 C C . ASN A 1 765 ? 2.718 -10.942 -13.332 1.00 98.81 765 ASN A C 1
ATOM 5948 O O . ASN A 1 765 ? 3.448 -10.024 -12.968 1.00 98.81 765 ASN A O 1
ATOM 5952 N N . ALA A 1 766 ? 1.839 -10.818 -14.325 1.00 98.88 766 ALA A N 1
ATOM 5953 C CA . ALA A 1 766 ? 1.382 -9.518 -14.813 1.00 98.88 766 ALA A CA 1
ATOM 5954 C C . ALA A 1 766 ? 0.011 -9.194 -14.206 1.00 98.88 766 ALA A C 1
ATOM 5956 O O . ALA A 1 766 ? -0.748 -10.099 -13.848 1.00 98.88 766 ALA A O 1
ATOM 5957 N N . VAL A 1 767 ? -0.315 -7.911 -14.089 1.00 98.94 767 VAL A N 1
ATOM 5958 C CA . VAL A 1 767 ? -1.519 -7.430 -13.403 1.00 98.94 767 VAL A CA 1
ATOM 5959 C C . VAL A 1 767 ? -2.334 -6.538 -14.335 1.00 98.94 767 VAL A C 1
ATOM 5961 O O . VAL A 1 767 ? -1.800 -5.635 -14.984 1.00 98.94 767 VAL A O 1
ATOM 5964 N N . VAL A 1 768 ? -3.647 -6.758 -14.346 1.00 98.94 768 VAL A N 1
ATOM 5965 C CA . VAL A 1 768 ? -4.627 -5.786 -14.839 1.00 98.94 768 VAL A CA 1
ATOM 5966 C C . VAL A 1 768 ? -5.423 -5.298 -13.632 1.00 98.94 768 VAL A C 1
ATOM 5968 O O . VAL A 1 768 ? -6.112 -6.085 -12.979 1.00 98.94 768 VAL A O 1
ATOM 5971 N N . TYR A 1 769 ? -5.271 -4.018 -13.299 1.00 98.88 769 TYR A N 1
ATOM 5972 C CA . TYR A 1 769 ? -5.880 -3.384 -12.137 1.00 98.88 769 TYR A CA 1
ATOM 5973 C C . TYR A 1 769 ? -7.090 -2.538 -12.537 1.00 98.88 769 TYR A C 1
ATOM 5975 O O . TYR A 1 769 ? -7.007 -1.732 -13.464 1.00 98.88 769 TYR A O 1
ATOM 5983 N N . LYS A 1 770 ? -8.198 -2.688 -11.809 1.00 98.62 770 LYS A N 1
ATOM 5984 C CA . LYS A 1 770 ? -9.374 -1.820 -11.915 1.00 98.62 770 LYS A CA 1
ATOM 5985 C C . LYS A 1 770 ? -9.593 -1.092 -10.580 1.00 98.62 770 LYS A C 1
ATOM 5987 O O . LYS A 1 770 ? -10.146 -1.711 -9.665 1.00 98.62 770 LYS A O 1
ATOM 5992 N N . PRO A 1 771 ? -9.185 0.183 -10.427 1.00 98.12 771 PRO A N 1
ATOM 5993 C CA . PRO A 1 771 ? -9.496 0.964 -9.229 1.00 98.12 771 PRO A CA 1
ATOM 5994 C C . PRO A 1 771 ? -11.006 1.233 -9.128 1.00 98.12 771 PRO A C 1
ATOM 5996 O O . PRO A 1 771 ? -11.793 0.871 -10.013 1.00 98.12 771 PRO A O 1
ATOM 5999 N N . SER A 1 772 ? -11.431 1.879 -8.046 1.00 97.38 772 SER A N 1
ATOM 6000 C CA . SER A 1 772 ? -12.781 2.436 -7.969 1.00 97.38 772 SER A CA 1
ATOM 6001 C C . SER A 1 772 ? -12.928 3.622 -8.937 1.00 97.38 772 SER A C 1
ATOM 6003 O O . SER A 1 772 ? -12.028 4.458 -8.980 1.00 97.38 772 SER A O 1
ATOM 6005 N N . PRO A 1 773 ? -14.061 3.775 -9.653 1.00 96.06 773 PRO A N 1
ATOM 6006 C CA . PRO A 1 773 ? -14.315 4.970 -10.463 1.00 96.06 773 PRO A CA 1
ATOM 6007 C C . PRO A 1 773 ? -14.437 6.257 -9.625 1.00 96.06 773 PRO A C 1
ATOM 6009 O O . PRO A 1 773 ? -14.366 7.341 -10.192 1.00 96.06 773 PRO A O 1
ATOM 6012 N N . LEU A 1 774 ? -14.604 6.145 -8.298 1.00 97.31 774 LEU A N 1
ATOM 6013 C CA . LEU A 1 774 ? -14.613 7.287 -7.374 1.00 97.31 774 LEU A CA 1
ATOM 6014 C C . LEU A 1 774 ? -13.212 7.824 -7.040 1.00 97.31 774 LEU A C 1
ATOM 6016 O O . LEU A 1 774 ? -13.115 8.975 -6.651 1.00 97.31 774 LEU A O 1
ATOM 6020 N N . ALA A 1 775 ? -12.163 7.003 -7.171 1.00 97.25 775 ALA A N 1
ATOM 6021 C CA . ALA A 1 775 ? -10.774 7.407 -6.933 1.00 97.25 775 ALA A CA 1
ATOM 6022 C C . ALA A 1 775 ? -9.823 6.675 -7.914 1.00 97.25 775 ALA A C 1
ATOM 6024 O O . ALA A 1 775 ? -9.191 5.669 -7.559 1.00 97.25 775 ALA A O 1
ATOM 6025 N N . PRO A 1 776 ? -9.810 7.087 -9.198 1.00 97.06 776 PRO A N 1
ATOM 6026 C CA . PRO A 1 776 ? -9.096 6.400 -10.271 1.00 97.06 776 PRO A CA 1
ATOM 6027 C C . PRO A 1 776 ? -7.625 6.816 -10.469 1.00 97.06 776 PRO A C 1
ATOM 6029 O O . PRO A 1 776 ? -6.918 6.126 -11.211 1.00 97.06 776 PRO A O 1
ATOM 6032 N N . ILE A 1 777 ? -7.165 7.935 -9.896 1.00 97.25 777 ILE A N 1
ATOM 6033 C CA . ILE A 1 777 ? -5.961 8.665 -10.341 1.00 97.25 777 ILE A CA 1
ATOM 6034 C C . ILE A 1 777 ? -4.662 7.991 -9.891 1.00 97.25 777 ILE A C 1
ATOM 6036 O O . ILE A 1 777 ? -3.789 7.712 -10.718 1.00 97.25 777 ILE A O 1
ATOM 6040 N N . SER A 1 778 ? -4.503 7.709 -8.597 1.00 96.50 778 SER A N 1
ATOM 6041 C CA . SER A 1 778 ? -3.203 7.299 -8.037 1.00 96.50 778 SER A CA 1
ATOM 6042 C C . SER A 1 778 ? -2.694 5.954 -8.562 1.00 96.50 778 SER A C 1
ATOM 6044 O O . SER A 1 778 ? -1.486 5.723 -8.624 1.00 96.50 778 SER A O 1
ATOM 6046 N N . ALA A 1 779 ? -3.590 5.089 -9.043 1.00 97.19 779 ALA A N 1
ATOM 6047 C CA . ALA A 1 779 ? -3.219 3.863 -9.747 1.00 97.19 779 ALA A CA 1
ATOM 6048 C C . ALA A 1 779 ? -2.464 4.138 -11.063 1.00 97.19 779 ALA A C 1
ATOM 6050 O O . ALA A 1 779 ? -1.540 3.404 -11.407 1.00 97.19 779 ALA A O 1
ATOM 6051 N N . VAL A 1 780 ? -2.818 5.212 -11.778 1.00 97.25 780 VAL A N 1
ATOM 6052 C CA . VAL A 1 780 ? -2.156 5.656 -13.019 1.00 97.25 780 VAL A CA 1
ATOM 6053 C C . VAL A 1 780 ? -0.800 6.296 -12.714 1.00 97.25 780 VAL A C 1
ATOM 6055 O O . VAL A 1 780 ? 0.156 6.115 -13.467 1.00 97.25 780 VAL A O 1
ATOM 6058 N N . ILE A 1 781 ? -0.687 6.999 -11.582 1.00 97.44 781 ILE A N 1
ATOM 6059 C CA . ILE A 1 781 ? 0.590 7.535 -11.090 1.00 97.44 781 ILE A CA 1
ATOM 6060 C C . ILE A 1 781 ? 1.537 6.381 -10.726 1.00 97.44 781 ILE A C 1
ATOM 6062 O O . ILE A 1 781 ? 2.675 6.354 -11.194 1.00 97.44 781 ILE A O 1
ATOM 6066 N N . LEU A 1 782 ? 1.055 5.368 -9.994 1.00 98.25 782 LEU A N 1
ATOM 6067 C CA . LEU A 1 782 ? 1.825 4.152 -9.719 1.00 98.25 782 LEU A CA 1
ATOM 6068 C C . LEU A 1 782 ? 2.208 3.409 -11.013 1.00 98.25 782 LEU A C 1
ATOM 6070 O O . LEU A 1 782 ? 3.321 2.898 -11.107 1.00 98.25 782 LEU A O 1
ATOM 6074 N N . ALA A 1 783 ? 1.342 3.393 -12.033 1.00 97.50 783 ALA A N 1
ATOM 6075 C CA . ALA A 1 783 ? 1.644 2.786 -13.331 1.00 97.50 783 ALA A CA 1
ATOM 6076 C C . ALA A 1 783 ? 2.843 3.442 -14.036 1.00 97.50 783 ALA A C 1
ATOM 6078 O O . ALA A 1 783 ? 3.715 2.737 -14.552 1.00 97.50 783 ALA A O 1
ATOM 6079 N N . GLN A 1 784 ? 2.914 4.779 -14.003 1.00 94.31 784 GLN A N 1
ATOM 6080 C CA . GLN A 1 784 ? 4.084 5.522 -14.472 1.00 94.31 784 GLN A CA 1
ATOM 6081 C C . GLN A 1 784 ? 5.318 5.144 -13.644 1.00 94.31 784 GLN A C 1
ATOM 6083 O O . GLN A 1 784 ? 6.316 4.719 -14.218 1.00 94.31 784 GLN A O 1
ATOM 6088 N N . ILE A 1 785 ? 5.247 5.213 -12.307 1.00 96.56 785 ILE A N 1
ATOM 6089 C CA . ILE A 1 785 ? 6.377 4.909 -11.404 1.00 96.56 785 ILE A CA 1
ATOM 6090 C C . ILE A 1 785 ? 6.920 3.485 -11.610 1.00 96.56 785 ILE A C 1
ATOM 6092 O O . ILE A 1 785 ? 8.134 3.285 -11.622 1.00 96.56 785 ILE A O 1
ATOM 6096 N N . LEU A 1 786 ? 6.050 2.500 -11.843 1.00 97.69 786 LEU A N 1
ATOM 6097 C CA . LEU A 1 786 ? 6.442 1.128 -12.177 1.00 97.69 786 LEU A CA 1
ATOM 6098 C C . LEU A 1 786 ? 7.261 1.065 -13.476 1.00 97.69 786 LEU A C 1
ATOM 6100 O O . LEU A 1 786 ? 8.299 0.403 -13.518 1.00 97.69 786 LEU A O 1
ATOM 6104 N N . GLN A 1 787 ? 6.846 1.791 -14.517 1.00 91.75 787 GLN A N 1
ATOM 6105 C CA . GLN A 1 787 ? 7.610 1.910 -15.762 1.00 91.75 787 GLN A CA 1
ATOM 6106 C C . GLN A 1 787 ? 8.930 2.677 -15.558 1.00 91.75 787 GLN A C 1
ATOM 6108 O O . GLN A 1 787 ? 9.944 2.285 -16.133 1.00 91.75 787 GLN A O 1
ATOM 6113 N N . LEU A 1 788 ? 8.950 3.723 -14.716 1.00 87.81 788 LEU A N 1
ATOM 6114 C CA . LEU A 1 788 ? 10.174 4.466 -14.370 1.00 87.81 788 LEU A CA 1
ATOM 6115 C C . LEU A 1 788 ? 11.206 3.564 -13.674 1.00 87.81 788 LEU A C 1
ATOM 6117 O O . LEU A 1 788 ? 12.401 3.657 -13.942 1.00 87.81 788 LEU A O 1
ATOM 6121 N N . ALA A 1 789 ? 10.737 2.666 -12.806 1.00 92.38 789 ALA A N 1
ATOM 6122 C CA . ALA A 1 789 ? 11.557 1.721 -12.054 1.00 92.38 789 ALA A CA 1
ATOM 6123 C C . ALA A 1 789 ? 12.162 0.582 -12.901 1.00 92.38 789 ALA A C 1
ATOM 6125 O O . ALA A 1 789 ? 13.003 -0.171 -12.394 1.00 92.38 789 ALA A O 1
ATOM 6126 N N . GLY A 1 790 ? 11.745 0.449 -14.167 1.00 88.12 790 GLY A N 1
ATOM 6127 C CA . GLY A 1 790 ? 12.198 -0.588 -15.097 1.00 88.12 790 GLY A CA 1
ATOM 6128 C C . GLY A 1 790 ? 11.268 -1.799 -15.231 1.00 88.12 790 GLY A C 1
ATOM 6129 O O . GLY A 1 790 ? 11.710 -2.837 -15.723 1.00 88.12 790 GLY A O 1
ATOM 6130 N N . LEU A 1 791 ? 9.998 -1.712 -14.811 1.00 95.56 791 LEU A N 1
ATOM 6131 C CA . LEU A 1 791 ? 9.029 -2.782 -15.073 1.00 95.56 791 LEU A CA 1
ATOM 6132 C C . LEU A 1 791 ? 8.758 -2.895 -16.592 1.00 95.56 791 LEU A C 1
ATOM 6134 O O . LEU A 1 791 ? 8.468 -1.870 -17.217 1.00 95.56 791 LEU A O 1
ATOM 6138 N N . PRO A 1 792 ? 8.790 -4.101 -17.201 1.00 93.12 792 PRO A N 1
ATOM 6139 C CA . PRO A 1 792 ? 8.531 -4.255 -18.631 1.00 93.12 792 PRO A CA 1
ATOM 6140 C C . PRO A 1 792 ? 7.136 -3.761 -19.023 1.00 93.12 792 PRO A C 1
ATOM 6142 O O . PRO A 1 792 ? 6.145 -4.012 -18.327 1.00 93.12 792 PRO A O 1
ATOM 6145 N N . GLU A 1 793 ? 7.058 -3.067 -20.154 1.00 91.06 793 GLU A N 1
ATOM 6146 C CA . GLU A 1 793 ? 5.847 -2.382 -20.604 1.00 91.06 793 GLU A CA 1
ATOM 6147 C C . GLU A 1 793 ? 4.696 -3.376 -20.826 1.00 91.06 793 GLU A C 1
ATOM 6149 O O . GLU A 1 793 ? 4.877 -4.461 -21.375 1.00 91.06 793 GLU A O 1
ATOM 6154 N N . GLY A 1 794 ? 3.512 -3.037 -20.307 1.00 90.44 794 GLY A N 1
ATOM 6155 C CA . GLY A 1 794 ? 2.360 -3.941 -20.272 1.00 90.44 794 GLY A CA 1
ATOM 6156 C C . GLY A 1 794 ? 2.336 -4.960 -19.124 1.00 90.44 794 GLY A C 1
ATOM 6157 O O . GLY A 1 794 ? 1.333 -5.651 -18.987 1.00 90.44 794 GLY A O 1
ATOM 6158 N N . THR A 1 795 ? 3.354 -5.061 -18.257 1.00 98.38 795 THR A N 1
ATOM 6159 C CA . THR A 1 795 ? 3.301 -5.982 -17.091 1.00 98.38 795 THR A CA 1
ATOM 6160 C C . THR A 1 795 ? 2.314 -5.502 -16.017 1.00 98.38 795 THR A C 1
ATOM 6162 O O . THR A 1 795 ? 1.715 -6.314 -15.314 1.00 98.38 795 THR A O 1
ATOM 6165 N N . PHE A 1 796 ? 2.108 -4.188 -15.909 1.00 98.81 796 PHE A N 1
ATOM 6166 C CA . PHE A 1 796 ? 1.047 -3.567 -15.115 1.00 98.81 796 PHE A CA 1
ATOM 6167 C C . PHE A 1 796 ? 0.185 -2.691 -16.029 1.00 98.81 796 PHE A C 1
ATOM 6169 O O . PHE A 1 796 ? 0.719 -1.884 -16.792 1.00 98.81 796 PHE A O 1
ATOM 6176 N N . ASN A 1 797 ? -1.136 -2.857 -15.955 1.00 98.69 797 ASN A N 1
ATOM 6177 C CA . ASN A 1 797 ? -2.112 -2.076 -16.718 1.00 98.69 797 ASN A CA 1
ATOM 6178 C C . ASN A 1 797 ? -3.240 -1.618 -15.787 1.00 98.69 797 ASN A C 1
ATOM 6180 O O . ASN A 1 797 ? -3.645 -2.365 -14.896 1.00 98.69 797 ASN A O 1
ATOM 6184 N N . VAL A 1 798 ? -3.774 -0.422 -16.025 1.00 98.81 798 VAL A N 1
ATOM 6185 C CA . VAL A 1 798 ? -4.899 0.177 -15.299 1.00 98.81 798 VAL A CA 1
ATOM 6186 C C . VAL A 1 798 ? -6.058 0.378 -16.268 1.00 98.81 798 VAL A C 1
ATOM 6188 O O . VAL A 1 798 ? -5.903 1.056 -17.284 1.00 98.81 798 VAL A O 1
ATOM 6191 N N . ILE A 1 799 ? -7.218 -0.184 -15.939 1.00 98.56 799 ILE A N 1
ATOM 6192 C CA . ILE A 1 799 ? -8.469 -0.010 -16.685 1.00 98.56 799 ILE A CA 1
ATOM 6193 C C . ILE A 1 799 ? -9.537 0.605 -15.783 1.00 98.56 799 ILE A C 1
ATOM 6195 O O . ILE A 1 799 ? -9.766 0.149 -14.666 1.00 98.56 799 ILE A O 1
ATOM 6199 N N . GLN A 1 800 ? -10.196 1.652 -16.264 1.00 98.25 800 GLN A N 1
ATOM 6200 C CA . GLN A 1 800 ? -11.231 2.373 -15.521 1.00 98.25 800 GLN A CA 1
ATOM 6201 C C . GLN A 1 800 ? -12.628 1.852 -15.853 1.00 98.25 800 GLN A C 1
ATOM 6203 O O . GLN A 1 800 ? -12.880 1.431 -16.980 1.00 98.25 800 GLN A O 1
ATOM 6208 N N . GLY A 1 801 ? -13.555 1.919 -14.897 1.00 96.69 801 GLY A N 1
ATOM 6209 C CA . GLY A 1 801 ? -14.960 1.565 -15.115 1.00 96.69 801 GLY A CA 1
ATOM 6210 C C . GLY A 1 801 ? -15.671 1.047 -13.867 1.00 96.69 801 GLY A C 1
ATOM 6211 O O . GLY A 1 801 ? -15.075 0.936 -12.792 1.00 96.69 801 GLY A O 1
ATOM 6212 N N . ASP A 1 802 ? -16.958 0.734 -14.009 1.00 93.81 802 ASP A N 1
ATOM 6213 C CA . ASP A 1 802 ? -17.828 0.311 -12.908 1.00 93.81 802 ASP A CA 1
ATOM 6214 C C . ASP A 1 802 ? -17.878 -1.229 -12.742 1.00 93.81 802 ASP A C 1
ATOM 6216 O O . ASP A 1 802 ? -16.840 -1.902 -12.791 1.00 93.81 802 ASP A O 1
ATOM 6220 N N . ALA A 1 803 ? -19.059 -1.787 -12.466 1.00 94.94 803 ALA A N 1
ATOM 6221 C CA . ALA A 1 803 ? -19.276 -3.217 -12.298 1.00 94.94 803 ALA A CA 1
ATOM 6222 C C . ALA A 1 803 ? -19.157 -4.001 -13.617 1.00 94.94 803 ALA A C 1
ATOM 6224 O O . ALA A 1 803 ? -18.718 -5.149 -13.575 1.00 94.94 803 ALA A O 1
ATOM 6225 N N . GLU A 1 804 ? -19.487 -3.409 -14.772 1.00 96.31 804 GLU A N 1
ATOM 6226 C CA . GLU A 1 804 ? -19.431 -4.105 -16.069 1.00 96.31 804 GLU A CA 1
ATOM 6227 C C . GLU A 1 804 ? -17.980 -4.438 -16.453 1.00 96.31 804 GLU A C 1
ATOM 6229 O O . GLU A 1 804 ? -17.631 -5.601 -16.666 1.00 96.31 804 GLU A O 1
ATOM 6234 N N . THR A 1 805 ? -17.097 -3.435 -16.409 1.00 98.19 805 THR A N 1
ATOM 6235 C CA . THR A 1 805 ? -15.644 -3.592 -16.592 1.00 98.19 805 THR A CA 1
ATOM 6236 C C . THR A 1 805 ? -15.046 -4.582 -15.583 1.00 98.19 805 THR A C 1
ATOM 6238 O O . THR A 1 805 ? -14.187 -5.395 -15.929 1.00 98.19 805 THR A O 1
ATOM 6241 N N . GLY A 1 806 ? -15.518 -4.552 -14.329 1.00 97.50 806 GLY A N 1
ATOM 6242 C CA . GLY A 1 806 ? -15.111 -5.505 -13.293 1.00 97.50 806 GLY A CA 1
ATOM 6243 C C . GLY A 1 806 ? -15.510 -6.945 -13.623 1.00 97.50 806 GLY A C 1
ATOM 6244 O O . GLY A 1 806 ? -14.675 -7.845 -13.555 1.00 97.50 806 GLY A O 1
ATOM 6245 N N . GLN A 1 807 ? -16.758 -7.168 -14.038 1.00 97.19 807 GLN A N 1
ATOM 6246 C CA . GLN A 1 807 ? -17.251 -8.489 -14.426 1.00 97.19 807 GLN A CA 1
ATOM 6247 C C . GLN A 1 807 ? -16.547 -9.017 -15.684 1.00 97.19 807 GLN A C 1
ATOM 6249 O O . GLN A 1 807 ? -16.183 -10.192 -15.716 1.00 97.19 807 GLN A O 1
ATOM 6254 N N . ALA A 1 808 ? -16.284 -8.168 -16.682 1.00 98.00 808 ALA A N 1
ATOM 6255 C CA . ALA A 1 808 ? -15.514 -8.544 -17.868 1.00 98.00 808 ALA A CA 1
ATOM 6256 C C . ALA A 1 808 ? -14.108 -9.060 -17.497 1.00 98.00 808 ALA A C 1
ATOM 6258 O O . ALA A 1 808 ? -13.699 -10.125 -17.964 1.00 98.00 808 ALA A O 1
ATOM 6259 N N . LEU A 1 809 ? -13.407 -8.369 -16.586 1.00 98.50 809 LEU A N 1
ATOM 6260 C CA . LEU A 1 809 ? -12.089 -8.781 -16.085 1.00 98.50 809 LEU A CA 1
ATOM 6261 C C . LEU A 1 809 ? -12.153 -10.108 -15.309 1.00 98.50 809 LEU A C 1
ATOM 6263 O O . LEU A 1 809 ? -11.326 -10.996 -15.520 1.00 98.50 809 LEU A O 1
ATOM 6267 N N . VAL A 1 810 ? -13.151 -10.266 -14.436 1.00 98.06 810 VAL A N 1
ATOM 6268 C CA . VAL A 1 810 ? -13.348 -11.476 -13.617 1.00 98.06 810 VAL A CA 1
ATOM 6269 C C . VAL A 1 810 ? -13.702 -12.692 -14.477 1.00 98.06 810 VAL A C 1
ATOM 6271 O O . VAL A 1 810 ? -13.165 -13.780 -14.259 1.00 98.06 810 VAL A O 1
ATOM 6274 N N . LEU A 1 811 ? -14.559 -12.532 -15.488 1.00 97.12 811 LEU A N 1
ATOM 6275 C CA . LEU A 1 811 ? -14.977 -13.610 -16.391 1.00 97.12 811 LEU A CA 1
ATOM 6276 C C . LEU A 1 811 ? -13.926 -13.964 -17.455 1.00 97.12 811 LEU A C 1
ATOM 6278 O O . LEU A 1 811 ? -14.039 -15.022 -18.080 1.00 97.12 811 LEU A O 1
ATOM 6282 N N . HIS A 1 812 ? -12.893 -13.138 -17.642 1.00 98.25 812 HIS A N 1
ATOM 6283 C CA . HIS A 1 812 ? -11.900 -13.298 -18.704 1.00 98.25 812 HIS A CA 1
ATOM 6284 C C . HIS A 1 812 ? -11.190 -14.673 -18.665 1.00 98.25 812 HIS A C 1
ATOM 6286 O O . HIS A 1 812 ? -10.778 -15.117 -17.586 1.00 98.25 812 HIS A O 1
ATOM 6292 N N . PRO A 1 813 ? -11.003 -15.377 -19.803 1.00 96.69 813 PRO A N 1
ATOM 6293 C CA . PRO A 1 813 ? -10.434 -16.733 -19.816 1.00 96.69 813 PRO A CA 1
ATOM 6294 C C . PRO A 1 813 ? -8.914 -16.770 -19.565 1.00 96.69 813 PRO A C 1
ATOM 6296 O O . PRO A 1 813 ? -8.372 -17.774 -19.082 1.00 96.69 813 PRO A O 1
ATOM 6299 N N . LEU A 1 814 ? -8.209 -15.678 -19.878 1.00 97.25 814 LEU A N 1
ATOM 6300 C CA . LEU A 1 814 ? -6.757 -15.575 -19.694 1.00 97.25 814 LEU A CA 1
ATOM 6301 C C . LEU A 1 814 ? -6.344 -15.147 -18.277 1.00 97.25 814 LEU A C 1
ATOM 6303 O O . LEU A 1 814 ? -5.229 -15.464 -17.870 1.00 97.25 814 LEU A O 1
ATOM 6307 N N . VAL A 1 815 ? -7.238 -14.515 -17.507 1.00 98.38 815 VAL A N 1
ATOM 6308 C CA . VAL A 1 815 ? -6.993 -14.188 -16.092 1.00 98.38 815 VAL A CA 1
ATOM 6309 C C . VAL A 1 815 ? -6.961 -15.479 -15.268 1.00 98.38 815 VAL A C 1
ATOM 6311 O O . VAL A 1 815 ? -7.832 -16.341 -15.409 1.00 98.38 815 VAL A O 1
ATOM 6314 N N . LYS A 1 816 ? -5.936 -15.633 -14.424 1.00 97.88 816 LYS A N 1
ATOM 6315 C CA . LYS A 1 816 ? -5.644 -16.866 -13.669 1.00 97.88 816 LYS A CA 1
ATOM 6316 C C . LYS A 1 816 ? -5.935 -16.767 -12.175 1.00 97.88 816 LYS A C 1
ATOM 6318 O O . LYS A 1 816 ? -6.121 -17.796 -11.540 1.00 97.88 816 LYS A O 1
ATOM 6323 N N . LYS A 1 817 ? -6.048 -15.553 -11.638 1.00 98.25 817 LYS A N 1
ATOM 6324 C CA . LYS A 1 817 ? -6.499 -15.256 -10.272 1.00 98.25 817 LYS A CA 1
ATOM 6325 C C . LYS A 1 817 ? -7.228 -13.920 -10.243 1.00 98.25 817 LYS A C 1
ATOM 6327 O O . LYS A 1 817 ? -6.909 -13.039 -11.042 1.00 98.25 817 LYS A O 1
ATOM 6332 N N . VAL A 1 818 ? -8.138 -13.767 -9.284 1.00 98.62 818 VAL A N 1
ATOM 6333 C CA . VAL A 1 818 ? -8.678 -12.463 -8.882 1.00 98.62 818 VAL A CA 1
ATOM 6334 C C . VAL A 1 818 ? -8.195 -12.084 -7.471 1.00 98.62 818 VAL A C 1
ATOM 6336 O O . VAL A 1 818 ? -8.018 -12.946 -6.606 1.00 98.62 818 VAL A O 1
ATOM 6339 N N . SER A 1 819 ? -7.972 -10.795 -7.223 1.00 98.62 819 SER A N 1
ATOM 6340 C CA . SER A 1 819 ? -8.007 -10.223 -5.869 1.00 98.62 819 SER A CA 1
ATOM 6341 C C . SER A 1 819 ? -8.976 -9.043 -5.858 1.00 98.62 819 SER A C 1
ATOM 6343 O O . SER A 1 819 ? -8.922 -8.197 -6.749 1.00 98.62 819 SER A O 1
ATOM 6345 N N . PHE A 1 820 ? -9.872 -8.993 -4.875 1.00 98.62 820 PHE A N 1
ATOM 6346 C CA . PHE A 1 820 ? -10.887 -7.949 -4.730 1.00 98.62 820 PHE A CA 1
ATOM 6347 C C . PHE A 1 820 ? -10.886 -7.395 -3.305 1.00 98.62 820 PHE A C 1
ATOM 6349 O O . PHE A 1 820 ? -10.814 -8.162 -2.345 1.00 98.62 820 PHE A O 1
ATOM 6356 N N . THR A 1 821 ? -11.013 -6.072 -3.184 1.00 98.38 821 THR A N 1
ATOM 6357 C CA . THR A 1 821 ? -11.309 -5.393 -1.917 1.00 98.38 821 THR A CA 1
ATOM 6358 C C . THR A 1 821 ? -12.599 -4.583 -2.049 1.00 98.38 821 THR A C 1
ATOM 6360 O O . THR A 1 821 ? -12.722 -3.795 -2.987 1.00 98.38 821 THR A O 1
ATOM 6363 N N . GLY A 1 822 ? -13.552 -4.751 -1.125 1.00 96.44 822 GLY A N 1
ATOM 6364 C CA . GLY A 1 822 ? -14.803 -3.981 -1.120 1.00 96.44 822 GLY A CA 1
ATOM 6365 C C . GLY A 1 822 ? -15.980 -4.658 -0.406 1.00 96.44 822 GLY A C 1
ATOM 6366 O O . GLY A 1 822 ? -15.806 -5.524 0.441 1.00 96.44 822 GLY A O 1
ATOM 6367 N N . ALA A 1 823 ? -17.209 -4.257 -0.740 1.00 95.38 823 ALA A N 1
ATOM 6368 C CA . ALA A 1 823 ? -18.409 -4.700 -0.023 1.00 95.38 823 ALA A CA 1
ATOM 6369 C C . ALA A 1 823 ? -18.727 -6.204 -0.192 1.00 95.38 823 ALA A C 1
ATOM 6371 O O . ALA A 1 823 ? -18.596 -6.769 -1.283 1.00 95.38 823 ALA A O 1
ATOM 6372 N N . VAL A 1 824 ? -19.243 -6.828 0.876 1.00 96.38 824 VAL A N 1
ATOM 6373 C CA . VAL A 1 824 ? -19.554 -8.272 0.949 1.00 96.38 824 VAL A CA 1
ATOM 6374 C C . VAL A 1 824 ? -20.467 -8.783 -0.184 1.00 96.38 824 VAL A C 1
ATOM 6376 O O . VAL A 1 824 ? -20.134 -9.820 -0.765 1.00 96.38 824 VAL A O 1
ATOM 6379 N N . PRO A 1 825 ? -21.566 -8.100 -0.584 1.00 96.50 825 PRO A N 1
ATOM 6380 C CA . PRO A 1 825 ? -22.411 -8.571 -1.688 1.00 96.50 825 PRO A CA 1
ATOM 6381 C C . PRO A 1 825 ? -21.653 -8.654 -3.021 1.00 96.50 825 PRO A C 1
ATOM 6383 O O . PRO A 1 825 ? -21.801 -9.621 -3.770 1.00 96.50 825 PRO A O 1
ATOM 6386 N N . THR A 1 826 ? -20.781 -7.677 -3.286 1.00 96.81 826 THR A N 1
ATOM 6387 C CA . THR A 1 826 ? -19.923 -7.641 -4.477 1.00 96.81 826 THR A CA 1
ATOM 6388 C C . THR A 1 826 ? -18.868 -8.744 -4.426 1.00 96.81 826 THR A C 1
ATOM 6390 O O . THR A 1 826 ? -18.675 -9.437 -5.421 1.00 96.81 826 THR A O 1
ATOM 6393 N N . GLY A 1 827 ? -18.248 -8.982 -3.264 1.00 97.19 827 GLY A N 1
ATOM 6394 C CA . GLY A 1 827 ? -17.318 -10.098 -3.060 1.00 97.19 827 GLY A CA 1
ATOM 6395 C C . GLY A 1 827 ? -17.959 -11.459 -3.347 1.00 97.19 827 GLY A C 1
ATOM 6396 O O . GLY A 1 827 ? -17.410 -12.258 -4.107 1.00 97.19 827 GLY A O 1
ATOM 6397 N N . LYS A 1 828 ? -19.175 -11.689 -2.833 1.00 96.94 828 LYS A N 1
ATOM 6398 C CA . LYS A 1 828 ? -19.960 -12.908 -3.097 1.00 96.94 828 LYS A CA 1
ATOM 6399 C C . LYS A 1 828 ? -20.310 -13.064 -4.583 1.00 96.94 828 LYS A C 1
ATOM 6401 O O . LYS A 1 828 ? -20.204 -14.169 -5.113 1.00 96.94 828 LYS A O 1
ATOM 6406 N N . LYS A 1 829 ? -20.644 -11.976 -5.289 1.00 97.06 829 LYS A N 1
ATOM 6407 C CA . LYS A 1 829 ? -20.882 -12.007 -6.744 1.00 97.06 829 LYS A CA 1
ATOM 6408 C C . LYS A 1 829 ? -19.603 -12.288 -7.549 1.00 97.06 829 LYS A C 1
ATOM 6410 O O . LYS A 1 829 ? -19.626 -13.115 -8.457 1.00 97.06 829 LYS A O 1
ATOM 6415 N N . ILE A 1 830 ? -18.475 -11.674 -7.195 1.00 96.81 830 ILE A N 1
ATOM 6416 C CA . ILE A 1 830 ? -17.185 -11.932 -7.854 1.00 96.81 830 ILE A CA 1
ATOM 6417 C C . ILE A 1 830 ? -16.737 -13.382 -7.619 1.00 96.81 830 ILE A C 1
ATOM 6419 O O . ILE A 1 830 ? -16.234 -14.012 -8.543 1.00 96.81 830 ILE A O 1
ATOM 6423 N N . MET A 1 831 ? -16.983 -13.957 -6.436 1.00 96.56 831 MET A N 1
ATOM 6424 C CA . MET A 1 831 ? -16.713 -15.374 -6.165 1.00 96.56 831 MET A CA 1
ATOM 6425 C C . MET A 1 831 ? -17.530 -16.315 -7.067 1.00 96.56 831 MET A C 1
ATOM 6427 O O . MET A 1 831 ? -16.981 -17.293 -7.573 1.00 96.56 831 MET A O 1
ATOM 6431 N N . GLN A 1 832 ? -18.808 -16.007 -7.323 1.00 96.38 832 GLN A N 1
ATOM 6432 C CA . GLN A 1 832 ? -19.639 -16.754 -8.280 1.00 96.38 832 GLN A CA 1
ATOM 6433 C C . GLN A 1 832 ? -19.071 -16.665 -9.705 1.00 96.38 832 GLN A C 1
ATOM 6435 O O . GLN A 1 832 ? -18.924 -17.681 -10.384 1.00 96.38 832 GLN A O 1
ATOM 6440 N N . ASP A 1 833 ? -18.687 -15.467 -10.151 1.00 95.50 833 ASP A N 1
ATOM 6441 C CA . ASP A 1 833 ? -18.145 -15.252 -11.498 1.00 95.50 833 ASP A CA 1
ATOM 6442 C C . ASP A 1 833 ? -16.733 -15.870 -11.663 1.00 95.50 833 ASP A C 1
ATOM 6444 O O . ASP A 1 833 ? -16.388 -16.368 -12.739 1.00 95.50 833 ASP A O 1
ATOM 6448 N N . CYS A 1 834 ? -15.958 -15.970 -10.574 1.00 95.25 834 CYS A N 1
ATOM 6449 C CA . CYS A 1 834 ? -14.714 -16.748 -10.464 1.00 95.25 834 CYS A CA 1
ATOM 6450 C C . CYS A 1 834 ? -14.903 -18.277 -10.466 1.00 95.25 834 CYS A C 1
ATOM 6452 O O . CYS A 1 834 ? -13.904 -18.996 -10.489 1.00 95.25 834 CYS A O 1
ATOM 6454 N N . ALA A 1 835 ? -16.140 -18.779 -10.454 1.00 93.25 835 ALA A N 1
ATOM 6455 C CA . ALA A 1 835 ? -16.463 -20.192 -10.665 1.00 93.25 835 ALA A CA 1
ATOM 6456 C C . ALA A 1 835 ? -17.179 -20.442 -12.009 1.00 93.25 835 ALA A C 1
ATOM 6458 O O . ALA A 1 835 ? -17.068 -21.527 -12.573 1.00 93.25 835 ALA A O 1
ATOM 6459 N N . ALA A 1 836 ? -17.882 -19.440 -12.552 1.00 88.75 836 ALA A N 1
ATOM 6460 C CA . ALA A 1 836 ? -18.821 -19.592 -13.668 1.00 88.75 836 ALA A CA 1
ATOM 6461 C C . ALA A 1 836 ? -18.207 -19.898 -15.054 1.00 88.75 836 ALA A C 1
ATOM 6463 O O . ALA A 1 836 ? -18.935 -20.317 -15.954 1.00 88.75 836 ALA A O 1
ATOM 6464 N N . ARG A 1 837 ? -16.901 -19.666 -15.267 1.00 77.00 837 ARG A N 1
ATOM 6465 C CA . ARG A 1 837 ? -16.219 -19.926 -16.562 1.00 77.00 837 ARG A CA 1
ATOM 6466 C C . ARG A 1 837 ? -14.916 -20.711 -16.431 1.00 77.00 837 ARG A C 1
ATOM 6468 O O . ARG A 1 837 ? -14.740 -21.728 -17.087 1.00 77.00 837 ARG A O 1
ATOM 6475 N N . ASN A 1 838 ? -14.025 -20.240 -15.565 1.00 80.06 838 ASN A N 1
ATOM 6476 C CA . ASN A 1 838 ? -12.820 -20.948 -15.139 1.00 80.06 838 ASN A CA 1
ATOM 6477 C C . ASN A 1 838 ? -12.893 -21.036 -13.616 1.00 80.06 838 ASN A C 1
ATOM 6479 O O . ASN A 1 838 ? -13.302 -20.048 -13.013 1.00 80.06 838 ASN A O 1
ATOM 6483 N N . VAL A 1 839 ? -12.411 -22.115 -12.997 1.00 92.31 839 VAL A N 1
ATOM 6484 C CA . VAL A 1 839 ? -12.193 -22.151 -11.541 1.00 92.31 839 VAL A CA 1
ATOM 6485 C C . VAL A 1 839 ? -10.966 -21.290 -11.218 1.00 92.31 839 VAL A C 1
ATOM 6487 O O . VAL A 1 839 ? -9.831 -21.743 -11.366 1.00 92.31 839 VAL A O 1
ATOM 6490 N N . LYS A 1 840 ? -11.182 -20.021 -10.853 1.00 95.06 840 LYS A N 1
ATOM 6491 C CA . LYS A 1 840 ? -10.112 -19.062 -10.538 1.00 95.06 840 LYS A CA 1
ATOM 6492 C C . LYS A 1 840 ? -9.896 -18.974 -9.021 1.00 95.06 840 LYS A C 1
ATOM 6494 O O . LYS A 1 840 ? -10.843 -18.643 -8.309 1.00 95.06 840 LYS A O 1
ATOM 6499 N N . PRO A 1 841 ? -8.663 -19.160 -8.512 1.00 96.38 841 PRO A N 1
ATOM 6500 C CA . PRO A 1 841 ? -8.298 -18.720 -7.170 1.00 96.38 841 PRO A CA 1
ATOM 6501 C C . PRO A 1 841 ? -8.635 -17.240 -6.957 1.00 96.38 841 PRO A C 1
ATOM 6503 O O . PRO A 1 841 ? -8.384 -16.397 -7.825 1.00 96.38 841 PRO A O 1
ATOM 6506 N N . ILE A 1 842 ? -9.176 -16.921 -5.784 1.00 97.12 842 ILE A N 1
ATOM 6507 C CA . ILE A 1 842 ? -9.605 -15.574 -5.405 1.00 97.12 842 ILE A CA 1
ATOM 6508 C C . ILE A 1 842 ? -9.048 -15.209 -4.021 1.00 97.12 842 ILE A C 1
ATOM 6510 O O . ILE A 1 842 ? -8.933 -16.077 -3.161 1.00 97.12 842 ILE A O 1
ATOM 6514 N N . THR A 1 843 ? -8.676 -13.941 -3.828 1.00 98.44 843 THR A N 1
ATOM 6515 C CA . THR A 1 843 ? -8.545 -13.317 -2.495 1.00 98.44 843 THR A CA 1
ATOM 6516 C C . THR A 1 843 ? -9.694 -12.325 -2.341 1.00 98.44 843 THR A C 1
ATOM 6518 O O . THR A 1 843 ? -9.969 -11.567 -3.277 1.00 98.44 843 THR A O 1
ATOM 6521 N N . LEU A 1 844 ? -10.363 -12.347 -1.191 1.00 98.31 844 LEU A N 1
ATOM 6522 C CA . LEU A 1 844 ? -11.468 -11.455 -0.849 1.00 98.31 844 LEU A CA 1
ATOM 6523 C C . LEU A 1 844 ? -11.135 -10.721 0.448 1.00 98.31 844 LEU A C 1
ATOM 6525 O O . LEU A 1 844 ? -11.091 -11.352 1.497 1.00 98.31 844 LEU A O 1
ATOM 6529 N N . GLU A 1 845 ? -10.970 -9.403 0.363 1.00 98.00 845 GLU A N 1
ATOM 6530 C CA . GLU A 1 845 ? -10.846 -8.509 1.518 1.00 98.00 845 GLU A CA 1
ATOM 6531 C C . GLU A 1 845 ? -12.115 -7.666 1.633 1.00 98.00 845 GLU A C 1
ATOM 6533 O O . GLU A 1 845 ? -12.359 -6.775 0.812 1.00 98.00 845 GLU A O 1
ATOM 6538 N N . LEU A 1 846 ? -12.972 -7.994 2.599 1.00 97.12 846 LEU A N 1
ATOM 6539 C CA . LEU A 1 846 ? -14.326 -7.452 2.693 1.00 97.12 846 LEU A CA 1
ATOM 6540 C C . LEU A 1 846 ? -14.558 -6.717 4.017 1.00 97.12 846 LEU A C 1
ATOM 6542 O O . LEU A 1 846 ? -13.769 -6.817 4.953 1.00 97.12 846 LEU A O 1
ATOM 6546 N N . GLY A 1 847 ? -15.655 -5.961 4.063 1.00 90.94 847 GLY A N 1
ATOM 6547 C CA . GLY A 1 847 ? -16.013 -5.068 5.167 1.00 90.94 847 GLY A CA 1
ATOM 6548 C C . GLY A 1 847 ? -16.065 -5.698 6.564 1.00 90.94 847 GLY A C 1
ATOM 6549 O O . GLY A 1 847 ? -16.121 -6.921 6.735 1.00 90.94 847 GLY A O 1
ATOM 6550 N N . GLY A 1 848 ? -16.058 -4.836 7.580 1.00 94.25 848 GLY A N 1
ATOM 6551 C CA . GLY A 1 848 ? -15.956 -5.203 8.991 1.00 94.25 848 GLY A CA 1
ATOM 6552 C C . GLY A 1 848 ? -17.070 -4.631 9.872 1.00 94.25 848 GLY A C 1
ATOM 6553 O O . GLY A 1 848 ? -17.681 -3.605 9.583 1.00 94.25 848 GLY A O 1
ATOM 6554 N N . LYS A 1 849 ? -17.302 -5.289 11.016 1.00 97.06 849 LYS A N 1
ATOM 6555 C CA . LYS A 1 849 ? -18.062 -4.724 12.144 1.00 97.06 849 LYS A CA 1
ATOM 6556 C C . LYS A 1 849 ? -17.301 -4.925 13.454 1.00 97.06 849 LYS A C 1
ATOM 6558 O O . LYS A 1 849 ? -17.790 -5.548 14.394 1.00 97.06 849 LYS A O 1
ATOM 6563 N N . ALA A 1 850 ? -16.061 -4.443 13.454 1.00 97.62 850 ALA A N 1
ATOM 6564 C CA . ALA A 1 850 ? -15.092 -4.659 14.516 1.00 97.62 850 ALA A CA 1
ATOM 6565 C C . ALA A 1 850 ? -15.527 -4.058 15.864 1.00 97.62 850 ALA A C 1
ATOM 6567 O O . ALA A 1 850 ? -16.296 -3.089 15.926 1.00 97.62 850 ALA A O 1
ATOM 6568 N N . SER A 1 851 ? -14.976 -4.624 16.940 1.00 98.50 851 SER A N 1
ATOM 6569 C CA . SER A 1 851 ? -15.097 -4.117 18.308 1.00 98.50 851 SER A CA 1
ATOM 6570 C C . SER A 1 851 ? -13.747 -3.711 18.888 1.00 98.50 851 SER A C 1
ATOM 6572 O O . SER A 1 851 ? -12.729 -4.336 18.590 1.00 98.50 851 SER A O 1
ATOM 6574 N N . LEU A 1 852 ? -13.774 -2.700 19.757 1.00 98.81 852 LEU A N 1
ATOM 6575 C CA . LEU A 1 852 ? -12.662 -2.297 20.617 1.00 98.81 852 LEU A CA 1
ATOM 6576 C C . LEU A 1 852 ? -13.113 -2.446 22.069 1.00 98.81 852 LEU A C 1
ATOM 6578 O O . LEU A 1 852 ? -14.081 -1.799 22.452 1.00 98.81 852 LEU A O 1
ATOM 6582 N N . ILE A 1 853 ? -12.448 -3.291 22.855 1.00 98.88 853 ILE A N 1
ATOM 6583 C CA . ILE A 1 853 ? -12.827 -3.583 24.244 1.00 98.88 853 ILE A CA 1
ATOM 6584 C C . ILE A 1 853 ? -11.938 -2.800 25.209 1.00 98.88 853 ILE A C 1
ATOM 6586 O O . ILE A 1 853 ? -10.726 -2.979 25.215 1.00 98.88 853 ILE A O 1
ATOM 6590 N N . ILE A 1 854 ? -12.520 -1.953 26.049 1.00 98.88 854 ILE A N 1
ATOM 6591 C CA . ILE A 1 854 ? -11.792 -1.118 27.009 1.00 98.88 854 ILE A CA 1
ATOM 6592 C C . ILE A 1 854 ? -12.128 -1.614 28.415 1.00 98.88 854 ILE A C 1
ATOM 6594 O O . ILE A 1 854 ? -13.217 -1.351 28.928 1.00 98.88 854 ILE A O 1
ATOM 6598 N N . PHE A 1 855 ? -11.207 -2.378 29.005 1.00 98.81 855 PHE A N 1
ATOM 6599 C CA . PHE A 1 855 ? -11.359 -2.978 30.333 1.00 98.81 855 PHE A CA 1
ATOM 6600 C C . PHE A 1 855 ? -11.148 -1.968 31.466 1.00 98.81 855 PHE A C 1
ATOM 6602 O O . PHE A 1 855 ? -10.576 -0.901 31.268 1.00 98.81 855 PHE A O 1
ATOM 6609 N N . GLU A 1 856 ? -11.591 -2.319 32.671 1.00 98.38 856 GLU A N 1
ATOM 6610 C CA . GLU A 1 856 ? -11.564 -1.477 33.872 1.00 98.38 856 GLU A CA 1
ATOM 6611 C C . GLU A 1 856 ? -10.165 -1.035 34.322 1.00 98.38 856 GLU A C 1
ATOM 6613 O O . GLU A 1 856 ? -10.036 -0.051 35.048 1.00 98.38 856 GLU A O 1
ATOM 6618 N N . ASP A 1 857 ? -9.130 -1.754 33.888 1.00 98.25 857 ASP A N 1
ATOM 6619 C CA . ASP A 1 857 ? -7.723 -1.494 34.181 1.00 98.25 857 ASP A CA 1
ATOM 6620 C C . ASP A 1 857 ? -6.992 -0.730 33.058 1.00 98.25 857 ASP A C 1
ATOM 6622 O O . ASP A 1 857 ? -5.825 -0.353 33.213 1.00 98.25 857 ASP A O 1
ATOM 6626 N N . ALA A 1 858 ? -7.667 -0.476 31.931 1.00 98.31 858 ALA A N 1
ATOM 6627 C CA . ALA A 1 858 ? -7.117 0.238 30.786 1.00 98.31 858 ALA A CA 1
ATOM 6628 C C . ALA A 1 858 ? -6.571 1.626 31.159 1.00 98.31 858 ALA A C 1
ATOM 6630 O O . ALA A 1 858 ? -7.023 2.294 32.092 1.00 98.31 858 ALA A O 1
ATOM 6631 N N . ASP A 1 859 ? -5.588 2.099 30.396 1.00 97.56 859 ASP A N 1
ATOM 6632 C CA . ASP A 1 859 ? -5.237 3.514 30.429 1.00 97.56 859 ASP A CA 1
ATOM 6633 C C . ASP A 1 859 ? -6.275 4.328 29.645 1.00 97.56 859 ASP A C 1
ATOM 6635 O O . ASP A 1 859 ? -6.433 4.128 28.442 1.00 97.56 859 ASP A O 1
ATOM 6639 N N . VAL A 1 860 ? -7.000 5.225 30.320 1.00 96.81 860 VAL A N 1
ATOM 6640 C CA . VAL A 1 860 ? -8.130 5.950 29.712 1.00 96.81 860 VAL A CA 1
ATOM 6641 C C . VAL A 1 860 ? -7.666 6.883 28.592 1.00 96.81 860 VAL A C 1
ATOM 6643 O O . VAL A 1 860 ? -8.354 6.990 27.582 1.00 96.81 860 VAL A O 1
ATOM 6646 N N . GLU A 1 861 ? -6.503 7.530 28.713 1.00 97.56 861 GLU A N 1
ATOM 6647 C CA . GLU A 1 861 ? -6.009 8.433 27.666 1.00 97.56 861 GLU A CA 1
ATOM 6648 C C . GLU A 1 861 ? -5.617 7.660 26.401 1.00 97.56 861 GLU A C 1
ATOM 6650 O O . GLU A 1 861 ? -6.039 8.026 25.299 1.00 97.56 861 GLU A O 1
ATOM 6655 N N . SER A 1 862 ? -4.890 6.557 26.572 1.00 97.69 862 SER A N 1
ATOM 6656 C CA . SER A 1 862 ? -4.468 5.672 25.486 1.00 97.69 862 SER A CA 1
ATOM 6657 C C . SER A 1 862 ? -5.661 4.967 24.833 1.00 97.69 862 SER A C 1
ATOM 6659 O O . SER A 1 862 ? -5.739 4.892 23.608 1.00 97.69 862 SER A O 1
ATOM 6661 N N . ALA A 1 863 ? -6.648 4.531 25.622 1.00 98.31 863 ALA A N 1
ATOM 6662 C CA . ALA A 1 863 ? -7.878 3.930 25.117 1.00 98.31 863 ALA A CA 1
ATOM 6663 C C . ALA A 1 863 ? -8.763 4.943 24.363 1.00 98.31 863 ALA A C 1
ATOM 6665 O O . ALA A 1 863 ? -9.362 4.588 23.349 1.00 98.31 863 ALA A O 1
ATOM 6666 N N . VAL A 1 864 ? -8.820 6.213 24.794 1.00 98.62 864 VAL A N 1
ATOM 6667 C CA . VAL A 1 864 ? -9.486 7.292 24.036 1.00 98.62 864 VAL A CA 1
ATOM 6668 C C . VAL A 1 864 ? -8.761 7.553 22.715 1.00 98.62 864 VAL A C 1
ATOM 6670 O O . VAL A 1 864 ? -9.417 7.648 21.679 1.00 98.62 864 VAL A O 1
ATOM 6673 N N . ALA A 1 865 ? -7.425 7.629 22.721 1.00 97.69 865 ALA A N 1
ATOM 6674 C CA . ALA A 1 865 ? -6.641 7.806 21.498 1.00 97.69 865 ALA A CA 1
ATOM 6675 C C . ALA A 1 865 ? -6.864 6.642 20.515 1.00 97.69 865 ALA A C 1
ATOM 6677 O O . ALA A 1 865 ? -7.225 6.876 19.360 1.00 97.69 865 ALA A O 1
ATOM 6678 N N . GLY A 1 866 ? -6.769 5.397 20.994 1.00 97.94 866 GLY A N 1
ATOM 6679 C CA . GLY A 1 866 ? -7.060 4.194 20.217 1.00 97.94 866 GLY A CA 1
ATOM 6680 C C . GLY A 1 866 ? -8.487 4.170 19.667 1.00 97.94 866 GLY A C 1
ATOM 6681 O O . GLY A 1 866 ? -8.679 3.875 18.492 1.00 97.94 866 GLY A O 1
ATOM 6682 N N . ALA A 1 867 ? -9.490 4.560 20.460 1.00 98.44 867 ALA A N 1
ATOM 6683 C CA . ALA A 1 867 ? -10.878 4.644 20.004 1.00 98.44 867 ALA A CA 1
ATOM 6684 C C . ALA A 1 867 ? -11.089 5.696 18.899 1.00 98.44 867 ALA A C 1
ATOM 6686 O O . ALA A 1 867 ? -11.857 5.445 17.969 1.00 98.44 867 ALA A O 1
ATOM 6687 N N . MET A 1 868 ? -10.390 6.838 18.958 1.00 98.00 868 MET A N 1
ATOM 6688 C CA . MET A 1 868 ? -10.402 7.848 17.889 1.00 98.00 868 MET A CA 1
ATOM 6689 C C . MET A 1 868 ? -9.704 7.340 16.619 1.00 98.00 868 MET A C 1
ATOM 6691 O O . MET A 1 868 ? -10.267 7.451 15.528 1.00 98.00 868 MET A O 1
ATOM 6695 N N . MET A 1 869 ? -8.520 6.727 16.748 1.00 96.00 869 MET A N 1
ATOM 6696 C CA . MET A 1 869 ? -7.797 6.101 15.629 1.00 96.00 869 MET A CA 1
ATOM 6697 C C . MET A 1 869 ? -8.637 5.005 14.957 1.00 96.00 869 MET A C 1
ATOM 6699 O O . MET A 1 869 ? -8.674 4.917 13.732 1.00 96.00 869 MET A O 1
ATOM 6703 N N . ALA A 1 870 ? -9.362 4.217 15.753 1.00 96.75 870 ALA A N 1
ATOM 6704 C CA . ALA A 1 870 ? -10.225 3.124 15.315 1.00 96.75 870 ALA A CA 1
ATOM 6705 C C . ALA A 1 870 ? -11.559 3.556 14.681 1.00 96.75 870 ALA A C 1
ATOM 6707 O O . ALA A 1 870 ? -12.365 2.686 14.355 1.00 96.75 870 ALA A O 1
ATOM 6708 N N . ASN A 1 871 ? -11.840 4.861 14.560 1.00 97.88 871 ASN A N 1
ATOM 6709 C CA . ASN A 1 871 ? -13.140 5.357 14.090 1.00 97.88 871 ASN A CA 1
ATOM 6710 C C . ASN A 1 871 ? -13.084 6.578 13.163 1.00 97.88 871 ASN A C 1
ATOM 6712 O O . ASN A 1 871 ? -14.009 6.745 12.372 1.00 97.88 871 ASN A O 1
ATOM 6716 N N . PHE A 1 872 ? -12.068 7.446 13.256 1.00 97.31 872 PHE A N 1
ATOM 6717 C CA . PHE A 1 872 ? -12.109 8.773 12.618 1.00 97.31 872 PHE A CA 1
ATOM 6718 C C . PHE A 1 872 ? -11.046 9.023 11.533 1.00 97.31 872 PHE A C 1
ATOM 6720 O O . PHE A 1 872 ? -11.226 9.954 10.747 1.00 97.31 872 PHE A O 1
ATOM 6727 N N . TYR A 1 873 ? -9.999 8.191 11.423 1.00 93.44 873 TYR A N 1
ATOM 6728 C CA . TYR A 1 873 ? -9.052 8.244 10.293 1.00 93.44 873 TYR A CA 1
ATOM 6729 C C . TYR A 1 873 ? -9.771 8.078 8.944 1.00 93.44 873 TYR A C 1
ATOM 6731 O O . TYR A 1 873 ? -10.726 7.304 8.841 1.00 93.44 873 TYR A O 1
ATOM 6739 N N . SER A 1 874 ? -9.330 8.810 7.914 1.00 94.69 874 SER A N 1
ATOM 6740 C CA . SER A 1 874 ? -9.916 8.835 6.563 1.00 94.69 874 SER A CA 1
ATOM 6741 C C . SER A 1 874 ? -11.445 8.994 6.577 1.00 94.69 874 SER A C 1
ATOM 6743 O O . SER A 1 874 ? -12.175 8.317 5.850 1.00 94.69 874 SER A O 1
ATOM 6745 N N . GLN A 1 875 ? -11.943 9.892 7.437 1.00 96.12 875 GLN A N 1
ATOM 6746 C CA . GLN A 1 875 ? -13.370 10.162 7.673 1.00 96.12 875 GLN A CA 1
ATOM 6747 C C . GLN A 1 875 ? -14.151 8.910 8.119 1.00 96.12 875 GLN A C 1
ATOM 6749 O O . GLN A 1 875 ? -15.331 8.753 7.810 1.00 96.12 875 GLN A O 1
ATOM 6754 N N . GLY A 1 876 ? -13.479 7.990 8.816 1.00 96.81 876 GLY A N 1
ATOM 6755 C CA . GLY A 1 876 ? -14.019 6.719 9.295 1.00 96.81 876 GLY A CA 1
ATOM 6756 C C . GLY A 1 876 ? -14.269 5.674 8.204 1.00 96.81 876 GLY A C 1
ATOM 6757 O O . GLY A 1 876 ? -14.839 4.618 8.481 1.00 96.81 876 GLY A O 1
ATOM 6758 N N . GLN A 1 877 ? -13.826 5.939 6.974 1.00 97.94 877 GLN A N 1
ATOM 6759 C CA . GLN A 1 877 ? -14.018 5.092 5.795 1.00 97.94 877 GLN A CA 1
ATOM 6760 C C . GLN A 1 877 ? -12.966 3.960 5.760 1.00 97.94 877 GLN A C 1
ATOM 6762 O O . GLN A 1 877 ? -12.267 3.779 4.767 1.00 97.94 877 GLN A O 1
ATOM 6767 N N . VAL A 1 878 ? -12.790 3.216 6.858 1.00 97.56 878 VAL A N 1
ATOM 6768 C CA . VAL A 1 878 ? -11.752 2.174 7.012 1.00 97.56 878 VAL A CA 1
ATOM 6769 C C . VAL A 1 878 ? -12.405 0.846 7.396 1.00 97.56 878 VAL A C 1
ATOM 6771 O O . VAL A 1 878 ? -13.207 0.792 8.324 1.00 97.56 878 VAL A O 1
ATOM 6774 N N . CYS A 1 879 ? -12.057 -0.238 6.700 1.00 96.88 879 CYS A N 1
ATOM 6775 C CA . CYS A 1 879 ? -12.677 -1.559 6.881 1.00 96.88 879 CYS A CA 1
ATOM 6776 C C . CYS A 1 879 ? -12.400 -2.194 8.255 1.00 96.88 879 CYS A C 1
ATOM 6778 O O . CYS A 1 879 ? -13.223 -2.947 8.772 1.00 96.88 879 CYS A O 1
ATOM 6780 N N . THR A 1 880 ? -11.261 -1.874 8.868 1.00 97.50 880 THR A N 1
ATOM 6781 C CA . THR A 1 880 ? -10.869 -2.338 10.204 1.00 97.50 880 THR A CA 1
ATOM 6782 C C . THR A 1 880 ? -11.576 -1.608 11.344 1.00 97.50 880 THR A C 1
ATOM 6784 O O . THR A 1 880 ? -11.500 -2.083 12.470 1.00 97.50 880 THR A O 1
ATOM 6787 N N . ASN A 1 881 ? -12.251 -0.475 11.104 1.00 97.62 881 ASN A N 1
ATOM 6788 C CA . ASN A 1 881 ? -12.688 0.425 12.176 1.00 97.62 881 ASN A CA 1
ATOM 6789 C C . ASN A 1 881 ? -13.616 -0.235 13.210 1.00 97.62 881 ASN A C 1
ATOM 6791 O O . ASN A 1 881 ? -14.688 -0.768 12.891 1.00 97.62 881 ASN A O 1
ATOM 6795 N N . ALA A 1 882 ? -13.236 -0.108 14.482 1.00 96.81 882 ALA A N 1
ATOM 6796 C CA . ALA A 1 882 ? -13.991 -0.590 15.628 1.00 96.81 882 ALA A CA 1
ATOM 6797 C C . ALA A 1 882 ? -15.165 0.335 15.969 1.00 96.81 882 ALA A C 1
ATOM 6799 O O . ALA A 1 882 ? -15.188 0.988 17.014 1.00 96.81 882 ALA A O 1
ATOM 6800 N N . SER A 1 883 ? -16.171 0.349 15.091 1.00 94.31 883 SER A N 1
ATOM 6801 C CA . SER A 1 883 ? -17.403 1.112 15.320 1.00 94.31 883 SER A CA 1
ATOM 6802 C C . SER A 1 883 ? -18.165 0.672 16.574 1.00 94.31 883 SER A C 1
ATOM 6804 O O . SER A 1 883 ? -18.878 1.494 17.136 1.00 94.31 883 SER A O 1
ATOM 6806 N N . LYS A 1 884 ? -17.997 -0.571 17.061 1.00 98.44 884 LYS A N 1
ATOM 6807 C CA . LYS A 1 884 ? -18.508 -1.037 18.367 1.00 98.44 884 LYS A CA 1
ATOM 6808 C C . LYS A 1 884 ? -17.445 -0.843 19.470 1.00 98.44 884 LYS A C 1
ATOM 6810 O O . LYS A 1 884 ? -16.726 -1.791 19.798 1.00 98.44 884 LYS A O 1
ATOM 6815 N N . VAL A 1 885 ? -17.348 0.347 20.065 1.00 98.81 885 VAL A N 1
ATOM 6816 C CA . VAL A 1 885 ? -16.460 0.600 21.218 1.00 98.81 885 VAL A CA 1
ATOM 6817 C C . VAL A 1 885 ? -17.154 0.141 22.501 1.00 98.81 885 VAL A C 1
ATOM 6819 O O . VAL A 1 885 ? -18.127 0.743 22.959 1.00 98.81 885 VAL A O 1
ATOM 6822 N N . LEU A 1 886 ? -16.661 -0.962 23.059 1.00 98.81 886 LEU A N 1
ATOM 6823 C CA . LEU A 1 886 ? -17.166 -1.571 24.281 1.00 98.81 886 LEU A CA 1
ATOM 6824 C C . LEU A 1 886 ? -16.368 -1.014 25.462 1.00 98.81 886 LEU A C 1
ATOM 6826 O O . LEU A 1 886 ? -15.142 -1.113 25.464 1.00 98.81 886 LEU A O 1
ATOM 6830 N N . VAL A 1 887 ? -17.034 -0.439 26.460 1.00 98.75 887 VAL A N 1
ATOM 6831 C CA . VAL A 1 887 ? -16.372 0.215 27.604 1.00 98.75 887 VAL A CA 1
ATOM 6832 C C . VAL A 1 887 ? -16.837 -0.428 28.902 1.00 98.75 887 VAL A C 1
ATOM 6834 O O . VAL A 1 887 ? -18.040 -0.546 29.128 1.00 98.75 887 VAL A O 1
ATOM 6837 N N . HIS A 1 888 ? -15.914 -0.835 29.772 1.00 98.75 888 HIS A N 1
ATOM 6838 C CA . HIS A 1 888 ? -16.301 -1.361 31.075 1.00 98.75 888 HIS A CA 1
ATOM 6839 C C . HIS A 1 888 ? -17.001 -0.266 31.891 1.00 98.75 888 HIS A C 1
ATOM 6841 O O . HIS A 1 888 ? -16.513 0.867 31.966 1.00 98.75 888 HIS A O 1
ATOM 6847 N N . ARG A 1 889 ? -18.134 -0.593 32.525 1.00 98.31 889 ARG A N 1
ATOM 6848 C CA . ARG A 1 889 ? -19.044 0.386 33.150 1.00 98.31 889 ARG A CA 1
ATOM 6849 C C . ARG A 1 889 ? -18.362 1.328 34.154 1.00 98.31 889 ARG A C 1
ATOM 6851 O O . ARG A 1 889 ? -18.744 2.488 34.257 1.00 98.31 889 ARG A O 1
ATOM 6858 N N . SER A 1 890 ? -17.319 0.870 34.852 1.00 98.12 890 SER A N 1
ATOM 6859 C CA . SER A 1 890 ? -16.534 1.693 35.794 1.00 98.12 890 SER A CA 1
ATOM 6860 C C . SER A 1 890 ? -15.731 2.838 35.155 1.00 98.12 890 SER A C 1
ATOM 6862 O O . SER A 1 890 ? -15.313 3.744 35.874 1.00 98.12 890 SER A O 1
ATOM 6864 N N . LEU A 1 891 ? -15.497 2.809 33.838 1.00 97.44 891 LEU A N 1
ATOM 6865 C CA . LEU A 1 891 ? -14.762 3.844 33.102 1.00 97.44 891 LEU A CA 1
ATOM 6866 C C . LEU A 1 891 ? -15.658 4.713 32.206 1.00 97.44 891 LEU A C 1
ATOM 6868 O O . LEU A 1 891 ? -15.166 5.716 31.687 1.00 97.44 891 LEU A O 1
ATOM 6872 N N . GLU A 1 892 ? -16.938 4.357 32.022 1.00 97.06 892 GLU A N 1
ATOM 6873 C CA . GLU A 1 892 ? -17.820 4.949 31.003 1.00 97.06 892 GLU A CA 1
ATOM 6874 C C . GLU A 1 892 ? -17.860 6.484 31.075 1.00 97.06 892 GLU A C 1
ATOM 6876 O O . GLU A 1 892 ? -17.524 7.137 30.089 1.00 97.06 892 GLU A O 1
ATOM 6881 N N . ASP A 1 893 ? -18.174 7.077 32.232 1.00 96.75 893 ASP A N 1
ATOM 6882 C CA . ASP A 1 893 ? -18.289 8.539 32.376 1.00 96.75 893 ASP A CA 1
ATOM 6883 C C . ASP A 1 893 ? -16.987 9.285 32.027 1.00 96.75 893 ASP A C 1
ATOM 6885 O O . ASP A 1 893 ? -17.006 10.258 31.265 1.00 96.75 893 ASP A O 1
ATOM 6889 N N . ASN A 1 894 ? -15.845 8.813 32.539 1.00 96.19 894 ASN A N 1
ATOM 6890 C CA . ASN A 1 894 ? -14.534 9.432 32.307 1.00 96.19 894 ASN A CA 1
ATOM 6891 C C . ASN A 1 894 ? -14.103 9.304 30.838 1.00 96.19 894 ASN A C 1
ATOM 6893 O O . ASN A 1 894 ? -13.635 10.271 30.229 1.00 96.19 894 ASN A O 1
ATOM 6897 N N . PHE A 1 895 ? -14.300 8.118 30.257 1.00 98.56 895 PHE A N 1
ATOM 6898 C CA . PHE A 1 895 ? -13.997 7.833 28.860 1.00 98.56 895 PHE A CA 1
ATOM 6899 C C . PHE A 1 895 ? -14.871 8.671 27.916 1.00 98.56 895 PHE A C 1
ATOM 6901 O O . PHE A 1 895 ? -14.348 9.366 27.044 1.00 98.56 895 PHE A O 1
ATOM 6908 N N . VAL A 1 896 ? -16.193 8.679 28.125 1.00 98.38 896 VAL A N 1
ATOM 6909 C CA . VAL A 1 896 ? -17.162 9.458 27.334 1.00 98.38 896 VAL A CA 1
ATOM 6910 C C . VAL A 1 896 ? -16.865 10.955 27.421 1.00 98.38 896 VAL A C 1
ATOM 6912 O O . VAL A 1 896 ? -16.934 11.650 26.403 1.00 98.38 896 VAL A O 1
ATOM 6915 N N . ALA A 1 897 ? -16.517 11.470 28.605 1.00 98.06 897 ALA A N 1
ATOM 6916 C CA . ALA A 1 897 ? -16.178 12.878 28.790 1.00 98.06 897 ALA A CA 1
ATOM 6917 C C . ALA A 1 897 ? -14.943 13.287 27.969 1.00 98.06 897 ALA A C 1
ATOM 6919 O O . ALA A 1 897 ? -15.032 14.243 27.190 1.00 98.06 897 ALA A O 1
ATOM 6920 N N . SER A 1 898 ? -13.839 12.540 28.098 1.00 98.31 898 SER A N 1
ATOM 6921 C CA . SER A 1 898 ? -12.570 12.820 27.410 1.00 98.31 898 SER A CA 1
ATOM 6922 C C . SER A 1 898 ? -12.667 12.607 25.894 1.00 98.31 898 SER A C 1
ATOM 6924 O O . SER A 1 898 ? -12.272 13.477 25.115 1.00 98.31 898 SER A O 1
ATOM 6926 N N . LEU A 1 899 ? -13.283 11.506 25.450 1.00 98.62 899 LEU A N 1
ATOM 6927 C CA . LEU A 1 899 ? -13.493 11.215 24.030 1.00 98.62 899 LEU A CA 1
ATOM 6928 C C . LEU A 1 899 ? -14.336 12.303 23.350 1.00 98.62 899 LEU A C 1
ATOM 6930 O O . LEU A 1 899 ? -13.984 12.769 22.265 1.00 98.62 899 LEU A O 1
ATOM 6934 N N . ARG A 1 900 ? -15.418 12.764 23.992 1.00 98.50 900 ARG A N 1
ATOM 6935 C CA . ARG A 1 900 ? -16.259 13.863 23.487 1.00 98.50 900 ARG A CA 1
ATOM 6936 C C . ARG A 1 900 ? -15.480 15.172 23.357 1.00 98.50 900 ARG A C 1
ATOM 6938 O O . ARG A 1 900 ? -15.720 15.915 22.407 1.00 98.50 900 ARG A O 1
ATOM 6945 N N . GLU A 1 901 ? -14.591 15.473 24.301 1.00 98.38 901 GLU A N 1
ATOM 6946 C CA . GLU A 1 901 ? -13.741 16.668 24.263 1.00 98.38 901 GLU A CA 1
ATOM 6947 C C . GLU A 1 901 ? -12.744 16.599 23.101 1.00 98.38 901 GLU A C 1
ATOM 6949 O O . GLU A 1 901 ? -12.793 17.443 22.204 1.00 98.38 901 GLU A O 1
ATOM 6954 N N . LYS A 1 902 ? -11.915 15.547 23.048 1.00 98.31 902 LYS A N 1
ATOM 6955 C CA . LYS A 1 902 ? -10.899 15.378 21.998 1.00 98.31 902 LYS A CA 1
ATOM 6956 C C . LYS A 1 902 ? -11.515 15.288 20.596 1.00 98.31 902 LYS A C 1
ATOM 6958 O O . LYS A 1 902 ? -10.967 15.855 19.656 1.00 98.31 902 LYS A O 1
ATOM 6963 N N . THR A 1 903 ? -12.694 14.675 20.457 1.00 98.31 903 THR A N 1
ATOM 6964 C CA . THR A 1 903 ? -13.436 14.626 19.182 1.00 98.31 903 THR A CA 1
ATOM 6965 C C . THR A 1 903 ? -13.945 16.007 18.757 1.00 98.31 903 THR A C 1
ATOM 6967 O O . THR A 1 903 ? -13.834 16.364 17.587 1.00 98.31 903 THR A O 1
ATOM 6970 N N . LYS A 1 904 ? -14.442 16.834 19.691 1.00 97.56 904 LYS A N 1
ATOM 6971 C CA . LYS A 1 904 ? -14.845 18.224 19.392 1.00 97.56 904 LYS A CA 1
ATOM 6972 C C . LYS A 1 904 ? -13.671 19.140 19.031 1.00 97.56 904 LYS A C 1
ATOM 6974 O O . LYS A 1 904 ? -13.896 20.161 18.389 1.00 97.56 904 LYS A O 1
ATOM 6979 N N . ALA A 1 905 ? -12.447 18.791 19.425 1.00 97.62 905 ALA A N 1
ATOM 6980 C CA . ALA A 1 905 ? -11.233 19.531 19.084 1.00 97.62 905 ALA A CA 1
ATOM 6981 C C . ALA A 1 905 ? -10.650 19.182 17.694 1.00 97.62 905 ALA A C 1
ATOM 6983 O O . ALA A 1 905 ? -9.698 19.828 17.253 1.00 97.62 905 ALA A O 1
ATOM 6984 N N . MET A 1 906 ? -11.186 18.179 16.983 1.00 97.44 906 MET A N 1
ATOM 6985 C CA . MET A 1 906 ? -10.683 17.794 15.658 1.00 97.44 906 MET A CA 1
ATOM 6986 C C . MET A 1 906 ? -10.991 18.867 14.601 1.00 97.44 906 MET A C 1
ATOM 6988 O O . MET A 1 906 ? -12.151 19.193 14.353 1.00 97.44 906 MET A O 1
ATOM 6992 N N . LYS A 1 907 ? -9.958 19.380 13.916 1.00 97.56 907 LYS A N 1
ATOM 6993 C CA . LYS A 1 907 ? -10.143 20.335 12.812 1.00 97.56 907 LYS A CA 1
ATOM 6994 C C . LYS A 1 907 ? -10.694 19.632 11.565 1.00 97.56 907 LYS A C 1
ATOM 6996 O O . LYS A 1 907 ? -9.979 18.879 10.903 1.00 97.56 907 LYS A O 1
ATOM 7001 N N . ILE A 1 908 ? -11.943 19.935 11.231 1.00 98.06 908 ILE A N 1
ATOM 7002 C CA . ILE A 1 908 ? -12.581 19.608 9.949 1.00 98.06 908 ILE A CA 1
ATOM 7003 C C . ILE A 1 908 ? -12.255 20.744 8.962 1.00 98.06 908 ILE A C 1
ATOM 7005 O O . ILE A 1 908 ? -12.284 21.911 9.359 1.00 98.06 908 ILE A O 1
ATOM 7009 N N . GLY A 1 909 ? -11.923 20.443 7.705 1.00 97.50 909 GLY A N 1
ATOM 7010 C CA . GLY A 1 909 ? -11.569 21.482 6.729 1.00 97.50 909 GLY A CA 1
ATOM 7011 C C . GLY A 1 909 ? -11.008 20.949 5.414 1.00 97.50 909 GLY A C 1
ATOM 7012 O O . GLY A 1 909 ? -11.153 19.769 5.107 1.00 97.50 909 GLY A O 1
ATOM 7013 N N . ASP A 1 910 ? -10.346 21.826 4.653 1.00 98.25 910 ASP A N 1
ATOM 7014 C CA . ASP A 1 910 ? -9.637 21.459 3.421 1.00 98.25 910 ASP A CA 1
ATOM 7015 C C . ASP A 1 910 ? -8.626 20.320 3.708 1.00 98.25 910 ASP A C 1
ATOM 7017 O O . ASP A 1 910 ? -7.739 20.505 4.546 1.00 98.25 910 ASP A O 1
ATOM 7021 N N . PRO A 1 911 ? -8.725 19.141 3.062 1.00 97.88 911 PRO A N 1
ATOM 7022 C CA . PRO A 1 911 ? -7.776 18.048 3.258 1.00 97.88 911 PRO A CA 1
ATOM 7023 C C . PRO A 1 911 ? -6.328 18.369 2.859 1.00 97.88 911 PRO A C 1
ATOM 7025 O O . PRO A 1 911 ? -5.428 17.693 3.340 1.00 97.88 911 PRO A O 1
ATOM 7028 N N . LEU A 1 912 ? -6.071 19.372 2.016 1.00 97.44 912 LEU A N 1
ATOM 7029 C CA . LEU A 1 912 ? -4.721 19.803 1.631 1.00 97.44 912 LEU A CA 1
ATOM 7030 C C . LEU A 1 912 ? -4.046 20.702 2.684 1.00 97.44 912 LEU A C 1
ATOM 7032 O O . LEU A 1 912 ? -2.849 20.959 2.581 1.00 97.44 912 LEU A O 1
ATOM 7036 N N . GLU A 1 913 ? -4.780 21.157 3.702 1.00 97.88 913 GLU A N 1
ATOM 7037 C CA . GLU A 1 913 ? -4.236 21.936 4.816 1.00 97.88 913 GLU A CA 1
ATOM 7038 C C . GLU A 1 913 ? -3.607 21.026 5.884 1.00 97.88 913 GLU A C 1
ATOM 7040 O O . GLU A 1 913 ? -4.285 20.203 6.499 1.00 97.88 913 GLU A O 1
ATOM 7045 N N . GLU A 1 914 ? -2.327 21.246 6.207 1.00 97.25 914 GLU A N 1
ATOM 7046 C CA . GLU A 1 914 ? -1.539 20.462 7.187 1.00 97.25 914 GLU A CA 1
ATOM 7047 C C . GLU A 1 914 ? -2.155 20.377 8.596 1.00 97.25 914 GLU A C 1
ATOM 7049 O O . GLU A 1 914 ? -1.812 19.515 9.412 1.00 97.25 914 GLU A O 1
ATOM 7054 N N . THR A 1 915 ? -3.067 21.295 8.908 1.00 97.38 915 THR A N 1
ATOM 7055 C CA . THR A 1 915 ? -3.765 21.384 10.196 1.00 97.38 915 THR A CA 1
ATOM 7056 C C . THR A 1 915 ? -5.079 20.599 10.232 1.00 97.38 915 THR A C 1
ATOM 7058 O O . THR A 1 915 ? -5.615 20.382 11.317 1.00 97.38 915 THR A O 1
ATOM 7061 N N . THR A 1 916 ? -5.605 20.157 9.087 1.00 98.19 916 THR A N 1
ATOM 7062 C CA . THR A 1 916 ? -6.854 19.386 8.992 1.00 98.19 916 THR A CA 1
ATOM 7063 C C . THR A 1 916 ? -6.667 17.957 9.508 1.00 98.19 916 THR A C 1
ATOM 7065 O O . THR A 1 916 ? -5.637 17.320 9.290 1.00 98.19 916 THR A O 1
ATOM 7068 N N . ARG A 1 917 ? -7.664 17.440 10.230 1.00 97.19 917 ARG A N 1
ATOM 7069 C CA . ARG A 1 917 ? -7.702 16.076 10.794 1.00 97.19 917 ARG A CA 1
ATOM 7070 C C . ARG A 1 917 ? -8.964 15.296 10.415 1.00 97.19 917 ARG A C 1
ATOM 7072 O O . ARG A 1 917 ? -9.074 14.132 10.772 1.00 97.19 917 ARG A O 1
ATOM 7079 N N . VAL A 1 918 ? -9.896 15.927 9.699 1.00 98.00 918 VAL A N 1
ATOM 7080 C CA . VAL A 1 918 ? -11.065 15.296 9.073 1.00 98.00 918 VAL A CA 1
ATOM 7081 C C . VAL A 1 918 ? -11.302 16.001 7.738 1.00 98.00 918 VAL A C 1
ATOM 7083 O O . VAL A 1 918 ? -11.566 17.204 7.715 1.00 98.00 918 VAL A O 1
ATOM 7086 N N . GLY A 1 919 ? -11.161 15.269 6.636 1.00 98.06 919 GLY A N 1
ATOM 7087 C CA . GLY A 1 919 ? -11.405 15.765 5.282 1.00 98.06 919 GLY A CA 1
ATOM 7088 C C . GLY A 1 919 ? -12.846 15.543 4.808 1.00 98.06 919 GLY A C 1
ATOM 7089 O O . GLY A 1 919 ? -13.785 15.487 5.606 1.00 98.06 919 GLY A O 1
ATOM 7090 N N . ALA A 1 920 ? -13.021 15.384 3.497 1.00 98.19 920 ALA A N 1
ATOM 7091 C CA . ALA A 1 920 ? -14.312 15.107 2.868 1.00 98.19 920 ALA A CA 1
ATOM 7092 C C . ALA A 1 920 ? -14.568 13.594 2.725 1.00 98.19 920 ALA A C 1
ATOM 7094 O O . ALA A 1 920 ? -13.645 12.809 2.514 1.00 98.19 920 ALA A O 1
ATOM 7095 N N . HIS A 1 921 ? -15.827 13.167 2.822 1.00 98.44 921 HIS A N 1
ATOM 7096 C CA . HIS A 1 921 ? -16.233 11.806 2.447 1.00 98.44 921 HIS A CA 1
ATOM 7097 C C . HIS A 1 921 ? -16.107 11.632 0.929 1.00 98.44 921 HIS A C 1
ATOM 7099 O O . HIS A 1 921 ? -16.245 12.606 0.199 1.00 98.44 921 HIS A O 1
ATOM 7105 N N . ILE A 1 922 ? -15.890 10.407 0.441 1.00 98.19 922 ILE A N 1
ATOM 7106 C CA . ILE A 1 922 ? -15.583 10.139 -0.979 1.00 98.19 922 ILE A CA 1
ATOM 7107 C C . ILE A 1 922 ? -16.627 10.678 -1.974 1.00 98.19 922 ILE A C 1
ATOM 7109 O O . ILE A 1 922 ? -16.297 11.042 -3.099 1.00 98.19 922 ILE A O 1
ATOM 7113 N N . SER A 1 923 ? -17.900 10.715 -1.583 1.00 98.19 923 SER A N 1
ATOM 7114 C CA . SER A 1 923 ? -18.996 11.168 -2.433 1.00 98.19 923 SER A CA 1
ATOM 7115 C C . SER A 1 923 ? -20.147 11.729 -1.605 1.00 98.19 923 SER A C 1
ATOM 7117 O O . SER A 1 923 ? -20.292 11.420 -0.415 1.00 98.19 923 SER A O 1
ATOM 7119 N N . ARG A 1 924 ? -20.999 12.533 -2.250 1.00 97.38 924 ARG A N 1
ATOM 7120 C CA . ARG A 1 924 ? -22.218 13.083 -1.648 1.00 97.38 924 ARG A CA 1
ATOM 7121 C C . ARG A 1 924 ? -23.154 11.967 -1.188 1.00 97.38 924 ARG A C 1
ATOM 7123 O O . ARG A 1 924 ? -23.626 11.988 -0.057 1.00 97.38 924 ARG A O 1
ATOM 7130 N N . GLU A 1 925 ? -23.344 10.962 -2.033 1.00 98.06 925 GLU A N 1
ATOM 7131 C CA . GLU A 1 925 ? -24.198 9.801 -1.791 1.00 98.06 925 GLU A CA 1
ATOM 7132 C C . GLU A 1 925 ? -23.711 8.977 -0.591 1.00 98.06 925 GLU A C 1
ATOM 7134 O O . GLU A 1 925 ? -24.520 8.491 0.200 1.00 98.06 925 GLU A O 1
ATOM 7139 N N . HIS A 1 926 ? -22.389 8.842 -0.414 1.00 98.31 926 HIS A N 1
ATOM 7140 C CA . HIS A 1 926 ? -21.826 8.145 0.743 1.00 98.31 926 HIS A CA 1
ATOM 7141 C C . HIS A 1 926 ? -21.955 8.976 2.025 1.00 98.31 926 HIS A C 1
ATOM 7143 O O . HIS A 1 926 ? -22.377 8.450 3.052 1.00 98.31 926 HIS A O 1
ATOM 7149 N N . MET A 1 927 ? -21.693 10.286 1.966 1.00 98.19 927 MET A N 1
ATOM 7150 C CA . MET A 1 927 ? -21.927 11.201 3.092 1.00 98.19 927 MET A CA 1
ATOM 7151 C C . MET A 1 927 ? -23.398 11.179 3.551 1.00 98.19 927 MET A C 1
ATOM 7153 O O . MET A 1 927 ? -23.682 11.120 4.748 1.00 98.19 927 MET A O 1
ATOM 7157 N N . GLU A 1 928 ? -24.339 11.190 2.606 1.00 98.38 928 GLU A N 1
ATOM 7158 C CA . GLU A 1 928 ? -25.779 11.138 2.871 1.00 98.38 928 GLU A CA 1
ATOM 7159 C C . GLU A 1 928 ? -26.212 9.768 3.424 1.00 98.38 928 GLU A C 1
ATOM 7161 O O . GLU A 1 928 ? -27.010 9.722 4.364 1.00 98.38 928 GLU A O 1
ATOM 7166 N N . LYS A 1 929 ? -25.616 8.659 2.954 1.00 98.44 929 LYS A N 1
ATOM 7167 C CA . LYS A 1 929 ? -25.774 7.323 3.562 1.00 98.44 929 LYS A CA 1
ATOM 7168 C C . LYS A 1 929 ? -25.295 7.299 5.021 1.00 98.44 929 LYS A C 1
ATOM 7170 O O . LYS A 1 929 ? -26.028 6.824 5.888 1.00 98.44 929 LYS A O 1
ATOM 7175 N N . VAL A 1 930 ? -24.097 7.818 5.312 1.00 98.56 930 VAL A N 1
ATOM 7176 C CA . VAL A 1 930 ? -23.553 7.877 6.684 1.00 98.56 930 VAL A CA 1
ATOM 7177 C C . VAL A 1 930 ? -24.455 8.731 7.579 1.00 98.56 930 VAL A C 1
ATOM 7179 O O . VAL A 1 930 ? -24.820 8.299 8.673 1.00 98.56 930 VAL A O 1
ATOM 7182 N N . LYS A 1 931 ? -24.901 9.899 7.098 1.00 98.50 931 LYS A N 1
ATOM 7183 C CA . LYS A 1 931 ? -25.856 10.746 7.824 1.00 98.50 931 LYS A CA 1
ATOM 7184 C C . LYS A 1 931 ? -27.192 10.039 8.088 1.00 98.50 931 LYS A C 1
ATOM 7186 O O . LYS A 1 931 ? -27.722 10.168 9.192 1.00 98.50 931 LYS A O 1
ATOM 7191 N N . LYS A 1 932 ? -27.719 9.271 7.127 1.00 98.56 932 LYS A N 1
ATOM 7192 C CA . LYS A 1 932 ? -28.969 8.523 7.311 1.00 98.56 932 LYS A CA 1
ATOM 7193 C C . LYS A 1 932 ? -28.873 7.527 8.472 1.00 98.56 932 LYS A C 1
ATOM 7195 O O . LYS A 1 932 ? -29.756 7.549 9.321 1.00 98.56 932 LYS A O 1
ATOM 7200 N N . TYR A 1 933 ? -27.791 6.750 8.588 1.00 98.62 933 TYR A N 1
ATOM 7201 C CA . TYR A 1 933 ? -27.600 5.851 9.740 1.00 98.62 933 TYR A CA 1
ATOM 7202 C C . TYR A 1 933 ? -27.623 6.582 11.089 1.00 98.62 933 TYR A C 1
ATOM 7204 O O . TYR A 1 933 ? -28.158 6.057 12.063 1.00 98.62 933 TYR A O 1
ATOM 7212 N N . ILE A 1 934 ? -27.061 7.793 11.156 1.00 98.62 934 ILE A N 1
ATOM 7213 C CA . ILE A 1 934 ? -27.062 8.612 12.375 1.00 98.62 934 ILE A CA 1
ATOM 7214 C C . ILE A 1 934 ? -28.493 9.044 12.726 1.00 98.62 934 ILE A C 1
ATOM 7216 O O . ILE A 1 934 ? -28.912 8.908 13.876 1.00 98.62 934 ILE A O 1
ATOM 7220 N N . ASP A 1 935 ? -29.259 9.540 11.750 1.00 98.44 935 ASP A N 1
ATOM 7221 C CA . ASP A 1 935 ? -30.644 9.983 11.963 1.00 98.44 935 ASP A CA 1
ATOM 7222 C C . ASP A 1 935 ? -31.611 8.816 12.248 1.00 98.44 935 ASP A C 1
ATOM 7224 O O . ASP A 1 935 ? -32.463 8.943 13.130 1.00 98.44 935 ASP A O 1
ATOM 7228 N N . ASP A 1 936 ? -31.433 7.660 11.603 1.00 98.44 936 ASP A N 1
ATOM 7229 C CA . ASP A 1 936 ? -32.193 6.435 11.887 1.00 98.44 936 ASP A CA 1
ATOM 7230 C C . ASP A 1 936 ? -31.894 5.906 13.302 1.00 98.44 936 ASP A C 1
ATOM 7232 O O . ASP A 1 936 ? -32.812 5.585 14.060 1.00 98.44 936 ASP A O 1
ATOM 7236 N N . ALA A 1 937 ? -30.619 5.880 13.715 1.00 98.50 937 ALA A N 1
ATOM 7237 C CA . ALA A 1 937 ? -30.234 5.480 15.069 1.00 98.50 937 ALA A CA 1
ATOM 7238 C C . ALA A 1 937 ? -30.837 6.413 16.132 1.00 98.50 937 ALA A C 1
ATOM 7240 O O . ALA A 1 937 ? -31.353 5.942 17.150 1.00 98.50 937 ALA A O 1
ATOM 7241 N N . LYS A 1 938 ? -30.839 7.730 15.882 1.00 98.19 938 LYS A N 1
ATOM 7242 C CA . LYS A 1 938 ? -31.522 8.723 16.731 1.00 98.19 938 LYS A CA 1
ATOM 7243 C C . LYS A 1 938 ? -33.023 8.437 16.832 1.00 98.19 938 LYS A C 1
ATOM 7245 O O . LYS A 1 938 ? -33.565 8.471 17.934 1.00 98.19 938 LYS A O 1
ATOM 7250 N N . ALA A 1 939 ? -33.684 8.093 15.724 1.00 98.12 939 ALA A N 1
ATOM 7251 C CA . ALA A 1 939 ? -35.099 7.711 15.718 1.00 98.12 939 ALA A CA 1
ATOM 7252 C C . ALA A 1 939 ? -35.374 6.404 16.496 1.00 98.12 939 ALA A C 1
ATOM 7254 O O . ALA A 1 939 ? -36.386 6.306 17.187 1.00 98.12 939 ALA A O 1
ATOM 7255 N N . ALA A 1 940 ? -34.447 5.438 16.475 1.00 97.81 940 ALA A N 1
ATOM 7256 C CA . ALA A 1 940 ? -34.495 4.215 17.292 1.00 97.81 940 ALA A CA 1
ATOM 7257 C C . ALA A 1 940 ? -34.163 4.436 18.794 1.00 97.81 940 ALA A C 1
ATOM 7259 O O . ALA A 1 940 ? -34.230 3.505 19.615 1.00 97.81 940 ALA A O 1
ATOM 7260 N N . GLY A 1 941 ? -33.814 5.670 19.176 1.00 97.94 941 GLY A N 1
ATOM 7261 C CA . GLY A 1 941 ? -33.542 6.090 20.551 1.00 97.94 941 GLY A CA 1
ATOM 7262 C C . GLY A 1 941 ? -32.067 6.091 20.962 1.00 97.94 941 GLY A C 1
ATOM 7263 O O . GLY A 1 941 ? -31.789 6.153 22.161 1.00 97.94 941 GLY A O 1
ATOM 7264 N N . ALA A 1 942 ? -31.122 6.023 20.019 1.00 98.44 942 ALA A N 1
ATOM 7265 C CA . ALA A 1 942 ? -29.711 6.271 20.312 1.00 98.44 942 ALA A CA 1
ATOM 7266 C C . ALA A 1 942 ? -29.492 7.740 20.716 1.00 98.44 942 ALA A C 1
ATOM 7268 O O . ALA A 1 942 ? -30.108 8.661 20.176 1.00 98.44 942 ALA A O 1
ATOM 7269 N N . ARG A 1 943 ? -28.582 7.971 21.663 1.00 98.38 943 ARG A N 1
ATOM 7270 C CA . ARG A 1 943 ? -28.234 9.300 22.172 1.00 98.38 943 ARG A CA 1
ATOM 7271 C C . ARG A 1 943 ? -27.012 9.840 21.438 1.00 98.38 943 ARG A C 1
ATOM 7273 O O . ARG A 1 943 ? -25.948 9.235 21.507 1.00 98.38 943 ARG A O 1
ATOM 7280 N N . VAL A 1 944 ? -27.126 11.018 20.826 1.00 98.50 944 VAL A N 1
ATOM 7281 C CA . VAL A 1 944 ? -25.956 11.750 20.312 1.00 98.50 944 VAL A CA 1
ATOM 7282 C C . VAL A 1 944 ? -25.167 12.345 21.479 1.00 98.50 944 VAL A C 1
ATOM 7284 O O . VAL A 1 944 ? -25.730 13.037 22.329 1.00 98.50 944 VAL A O 1
ATOM 7287 N N . ILE A 1 945 ? -23.861 12.091 21.509 1.00 98.56 945 ILE A N 1
ATOM 7288 C CA . ILE A 1 945 ? -22.910 12.691 22.454 1.00 98.56 945 ILE A CA 1
ATOM 7289 C C . ILE A 1 945 ? -22.225 13.916 21.820 1.00 98.56 945 ILE A C 1
ATOM 7291 O O . ILE A 1 945 ? -22.058 14.945 22.484 1.00 98.56 945 ILE A O 1
ATOM 7295 N N . CYS A 1 946 ? -21.886 13.836 20.529 1.00 98.31 946 CYS A N 1
ATOM 7296 C CA . CYS A 1 946 ? -21.525 14.964 19.662 1.00 98.31 946 CYS A CA 1
ATOM 7297 C C . CYS A 1 946 ? -21.581 14.574 18.168 1.00 98.31 946 CYS A C 1
ATOM 7299 O O . CYS A 1 946 ? -21.577 13.387 17.841 1.00 98.31 946 CYS A O 1
ATOM 7301 N N . GLY A 1 947 ? -21.602 15.584 17.288 1.00 98.00 947 GLY A N 1
ATOM 7302 C CA . GLY A 1 947 ? -21.397 15.455 15.839 1.00 98.00 947 GLY A CA 1
ATOM 7303 C C . GLY A 1 947 ? -22.496 14.723 15.063 1.00 98.00 947 GLY A C 1
ATOM 7304 O O . GLY A 1 947 ? -23.607 14.531 15.556 1.00 98.00 947 GLY A O 1
ATOM 7305 N N . GLY A 1 948 ? -22.184 14.326 13.825 1.00 97.06 948 GLY A N 1
ATOM 7306 C CA . GLY A 1 948 ? -23.159 13.799 12.859 1.00 97.06 948 GLY A CA 1
ATOM 7307 C C . GLY A 1 948 ? -23.912 14.878 12.070 1.00 97.06 948 GLY A C 1
ATOM 7308 O O . GLY A 1 948 ? -24.943 14.611 11.447 1.00 97.06 948 GLY A O 1
ATOM 7309 N N . GLU A 1 949 ? -23.401 16.106 12.101 1.00 96.94 949 GLU A N 1
ATOM 7310 C CA . GLU A 1 949 ? -23.949 17.284 11.427 1.00 96.94 949 GLU A CA 1
ATOM 7311 C C . GLU A 1 949 ? -23.098 17.630 10.190 1.00 96.94 949 GLU A C 1
ATOM 7313 O O . GLU A 1 949 ? -21.864 17.577 10.286 1.00 96.94 949 GLU A O 1
ATOM 7318 N N . PRO A 1 950 ? -23.708 17.961 9.030 1.00 96.94 950 PRO A N 1
ATOM 7319 C CA . PRO A 1 950 ? -22.980 18.454 7.861 1.00 96.94 950 PRO A CA 1
ATOM 7320 C C . PRO A 1 950 ? -22.250 19.761 8.169 1.00 96.94 950 PRO A C 1
ATOM 7322 O O . PRO A 1 950 ? -22.786 20.617 8.872 1.00 96.94 950 PRO A O 1
ATOM 7325 N N . ILE A 1 951 ? -21.048 19.926 7.622 1.00 96.75 951 ILE A N 1
ATOM 7326 C CA . ILE A 1 951 ? -20.191 21.092 7.869 1.00 96.75 951 ILE A CA 1
ATOM 7327 C C . ILE A 1 951 ? -20.005 21.881 6.573 1.00 96.75 951 ILE A C 1
ATOM 7329 O O . ILE A 1 951 ? -19.810 21.303 5.507 1.00 96.75 951 ILE A O 1
ATOM 7333 N N . GLN A 1 952 ? -20.042 23.209 6.663 1.00 94.56 952 GLN A N 1
ATOM 7334 C CA . GLN A 1 952 ? -19.611 24.090 5.579 1.00 94.56 952 GLN A CA 1
ATOM 7335 C C . GLN A 1 952 ? -18.152 24.489 5.809 1.00 94.56 952 GLN A C 1
ATOM 7337 O O . GLN A 1 952 ? -17.775 24.874 6.915 1.00 94.56 952 GLN A O 1
ATOM 7342 N N . VAL A 1 953 ? -17.337 24.384 4.761 1.00 96.56 953 VAL A N 1
ATOM 7343 C CA . VAL A 1 953 ? -15.933 24.807 4.753 1.00 96.56 953 VAL A CA 1
ATOM 7344 C C . VAL A 1 953 ? -15.819 25.981 3.784 1.00 96.56 953 VAL A C 1
ATOM 7346 O O . VAL A 1 953 ? -16.228 25.861 2.632 1.00 96.56 953 VAL A O 1
ATOM 7349 N N . ASN A 1 954 ? -15.304 27.116 4.260 1.00 93.94 954 ASN A N 1
ATOM 7350 C CA . ASN A 1 954 ? -15.265 28.367 3.496 1.00 93.94 954 ASN A CA 1
ATOM 7351 C C . ASN A 1 954 ? -14.484 28.203 2.178 1.00 93.94 954 ASN A C 1
ATOM 7353 O O . ASN A 1 954 ? -13.341 27.746 2.191 1.00 93.94 954 ASN A O 1
ATOM 7357 N N . GLY A 1 955 ? -15.085 28.606 1.057 1.00 94.44 955 GLY A N 1
ATOM 7358 C CA . GLY A 1 955 ? -14.550 28.435 -0.299 1.00 94.44 955 GLY A CA 1
ATOM 7359 C C . GLY A 1 955 ? -14.680 27.015 -0.868 1.00 94.44 955 GLY A C 1
ATOM 7360 O O . GLY A 1 955 ? -14.217 26.764 -1.980 1.00 94.44 955 GLY A O 1
ATOM 7361 N N . LEU A 1 956 ? -15.277 26.087 -0.114 1.00 97.00 956 LEU A N 1
ATOM 7362 C CA . LEU A 1 956 ? -15.447 24.665 -0.429 1.00 97.00 956 LEU A CA 1
ATOM 7363 C C . LEU A 1 956 ? -16.862 24.174 -0.056 1.00 97.00 956 LEU A C 1
ATOM 7365 O O . LEU A 1 956 ? -17.068 23.004 0.268 1.00 97.00 956 LEU A O 1
ATOM 7369 N N . GLU A 1 957 ? -17.858 25.061 -0.105 1.00 96.25 957 GLU A N 1
ATOM 7370 C CA . GLU A 1 957 ? -19.220 24.845 0.409 1.00 96.25 957 GLU A CA 1
ATOM 7371 C C . GLU A 1 957 ? -19.993 23.720 -0.308 1.00 96.25 957 GLU A C 1
ATOM 7373 O O . GLU A 1 957 ? -21.001 23.235 0.207 1.00 96.25 957 GLU A O 1
ATOM 7378 N N . ALA A 1 958 ? -19.528 23.292 -1.486 1.00 96.38 958 ALA A N 1
ATOM 7379 C CA . ALA A 1 958 ? -20.086 22.174 -2.247 1.00 96.38 958 ALA A CA 1
ATOM 7380 C C . ALA A 1 958 ? -19.427 20.806 -1.945 1.00 96.38 958 ALA A C 1
ATOM 7382 O O . ALA A 1 958 ? -19.934 19.784 -2.421 1.00 96.38 958 ALA A O 1
ATOM 7383 N N . GLY A 1 959 ? -18.352 20.769 -1.146 1.00 97.56 959 GLY A N 1
ATOM 7384 C CA . GLY A 1 959 ? -17.656 19.549 -0.717 1.00 97.56 959 GLY A CA 1
ATOM 7385 C C . GLY A 1 959 ? -18.448 18.672 0.263 1.00 97.56 959 GLY A C 1
ATOM 7386 O O . GLY A 1 959 ? -19.516 19.045 0.754 1.00 97.56 959 GLY A O 1
ATOM 7387 N N . PHE A 1 960 ? -17.940 17.468 0.537 1.00 98.25 960 PHE A N 1
ATOM 7388 C CA . PHE A 1 960 ? -18.702 16.401 1.208 1.00 98.25 960 PHE A CA 1
ATOM 7389 C C . PHE A 1 960 ? -18.314 16.226 2.692 1.00 98.25 960 PHE A C 1
ATOM 7391 O O . PHE A 1 960 ? -17.799 15.186 3.111 1.00 98.25 960 PHE A O 1
ATOM 7398 N N . TYR A 1 961 ? -18.537 17.264 3.504 1.00 98.38 961 TYR A N 1
ATOM 7399 C CA . TYR A 1 961 ? -18.105 17.311 4.907 1.00 98.38 961 TYR A CA 1
ATOM 7400 C C . TYR A 1 961 ? -19.207 16.958 5.918 1.00 98.38 961 TYR A C 1
ATOM 7402 O O . TYR A 1 961 ? -20.281 17.561 5.946 1.00 98.38 961 TYR A O 1
ATOM 7410 N N . LEU A 1 962 ? -18.889 16.036 6.831 1.00 98.00 962 LEU A N 1
ATOM 7411 C CA . LEU A 1 962 ? -19.733 15.612 7.951 1.00 98.00 962 LEU A CA 1
ATOM 7412 C C . LEU A 1 962 ? -18.872 15.526 9.220 1.00 98.00 962 LEU A C 1
ATOM 7414 O O . LEU A 1 962 ? -17.759 15.002 9.179 1.00 98.00 962 LEU A O 1
ATOM 7418 N N . SER A 1 963 ? -19.375 16.041 10.342 1.00 98.25 963 SER A N 1
ATOM 7419 C CA . SER A 1 963 ? -18.653 16.019 11.621 1.00 98.25 963 SER A CA 1
ATOM 7420 C C . SER A 1 963 ? -18.626 14.622 12.266 1.00 98.25 963 SER A C 1
ATOM 7422 O O . SER A 1 963 ? -19.668 13.959 12.283 1.00 98.25 963 SER A O 1
ATOM 7424 N N . PRO A 1 964 ? -17.486 14.176 12.844 1.00 98.38 964 PRO A N 1
ATOM 7425 C CA . PRO A 1 964 ? -17.389 12.885 13.526 1.00 98.38 964 PRO A CA 1
ATOM 7426 C C . PRO A 1 964 ? -18.439 12.725 14.624 1.00 98.38 964 PRO A C 1
ATOM 7428 O O . PRO A 1 964 ? -18.565 13.582 15.499 1.00 98.38 964 PRO A O 1
ATOM 7431 N N . CYS A 1 965 ? -19.201 11.636 14.567 1.00 98.62 965 CYS A N 1
ATOM 7432 C CA . CYS A 1 965 ? -20.334 11.387 15.444 1.00 98.62 965 CYS A CA 1
ATOM 7433 C C . CYS A 1 965 ? -19.996 10.361 16.530 1.00 98.62 965 CYS A C 1
ATOM 7435 O O . CYS A 1 965 ? -19.356 9.342 16.265 1.00 98.62 965 CYS A O 1
ATOM 7437 N N . ILE A 1 966 ? -20.488 10.609 17.744 1.00 98.81 966 ILE A N 1
ATOM 7438 C CA . ILE A 1 966 ? -20.482 9.645 18.847 1.00 98.81 966 ILE A CA 1
ATOM 7439 C C . ILE A 1 966 ? -21.926 9.386 19.267 1.00 98.81 966 ILE A C 1
ATOM 7441 O O . ILE A 1 966 ? -22.647 10.321 19.632 1.00 98.81 966 ILE A O 1
ATOM 7445 N N . LEU A 1 967 ? -22.323 8.113 19.267 1.00 98.81 967 LEU A N 1
ATOM 7446 C CA . LEU A 1 967 ? -23.636 7.645 19.700 1.00 98.81 967 LEU A CA 1
ATOM 7447 C C . LEU A 1 967 ? -23.508 6.710 20.914 1.00 98.81 967 LEU A C 1
ATOM 7449 O O . LEU A 1 967 ? -22.615 5.868 20.962 1.00 98.81 967 LEU A O 1
ATOM 7453 N N . SER A 1 968 ? -24.424 6.818 21.875 1.00 98.50 968 SER A N 1
ATOM 7454 C CA . SER A 1 968 ? -24.595 5.860 22.979 1.00 98.50 968 SER A CA 1
ATOM 7455 C C . SER A 1 968 ? -26.066 5.439 23.124 1.00 98.50 968 SER A C 1
ATOM 7457 O O . SER A 1 968 ? -26.895 5.790 22.281 1.00 98.50 968 SER A O 1
ATOM 7459 N N . ASN A 1 969 ? -26.413 4.660 24.159 1.00 97.88 969 ASN A N 1
ATOM 7460 C CA . ASN A 1 969 ? -27.727 4.003 24.298 1.00 97.88 969 ASN A CA 1
ATOM 7461 C C . ASN A 1 969 ? -28.057 3.070 23.109 1.00 97.88 969 ASN A C 1
ATOM 7463 O O . ASN A 1 969 ? -29.181 3.033 22.605 1.00 97.88 969 ASN A O 1
ATOM 7467 N N . ILE A 1 970 ? -27.037 2.354 22.629 1.00 98.38 970 ILE A N 1
ATOM 7468 C CA . ILE A 1 970 ? -27.108 1.474 21.460 1.00 98.38 970 ILE A CA 1
ATOM 7469 C C . ILE A 1 970 ? -27.701 0.121 21.849 1.00 98.38 970 ILE A C 1
ATOM 7471 O O . ILE A 1 970 ? -27.353 -0.450 22.881 1.00 98.38 970 ILE A O 1
ATOM 7475 N N . LYS A 1 971 ? -28.585 -0.406 21.001 1.00 96.00 971 LYS A N 1
ATOM 7476 C CA . LYS A 1 971 ? -29.301 -1.669 21.214 1.00 96.00 971 LYS A CA 1
ATOM 7477 C C . LYS A 1 971 ? -29.029 -2.644 20.065 1.00 96.00 971 LYS A C 1
ATOM 7479 O O . LYS A 1 971 ? -28.767 -2.222 18.940 1.00 96.00 971 LYS A O 1
ATOM 7484 N N . LYS A 1 972 ? -29.136 -3.952 20.331 1.00 95.44 972 LYS A N 1
ATOM 7485 C CA . LYS A 1 972 ? -28.831 -5.025 19.358 1.00 95.44 972 LYS A CA 1
ATOM 7486 C C . LYS A 1 972 ? -29.793 -5.114 18.163 1.00 95.44 972 LYS A C 1
ATOM 7488 O O . LYS A 1 972 ? -29.529 -5.858 17.218 1.00 95.44 972 LYS A O 1
ATOM 7493 N N . ASP A 1 973 ? -30.922 -4.420 18.218 1.00 94.69 973 ASP A N 1
ATOM 7494 C CA . ASP A 1 973 ? -31.951 -4.312 17.178 1.00 94.69 973 ASP A CA 1
ATOM 7495 C C . ASP A 1 973 ? -31.794 -3.067 16.286 1.00 94.69 973 ASP A C 1
ATOM 7497 O O . ASP A 1 973 ? -32.464 -2.978 15.265 1.00 94.69 973 ASP A O 1
ATOM 7501 N N . MET A 1 974 ? -30.888 -2.139 16.618 1.00 97.81 974 MET A N 1
ATOM 7502 C CA . MET A 1 974 ? -30.558 -1.001 15.754 1.00 97.81 974 MET A CA 1
ATOM 7503 C C . MET A 1 974 ? -29.665 -1.434 14.586 1.00 97.81 974 MET A C 1
ATOM 7505 O O . MET A 1 974 ? -28.651 -2.102 14.803 1.00 97.81 974 MET A O 1
ATOM 7509 N N . ASP A 1 975 ? -29.947 -0.954 13.373 1.00 97.00 975 ASP A N 1
ATOM 7510 C CA . ASP A 1 975 ? -29.140 -1.260 12.180 1.00 97.00 975 ASP A CA 1
ATOM 7511 C C . ASP A 1 975 ? -27.665 -0.879 12.374 1.00 97.00 975 ASP A C 1
ATOM 7513 O O . ASP A 1 975 ? -26.767 -1.657 12.054 1.00 97.00 975 ASP A O 1
ATOM 7517 N N . VAL A 1 976 ? -27.394 0.257 13.032 1.00 97.56 976 VAL A N 1
ATOM 7518 C CA . VAL A 1 976 ? -26.025 0.696 13.359 1.00 97.56 976 VAL A CA 1
ATOM 7519 C C . VAL A 1 976 ? -25.242 -0.291 14.229 1.00 97.56 976 VAL A C 1
ATOM 7521 O O . VAL A 1 976 ? -24.019 -0.302 14.140 1.00 97.56 976 VAL A O 1
ATOM 7524 N N . TYR A 1 977 ? -25.882 -1.153 15.028 1.00 97.88 977 TYR A N 1
ATOM 7525 C CA . TYR A 1 977 ? -25.178 -2.200 15.785 1.00 97.88 977 TYR A CA 1
ATOM 7526 C C . TYR A 1 977 ? -24.639 -3.308 14.865 1.00 97.88 977 TYR A C 1
ATOM 7528 O O . TYR A 1 977 ? -23.574 -3.866 15.129 1.00 97.88 977 TYR A O 1
ATOM 7536 N N . ARG A 1 978 ? -25.348 -3.598 13.766 1.00 95.19 978 ARG A N 1
ATOM 7537 C CA . ARG A 1 978 ? -25.104 -4.748 12.880 1.00 95.19 978 ARG A CA 1
ATOM 7538 C C . ARG A 1 978 ? -24.338 -4.379 11.613 1.00 95.19 978 ARG A C 1
ATOM 7540 O O . ARG A 1 978 ? -23.470 -5.133 11.187 1.00 95.19 978 ARG A O 1
ATOM 7547 N N . GLU A 1 979 ? -24.654 -3.233 11.018 1.00 96.25 979 GLU A N 1
ATOM 7548 C CA . GLU A 1 979 ? -24.206 -2.869 9.674 1.00 96.25 979 GLU A CA 1
ATOM 7549 C C . GLU A 1 979 ? -22.923 -2.025 9.652 1.00 96.25 979 GLU A C 1
ATOM 7551 O O . GLU A 1 979 ? -22.606 -1.259 10.570 1.00 96.25 979 GLU A O 1
ATOM 7556 N N . GLU A 1 980 ? -22.175 -2.156 8.558 1.00 96.69 980 GLU A N 1
ATOM 7557 C CA . GLU A 1 980 ? -20.991 -1.354 8.262 1.00 96.69 980 GLU A CA 1
ATOM 7558 C C . GLU A 1 980 ? -21.407 0.034 7.734 1.00 96.69 980 GLU A C 1
ATOM 7560 O O . GLU A 1 980 ? -21.756 0.212 6.564 1.00 96.69 980 GLU A O 1
ATOM 7565 N N . ILE A 1 981 ? -21.366 1.033 8.622 1.00 97.38 981 ILE A N 1
ATOM 7566 C CA . ILE A 1 981 ? -21.679 2.441 8.310 1.00 97.38 981 ILE A CA 1
ATOM 7567 C C . ILE A 1 981 ? -20.629 3.028 7.348 1.00 97.38 981 ILE A C 1
ATOM 7569 O O . ILE A 1 981 ? -20.975 3.749 6.412 1.00 97.38 981 ILE A O 1
ATOM 7573 N N . PHE A 1 982 ? -19.356 2.674 7.564 1.00 97.69 982 PHE A N 1
ATOM 7574 C CA . PHE A 1 982 ? -18.189 3.085 6.771 1.00 97.69 982 PHE A CA 1
ATOM 7575 C C . PHE A 1 982 ? -17.957 4.610 6.710 1.00 97.69 982 PHE A C 1
ATOM 7577 O O . PHE A 1 982 ? -17.620 5.166 5.666 1.00 97.69 982 PHE A O 1
ATOM 7584 N N . GLY A 1 983 ? -18.148 5.292 7.838 1.00 97.44 983 GLY A N 1
ATOM 7585 C CA . GLY A 1 983 ? -17.822 6.706 8.043 1.00 97.44 983 GLY A CA 1
ATOM 7586 C C . GLY A 1 983 ? -17.618 6.999 9.534 1.00 97.44 983 GLY A C 1
ATOM 7587 O O . GLY A 1 983 ? -17.807 6.098 10.352 1.00 97.44 983 GLY A O 1
ATOM 7588 N N . SER A 1 984 ? -17.242 8.232 9.892 1.00 96.62 984 SER A N 1
ATOM 7589 C CA . SER A 1 984 ? -16.891 8.653 11.264 1.00 96.62 984 SER A CA 1
ATOM 7590 C C . SER A 1 984 ? -18.064 8.589 12.260 1.00 96.62 984 SER A C 1
ATOM 7592 O O . SER A 1 984 ? -18.603 9.622 12.660 1.00 96.62 984 SER A O 1
ATOM 7594 N N . VAL A 1 985 ? -18.466 7.383 12.673 1.00 98.44 985 VAL A N 1
ATOM 7595 C CA . VAL A 1 985 ? -19.569 7.123 13.613 1.00 98.44 985 VAL A CA 1
ATOM 7596 C C . VAL A 1 985 ? -19.157 6.049 14.622 1.00 98.44 985 VAL A C 1
ATOM 7598 O O . VAL A 1 985 ? -19.131 4.859 14.310 1.00 98.44 985 VAL A O 1
ATOM 7601 N N . LEU A 1 986 ? -18.865 6.491 15.844 1.00 98.56 986 LEU A N 1
ATOM 7602 C CA . LEU A 1 986 ? -18.421 5.664 16.965 1.00 98.56 986 LEU A CA 1
ATOM 7603 C C . LEU A 1 986 ? -19.615 5.319 17.867 1.00 98.56 986 LEU A C 1
ATOM 7605 O O . LEU A 1 986 ? -20.359 6.209 18.287 1.00 98.56 986 LEU A O 1
ATOM 7609 N N . LEU A 1 987 ? -19.798 4.033 18.176 1.00 98.75 987 LEU A N 1
ATOM 7610 C CA . LEU A 1 987 ? -20.887 3.521 19.012 1.00 98.75 987 LEU A CA 1
ATOM 7611 C C . LEU A 1 987 ? -20.339 3.093 20.375 1.00 98.75 987 LEU A C 1
ATOM 7613 O O . LEU A 1 987 ? -19.503 2.195 20.443 1.00 98.75 987 LEU A O 1
ATOM 7617 N N . ILE A 1 988 ? -20.825 3.714 21.450 1.00 98.69 988 ILE A N 1
ATOM 7618 C CA . ILE A 1 988 ? -20.438 3.398 22.830 1.00 98.69 988 ILE A CA 1
ATOM 7619 C C . ILE A 1 988 ? -21.441 2.413 23.428 1.00 98.69 988 ILE A C 1
ATOM 7621 O O . ILE A 1 988 ? -22.652 2.665 23.432 1.00 98.69 988 ILE A O 1
ATOM 7625 N N . ILE A 1 989 ? -20.920 1.291 23.926 1.00 98.62 989 ILE A N 1
ATOM 7626 C CA . ILE A 1 989 ? -21.690 0.173 24.476 1.00 98.62 989 ILE A CA 1
ATOM 7627 C C . ILE A 1 989 ? -21.060 -0.235 25.821 1.00 98.62 989 ILE A C 1
ATOM 7629 O O . ILE A 1 989 ? -19.930 -0.727 25.820 1.00 98.62 989 ILE A O 1
ATOM 7633 N N . PRO A 1 990 ? -21.731 -0.039 26.969 1.00 98.38 990 PRO A N 1
ATOM 7634 C CA . PRO A 1 990 ? -21.187 -0.465 28.254 1.00 98.38 990 PRO A CA 1
ATOM 7635 C C . PRO A 1 990 ? -21.238 -1.990 28.432 1.00 98.38 990 PRO A C 1
ATOM 7637 O O . PRO A 1 990 ? -22.155 -2.637 27.924 1.00 98.38 990 PRO A O 1
ATOM 7640 N N . PHE A 1 991 ? -20.290 -2.544 29.192 1.00 98.62 991 PHE A N 1
ATOM 7641 C CA . PHE A 1 991 ? -20.272 -3.947 29.632 1.00 98.62 991 PHE A CA 1
ATOM 7642 C C . PHE A 1 991 ? -19.802 -4.087 31.092 1.00 98.62 991 PHE A C 1
ATOM 7644 O O . PHE A 1 991 ? -19.152 -3.185 31.625 1.00 98.62 991 PHE A O 1
ATOM 7651 N N . ASP A 1 992 ? -20.109 -5.226 31.718 1.00 98.44 992 ASP A N 1
ATOM 7652 C CA . ASP A 1 992 ? -19.763 -5.555 33.112 1.00 98.44 992 ASP A CA 1
ATOM 7653 C C . ASP A 1 992 ? -18.837 -6.784 33.260 1.00 98.44 992 ASP A C 1
ATOM 7655 O O . ASP A 1 992 ? -18.300 -7.018 34.340 1.00 98.44 992 ASP A O 1
ATOM 7659 N N . THR A 1 993 ? -18.646 -7.607 32.215 1.00 98.62 993 THR A N 1
ATOM 7660 C CA . THR A 1 993 ? -17.774 -8.808 32.274 1.00 98.62 993 THR A CA 1
ATOM 7661 C C . THR A 1 993 ? -16.975 -9.072 30.990 1.00 98.62 993 THR A C 1
ATOM 7663 O O . THR A 1 993 ? -17.373 -8.670 29.897 1.00 98.62 993 THR A O 1
ATOM 7666 N N . GLU A 1 994 ? -15.858 -9.804 31.106 1.00 98.56 994 GLU A N 1
ATOM 7667 C CA . GLU A 1 994 ? -15.044 -10.261 29.964 1.00 98.56 994 GLU A CA 1
ATOM 7668 C C . GLU A 1 994 ? -15.855 -11.144 28.998 1.00 98.56 994 GLU A C 1
ATOM 7670 O O . GLU A 1 994 ? -15.827 -10.933 27.785 1.00 98.56 994 GLU A O 1
ATOM 7675 N N . GLU A 1 995 ? -16.630 -12.088 29.534 1.00 98.62 995 GLU A N 1
ATOM 7676 C CA . GLU A 1 995 ? -17.546 -12.954 28.782 1.00 98.62 995 GLU A CA 1
ATOM 7677 C C . GLU A 1 995 ? -18.577 -12.158 27.972 1.00 98.62 995 GLU A C 1
ATOM 7679 O O . GLU A 1 995 ? -18.828 -12.483 26.810 1.00 98.62 995 GLU A O 1
ATOM 7684 N N . GLU A 1 996 ? -19.156 -11.107 28.558 1.00 98.44 996 GLU A N 1
ATOM 7685 C CA . GLU A 1 996 ? -20.092 -10.218 27.870 1.00 98.44 996 GLU A CA 1
ATOM 7686 C C . GLU A 1 996 ? -19.399 -9.419 26.761 1.00 98.44 996 GLU A C 1
ATOM 7688 O O . GLU A 1 996 ? -19.906 -9.377 25.640 1.00 98.44 996 GLU A O 1
ATOM 7693 N N . ALA A 1 997 ? -18.228 -8.836 27.032 1.00 98.62 997 ALA A N 1
ATOM 7694 C CA . ALA A 1 997 ? -17.484 -8.061 26.043 1.00 98.62 997 ALA A CA 1
ATOM 7695 C C . ALA A 1 997 ? -17.088 -8.907 24.822 1.00 98.62 997 ALA A C 1
ATOM 7697 O O . ALA A 1 997 ? -17.304 -8.492 23.682 1.00 98.62 997 ALA A O 1
ATOM 7698 N N . ILE A 1 998 ? -16.581 -10.124 25.044 1.00 98.75 998 ILE A N 1
ATOM 7699 C CA . ILE A 1 998 ? -16.270 -11.087 23.976 1.00 98.75 998 ILE A CA 1
ATOM 7700 C C . ILE A 1 998 ? -17.550 -11.509 23.243 1.00 98.75 998 ILE A C 1
ATOM 7702 O O . ILE A 1 998 ? -17.569 -11.565 22.012 1.00 98.75 998 ILE A O 1
ATOM 7706 N N . GLY A 1 999 ? -18.638 -11.754 23.981 1.00 98.50 999 GLY A N 1
ATOM 7707 C CA . GLY A 1 999 ? -19.943 -12.088 23.415 1.00 98.50 999 GLY A CA 1
ATOM 7708 C C . GLY A 1 999 ? -20.510 -10.989 22.512 1.00 98.50 999 GLY A C 1
ATOM 7709 O O . GLY A 1 999 ? -21.053 -11.296 21.457 1.00 98.50 999 GLY A O 1
ATOM 7710 N N . ILE A 1 1000 ? -20.358 -9.714 22.881 1.00 98.25 1000 ILE A N 1
ATOM 7711 C CA . ILE A 1 1000 ? -20.782 -8.549 22.085 1.00 98.25 1000 ILE A CA 1
ATOM 7712 C C . ILE A 1 1000 ? -19.827 -8.290 20.911 1.00 98.25 1000 ILE A C 1
ATOM 7714 O O . ILE A 1 1000 ? -20.282 -7.884 19.837 1.00 98.25 1000 ILE A O 1
ATOM 7718 N N . ALA A 1 1001 ? -18.523 -8.526 21.075 1.00 98.19 1001 ALA A N 1
ATOM 7719 C CA . ALA A 1 1001 ? -17.544 -8.379 20.002 1.00 98.19 1001 ALA A CA 1
ATOM 7720 C C . ALA A 1 1001 ? -17.821 -9.375 18.865 1.00 98.19 1001 ALA A C 1
ATOM 7722 O O . ALA A 1 1001 ? -18.033 -8.951 17.726 1.00 98.19 1001 ALA A O 1
ATOM 7723 N N . ASN A 1 1002 ? -17.942 -10.662 19.208 1.00 97.88 1002 ASN A N 1
ATOM 7724 C CA . ASN A 1 1002 ? -18.216 -11.766 18.283 1.00 97.88 1002 ASN A CA 1
ATOM 7725 C C . ASN A 1 1002 ? -19.685 -11.832 17.794 1.00 97.88 1002 ASN A C 1
ATOM 7727 O O . ASN A 1 1002 ? -20.013 -12.706 16.993 1.00 97.88 1002 ASN A O 1
ATOM 7731 N N . ASP A 1 1003 ? -20.572 -10.930 18.235 1.00 96.50 1003 ASP A N 1
ATOM 7732 C CA . ASP A 1 1003 ? -21.950 -10.795 17.730 1.00 96.50 1003 ASP A CA 1
ATOM 7733 C C . ASP A 1 1003 ? -21.956 -10.100 16.352 1.00 96.50 1003 ASP A C 1
ATOM 7735 O O . ASP A 1 1003 ? -22.196 -8.892 16.231 1.00 96.50 1003 ASP A O 1
ATOM 7739 N N . THR A 1 1004 ? -21.539 -10.848 15.324 1.00 95.38 1004 THR A N 1
ATOM 7740 C CA . THR A 1 1004 ? -21.527 -10.478 13.898 1.00 95.38 1004 THR A CA 1
ATOM 7741 C C . THR A 1 1004 ? -21.140 -11.689 13.023 1.00 95.38 1004 THR A C 1
ATOM 7743 O O . THR A 1 1004 ? -20.582 -12.667 13.513 1.00 95.38 1004 THR A O 1
ATOM 7746 N N . THR A 1 1005 ? -21.425 -11.645 11.715 1.00 94.25 1005 THR A N 1
ATOM 7747 C CA . THR A 1 1005 ? -20.898 -12.609 10.720 1.00 94.25 1005 THR A CA 1
ATOM 7748 C C . THR A 1 1005 ? -19.549 -12.186 10.122 1.00 94.25 1005 THR A C 1
ATOM 7750 O O . THR A 1 1005 ? -18.929 -12.956 9.382 1.00 94.25 1005 THR A O 1
ATOM 7753 N N . LEU A 1 1006 ? -19.107 -10.960 10.415 1.00 96.94 1006 LEU A N 1
ATOM 7754 C CA . LEU A 1 1006 ? -17.869 -10.350 9.931 1.00 96.94 1006 LEU A CA 1
ATOM 7755 C C . LEU A 1 1006 ? -16.714 -10.610 10.908 1.00 96.94 1006 LEU A C 1
ATOM 7757 O O . LEU A 1 1006 ? -16.926 -10.749 12.106 1.00 96.94 1006 LEU A O 1
ATOM 7761 N N . GLY A 1 1007 ? -15.485 -10.641 10.400 1.00 97.00 1007 GLY A N 1
ATOM 7762 C CA . GLY A 1 1007 ? -14.305 -11.049 11.166 1.00 97.00 1007 GLY A CA 1
ATOM 7763 C C . GLY A 1 1007 ? -13.003 -10.441 10.652 1.00 97.00 1007 GLY A C 1
ATOM 7764 O O . GLY A 1 1007 ? -11.979 -11.119 10.606 1.00 97.00 1007 GLY A O 1
ATOM 7765 N N . LEU A 1 1008 ? -13.021 -9.184 10.196 1.00 97.69 1008 LEU A N 1
ATOM 7766 C CA . LEU A 1 1008 ? -11.802 -8.526 9.715 1.00 97.69 1008 LEU A CA 1
ATOM 7767 C C . LEU A 1 1008 ? -10.856 -8.130 10.854 1.00 97.69 1008 LEU A C 1
ATOM 7769 O O . LEU A 1 1008 ? -9.688 -8.510 10.835 1.00 97.69 1008 LEU A O 1
ATOM 7773 N N . ALA A 1 1009 ? -11.355 -7.377 11.834 1.00 98.12 1009 ALA A N 1
ATOM 7774 C CA . ALA A 1 1009 ? -10.551 -6.826 12.917 1.00 98.12 1009 ALA A CA 1
ATOM 7775 C C . ALA A 1 1009 ? -11.291 -6.846 14.261 1.00 98.12 1009 ALA A C 1
ATOM 7777 O O . ALA A 1 1009 ? -12.522 -6.837 14.315 1.00 98.12 1009 ALA A O 1
ATOM 7778 N N . ALA A 1 1010 ? -10.521 -6.833 15.343 1.00 98.31 1010 ALA A N 1
ATOM 7779 C CA . ALA A 1 1010 ? -10.962 -6.541 16.701 1.00 98.31 1010 ALA A CA 1
ATOM 7780 C C . ALA A 1 1010 ? -9.792 -5.928 17.490 1.00 98.31 1010 ALA A C 1
ATOM 7782 O O . ALA A 1 1010 ? -8.658 -5.897 17.013 1.00 98.31 1010 ALA A O 1
ATOM 7783 N N . GLY A 1 1011 ? -10.037 -5.434 18.699 1.00 98.38 1011 GLY A N 1
ATOM 7784 C CA . GLY A 1 1011 ? -8.952 -5.029 19.584 1.00 98.38 1011 GLY A CA 1
ATOM 7785 C C . GLY A 1 1011 ? -9.387 -4.791 21.018 1.00 98.38 1011 GLY A C 1
ATOM 7786 O O . GLY A 1 1011 ? -10.577 -4.835 21.334 1.00 98.38 1011 GLY A O 1
ATOM 7787 N N . LEU A 1 1012 ? -8.412 -4.543 21.888 1.00 98.81 1012 LEU A N 1
ATOM 7788 C CA . LEU A 1 1012 ? -8.631 -4.347 23.313 1.00 98.81 1012 LEU A CA 1
ATOM 7789 C C . LEU A 1 1012 ? -7.556 -3.481 23.985 1.00 98.81 1012 LEU A C 1
ATOM 7791 O O . LEU A 1 1012 ? -6.392 -3.509 23.595 1.00 98.81 1012 LEU A O 1
ATOM 7795 N N . PHE A 1 1013 ? -7.953 -2.765 25.037 1.00 98.81 1013 PHE A N 1
ATOM 7796 C CA . PHE A 1 1013 ? -7.079 -2.051 25.967 1.00 98.81 1013 PHE A CA 1
ATOM 7797 C C . PHE A 1 1013 ? -7.210 -2.644 27.376 1.00 98.81 1013 PHE A C 1
ATOM 7799 O O . PHE A 1 1013 ? -8.318 -2.758 27.902 1.00 98.81 1013 PHE A O 1
ATOM 7806 N N . THR A 1 1014 ? -6.077 -3.025 27.970 1.00 98.69 1014 THR A N 1
ATOM 7807 C CA . THR A 1 1014 ? -5.950 -3.617 29.315 1.00 98.69 1014 THR A CA 1
ATOM 7808 C C . THR A 1 1014 ? -4.475 -3.640 29.744 1.00 98.69 1014 THR A C 1
ATOM 7810 O O . THR A 1 1014 ? -3.580 -3.672 28.898 1.00 98.69 1014 THR A O 1
ATOM 7813 N N . LYS A 1 1015 ? -4.200 -3.618 31.049 1.00 98.25 1015 LYS A N 1
ATOM 7814 C CA . LYS A 1 1015 ? -2.856 -3.751 31.639 1.00 98.25 1015 LYS A CA 1
ATOM 7815 C C . LYS A 1 1015 ? -2.576 -5.190 32.104 1.00 98.25 1015 LYS A C 1
ATOM 7817 O O . LYS A 1 1015 ? -1.412 -5.573 32.192 1.00 98.25 1015 LYS A O 1
ATOM 7822 N N . ASP A 1 1016 ? -3.606 -6.009 32.329 1.00 98.50 1016 ASP A N 1
ATOM 7823 C CA . ASP A 1 1016 ? -3.482 -7.460 32.514 1.00 98.50 1016 ASP A CA 1
ATOM 7824 C C . ASP A 1 1016 ? -3.073 -8.160 31.198 1.00 98.50 1016 ASP A C 1
ATOM 7826 O O . ASP A 1 1016 ? -3.869 -8.359 30.279 1.00 98.50 1016 ASP A O 1
ATOM 7830 N N . LEU A 1 1017 ? -1.811 -8.595 31.134 1.00 97.75 1017 LEU A N 1
ATOM 7831 C CA . LEU A 1 1017 ? -1.239 -9.361 30.021 1.00 97.75 1017 LEU A CA 1
ATOM 7832 C C . LEU A 1 1017 ? -1.909 -10.736 29.817 1.00 97.75 1017 LEU A C 1
ATOM 7834 O O . LEU A 1 1017 ? -2.053 -11.198 28.683 1.00 97.75 1017 LEU A O 1
ATOM 7838 N N . ALA A 1 1018 ? -2.335 -11.403 30.892 1.00 98.12 1018 ALA A N 1
ATOM 7839 C CA . ALA A 1 1018 ? -2.994 -12.704 30.808 1.00 98.12 1018 ALA A CA 1
ATOM 7840 C C . ALA A 1 1018 ? -4.428 -12.569 30.275 1.00 98.12 1018 ALA A C 1
ATOM 7842 O O . ALA A 1 1018 ? -4.882 -13.434 29.522 1.00 98.12 1018 ALA A O 1
ATOM 7843 N N . ARG A 1 1019 ? -5.130 -11.480 30.618 1.00 98.50 1019 ARG A N 1
ATOM 7844 C CA . ARG A 1 1019 ? -6.366 -11.059 29.938 1.00 98.50 1019 ARG A CA 1
ATOM 7845 C C . ARG A 1 1019 ? -6.097 -10.704 28.483 1.00 98.50 1019 ARG A C 1
ATOM 7847 O O . ARG A 1 1019 ? -6.818 -11.202 27.628 1.00 98.50 1019 ARG A O 1
ATOM 7854 N N . ALA A 1 1020 ? -5.061 -9.918 28.190 1.00 98.31 1020 ALA A N 1
ATOM 7855 C CA . ALA A 1 1020 ? -4.760 -9.474 26.831 1.00 98.31 1020 ALA A CA 1
ATOM 7856 C C . ALA A 1 1020 ? -4.674 -10.646 25.834 1.00 98.31 1020 ALA A C 1
ATOM 7858 O O . ALA A 1 1020 ? -5.388 -10.656 24.831 1.00 98.31 1020 ALA A O 1
ATOM 7859 N N . HIS A 1 1021 ? -3.880 -11.674 26.154 1.00 97.94 1021 HIS A N 1
ATOM 7860 C CA . HIS A 1 1021 ? -3.781 -12.882 25.329 1.00 97.94 1021 HIS A CA 1
ATOM 7861 C C . HIS A 1 1021 ? -5.073 -13.714 25.331 1.00 97.94 1021 HIS A C 1
ATOM 7863 O O . HIS A 1 1021 ? -5.581 -14.048 24.265 1.00 97.94 1021 HIS A O 1
ATOM 7869 N N . ARG A 1 1022 ? -5.660 -13.993 26.506 1.00 98.44 1022 ARG A N 1
ATOM 7870 C CA . ARG A 1 1022 ? -6.885 -14.808 26.624 1.00 98.44 1022 ARG A CA 1
ATOM 7871 C C . ARG A 1 1022 ? -8.069 -14.222 25.854 1.00 98.44 1022 ARG A C 1
ATOM 7873 O O . ARG A 1 1022 ? -8.861 -14.977 25.300 1.00 98.44 1022 ARG A O 1
ATOM 7880 N N . VAL A 1 1023 ? -8.214 -12.899 25.838 1.00 98.69 1023 VAL A N 1
ATOM 7881 C CA . VAL A 1 1023 ? -9.263 -12.209 25.079 1.00 98.69 1023 VAL A CA 1
ATOM 7882 C C . VAL A 1 1023 ? -8.932 -12.225 23.588 1.00 98.69 1023 VAL A C 1
ATOM 7884 O O . VAL A 1 1023 ? -9.818 -12.526 22.794 1.00 98.69 1023 VAL A O 1
ATOM 7887 N N . ALA A 1 1024 ? -7.674 -11.979 23.199 1.00 98.38 1024 ALA A N 1
ATOM 7888 C CA . ALA A 1 1024 ? -7.249 -12.041 21.800 1.00 98.38 1024 ALA A CA 1
ATOM 7889 C C . ALA A 1 1024 ? -7.509 -13.422 21.165 1.00 98.38 1024 ALA A C 1
ATOM 7891 O O . ALA A 1 1024 ? -8.122 -13.489 20.102 1.00 98.38 1024 ALA A O 1
ATOM 7892 N N . ASP A 1 1025 ? -7.163 -14.511 21.860 1.00 98.12 1025 ASP A N 1
ATOM 7893 C CA . ASP A 1 1025 ? -7.413 -15.896 21.426 1.00 98.12 1025 ASP A CA 1
ATOM 7894 C C . ASP A 1 1025 ? -8.914 -16.233 21.271 1.00 98.12 1025 ASP A C 1
ATOM 7896 O O . ASP A 1 1025 ? -9.277 -17.202 20.601 1.00 98.12 1025 ASP A O 1
ATOM 7900 N N . ARG A 1 1026 ? -9.804 -15.451 21.902 1.00 98.50 1026 ARG A N 1
ATOM 7901 C CA . ARG A 1 1026 ? -11.268 -15.637 21.899 1.00 98.50 1026 ARG A CA 1
ATOM 7902 C C . ARG A 1 1026 ? -12.000 -14.724 20.905 1.00 98.50 1026 ARG A C 1
ATOM 7904 O O . ARG A 1 1026 ? -13.218 -14.850 20.768 1.00 98.50 1026 ARG A O 1
ATOM 7911 N N . LEU A 1 1027 ? -11.308 -13.810 20.222 1.00 98.31 1027 LEU A N 1
ATOM 7912 C CA . LEU A 1 1027 ? -11.907 -12.886 19.253 1.00 98.31 1027 LEU A CA 1
ATOM 7913 C C . LEU A 1 1027 ? -11.899 -13.484 17.839 1.00 98.31 1027 LEU A C 1
ATOM 7915 O O . LEU A 1 1027 ? -10.866 -13.894 17.320 1.00 98.31 1027 LEU A O 1
ATOM 7919 N N . HIS A 1 1028 ? -13.060 -13.513 17.182 1.00 97.38 1028 HIS A N 1
ATOM 7920 C CA . HIS A 1 1028 ? -13.233 -14.113 15.853 1.00 97.38 1028 HIS A CA 1
ATOM 7921 C C . HIS A 1 1028 ? -12.822 -13.158 14.713 1.00 97.38 1028 HIS A C 1
ATOM 7923 O O . HIS A 1 1028 ? -13.596 -12.899 13.792 1.00 97.38 1028 HIS A O 1
ATOM 7929 N N . ALA A 1 1029 ? -11.599 -12.628 14.775 1.00 97.31 1029 ALA A N 1
ATOM 7930 C CA . ALA A 1 1029 ? -11.059 -11.685 13.799 1.00 97.31 1029 ALA A CA 1
ATOM 7931 C C . ALA A 1 1029 ? -9.707 -12.137 13.229 1.00 97.31 1029 ALA A C 1
ATOM 7933 O O . ALA A 1 1029 ? -8.908 -12.765 13.919 1.00 97.31 1029 ALA A O 1
ATOM 7934 N N . GLY A 1 1030 ? -9.432 -11.780 11.972 1.00 96.62 1030 GLY A N 1
ATOM 7935 C CA . GLY A 1 1030 ? -8.139 -12.051 11.334 1.00 96.62 1030 GLY A CA 1
ATOM 7936 C C . GLY A 1 1030 ? -7.017 -11.076 11.701 1.00 96.62 1030 GLY A C 1
ATOM 7937 O O . GLY A 1 1030 ? -5.851 -11.413 11.516 1.00 96.62 1030 GLY A O 1
ATOM 7938 N N . ASN A 1 1031 ? -7.358 -9.912 12.259 1.00 97.56 1031 ASN A N 1
ATOM 7939 C CA . ASN A 1 1031 ? -6.432 -8.951 12.859 1.00 97.56 1031 ASN A CA 1
ATOM 7940 C C . ASN A 1 1031 ? -6.907 -8.642 14.293 1.00 97.56 1031 ASN A C 1
ATOM 7942 O O . ASN A 1 1031 ? -8.085 -8.331 14.486 1.00 97.56 1031 ASN A O 1
ATOM 7946 N N . VAL A 1 1032 ? -6.023 -8.697 15.295 1.00 98.31 1032 VAL A N 1
ATOM 7947 C CA . VAL A 1 1032 ? -6.357 -8.340 16.687 1.00 98.31 1032 VAL A CA 1
ATOM 7948 C C . VAL A 1 1032 ? -5.321 -7.371 17.247 1.00 98.31 1032 VAL A C 1
ATOM 7950 O O . VAL A 1 1032 ? -4.132 -7.678 17.276 1.00 98.31 1032 VAL A O 1
ATOM 7953 N N . TYR A 1 1033 ? -5.783 -6.208 17.705 1.00 98.44 1033 TYR A N 1
ATOM 7954 C CA . TYR A 1 1033 ? -4.942 -5.143 18.253 1.00 98.44 1033 TYR A CA 1
ATOM 7955 C C . TYR A 1 1033 ? -4.985 -5.120 19.788 1.00 98.44 1033 TYR A C 1
ATOM 7957 O O . TYR A 1 1033 ? -6.064 -5.129 20.378 1.00 98.44 1033 TYR A O 1
ATOM 7965 N N . VAL A 1 1034 ? -3.827 -5.059 20.449 1.00 98.50 1034 VAL A N 1
ATOM 7966 C CA . VAL A 1 1034 ? -3.711 -5.002 21.919 1.00 98.50 1034 VAL A CA 1
ATOM 7967 C C . VAL A 1 1034 ? -3.011 -3.706 22.316 1.00 98.50 1034 VAL A C 1
ATOM 7969 O O . VAL A 1 1034 ? -1.884 -3.467 21.896 1.00 98.50 1034 VAL A O 1
ATOM 7972 N N . ASN A 1 1035 ? -3.679 -2.875 23.120 1.00 98.12 1035 ASN A N 1
ATOM 7973 C CA . ASN A 1 1035 ? -3.229 -1.543 23.549 1.00 98.12 1035 ASN A CA 1
ATOM 7974 C C . ASN A 1 1035 ? -2.853 -0.580 22.398 1.00 98.12 1035 ASN A C 1
ATOM 7976 O O . ASN A 1 1035 ? -2.099 0.370 22.590 1.00 98.12 1035 ASN A O 1
ATOM 7980 N N . THR A 1 1036 ? -3.412 -0.814 21.210 1.00 97.50 1036 THR A N 1
ATOM 7981 C CA . THR A 1 1036 ? -3.239 -0.019 19.984 1.00 97.50 1036 THR A CA 1
ATOM 7982 C C . THR A 1 1036 ? -4.461 -0.206 19.070 1.00 97.50 1036 THR A C 1
ATOM 7984 O O . THR A 1 1036 ? -5.361 -0.987 19.400 1.00 97.50 1036 THR A O 1
ATOM 7987 N N . TYR A 1 1037 ? -4.522 0.482 17.924 1.00 97.38 1037 TYR A N 1
ATOM 7988 C CA . TYR A 1 1037 ? -5.471 0.168 16.851 1.00 97.38 1037 TYR A CA 1
ATOM 7989 C C . TYR A 1 1037 ? -5.031 0.696 15.479 1.00 97.38 1037 TYR A C 1
ATOM 7991 O O . TYR A 1 1037 ? -4.359 1.717 15.395 1.00 97.38 1037 TYR A O 1
ATOM 7999 N N . ASN A 1 1038 ? -5.491 0.050 14.398 1.00 91.75 1038 ASN A N 1
ATOM 8000 C CA . ASN A 1 1038 ? -5.221 0.433 13.002 1.00 91.75 1038 ASN A CA 1
ATOM 8001 C C . ASN A 1 1038 ? -3.726 0.457 12.606 1.00 91.75 1038 ASN A C 1
ATOM 8003 O O . ASN A 1 1038 ? -3.380 1.004 11.560 1.00 91.75 1038 ASN A O 1
ATOM 8007 N N . ASP A 1 1039 ? -2.850 -0.207 13.369 1.00 90.88 1039 ASP A N 1
ATOM 8008 C CA . ASP A 1 1039 ? -1.505 -0.537 12.896 1.00 90.88 1039 ASP A CA 1
ATOM 8009 C C . ASP A 1 1039 ? -1.591 -1.427 11.650 1.00 90.88 1039 ASP A C 1
ATOM 8011 O O . ASP A 1 1039 ? -2.325 -2.422 11.617 1.00 90.88 1039 ASP A O 1
ATOM 8015 N N . VAL A 1 1040 ? -0.815 -1.093 10.619 1.00 89.19 1040 VAL A N 1
ATOM 8016 C CA . VAL A 1 1040 ? -0.691 -1.922 9.418 1.00 89.19 1040 VAL A CA 1
ATOM 8017 C C . VAL A 1 1040 ? 0.762 -1.979 8.978 1.00 89.19 1040 VAL A C 1
ATOM 8019 O O . VAL A 1 1040 ? 1.440 -0.961 8.861 1.00 89.19 1040 VAL A O 1
ATOM 8022 N N . SER A 1 1041 ? 1.238 -3.192 8.712 1.00 92.56 1041 SER A N 1
ATOM 8023 C CA . SER A 1 1041 ? 2.626 -3.463 8.365 1.00 92.56 1041 SER A CA 1
ATOM 8024 C C . SER A 1 1041 ? 2.703 -4.441 7.193 1.00 92.56 1041 SER A C 1
ATOM 8026 O O . SER A 1 1041 ? 2.020 -5.466 7.233 1.00 92.56 1041 SER A O 1
ATOM 8028 N N . PRO A 1 1042 ? 3.560 -4.209 6.179 1.00 93.88 1042 PRO A N 1
ATOM 8029 C CA . PRO A 1 1042 ? 3.743 -5.165 5.090 1.00 93.88 1042 PRO A CA 1
ATOM 8030 C C . PRO A 1 1042 ? 4.358 -6.488 5.572 1.00 93.88 1042 PRO A C 1
ATOM 8032 O O . PRO A 1 1042 ? 4.243 -7.490 4.874 1.00 93.88 1042 PRO A O 1
ATOM 8035 N N . PHE A 1 1043 ? 4.970 -6.526 6.763 1.00 93.75 1043 PHE A N 1
ATOM 8036 C CA . PHE A 1 1043 ? 5.548 -7.738 7.351 1.00 93.75 1043 PHE A CA 1
ATOM 8037 C C . PHE A 1 1043 ? 4.491 -8.717 7.898 1.00 93.75 1043 PHE A C 1
ATOM 8039 O O . PHE A 1 1043 ? 4.760 -9.917 7.977 1.00 93.75 1043 PHE A O 1
ATOM 8046 N N . VAL A 1 1044 ? 3.298 -8.230 8.262 1.00 95.56 1044 VAL A N 1
ATOM 8047 C CA . VAL A 1 1044 ? 2.246 -9.006 8.944 1.00 95.56 1044 VAL A CA 1
ATOM 8048 C C . VAL A 1 1044 ? 1.117 -9.340 7.958 1.00 95.56 1044 VAL A C 1
ATOM 8050 O O . VAL A 1 1044 ? 0.613 -8.427 7.307 1.00 95.56 1044 VAL A O 1
ATOM 8053 N N . PRO A 1 1045 ? 0.689 -10.612 7.821 1.00 97.12 1045 PRO A N 1
ATOM 8054 C CA . PRO A 1 1045 ? -0.460 -10.966 6.988 1.00 97.12 1045 PRO A CA 1
ATOM 8055 C C . PRO A 1 1045 ? -1.743 -10.274 7.453 1.00 97.12 1045 PRO A C 1
ATOM 8057 O O . PRO A 1 1045 ? -2.143 -10.420 8.604 1.00 97.12 1045 PRO A O 1
ATOM 8060 N N . PHE A 1 1046 ? -2.414 -9.588 6.535 1.00 98.00 1046 PHE A N 1
ATOM 8061 C CA . PHE A 1 1046 ? -3.673 -8.889 6.763 1.00 98.00 1046 PHE A CA 1
ATOM 8062 C C . PHE A 1 1046 ? -4.809 -9.635 6.060 1.00 98.00 1046 PHE A C 1
ATOM 8064 O O . PHE A 1 1046 ? -4.685 -9.967 4.878 1.00 98.00 1046 PHE A O 1
ATOM 8071 N N . GLY A 1 1047 ? -5.919 -9.889 6.759 1.00 96.56 1047 GLY A N 1
ATOM 8072 C CA . GLY A 1 1047 ? -7.176 -10.207 6.079 1.00 96.56 1047 GLY A CA 1
ATOM 8073 C C . GLY A 1 1047 ? -8.271 -10.873 6.904 1.00 96.56 1047 GLY A C 1
ATOM 8074 O O . GLY A 1 1047 ? -8.071 -11.244 8.058 1.00 96.56 1047 GLY A O 1
ATOM 8075 N N . GLY A 1 1048 ? -9.445 -11.034 6.292 1.00 96.56 1048 GLY A N 1
ATOM 8076 C CA . GLY A 1 1048 ? -10.691 -11.400 6.977 1.00 96.56 1048 GLY A CA 1
ATOM 8077 C C . GLY A 1 1048 ? -10.849 -12.849 7.468 1.00 96.56 1048 GLY A C 1
ATOM 8078 O O . GLY A 1 1048 ? -10.177 -13.781 7.015 1.00 96.56 1048 GLY A O 1
ATOM 8079 N N . TYR A 1 1049 ? -11.781 -13.023 8.410 1.00 94.25 1049 TYR A N 1
ATOM 8080 C CA . TYR A 1 1049 ? -12.481 -14.269 8.754 1.00 94.25 1049 TYR A CA 1
ATOM 8081 C C . TYR A 1 1049 ? -13.972 -14.136 8.367 1.00 94.25 1049 TYR A C 1
ATOM 8083 O O . TYR A 1 1049 ? -14.513 -13.028 8.305 1.00 94.25 1049 TYR A O 1
ATOM 8091 N N . GLY A 1 1050 ? -14.668 -15.262 8.171 1.00 94.69 1050 GLY A N 1
ATOM 8092 C CA . GLY A 1 1050 ? -16.124 -15.281 7.964 1.00 94.69 1050 GLY A CA 1
ATOM 8093 C C . GLY A 1 1050 ? -16.572 -14.528 6.705 1.00 94.69 1050 GLY A C 1
ATOM 8094 O O . GLY A 1 1050 ? -15.952 -14.643 5.648 1.00 94.69 1050 GLY A O 1
ATOM 8095 N N . ASP A 1 1051 ? -17.639 -13.733 6.813 1.00 96.94 1051 ASP A N 1
ATOM 8096 C CA . ASP A 1 1051 ? -18.128 -12.912 5.694 1.00 96.94 1051 ASP A CA 1
ATOM 8097 C C . ASP A 1 1051 ? -17.202 -11.721 5.359 1.00 96.94 1051 ASP A C 1
ATOM 8099 O O . ASP A 1 1051 ? -17.382 -11.108 4.306 1.00 96.94 1051 ASP A O 1
ATOM 8103 N N . SER A 1 1052 ? -16.177 -11.428 6.177 1.00 98.06 1052 SER A N 1
ATOM 8104 C CA . SER A 1 1052 ? -15.111 -10.470 5.822 1.00 98.06 1052 SER A CA 1
ATOM 8105 C C . SER A 1 1052 ? -14.102 -11.024 4.801 1.00 98.06 1052 SER A C 1
ATOM 8107 O O . SER A 1 1052 ? -13.210 -10.296 4.373 1.00 98.06 1052 SER A O 1
ATOM 8109 N N . GLY A 1 1053 ? -14.249 -12.279 4.363 1.00 97.38 1053 GLY A N 1
ATOM 8110 C CA . GLY A 1 1053 ? -13.508 -12.839 3.231 1.00 97.38 1053 GLY A CA 1
ATOM 8111 C C . GLY A 1 1053 ? -12.408 -13.830 3.612 1.00 97.38 1053 GLY A C 1
ATOM 8112 O O . GLY A 1 1053 ? -12.435 -14.431 4.686 1.00 97.38 1053 GLY A O 1
ATOM 8113 N N . PHE A 1 1054 ? -11.489 -14.079 2.675 1.00 96.75 1054 PHE A N 1
ATOM 8114 C CA . PHE A 1 1054 ? -10.462 -15.116 2.797 1.00 96.75 1054 PHE A CA 1
ATOM 8115 C C . PHE A 1 1054 ? -9.274 -14.918 1.843 1.00 96.75 1054 PHE A C 1
ATOM 8117 O O . PHE A 1 1054 ? -9.359 -14.252 0.807 1.00 96.75 1054 PHE A O 1
ATOM 8124 N N . GLY A 1 1055 ? -8.172 -15.589 2.184 1.00 96.62 1055 GLY A N 1
ATOM 8125 C CA . GLY A 1 1055 ? -6.836 -15.258 1.694 1.00 96.62 1055 GLY A CA 1
ATOM 8126 C C . GLY A 1 1055 ? -6.234 -14.112 2.509 1.00 96.62 1055 GLY A C 1
ATOM 8127 O O . GLY A 1 1055 ? -6.864 -13.625 3.442 1.00 96.62 1055 GLY A O 1
ATOM 8128 N N . ARG A 1 1056 ? -5.002 -13.711 2.202 1.00 97.31 1056 ARG A N 1
ATOM 8129 C CA . ARG A 1 1056 ? -4.323 -12.582 2.850 1.00 97.31 1056 ARG A CA 1
ATOM 8130 C C . ARG A 1 1056 ? -3.655 -11.680 1.822 1.00 97.31 1056 ARG A C 1
ATOM 8132 O O . ARG A 1 1056 ? -3.111 -12.171 0.831 1.00 97.31 1056 ARG A O 1
ATOM 8139 N N . GLU A 1 1057 ? -3.664 -10.383 2.093 1.00 97.06 1057 GLU A N 1
ATOM 8140 C CA . GLU A 1 1057 ? -2.653 -9.455 1.581 1.00 97.06 1057 GLU A CA 1
ATOM 8141 C C . GLU A 1 1057 ? -1.558 -9.294 2.663 1.00 97.06 1057 GLU A C 1
ATOM 8143 O O . GLU A 1 1057 ? -1.722 -9.761 3.791 1.00 97.06 1057 GLU A O 1
ATOM 8148 N N . ASN A 1 1058 ? -0.437 -8.642 2.344 1.00 96.81 1058 ASN A N 1
ATOM 8149 C CA . ASN A 1 1058 ? 0.722 -8.474 3.239 1.00 96.81 1058 ASN A CA 1
ATOM 8150 C C . ASN A 1 1058 ? 1.375 -9.794 3.740 1.00 96.81 1058 ASN A C 1
ATOM 8152 O O . ASN A 1 1058 ? 0.902 -10.917 3.526 1.00 96.81 1058 ASN A O 1
ATOM 8156 N N . GLY A 1 1059 ? 2.560 -9.665 4.342 1.00 95.06 1059 GLY A N 1
ATOM 8157 C CA . GLY A 1 1059 ? 3.400 -10.770 4.805 1.00 95.06 1059 GLY A CA 1
ATOM 8158 C C . GLY A 1 1059 ? 3.833 -11.754 3.705 1.00 95.06 1059 GLY A C 1
ATOM 8159 O O . GLY A 1 1059 ? 3.650 -11.534 2.503 1.00 95.06 1059 GLY A O 1
ATOM 8160 N N . ILE A 1 1060 ? 4.391 -12.894 4.124 1.00 93.44 1060 ILE A N 1
ATOM 8161 C CA . ILE A 1 1060 ? 4.741 -14.003 3.216 1.00 93.44 1060 ILE A CA 1
ATOM 8162 C C . ILE A 1 1060 ? 3.483 -14.713 2.685 1.00 93.44 1060 ILE A C 1
ATOM 8164 O O . ILE A 1 1060 ? 3.497 -15.216 1.562 1.00 93.44 1060 ILE A O 1
ATOM 8168 N N . ALA A 1 1061 ? 2.380 -14.699 3.443 1.00 94.25 1061 ALA A N 1
ATOM 8169 C CA . ALA A 1 1061 ? 1.116 -15.342 3.075 1.00 94.25 1061 ALA A CA 1
ATOM 8170 C C . ALA A 1 1061 ? 0.565 -14.849 1.722 1.00 94.25 1061 ALA A C 1
ATOM 8172 O O . ALA A 1 1061 ? 0.126 -15.656 0.902 1.00 94.25 1061 ALA A O 1
ATOM 8173 N N . ALA A 1 1062 ? 0.666 -13.547 1.425 1.00 96.38 1062 ALA A N 1
ATOM 8174 C CA . ALA A 1 1062 ? 0.258 -13.013 0.125 1.00 96.38 1062 ALA A CA 1
ATOM 8175 C C . ALA A 1 1062 ? 1.017 -13.660 -1.052 1.00 96.38 1062 ALA A C 1
ATOM 8177 O O . ALA A 1 1062 ? 0.413 -13.967 -2.079 1.00 96.38 1062 ALA A O 1
ATOM 8178 N N . LEU A 1 1063 ? 2.320 -13.943 -0.910 1.00 95.12 1063 LEU A N 1
ATOM 8179 C CA . LEU A 1 1063 ? 3.120 -14.585 -1.967 1.00 95.12 1063 LEU A CA 1
ATOM 8180 C C . LEU A 1 1063 ? 2.632 -16.008 -2.278 1.00 95.12 1063 LEU A C 1
ATOM 8182 O O . LEU A 1 1063 ? 2.731 -16.462 -3.419 1.00 95.12 1063 LEU A O 1
ATOM 8186 N N . GLU A 1 1064 ? 2.039 -16.700 -1.303 1.00 93.31 1064 GLU A N 1
ATOM 8187 C CA . GLU A 1 1064 ? 1.389 -17.992 -1.534 1.00 93.31 1064 GLU A CA 1
ATOM 8188 C C . GLU A 1 1064 ? 0.127 -17.847 -2.385 1.00 93.31 1064 GLU A C 1
ATOM 8190 O O . GLU A 1 1064 ? -0.126 -18.667 -3.263 1.00 93.31 1064 GLU A O 1
ATOM 8195 N N . HIS A 1 1065 ? -0.627 -16.764 -2.198 1.00 96.38 1065 HIS A N 1
ATOM 8196 C CA . HIS A 1 1065 ? -1.805 -16.467 -3.007 1.00 96.38 1065 HIS A CA 1
ATOM 8197 C C . HIS A 1 1065 ? -1.479 -15.951 -4.415 1.00 96.38 1065 HIS A C 1
ATOM 8199 O O . HIS A 1 1065 ? -2.369 -15.984 -5.262 1.00 96.38 1065 HIS A O 1
ATOM 8205 N N . TYR A 1 1066 ? -0.251 -15.499 -4.691 1.00 97.81 1066 TYR A N 1
ATOM 8206 C CA . TYR A 1 1066 ? 0.203 -15.068 -6.024 1.00 97.81 1066 TYR A CA 1
ATOM 8207 C C . TYR A 1 1066 ? 1.175 -16.057 -6.706 1.00 97.81 1066 TYR A C 1
ATOM 8209 O O . TYR A 1 1066 ? 1.687 -15.765 -7.792 1.00 97.81 1066 TYR A O 1
ATOM 8217 N N . SER A 1 1067 ? 1.391 -17.244 -6.129 1.00 95.75 1067 SER A N 1
ATOM 8218 C CA . SER A 1 1067 ? 2.188 -18.333 -6.713 1.00 95.75 1067 SER A CA 1
ATOM 8219 C C . SER A 1 1067 ? 1.426 -19.665 -6.734 1.00 95.75 1067 SER A C 1
ATOM 8221 O O . SER A 1 1067 ? 0.347 -19.800 -6.167 1.00 95.75 1067 SER A O 1
ATOM 8223 N N . GLN A 1 1068 ? 1.974 -20.658 -7.432 1.00 95.88 1068 GLN A N 1
ATOM 8224 C CA . GLN A 1 1068 ? 1.487 -22.040 -7.451 1.00 95.88 1068 GLN A CA 1
ATOM 8225 C C . GLN A 1 1068 ? 2.648 -23.026 -7.316 1.00 95.88 1068 GLN A C 1
ATOM 8227 O O . GLN A 1 1068 ? 3.756 -22.766 -7.793 1.00 95.88 1068 GLN A O 1
ATOM 8232 N N . ILE A 1 1069 ? 2.386 -24.168 -6.678 1.00 97.00 1069 ILE A N 1
ATOM 8233 C CA . ILE A 1 1069 ? 3.369 -25.235 -6.474 1.00 97.00 1069 ILE A CA 1
ATOM 8234 C C . ILE A 1 1069 ? 3.301 -26.235 -7.632 1.00 97.00 1069 ILE A C 1
ATOM 8236 O O . ILE A 1 1069 ? 2.276 -26.875 -7.859 1.00 97.00 1069 ILE A O 1
ATOM 8240 N N . LYS A 1 1070 ? 4.427 -26.422 -8.325 1.00 97.38 1070 LYS A N 1
ATOM 8241 C CA . LYS A 1 1070 ? 4.653 -27.525 -9.265 1.00 97.38 1070 LYS A CA 1
ATOM 8242 C C . LYS A 1 1070 ? 5.539 -28.578 -8.609 1.00 97.38 1070 LYS A C 1
ATOM 8244 O O . LYS A 1 1070 ? 6.706 -28.301 -8.341 1.00 97.38 1070 LYS A O 1
ATOM 8249 N N . SER A 1 1071 ? 5.013 -29.782 -8.408 1.00 98.25 1071 SER A N 1
ATOM 8250 C CA . SER A 1 1071 ? 5.796 -30.950 -7.987 1.00 98.25 1071 SER A CA 1
ATOM 8251 C C . SER A 1 1071 ? 6.406 -31.650 -9.202 1.00 98.25 1071 SER A C 1
ATOM 8253 O O . SER A 1 1071 ? 5.696 -31.975 -10.152 1.00 98.25 1071 SER A O 1
ATOM 8255 N N . VAL A 1 1072 ? 7.712 -31.903 -9.166 1.00 98.00 1072 VAL A N 1
ATOM 8256 C CA . VAL A 1 1072 ? 8.451 -32.655 -10.186 1.00 98.00 1072 VAL A CA 1
ATOM 8257 C C . VAL A 1 1072 ? 9.017 -33.911 -9.538 1.00 98.00 1072 VAL A C 1
ATOM 8259 O O . VAL A 1 1072 ? 9.769 -33.821 -8.572 1.00 98.00 1072 VAL A O 1
ATOM 8262 N N . PHE A 1 1073 ? 8.654 -35.077 -10.066 1.00 97.94 1073 PHE A N 1
ATOM 8263 C CA . PHE A 1 1073 ? 9.155 -36.373 -9.612 1.00 97.94 1073 PHE A CA 1
ATOM 8264 C C . PHE A 1 1073 ? 10.315 -36.812 -10.504 1.00 97.94 1073 PHE A C 1
ATOM 8266 O O . PHE A 1 1073 ? 10.209 -36.764 -11.729 1.00 97.94 1073 PHE A O 1
ATOM 8273 N N . VAL A 1 1074 ? 11.409 -37.252 -9.890 1.00 97.06 1074 VAL A N 1
ATOM 8274 C CA . VAL A 1 1074 ? 12.629 -37.696 -10.565 1.00 97.06 1074 VAL A CA 1
ATOM 8275 C C . VAL A 1 1074 ? 12.986 -39.091 -10.070 1.00 97.06 1074 VAL A C 1
ATOM 8277 O O . VAL A 1 1074 ? 12.976 -39.364 -8.868 1.00 97.06 1074 VAL A O 1
ATOM 8280 N N . SER A 1 1075 ? 13.350 -39.972 -10.999 1.00 95.06 1075 SER A N 1
ATOM 8281 C CA . SER A 1 1075 ? 14.138 -41.155 -10.674 1.00 95.06 1075 SER A CA 1
ATOM 8282 C C . SER A 1 1075 ? 15.477 -41.074 -11.389 1.00 95.06 1075 SER A C 1
ATOM 8284 O O . SER A 1 1075 ? 15.533 -40.695 -12.557 1.00 95.06 1075 SER A O 1
ATOM 8286 N N . ILE A 1 1076 ? 16.537 -41.416 -10.661 1.00 95.06 1076 ILE A N 1
ATOM 8287 C CA . ILE A 1 1076 ? 17.910 -41.517 -11.171 1.00 95.06 1076 ILE A CA 1
ATOM 8288 C C . ILE A 1 1076 ? 18.310 -42.972 -11.461 1.00 95.06 1076 ILE A C 1
ATOM 8290 O O . ILE A 1 1076 ? 19.441 -43.229 -11.865 1.00 95.06 1076 ILE A O 1
ATOM 8294 N N . ALA A 1 1077 ? 17.378 -43.916 -11.279 1.00 90.94 1077 ALA A N 1
ATOM 8295 C CA . ALA A 1 1077 ? 17.571 -45.320 -11.602 1.00 90.94 1077 ALA A CA 1
ATOM 8296 C C . ALA A 1 1077 ? 17.911 -45.482 -13.089 1.00 90.94 1077 ALA A C 1
ATOM 8298 O O . ALA A 1 1077 ? 17.229 -44.938 -13.960 1.00 90.94 1077 ALA A O 1
ATOM 8299 N N . SER A 1 1078 ? 18.937 -46.281 -13.393 1.00 90.25 1078 SER A N 1
ATOM 8300 C CA . SER A 1 1078 ? 19.417 -46.473 -14.775 1.00 90.25 1078 SER A CA 1
ATOM 8301 C C . SER A 1 1078 ? 18.361 -47.041 -15.738 1.00 90.25 1078 SER A C 1
ATOM 8303 O O . SER A 1 1078 ? 18.505 -46.925 -16.958 1.00 90.25 1078 SER A O 1
ATOM 8305 N N . LYS A 1 1079 ? 17.302 -47.664 -15.202 1.00 86.75 1079 LYS A N 1
ATOM 8306 C CA . LYS A 1 1079 ? 16.126 -48.160 -15.924 1.00 86.75 1079 LYS A CA 1
ATOM 8307 C C . LYS A 1 1079 ? 14.892 -48.007 -15.038 1.00 86.75 1079 LYS A C 1
ATOM 8309 O O . LYS A 1 1079 ? 14.926 -48.384 -13.872 1.00 86.75 1079 LYS A O 1
ATOM 8314 N N . LEU A 1 1080 ? 13.781 -47.556 -15.616 1.00 86.31 1080 LEU A N 1
ATOM 8315 C CA . LEU A 1 1080 ? 12.465 -47.747 -15.010 1.00 86.31 1080 LEU A CA 1
ATOM 8316 C C . LEU A 1 1080 ? 12.049 -49.212 -15.209 1.00 86.31 1080 LEU A C 1
ATOM 8318 O O . LEU A 1 1080 ? 11.988 -49.685 -16.348 1.00 86.31 1080 LEU A O 1
ATOM 8322 N N . GLU A 1 1081 ? 11.770 -49.935 -14.124 1.00 81.19 1081 GLU A N 1
ATOM 8323 C CA . GLU A 1 1081 ? 11.234 -51.293 -14.227 1.00 81.19 1081 GLU A CA 1
ATOM 8324 C C . GLU A 1 1081 ? 9.870 -51.291 -14.927 1.00 81.19 1081 GLU A C 1
ATOM 8326 O O . GLU A 1 1081 ? 9.030 -50.422 -14.694 1.00 81.19 1081 GLU A O 1
ATOM 8331 N N . ASN A 1 1082 ? 9.632 -52.281 -15.790 1.00 82.75 1082 ASN A N 1
ATOM 8332 C CA . ASN A 1 1082 ? 8.342 -52.448 -16.449 1.00 82.75 1082 ASN A CA 1
ATOM 8333 C C . ASN A 1 1082 ? 7.418 -53.280 -15.535 1.00 82.75 1082 ASN A C 1
ATOM 8335 O O . ASN A 1 1082 ? 7.611 -54.499 -15.469 1.00 82.75 1082 ASN A O 1
ATOM 8339 N N . PRO A 1 1083 ? 6.395 -52.681 -14.889 1.00 80.81 1083 PRO A N 1
ATOM 8340 C CA . PRO A 1 1083 ? 5.551 -53.382 -13.916 1.00 80.81 1083 PRO A CA 1
ATOM 8341 C C . PRO A 1 1083 ? 4.717 -54.510 -14.544 1.00 80.81 1083 PRO A C 1
ATOM 8343 O O . PRO A 1 1083 ? 4.222 -55.381 -13.836 1.00 80.81 1083 PRO A O 1
ATOM 8346 N N . PHE A 1 1084 ? 4.590 -54.536 -15.874 1.00 80.81 1084 PHE A N 1
ATOM 8347 C CA . PHE A 1 1084 ? 3.855 -55.561 -16.613 1.00 80.81 1084 PHE A CA 1
ATOM 8348 C C . PHE A 1 1084 ? 4.720 -56.774 -17.000 1.00 80.81 1084 PHE A C 1
ATOM 8350 O O . PHE A 1 1084 ? 4.173 -57.791 -17.417 1.00 80.81 1084 PHE A O 1
ATOM 8357 N N . LYS A 1 1085 ? 6.057 -56.719 -16.850 1.00 66.06 1085 LYS A N 1
ATOM 8358 C CA . LYS A 1 1085 ? 6.932 -57.890 -17.078 1.00 66.06 1085 LYS A CA 1
ATOM 8359 C C . LYS A 1 1085 ? 7.020 -58.827 -15.869 1.00 66.06 1085 LYS A C 1
ATOM 8361 O O . LYS A 1 1085 ? 7.159 -60.034 -16.051 1.00 66.06 1085 LYS A O 1
ATOM 8366 N N . THR A 1 1086 ? 6.923 -58.299 -14.651 1.00 51.72 1086 THR A N 1
ATOM 8367 C CA . THR A 1 1086 ? 7.231 -59.034 -13.407 1.00 51.72 1086 THR A CA 1
ATOM 8368 C C . THR A 1 1086 ? 6.190 -60.101 -13.032 1.00 51.72 1086 THR A C 1
ATOM 8370 O O . THR A 1 1086 ? 6.439 -60.938 -12.166 1.00 51.72 1086 THR A O 1
ATOM 8373 N N . MET A 1 1087 ? 5.041 -60.135 -13.718 1.00 49.97 1087 MET A N 1
ATOM 8374 C CA . MET A 1 1087 ? 4.003 -61.155 -13.514 1.00 49.97 1087 MET A CA 1
ATOM 8375 C C . MET A 1 1087 ? 4.476 -62.572 -13.898 1.00 49.97 1087 MET A C 1
ATOM 8377 O O . MET A 1 1087 ? 4.049 -63.549 -13.289 1.00 49.97 1087 MET A O 1
ATOM 8381 N N . ILE A 1 1088 ? 5.404 -62.691 -14.857 1.00 50.97 1088 ILE A N 1
ATOM 8382 C CA . ILE A 1 1088 ? 5.988 -63.983 -15.261 1.00 50.97 1088 ILE A CA 1
ATOM 8383 C C . ILE A 1 1088 ? 6.954 -64.506 -14.182 1.00 50.97 1088 ILE A C 1
ATOM 8385 O O . ILE A 1 1088 ? 6.985 -65.704 -13.905 1.00 50.97 1088 ILE A O 1
ATOM 8389 N N . THR A 1 1089 ? 7.703 -63.621 -13.519 1.00 49.91 1089 THR A N 1
ATOM 8390 C CA . THR A 1 1089 ? 8.657 -63.999 -12.463 1.00 49.91 1089 THR A CA 1
ATOM 8391 C C . THR A 1 1089 ? 7.968 -64.463 -11.178 1.00 49.91 1089 THR A C 1
ATOM 8393 O O . THR A 1 1089 ? 8.483 -65.353 -10.508 1.00 49.91 1089 THR A O 1
ATOM 8396 N N . TRP A 1 1090 ? 6.788 -63.924 -10.852 1.00 47.94 1090 TRP A N 1
ATOM 8397 C CA . TRP A 1 1090 ? 5.987 -64.403 -9.715 1.00 47.94 1090 TRP A CA 1
ATOM 8398 C C . TRP A 1 1090 ? 5.481 -65.839 -9.911 1.00 47.94 1090 TRP A C 1
ATOM 8400 O O . TRP A 1 1090 ? 5.530 -66.637 -8.977 1.00 47.94 1090 TRP A O 1
ATOM 8410 N N . LEU A 1 1091 ? 5.071 -66.207 -11.130 1.00 49.44 1091 LEU A N 1
ATOM 8411 C CA . LEU A 1 1091 ? 4.706 -67.594 -11.451 1.00 49.44 1091 LEU A CA 1
ATOM 8412 C C . LEU A 1 1091 ? 5.917 -68.538 -11.386 1.00 49.44 1091 LEU A C 1
ATOM 8414 O O . LEU A 1 1091 ? 5.786 -69.659 -10.900 1.00 49.44 1091 LEU A O 1
ATOM 8418 N N . ALA A 1 1092 ? 7.105 -68.078 -11.795 1.00 49.84 1092 ALA A N 1
ATOM 8419 C CA . ALA A 1 1092 ? 8.337 -68.859 -11.668 1.00 49.84 1092 ALA A CA 1
ATOM 8420 C C . ALA A 1 1092 ? 8.723 -69.144 -10.200 1.00 49.84 1092 ALA A C 1
ATOM 8422 O O . ALA A 1 1092 ? 9.245 -70.216 -9.917 1.00 49.84 1092 ALA A O 1
ATOM 8423 N N . TYR A 1 1093 ? 8.421 -68.228 -9.270 1.00 45.72 1093 TYR A N 1
ATOM 8424 C CA . TYR A 1 1093 ? 8.659 -68.419 -7.830 1.00 45.72 1093 TYR A CA 1
ATOM 8425 C C . TYR A 1 1093 ? 7.613 -69.319 -7.146 1.00 45.72 1093 TYR A C 1
ATOM 8427 O O . TYR A 1 1093 ? 7.901 -69.941 -6.126 1.00 45.72 1093 TYR A O 1
ATOM 8435 N N . ALA A 1 1094 ? 6.402 -69.417 -7.707 1.00 48.28 1094 ALA A N 1
ATOM 8436 C CA . ALA A 1 1094 ? 5.393 -70.383 -7.266 1.00 48.28 1094 ALA A CA 1
ATOM 8437 C C . ALA A 1 1094 ? 5.696 -71.807 -7.775 1.00 48.28 1094 ALA A C 1
ATOM 8439 O O . ALA A 1 1094 ? 5.483 -72.780 -7.056 1.00 48.28 1094 ALA A O 1
ATOM 8440 N N . GLY A 1 1095 ? 6.247 -71.930 -8.990 1.00 46.38 1095 GLY A N 1
ATOM 8441 C CA . GLY A 1 1095 ? 6.623 -73.206 -9.614 1.00 46.38 1095 GLY A CA 1
ATOM 8442 C C . GLY A 1 1095 ? 7.848 -73.911 -9.011 1.00 46.38 1095 GLY A C 1
ATOM 8443 O O . GLY A 1 1095 ? 8.228 -74.968 -9.501 1.00 46.38 1095 GLY A O 1
ATOM 8444 N N . SER A 1 1096 ? 8.472 -73.346 -7.973 1.00 45.84 1096 SER A N 1
ATOM 8445 C CA . SER A 1 1096 ? 9.560 -73.971 -7.202 1.00 45.84 1096 SER A CA 1
ATOM 8446 C C . SER A 1 1096 ? 9.115 -74.491 -5.826 1.00 45.84 1096 SER A C 1
ATOM 8448 O O . SER A 1 1096 ? 9.958 -74.751 -4.970 1.00 45.84 1096 SER A O 1
ATOM 8450 N N . ILE A 1 1097 ? 7.802 -74.611 -5.591 1.00 49.81 1097 ILE A N 1
ATOM 8451 C CA . ILE A 1 1097 ? 7.197 -75.123 -4.344 1.00 49.81 1097 ILE A CA 1
ATOM 8452 C C . ILE A 1 1097 ? 6.233 -76.292 -4.662 1.00 49.81 1097 ILE A C 1
ATOM 8454 O O . ILE A 1 1097 ? 5.167 -76.431 -4.062 1.00 49.81 1097 ILE A O 1
ATOM 8458 N N . SER A 1 1098 ? 6.605 -77.120 -5.646 1.00 34.19 1098 SER A N 1
ATOM 8459 C CA . SER A 1 1098 ? 5.893 -78.332 -6.089 1.00 34.19 1098 SER A CA 1
ATOM 8460 C C . SER A 1 1098 ? 6.872 -79.447 -6.444 1.00 34.19 1098 SER A C 1
ATOM 8462 O O . SER A 1 1098 ? 7.716 -79.169 -7.327 1.00 34.19 1098 SER A O 1
#

InterPro domains:
  IPR002921 Fungal lipase-type domain [PF01764] (57-202)
  IPR015590 Aldehyde dehydrogenase domain [PF00171] (616-1072)
  IPR016160 Aldehyde dehydrogenase, cysteine active site [PS00070] (872-883)
  IPR016161 Aldehyde/histidinol dehydrogenase [SSF53720] (599-1075)
  IPR016162 Aldehyde dehydrogenase, N-terminal [G3DSA:3.40.605.10] (615-1072)
  IPR016163 Aldehyde dehydrogenase, C-terminal [G3DSA:3.40.309.10] (850-1043)
  IPR024453 Permuted papain-like amidase enzyme, YaeF/YiiX, C92 family [PF05708] (410-540)
  IPR029058 Alpha/Beta hydrolase fold [G3DSA:3.40.50.1820] (3-228)
  IPR029058 Alpha/Beta hydrolase fold [SSF53474] (24-232)
  IPR038765 Papain-like cysteine peptidase superfamily [SSF54001] (410-582)

Organism: Haemonchus contortus (NCBI:txid6289)

pLDDT: mean 73.87, std 26.74, range [21.89, 98.94]

Foldseek 3Di:
DPQDFDDDDDDPDPDPPDRPRPCPVPPFKAWQDWDPDDDQLAWTWTWMAGRVLLATEIETEQDDDPCNVVVLVPDDWDWDFAPQVQQPVSVPDPPQDPRRTFTARDSLLSNLVNVVCVCVVVVRVVVVCVVSVPGEYEYEYAANGLSSSLSNQRVCCSVHVRYAYARHHPAEDDGDPVVVVVCVVGHDDDDDDDDDDHYDYPVNVVVVVVVLVVCLVVDPDVVVNVVSVVVCVVPPDDDDDDDDDPDDDDDDDDDDDDDDDDDDDYDDDDDDDDDDDDDDDDDDDDDDDDDDDDPDDDDDAWDKDKADDPVDDVDIDIDIDHPPPPDDDDDDDPPPLDDDDPVVNVVCVVCVLPDPVVVVVVVVVVVVVVVPPDDPVVVVVVVVVCVVVCVVVVVPPDDPQVVLVVLADQLWKKWFFADDDDDDPQVLQCQQLVHRTRAMWGQAPSRFTWFQDQQFTATHRSCRVCVVPVGQKMFTKDFLWPSVLSNQLNVQSVVRHPFHAQLQQAPVCAHLVRGRHDHGFRSSCVSNPPIDDFDWDFDGQDGPVGHGDVVQVVSQVVSVHDRRGRHTGGGSVRNVPGPRIDTDDMDRDPPVDQPLPCLQVALWAAQLDGDADDDADKDFAAFQQFRHTPHIHHFQALVSLVRLLVLQQVLLVVLQPDDLLRLLQLLLLLLVVLVVCLQSLLVLLCRLFFFASVVSSVLSNLLSQLSNCLSPLLVVQDKDWADPDDQKIKIKHKAFQEEAEEEEERLSQQNSVSLQPNLLSSRRYAYEYEYALLRRRSLVSSSSSSVSSPRRGSSYIYGYDDVNSVLSNLLDPRHQAYEYEEALVSQVVSCVSCVVHDVHHYFYQYAFQAAEAEDPAFDLVLSLVQLCVLFCHSQRLDRARRLHYEYAPNCVVVNLVVNLVVLVVAAEERSHDPRHRHTAGSDQVLLVLLLVLVVQQVVVPKDWSDWSAADAYPVSRSRHGGRQTETEPDDPPRPSLADDSSGRYHYYHYDHDLVVSLVSRQPYQWAQEYEYGHPPPVSRVVSQVSHRHPYYYYSHDDDDHLQDWGHIDGSSTDFTGHHSSVSPSRIDMDMDMDGNPPDDDDPVVCVVVVVVVVVVPD

Radius of gyration: 39.32 Å; chains: 1; bounding box: 96×125×124 Å

Secondary structure (DSSP, 8-state):
-----------S-S--------SSSSSSEEEEEEE---BTTB--EEEEEETTTTEEEEEE-----HHHHHHHTTSPPEEEE--TTTSTTGGG-TTS-TT-EEEE-HHHHHHHHHHHHHHHHTTHHHHHHHHTTTPEEEEEEETHHHHHHHHHHHHHHTT-TT-EEEEE--TT----HHHHHHHHHHB--------------HHHHHHHHHHHHHHHHH---HHHHHHHHHHHHHHH--S------------------------------------------------------------SS-EEEEEE-TTSTT-EEEEEE-TTTT------S--SSS-S-TTHHHHHHHHTT--THHHHHHHHHHHHHTGGGS-TTHHHHHHHHHHHHHHHHHHHHS-TTHHHHHT--TT-EEEEE-SS-SS-HHHHHHHHTTSSEEEEEEE-TTS-EEEEETTEEEEE-HHHHHHHH--SEEEEEEE-S-HHHHHHHHHHHHHTTTPPB-TT--TT-B-TTS-B-B-HHHHHHHHTTTT--PPPEE---B-SSSPBPHHHHHHHHTTT----TTSEE--HHHHHT-TTEEEEEEEE--------SSGGG--EEETTEEE---SS-EEEEE-TTT--EEEEEEPPPHHHHHHHHHHHHHHHHHHTTS-HHHHHHHHHHHHHHHHHTHHHHHHHHHHHH---HHHHHHHHHHHHHHHHHHHHHGGG----EEE-STTEEEEEEEEE-SEEEEE--SSSHHHHHHHHHHHHHHHT-EEEEE--TTS-HHHHHHHHHHHHTTPPTTSEEE---SHHHHHHHHH-SSEEEEEEEE-HHHHHHHHHHHHHSS---EEEEE----EEEE-TTS-HHHHHHHHHHHHHGGGG--TT---EEEEEGGGHHHHHHHHHHHHHT--BS-TTSTT-SB---S-HHHHHHHHHHHHHHHHTTPEEEE---B---TT-TTS--BPPEEEES--TTSHHHHS---SSEEEEEEES-HHHHHHHHS-SSEESEEEEE-S-HHHHHHHHTT---SEEEES--S---TTS-B--EETTEES-BSHHHHHHHTEEEEEEEEE--SS---TTTTHHHHHHHHTT--

Sequence (1098 aa):
MVTSVLIVEDNCCFCNTAAFTLATEDKNVDLFFVSFRNGLYEVPFVVLADHETRSIVITIRGSCSLVDLVTDLCLDDEVLSIDVDADPLLRTDATLDAEGEVRVHRGMLMSARYVFDTLRRHSVLEDLAVLNTNYQLVVCGHSLGAGVASLLTLLLKQEYPDVRCFAFAPPGCVISGNGLHEMEQHVMSIVSGDDVVSRISYHAMQRLRIKVAAELDACTKAKYEILIRGVFRIFFNPSWEAGPLSGNNGTVTDRANLITDGTNPNGSYGAAGSEAPTTATMITMVTNERLASRVELFAPGKLLYIAEDENLEGGVSSQWIDPKCLTDVKLTASALTDHLPKSVERMLKKIADVSCLQIAIIALQIQLKHAECFDGKTVKLLKHMHTMSIKWLQTLLKTMSDLELSQACAGDLVFLAKETSACSFERAVSDVASSPYYHVAIIGRDKRLLHASTRGVLSQSMEEFLNEYEPHRMEIVHVKAPEKAKRDAAAFAESKVGMPYNDIFTPNRINSQGQESYYCSQLITEAYDGAVHFPEHKLNFKDKDGDYLEYWLKYYRERGIDIPQDDQGSHPASLRRSPLLDMKLTRHLQKKILNCKNVTNALHYIGGAAVRLTAGKKFQVIEPRSGSTLTECHAATPDEVDRAVATAQEAQKTWSKMGWLERGLVLRNVAKLLREHCEVIARWESIDSGKPITEARMDVLSCVDTFNYYGGAIYSQAGQHIPLGIERFAYTKREPLGVVGCIGTWNYPIQTCSWKVAPALACGNAVVYKPSPLAPISAVILAQILQLAGLPEGTFNVIQGDAETGQALVLHPLVKKVSFTGAVPTGKKIMQDCAARNVKPITLELGGKASLIIFEDADVESAVAGAMMANFYSQGQVCTNASKVLVHRSLEDNFVASLREKTKAMKIGDPLEETTRVGAHISREHMEKVKKYIDDAKAAGARVICGGEPIQVNGLEAGFYLSPCILSNIKKDMDVYREEIFGSVLLIIPFDTEEEAIGIANDTTLGLAAGLFTKDLARAHRVADRLHAGNVYVNTYNDVSPFVPFGGYGDSGFGRENGIAALEHYSQIKSVFVSIASKLENPFKTMITWLAYAGSIS